Protein AF-A0A964PYE3-F1 (afdb_monomer)

pLDDT: mean 82.15, std 23.63, range [21.81, 98.88]

Radius of gyration: 37.96 Å; Cα contacts (8 Å, |Δi|>4): 2274; chains: 1; bounding box: 85×138×117 Å

Nearest PDB structures (foldseek):
  3sql-assembly1_A  TM=8.528E-01  e=5.549E-39  Picosynechococcus sp. PCC 7002
  5vqd-assembly1_A  TM=8.821E-01  e=1.963E-38  unidentified
  3sqm-assembly2_C  TM=8.562E-01  e=1.774E-38  Picosynechococcus sp. PCC 7002
  4yyf-assembly2_B  TM=8.681E-01  e=5.487E-19  Mycolicibacterium smegmatis MC2 155
  4yyf-assembly3_C  TM=8.618E-01  e=8.406E-18  Mycolicibacterium smegmatis MC2 155

Mean predicted aligned error: 18.9 Å

Structure (mmCIF, N/CA/C/O backbone):
data_AF-A0A964PYE3-F1
#
_entry.id   AF-A0A964PYE3-F1
#
loop_
_atom_site.group_PDB
_atom_site.id
_atom_site.type_symbol
_atom_site.label_atom_id
_atom_site.label_alt_id
_atom_site.label_comp_id
_atom_site.label_asym_id
_atom_site.label_entity_id
_atom_site.label_seq_id
_atom_site.pdbx_PDB_ins_code
_atom_site.Cartn_x
_atom_site.Cartn_y
_atom_site.Cartn_z
_atom_site.occupancy
_atom_site.B_iso_or_equiv
_atom_site.auth_seq_id
_atom_site.auth_comp_id
_atom_site.auth_asym_id
_atom_site.auth_atom_id
_atom_site.pdbx_PDB_model_num
ATOM 1 N N . MET A 1 1 ? 10.368 47.036 -32.072 1.00 36.12 1 MET A N 1
ATOM 2 C CA . MET A 1 1 ? 11.686 46.718 -31.478 1.00 36.12 1 MET A CA 1
ATOM 3 C C . MET A 1 1 ? 11.761 45.202 -31.427 1.00 36.12 1 MET A C 1
ATOM 5 O O . MET A 1 1 ? 10.790 44.612 -30.982 1.00 36.12 1 MET A O 1
ATOM 9 N N . THR A 1 2 ? 12.794 44.573 -31.986 1.00 45.94 2 THR A N 1
ATOM 10 C CA . THR A 1 2 ? 12.839 43.108 -32.170 1.00 45.94 2 THR A CA 1
ATOM 11 C C . THR A 1 2 ? 13.424 42.411 -30.942 1.00 45.94 2 THR A C 1
ATOM 13 O O . THR A 1 2 ? 14.501 42.808 -30.484 1.00 45.94 2 THR A O 1
ATOM 16 N N . SER A 1 3 ? 12.761 41.369 -30.437 1.00 56.06 3 SER A N 1
ATOM 17 C CA . SER A 1 3 ? 13.208 40.615 -29.255 1.00 56.06 3 SER A CA 1
ATOM 18 C C . SER A 1 3 ? 14.572 39.923 -29.481 1.00 56.06 3 SER A C 1
ATOM 20 O O . SER A 1 3 ? 15.000 39.729 -30.628 1.00 56.06 3 SER A O 1
ATOM 22 N N . PRO A 1 4 ? 15.323 39.571 -28.417 1.00 52.59 4 PRO A N 1
ATOM 23 C CA . PRO A 1 4 ? 16.485 38.671 -28.500 1.00 52.59 4 PRO A CA 1
ATOM 24 C C . PRO A 1 4 ? 16.175 37.389 -29.289 1.00 52.59 4 PRO A C 1
ATOM 26 O O . PRO A 1 4 ? 16.937 36.999 -30.170 1.00 52.59 4 PRO A O 1
ATOM 29 N N . PHE A 1 5 ? 14.989 36.828 -29.070 1.00 48.09 5 PHE A N 1
ATOM 30 C CA . PHE A 1 5 ? 14.426 35.673 -29.764 1.00 48.09 5 PHE A CA 1
ATOM 31 C C . PHE A 1 5 ? 14.356 35.841 -31.297 1.00 48.09 5 PHE A C 1
ATOM 33 O O . PHE A 1 5 ? 14.872 35.016 -32.055 1.00 48.09 5 PHE A O 1
ATOM 40 N N . GLN A 1 6 ? 13.823 36.968 -31.786 1.00 56.62 6 GLN A N 1
ATOM 41 C CA . GLN A 1 6 ? 13.831 37.284 -33.223 1.00 56.62 6 GLN A CA 1
ATOM 42 C C . GLN A 1 6 ? 15.257 37.450 -33.781 1.00 56.62 6 GLN A C 1
ATOM 44 O O . GLN A 1 6 ? 15.502 37.161 -34.953 1.00 56.62 6 GLN A O 1
ATOM 49 N N . ARG A 1 7 ? 16.222 37.867 -32.949 1.00 61.88 7 ARG A N 1
ATOM 50 C CA . ARG A 1 7 ? 17.643 37.957 -33.326 1.00 61.88 7 ARG A CA 1
ATOM 51 C C . ARG A 1 7 ? 18.330 36.583 -33.365 1.00 61.88 7 ARG A C 1
ATOM 53 O O . ARG A 1 7 ? 19.184 36.386 -34.228 1.00 61.88 7 ARG A O 1
ATOM 60 N N . PHE A 1 8 ? 17.933 35.626 -32.523 1.00 58.91 8 PHE A N 1
ATOM 61 C CA . PHE A 1 8 ? 18.363 34.222 -32.611 1.00 58.91 8 PHE A CA 1
ATOM 62 C C . PHE A 1 8 ? 17.881 33.574 -33.922 1.00 58.91 8 PHE A C 1
ATOM 64 O O . PHE A 1 8 ? 18.693 33.051 -34.691 1.00 58.91 8 PHE A O 1
ATOM 71 N N . LEU A 1 9 ? 16.591 33.715 -34.252 1.00 56.16 9 LEU A N 1
ATOM 72 C CA . LEU A 1 9 ? 16.029 33.228 -35.521 1.00 56.16 9 LEU A CA 1
ATOM 73 C C . LEU A 1 9 ? 16.716 33.868 -36.743 1.00 56.16 9 LEU A C 1
ATOM 75 O O . LEU A 1 9 ? 17.104 33.163 -37.678 1.00 56.16 9 LEU A O 1
ATOM 79 N N . ALA A 1 10 ? 16.958 35.184 -36.714 1.00 55.75 10 ALA A N 1
ATOM 80 C CA . ALA A 1 10 ? 17.679 35.885 -37.779 1.00 55.75 10 ALA A CA 1
ATOM 81 C C . ALA A 1 10 ? 19.134 35.397 -37.952 1.00 55.75 10 ALA A C 1
ATOM 83 O O . ALA A 1 10 ? 19.621 35.311 -39.080 1.00 55.75 10 ALA A O 1
ATOM 84 N N . ARG A 1 11 ? 19.827 35.028 -36.861 1.00 58.19 11 ARG A N 1
ATOM 85 C CA . ARG A 1 11 ? 21.181 34.447 -36.922 1.00 58.19 11 ARG A CA 1
ATOM 86 C C . ARG A 1 11 ? 21.199 33.074 -37.603 1.00 58.19 11 ARG A C 1
ATOM 88 O O . ARG A 1 11 ? 22.107 32.830 -38.394 1.00 58.19 11 ARG A O 1
ATOM 95 N N . ARG A 1 12 ? 20.206 32.199 -37.374 1.00 54.00 12 ARG A N 1
ATOM 96 C CA . ARG A 1 12 ? 20.122 30.905 -38.090 1.00 54.00 12 ARG A CA 1
ATOM 97 C C . ARG A 1 12 ? 19.728 31.052 -39.563 1.00 54.00 12 ARG A C 1
ATOM 99 O O . ARG A 1 12 ? 20.294 30.343 -40.392 1.00 54.00 12 ARG A O 1
ATOM 106 N N . PHE A 1 13 ? 18.852 31.996 -39.916 1.00 49.22 13 PHE A N 1
ATOM 107 C CA . PHE A 1 13 ? 18.524 32.280 -41.326 1.00 49.22 13 PHE A CA 1
ATOM 108 C C . PHE A 1 13 ? 19.730 32.771 -42.149 1.00 49.22 13 PHE A C 1
ATOM 110 O O . PHE A 1 13 ? 19.768 32.562 -43.357 1.00 49.22 13 PHE A O 1
ATOM 117 N N . LEU A 1 14 ? 20.740 33.371 -41.510 1.00 43.62 14 LEU A N 1
ATOM 118 C CA . LEU A 1 14 ? 22.007 33.742 -42.153 1.00 43.62 14 LEU A CA 1
ATOM 119 C C . LEU A 1 14 ? 23.005 32.574 -42.289 1.00 43.62 14 LEU A C 1
ATOM 121 O O . LEU A 1 14 ? 23.947 32.681 -43.072 1.00 43.62 14 LEU A O 1
ATOM 125 N N . ALA A 1 15 ? 22.818 31.472 -41.554 1.00 43.03 15 ALA A N 1
ATOM 126 C CA . ALA A 1 15 ? 23.716 30.312 -41.572 1.00 43.03 15 ALA A CA 1
ATOM 127 C C . ALA A 1 15 ? 23.353 29.272 -42.652 1.00 43.03 15 ALA A C 1
ATOM 129 O O . ALA A 1 15 ? 24.236 28.588 -43.168 1.00 43.03 15 ALA A O 1
ATOM 130 N N . PHE A 1 16 ? 22.074 29.173 -43.034 1.00 39.69 16 PHE A N 1
ATOM 131 C CA . PHE A 1 16 ? 21.617 28.344 -44.155 1.00 39.69 16 PHE A CA 1
ATOM 132 C C . PHE A 1 16 ? 21.475 29.196 -45.421 1.00 39.69 16 PHE A C 1
ATOM 134 O O . PHE A 1 16 ? 20.445 29.816 -45.670 1.00 39.69 16 PHE A O 1
ATOM 141 N N . GLY A 1 17 ? 22.541 29.245 -46.221 1.00 35.41 17 GLY A N 1
ATOM 142 C CA . GLY A 1 17 ? 22.621 30.117 -47.391 1.00 35.41 17 GLY A CA 1
ATOM 143 C C . GLY A 1 17 ? 21.615 29.783 -48.499 1.00 35.41 17 GLY A C 1
ATOM 144 O O . GLY A 1 17 ? 21.832 28.850 -49.269 1.00 35.41 17 GLY A O 1
ATOM 145 N N . ALA A 1 18 ? 20.583 30.619 -48.646 1.00 30.80 18 ALA A N 1
ATOM 146 C CA . ALA A 1 18 ? 19.769 30.724 -49.856 1.00 30.80 18 ALA A CA 1
ATOM 147 C C . ALA A 1 18 ? 19.279 32.171 -50.081 1.00 30.80 18 ALA A C 1
ATOM 149 O O . ALA A 1 18 ? 18.337 32.647 -49.455 1.00 30.80 18 ALA A O 1
ATOM 150 N N . LEU A 1 19 ? 19.918 32.859 -51.026 1.00 32.12 19 LEU A N 1
ATOM 151 C CA . LEU A 1 19 ? 19.395 34.022 -51.759 1.00 32.12 19 LEU A CA 1
ATOM 152 C C . LEU A 1 19 ? 19.125 33.525 -53.201 1.00 32.12 19 LEU A C 1
ATOM 154 O O . LEU A 1 19 ? 19.847 32.624 -53.637 1.00 32.12 19 LEU A O 1
ATOM 158 N N . PRO A 1 20 ? 18.147 34.075 -53.960 1.00 46.00 20 PRO A N 1
ATOM 159 C CA . PRO A 1 20 ? 18.090 35.522 -54.168 1.00 46.00 20 PRO A CA 1
ATOM 160 C C . PRO A 1 20 ? 16.705 36.201 -54.282 1.00 46.00 20 PRO A C 1
ATOM 162 O O . PRO A 1 20 ? 15.703 35.608 -54.660 1.00 46.00 20 PRO A O 1
ATOM 165 N N . ALA A 1 21 ? 16.760 37.524 -54.093 1.00 27.83 21 ALA A N 1
ATOM 166 C CA . ALA A 1 21 ? 16.007 38.567 -54.801 1.00 27.83 21 ALA A CA 1
ATOM 167 C C . ALA A 1 21 ? 14.463 38.584 -54.775 1.00 27.83 21 ALA A C 1
ATOM 169 O O . ALA A 1 21 ? 13.799 37.921 -55.565 1.00 27.83 21 ALA A O 1
ATOM 170 N N . LEU A 1 22 ? 13.927 39.607 -54.097 1.00 25.75 22 LEU A N 1
ATOM 171 C CA . LEU A 1 22 ? 13.077 40.594 -54.776 1.00 25.75 22 LEU A CA 1
ATOM 172 C C . LEU A 1 22 ? 13.144 41.959 -54.072 1.00 25.75 22 LEU A C 1
ATOM 174 O O . LEU A 1 22 ? 12.585 42.172 -53.002 1.00 25.75 22 LEU A O 1
ATOM 178 N N . LEU A 1 23 ? 13.863 42.886 -54.702 1.00 30.55 23 LEU A N 1
ATOM 179 C CA . LEU A 1 23 ? 13.879 44.313 -54.391 1.00 30.55 23 LEU A CA 1
ATOM 180 C C . LEU A 1 23 ? 13.175 45.008 -55.557 1.00 30.55 23 LEU A C 1
ATOM 182 O O . LEU A 1 23 ? 13.657 44.859 -56.679 1.00 30.55 23 LEU A O 1
ATOM 186 N N . LEU A 1 24 ? 12.079 45.739 -55.308 1.00 26.50 24 LEU A N 1
ATOM 187 C CA . LEU A 1 24 ? 11.712 47.014 -55.957 1.00 26.50 24 LEU A CA 1
ATOM 188 C C . LEU A 1 24 ? 10.296 47.480 -55.563 1.00 26.50 24 LEU A C 1
ATOM 190 O O . LEU A 1 24 ? 9.453 46.676 -55.185 1.00 26.50 24 LEU A O 1
ATOM 194 N N . VAL A 1 25 ? 10.062 48.787 -55.755 1.00 27.88 25 VAL A N 1
ATOM 195 C CA . VAL A 1 25 ? 8.842 49.570 -55.448 1.00 27.88 25 VAL A CA 1
ATOM 196 C C . VAL A 1 25 ? 8.613 49.813 -53.939 1.00 27.88 25 VAL A C 1
ATOM 198 O O . VAL A 1 25 ? 8.390 48.882 -53.184 1.00 27.88 25 VAL A O 1
ATOM 201 N N . GLY A 1 26 ? 8.626 51.050 -53.429 1.00 24.77 26 GLY A N 1
ATOM 202 C CA . GLY A 1 26 ? 8.959 52.332 -54.062 1.00 24.77 26 GLY A CA 1
ATOM 203 C C . GLY A 1 26 ? 8.672 53.532 -53.140 1.00 24.77 26 GLY A C 1
ATOM 204 O O . GLY A 1 26 ? 7.828 53.436 -52.261 1.00 24.77 26 GLY A O 1
ATOM 205 N N . CYS A 1 27 ? 9.355 54.656 -53.391 1.00 24.52 27 CYS A N 1
ATOM 206 C CA . CYS A 1 27 ? 9.033 56.022 -52.934 1.00 24.52 27 CYS A CA 1
ATOM 207 C C . CYS A 1 27 ? 8.840 56.302 -51.422 1.00 24.52 27 CYS A C 1
ATOM 209 O O . CYS A 1 27 ? 7.758 56.140 -50.870 1.00 24.52 27 CYS A O 1
ATOM 211 N N . ALA A 1 28 ? 9.830 56.979 -50.826 1.00 33.16 28 ALA A N 1
ATOM 212 C CA . ALA A 1 28 ? 9.525 58.185 -50.043 1.00 33.16 28 ALA A CA 1
ATOM 213 C C . ALA A 1 28 ? 9.189 59.332 -51.032 1.00 33.16 28 ALA A C 1
ATOM 215 O O . ALA A 1 28 ? 9.674 59.288 -52.170 1.00 33.16 28 ALA A O 1
ATOM 216 N N . PRO A 1 29 ? 8.362 60.326 -50.652 1.00 36.94 29 PRO A N 1
ATOM 217 C CA . PRO A 1 29 ? 8.919 61.463 -49.909 1.00 36.94 29 PRO A CA 1
ATOM 218 C C . PRO A 1 29 ? 8.016 62.048 -48.798 1.00 36.94 29 PRO A C 1
ATOM 220 O O . PRO A 1 29 ? 6.817 61.809 -48.757 1.00 36.94 29 PRO A O 1
ATOM 223 N N . GLU A 1 30 ? 8.666 62.825 -47.925 1.00 29.80 30 GLU A N 1
ATOM 224 C CA . GLU A 1 30 ? 8.212 64.039 -47.210 1.00 29.80 30 GLU A CA 1
ATOM 225 C C . GLU A 1 30 ? 6.719 64.244 -46.857 1.00 29.80 30 GLU A C 1
ATOM 227 O O . GLU A 1 30 ? 5.858 64.302 -47.728 1.00 29.80 30 GLU A O 1
ATOM 232 N N . LEU A 1 31 ? 6.447 64.586 -45.585 1.00 25.97 31 LEU A N 1
ATOM 233 C CA . LEU A 1 31 ? 6.100 65.966 -45.170 1.00 25.97 31 LEU A CA 1
ATOM 234 C C . LEU A 1 31 ? 5.768 66.045 -43.660 1.00 25.97 31 LEU A C 1
ATOM 236 O O . LEU A 1 31 ? 4.740 65.553 -43.204 1.00 25.97 31 LEU A O 1
ATOM 240 N N . PHE A 1 32 ? 6.601 66.756 -42.893 1.00 36.84 32 PHE A N 1
ATOM 241 C CA . PHE A 1 32 ? 6.140 67.512 -41.712 1.00 36.84 32 PHE A CA 1
ATOM 242 C C . PHE A 1 32 ? 5.314 68.710 -42.216 1.00 36.84 32 PHE A C 1
ATOM 244 O O . PHE A 1 32 ? 5.660 69.225 -43.285 1.00 36.84 32 PHE A O 1
ATOM 251 N N . PRO A 1 33 ? 4.280 69.210 -41.495 1.00 41.56 33 PRO A N 1
ATOM 252 C CA . PRO A 1 33 ? 4.554 70.266 -40.497 1.00 41.56 33 PRO A CA 1
ATOM 253 C C . PRO A 1 33 ? 3.554 70.409 -39.304 1.00 41.56 33 PRO A C 1
ATOM 255 O O . PRO A 1 33 ? 2.525 69.749 -39.252 1.00 41.56 33 PRO A O 1
ATOM 258 N N . TRP A 1 34 ? 3.856 71.379 -38.417 1.00 26.42 34 TRP A N 1
ATOM 259 C CA . TRP A 1 34 ? 3.033 72.008 -37.346 1.00 26.42 34 TRP A CA 1
ATOM 260 C C . TRP A 1 34 ? 2.898 71.338 -35.955 1.00 26.42 34 TRP A C 1
ATOM 262 O O . TRP A 1 34 ? 2.287 70.290 -35.786 1.00 26.42 34 TRP A O 1
ATOM 272 N N . GLY A 1 35 ? 3.380 72.060 -34.926 1.00 26.09 35 GLY A N 1
ATOM 273 C CA . GLY A 1 35 ? 2.753 72.144 -33.587 1.00 26.09 35 GLY A CA 1
ATOM 274 C C . GLY A 1 35 ? 1.819 73.378 -33.525 1.00 26.09 35 GLY A C 1
ATOM 275 O O . GLY A 1 35 ? 1.293 73.731 -34.582 1.00 26.09 35 GLY A O 1
ATOM 276 N N . PRO A 1 36 ? 1.677 74.134 -32.404 1.00 43.69 36 PRO A N 1
ATOM 277 C CA . PRO A 1 36 ? 2.280 73.969 -31.065 1.00 43.69 36 PRO A CA 1
ATOM 278 C C . PRO A 1 36 ? 1.318 74.242 -29.857 1.00 43.69 36 PRO A C 1
ATOM 280 O O . PRO A 1 36 ? 0.184 74.664 -30.053 1.00 43.69 36 PRO A O 1
ATOM 283 N N . SER A 1 37 ? 1.848 74.166 -28.617 1.00 29.55 37 SER A N 1
ATOM 284 C CA . SER A 1 37 ? 1.387 74.907 -27.402 1.00 29.55 37 SER A CA 1
ATOM 285 C C . SER A 1 37 ? 0.046 74.518 -26.718 1.00 29.55 37 SER A C 1
ATOM 287 O O . SER A 1 37 ? -0.832 73.966 -27.371 1.00 29.55 37 SER A O 1
ATOM 289 N N . PRO A 1 38 ? -0.215 74.937 -25.450 1.00 44.50 38 PRO A N 1
ATOM 290 C CA . PRO A 1 38 ? 0.681 75.068 -24.284 1.00 44.50 38 PRO A CA 1
ATOM 291 C C . PRO A 1 38 ? 0.086 74.480 -22.962 1.00 44.50 38 PRO A C 1
ATOM 293 O O . PRO A 1 38 ? -0.935 73.800 -22.960 1.00 44.50 38 PRO A O 1
ATOM 296 N N . ARG A 1 39 ? 0.762 74.754 -21.830 1.00 31.58 39 ARG A N 1
ATOM 297 C CA . ARG A 1 39 ? 0.445 74.358 -2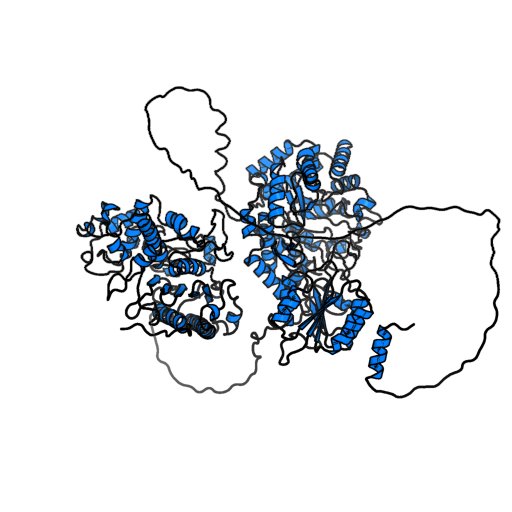0.435 1.00 31.58 39 ARG A CA 1
ATOM 298 C C . ARG A 1 39 ? -0.812 75.046 -19.845 1.00 31.58 39 ARG A C 1
ATOM 300 O O . ARG A 1 39 ? -1.439 75.870 -20.511 1.00 31.58 39 ARG A O 1
ATOM 307 N N . PRO A 1 40 ? -1.087 74.833 -18.543 1.00 39.03 40 PRO A N 1
ATOM 308 C CA . PRO A 1 40 ? -0.847 75.954 -17.618 1.00 39.03 40 PRO A CA 1
ATOM 309 C C . PRO A 1 40 ? 0.215 75.671 -16.540 1.00 39.03 40 PRO A C 1
ATOM 311 O O . PRO A 1 40 ? 0.390 74.541 -16.091 1.00 39.03 40 PRO A O 1
ATOM 314 N N . ASP A 1 41 ? 0.921 76.734 -16.149 1.00 29.45 41 ASP A N 1
ATOM 315 C CA . ASP A 1 41 ? 1.909 76.770 -15.064 1.00 29.45 41 ASP A CA 1
ATOM 316 C C . ASP A 1 41 ? 1.282 77.163 -13.708 1.00 29.45 41 ASP A C 1
ATOM 318 O O . ASP A 1 41 ? 0.101 77.497 -13.609 1.00 29.45 41 ASP A O 1
ATOM 322 N N . ALA A 1 42 ? 2.111 77.112 -12.664 1.00 35.75 42 ALA A N 1
ATOM 323 C CA . ALA A 1 42 ? 1.792 77.389 -11.264 1.00 35.75 42 ALA A CA 1
ATOM 324 C C . ALA A 1 42 ? 1.684 78.887 -10.882 1.00 35.75 42 ALA A C 1
ATOM 326 O O . ALA A 1 42 ? 2.033 79.785 -11.646 1.00 35.75 42 ALA A O 1
ATOM 327 N N . ALA A 1 43 ? 1.320 79.119 -9.615 1.00 27.45 43 ALA A N 1
ATOM 328 C CA . ALA A 1 43 ? 1.783 80.222 -8.760 1.00 27.45 43 ALA A CA 1
ATOM 329 C C . ALA A 1 43 ? 2.193 79.573 -7.410 1.00 27.45 43 ALA A C 1
ATOM 331 O O . ALA A 1 43 ? 1.481 78.681 -6.953 1.00 27.45 43 ALA A O 1
ATOM 332 N N . ALA A 1 44 ? 3.411 79.743 -6.874 1.00 31.39 44 ALA A N 1
ATOM 333 C CA . ALA A 1 44 ? 4.001 80.940 -6.238 1.00 31.39 44 ALA A CA 1
ATOM 334 C C . ALA A 1 44 ? 3.349 81.253 -4.858 1.00 31.39 44 ALA A C 1
ATOM 336 O O . ALA A 1 44 ? 2.132 81.165 -4.741 1.00 31.39 44 ALA A O 1
ATOM 337 N N . ASP A 1 45 ? 4.071 81.600 -3.779 1.00 31.55 45 ASP A N 1
ATOM 338 C CA . ASP A 1 45 ? 5.437 82.160 -3.701 1.00 31.55 45 ASP A CA 1
ATOM 339 C C . ASP A 1 45 ? 6.094 82.011 -2.290 1.00 31.55 45 ASP A C 1
ATOM 341 O O . ASP A 1 45 ? 5.357 81.943 -1.313 1.00 31.55 45 ASP A O 1
ATOM 345 N N . VAL A 1 46 ? 7.449 82.003 -2.216 1.00 31.19 46 VAL A N 1
ATOM 346 C CA . VAL A 1 46 ? 8.368 82.686 -1.229 1.00 31.19 46 VAL A CA 1
ATOM 347 C C . VAL A 1 46 ? 8.082 82.582 0.307 1.00 31.19 46 VAL A C 1
ATOM 349 O O . VAL A 1 46 ? 6.967 82.804 0.750 1.00 31.19 46 VAL A O 1
ATOM 352 N N . SER A 1 47 ? 9.013 82.353 1.262 1.00 29.03 47 SER A N 1
ATOM 353 C CA . SER A 1 47 ? 10.502 82.320 1.355 1.00 29.03 47 SER A CA 1
ATOM 354 C C . SER A 1 47 ? 10.979 81.780 2.729 1.00 29.03 47 SER A C 1
ATOM 356 O O . SER A 1 47 ? 10.242 81.958 3.697 1.00 29.03 47 SER A O 1
ATOM 358 N N . GLY A 1 48 ? 12.244 81.333 2.879 1.00 24.80 48 GLY A N 1
ATOM 359 C CA . GLY A 1 48 ? 12.954 81.402 4.182 1.00 24.80 48 GLY A CA 1
ATOM 360 C C . GLY A 1 48 ? 14.007 80.319 4.499 1.00 24.80 48 GLY A C 1
ATOM 361 O O . GLY A 1 48 ? 13.654 79.241 4.957 1.00 24.80 48 GLY A O 1
ATOM 362 N N . ASP A 1 49 ? 15.288 80.657 4.332 1.00 33.09 49 ASP A N 1
ATOM 363 C CA . ASP A 1 49 ? 16.511 79.942 4.789 1.00 33.09 49 ASP A CA 1
ATOM 364 C C . ASP A 1 49 ? 16.973 80.483 6.185 1.00 33.09 49 ASP A C 1
ATOM 366 O O . ASP A 1 49 ? 16.408 81.504 6.600 1.00 33.09 49 ASP A O 1
ATOM 370 N N . PRO A 1 50 ? 18.066 80.024 6.867 1.00 59.34 50 PRO A N 1
ATOM 371 C CA . PRO A 1 50 ? 18.809 78.733 6.849 1.00 59.34 50 PRO A CA 1
ATOM 372 C C . PRO A 1 50 ? 19.383 78.252 8.246 1.00 59.34 50 PRO A C 1
ATOM 374 O O . PRO A 1 50 ? 19.208 78.925 9.260 1.00 59.34 50 PRO A O 1
ATOM 377 N N . MET A 1 51 ? 20.218 77.181 8.254 1.00 27.16 51 MET A N 1
ATOM 378 C CA . MET A 1 51 ? 21.200 76.728 9.306 1.00 27.16 51 MET A CA 1
ATOM 379 C C . MET A 1 51 ? 20.615 76.092 10.614 1.00 27.16 51 MET A C 1
ATOM 381 O O . MET A 1 51 ? 19.476 76.380 10.950 1.00 27.16 51 MET A O 1
ATOM 385 N N . VAL A 1 52 ? 21.253 75.209 11.424 1.00 29.27 52 VAL A N 1
ATOM 386 C CA . VAL A 1 52 ? 22.669 74.859 11.768 1.00 29.27 52 VAL A CA 1
ATOM 387 C C . VAL A 1 52 ? 22.794 73.363 12.240 1.00 29.27 52 VAL A C 1
ATOM 389 O O . VAL A 1 52 ? 21.890 72.892 12.914 1.00 29.27 52 VAL A O 1
ATOM 392 N N . GLU A 1 53 ? 23.917 72.681 11.917 1.00 28.19 53 GLU A N 1
ATOM 393 C CA . GLU A 1 53 ? 24.654 71.518 12.541 1.00 28.19 53 GLU A CA 1
ATOM 394 C C . GLU A 1 53 ? 23.991 70.247 13.183 1.00 28.19 53 GLU A C 1
ATOM 396 O O . GLU A 1 53 ? 22.954 70.286 13.835 1.00 28.19 53 GLU A O 1
ATOM 401 N N . GLY A 1 54 ? 24.699 69.099 13.058 1.00 26.11 54 GLY A N 1
ATOM 402 C CA . GLY A 1 54 ? 24.660 67.908 13.958 1.00 26.11 54 GLY A CA 1
ATOM 403 C C . GLY A 1 54 ? 25.902 67.889 14.889 1.00 26.11 54 GLY A C 1
ATOM 404 O O . GLY A 1 54 ? 26.360 68.987 15.199 1.00 26.11 54 GLY A O 1
ATOM 405 N N . PRO A 1 55 ? 26.546 66.753 15.277 1.00 60.75 55 PRO A N 1
ATOM 406 C CA . PRO A 1 55 ? 26.262 65.306 15.131 1.00 60.75 55 PRO A CA 1
ATOM 407 C C . PRO A 1 55 ? 26.166 64.582 16.518 1.00 60.75 55 PRO A C 1
ATOM 409 O O . PRO A 1 55 ? 26.012 65.252 17.533 1.00 60.75 55 PRO A O 1
ATOM 412 N N . ASP A 1 56 ? 26.013 63.250 16.645 1.00 29.19 56 ASP A N 1
ATOM 413 C CA . ASP A 1 56 ? 27.061 62.207 16.880 1.00 29.19 56 ASP A CA 1
ATOM 414 C C . ASP A 1 56 ? 26.346 60.913 17.404 1.00 29.19 56 ASP A C 1
ATOM 416 O O . ASP A 1 56 ? 25.264 61.042 17.970 1.00 29.19 56 ASP A O 1
ATOM 420 N N . ALA A 1 57 ? 26.823 59.649 17.366 1.00 28.09 57 ALA A N 1
ATOM 421 C CA . ALA A 1 57 ? 27.874 58.956 16.602 1.00 28.09 57 ALA A CA 1
ATOM 422 C C . ALA A 1 57 ? 27.821 57.394 16.824 1.00 28.09 57 ALA A C 1
ATOM 424 O O . ALA A 1 57 ? 27.746 56.969 17.970 1.00 28.09 57 ALA A O 1
ATOM 425 N N . VAL A 1 58 ? 27.965 56.577 15.747 1.00 29.77 58 VAL A N 1
ATOM 426 C CA . VAL A 1 58 ? 29.029 55.518 15.549 1.00 29.77 58 VAL A CA 1
ATOM 427 C C . VAL A 1 58 ? 28.886 54.145 16.341 1.00 29.77 58 VAL A C 1
ATOM 429 O O . VAL A 1 58 ? 28.111 54.103 17.287 1.00 29.77 58 VAL A O 1
ATOM 432 N N . PRO A 1 59 ? 29.432 52.951 15.922 1.00 40.38 59 PRO A N 1
ATOM 433 C CA . PRO A 1 59 ? 28.803 52.035 14.944 1.00 40.38 59 PRO A CA 1
ATOM 434 C C . PRO A 1 59 ? 28.949 50.484 15.232 1.00 40.38 59 PRO A C 1
ATOM 436 O O . PRO A 1 59 ? 29.186 50.028 16.343 1.00 40.38 59 PRO A O 1
ATOM 439 N N . THR A 1 60 ? 28.834 49.701 14.150 1.00 29.41 60 THR A N 1
ATOM 440 C CA . THR A 1 60 ? 29.065 48.266 13.819 1.00 29.41 60 THR A CA 1
ATOM 441 C C . THR A 1 60 ? 30.167 47.385 14.477 1.00 29.41 60 THR A C 1
ATOM 443 O O . THR A 1 60 ? 31.311 47.805 14.595 1.00 29.41 60 THR A O 1
ATOM 446 N N . VAL A 1 61 ? 29.818 46.094 14.677 1.00 28.55 61 VAL A N 1
ATOM 447 C CA . VAL A 1 61 ? 30.457 44.808 14.220 1.00 28.55 61 VAL A CA 1
ATOM 448 C C . VAL A 1 61 ? 32.002 44.647 14.166 1.00 28.55 61 VAL A C 1
ATOM 450 O O . VAL A 1 61 ? 32.633 45.347 13.381 1.00 28.55 61 VAL A O 1
ATOM 453 N N . ALA A 1 62 ? 32.565 43.609 14.837 1.00 27.31 62 ALA A N 1
ATOM 454 C CA . ALA A 1 62 ? 33.350 42.486 14.233 1.00 27.31 62 ALA A CA 1
ATOM 455 C C . ALA A 1 62 ? 34.149 41.580 15.230 1.00 27.31 62 ALA A C 1
ATOM 457 O O . ALA A 1 62 ? 34.838 42.075 16.114 1.00 27.31 62 ALA A O 1
ATOM 458 N N . ASP A 1 63 ? 34.071 40.261 14.992 1.00 26.36 63 ASP A N 1
ATOM 459 C CA . ASP A 1 63 ? 35.078 39.168 15.061 1.00 26.36 63 ASP A CA 1
ATOM 460 C C . ASP A 1 63 ? 35.989 38.809 16.275 1.00 26.36 63 ASP A C 1
ATOM 462 O O . ASP A 1 63 ? 36.873 39.547 16.691 1.00 26.36 63 ASP A O 1
ATOM 466 N N . ALA A 1 64 ? 35.853 37.520 16.653 1.00 27.84 64 ALA A N 1
ATOM 467 C CA . ALA A 1 64 ? 36.873 36.468 16.883 1.00 27.84 64 ALA A CA 1
ATOM 468 C C . ALA A 1 64 ? 38.008 36.595 17.937 1.00 27.84 64 ALA A C 1
ATOM 470 O O . ALA A 1 64 ? 38.782 37.541 17.939 1.00 27.84 64 ALA A O 1
ATOM 471 N N . MET A 1 65 ? 38.220 35.511 18.716 1.00 24.89 65 MET A N 1
ATOM 472 C CA . MET A 1 65 ? 39.444 34.661 18.708 1.00 24.89 65 MET A CA 1
ATOM 473 C C . MET A 1 65 ? 39.443 33.569 19.814 1.00 24.89 65 MET A C 1
ATOM 475 O O . MET A 1 65 ? 39.106 33.826 20.965 1.00 24.89 65 MET A O 1
ATOM 479 N N . ALA A 1 66 ? 39.905 32.364 19.457 1.00 29.39 66 ALA A N 1
ATOM 480 C CA . ALA A 1 66 ? 40.520 31.341 20.332 1.00 29.39 66 ALA A CA 1
ATOM 481 C C . ALA A 1 66 ? 42.050 31.312 20.012 1.00 29.39 66 ALA A C 1
ATOM 483 O O . ALA A 1 66 ? 42.397 31.944 19.004 1.00 29.39 66 ALA A O 1
ATOM 484 N N . PRO A 1 67 ? 42.990 30.652 20.749 1.00 47.06 67 PRO A N 1
ATOM 485 C CA . PRO A 1 67 ? 42.899 29.440 21.600 1.00 47.06 67 PRO A CA 1
ATOM 486 C C . PRO A 1 67 ? 43.475 29.649 23.044 1.00 47.06 67 PRO A C 1
ATOM 488 O O . PRO A 1 67 ? 43.579 30.795 23.464 1.00 47.06 67 PRO A O 1
ATOM 491 N N . ASP A 1 68 ? 43.735 28.656 23.923 1.00 25.69 68 ASP A N 1
ATOM 492 C CA . ASP A 1 68 ? 44.901 27.725 23.923 1.00 25.69 68 ASP A CA 1
ATOM 493 C C . ASP A 1 68 ? 44.859 26.630 25.052 1.00 25.69 68 ASP A C 1
ATOM 495 O O . ASP A 1 68 ? 43.881 26.516 25.790 1.00 25.69 68 ASP A O 1
ATOM 499 N N . GLN A 1 69 ? 45.924 25.815 25.159 1.00 27.67 69 GLN A N 1
ATOM 500 C CA . GLN A 1 69 ? 46.139 24.557 25.922 1.00 27.67 69 GLN A CA 1
ATOM 501 C C . GLN A 1 69 ? 46.959 24.719 27.241 1.00 27.67 69 GLN A C 1
ATOM 503 O O . GLN A 1 69 ? 47.569 25.763 27.440 1.00 27.67 69 GLN A O 1
ATOM 508 N N . ALA A 1 70 ? 47.166 23.732 28.144 1.00 26.48 70 ALA A N 1
ATOM 509 C CA . ALA A 1 70 ? 46.425 22.535 28.621 1.00 26.48 70 ALA A CA 1
ATOM 510 C C . ALA A 1 70 ? 47.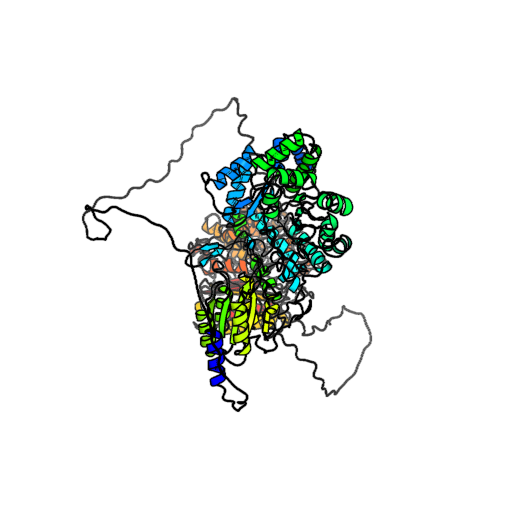188 21.865 29.818 1.00 26.48 70 ALA A C 1
ATOM 512 O O . ALA A 1 70 ? 48.345 22.206 30.058 1.00 26.48 70 ALA A O 1
ATOM 513 N N . ALA A 1 71 ? 46.582 20.856 30.484 1.00 28.45 71 ALA A N 1
ATOM 514 C CA . ALA A 1 71 ? 47.146 19.984 31.556 1.00 28.45 71 ALA A CA 1
ATOM 515 C C . ALA A 1 71 ? 47.460 20.678 32.923 1.00 28.45 71 ALA A C 1
ATOM 517 O O . ALA A 1 71 ? 47.584 21.895 32.979 1.00 28.45 71 ALA A O 1
ATOM 518 N N . ASP A 1 72 ? 47.543 20.011 34.091 1.00 27.86 72 ASP A N 1
ATOM 519 C CA . ASP A 1 72 ? 47.745 18.581 34.417 1.00 27.86 72 ASP A CA 1
ATOM 520 C C . ASP A 1 72 ? 47.217 18.195 35.848 1.00 27.86 72 ASP A C 1
ATOM 522 O O . ASP A 1 72 ? 46.971 19.066 36.679 1.00 27.86 72 ASP A O 1
ATOM 526 N N . GLN A 1 73 ? 47.158 16.881 36.139 1.00 27.61 73 GLN A N 1
ATOM 527 C CA . GLN A 1 73 ? 47.192 16.171 37.453 1.00 27.61 73 GLN A CA 1
ATOM 528 C C . GLN A 1 73 ? 45.914 15.750 38.232 1.00 27.61 73 GLN A C 1
ATOM 530 O O . GLN A 1 73 ? 45.464 16.390 39.176 1.00 27.61 73 GLN A O 1
ATOM 535 N N . THR A 1 74 ? 45.500 14.506 37.929 1.00 28.55 74 THR A N 1
ATOM 536 C CA . THR A 1 74 ? 45.241 13.351 38.839 1.00 28.55 74 THR A CA 1
ATOM 537 C C . THR A 1 74 ? 44.231 13.417 40.004 1.00 28.55 74 THR A C 1
ATOM 539 O O . THR A 1 74 ? 44.451 14.111 40.992 1.00 28.55 74 THR A O 1
ATOM 542 N N . GLY A 1 75 ? 43.265 12.476 40.012 1.00 26.42 75 GLY A N 1
ATOM 543 C CA . GLY A 1 75 ? 42.566 12.059 41.241 1.00 26.42 75 GLY A CA 1
ATOM 544 C C . GLY A 1 75 ? 41.379 11.081 41.100 1.00 26.42 75 GLY A C 1
ATOM 545 O O . GLY A 1 75 ? 40.258 11.520 40.903 1.00 26.42 75 GLY A O 1
ATOM 546 N N . GLY A 1 76 ? 41.606 9.780 41.347 1.00 24.72 76 GLY A N 1
ATOM 547 C CA . GLY A 1 76 ? 40.708 8.974 42.206 1.00 24.72 76 GLY A CA 1
ATOM 548 C C . GLY A 1 76 ? 39.467 8.240 41.647 1.00 24.72 76 GLY A C 1
ATOM 549 O O . GLY A 1 76 ? 38.359 8.730 41.781 1.00 24.72 76 GLY A O 1
ATOM 550 N N . LEU A 1 77 ? 39.679 6.974 41.258 1.00 26.66 77 LEU A N 1
ATOM 551 C CA . LEU A 1 77 ? 38.971 5.752 41.719 1.00 26.66 77 LEU A CA 1
ATOM 552 C C . LEU A 1 77 ? 37.449 5.499 41.527 1.00 26.66 77 LEU A C 1
ATOM 554 O O . LEU A 1 77 ? 36.572 6.288 41.846 1.00 26.66 77 LEU A O 1
ATOM 558 N N . ALA A 1 78 ? 37.214 4.245 41.121 1.00 25.05 78 ALA A N 1
ATOM 559 C CA . ALA A 1 78 ? 35.975 3.480 40.974 1.00 25.05 78 ALA A CA 1
ATOM 560 C C . ALA A 1 78 ? 35.143 3.213 42.255 1.00 25.05 78 ALA A C 1
ATOM 562 O O . ALA A 1 78 ? 35.626 3.367 43.375 1.00 25.05 78 ALA A O 1
ATOM 563 N N . GLY A 1 79 ? 33.929 2.682 42.043 1.00 25.69 79 GLY A N 1
ATOM 564 C CA . GLY A 1 79 ? 33.044 2.049 43.037 1.00 25.69 79 GLY A CA 1
ATOM 565 C C . GLY A 1 79 ? 31.576 2.175 42.600 1.00 25.69 79 GLY A C 1
ATOM 566 O O . GLY A 1 79 ? 31.021 3.265 42.656 1.00 25.69 79 GLY A O 1
ATOM 567 N N . ASP A 1 80 ? 31.001 1.189 41.908 1.00 27.02 80 ASP A N 1
ATOM 568 C CA . ASP A 1 80 ? 30.306 0.009 42.468 1.00 27.02 80 ASP A CA 1
ATOM 569 C C . ASP A 1 80 ? 29.082 0.326 43.341 1.00 27.02 80 ASP A C 1
ATOM 571 O O . ASP A 1 80 ? 29.198 1.012 44.353 1.00 27.02 80 ASP A O 1
ATOM 575 N N . LEU A 1 81 ? 27.946 -0.306 43.012 1.00 27.58 81 LEU A N 1
ATOM 576 C CA . LEU A 1 81 ? 27.204 -1.151 43.960 1.00 27.58 81 LEU A CA 1
ATOM 577 C C . LEU A 1 81 ? 26.127 -2.001 43.255 1.00 27.58 81 LEU A C 1
ATOM 579 O O . LEU A 1 81 ? 25.055 -1.525 42.883 1.00 27.58 81 LEU A O 1
ATOM 583 N N . ALA A 1 82 ? 26.405 -3.304 43.157 1.00 25.70 82 ALA A N 1
ATOM 584 C CA . ALA A 1 82 ? 25.383 -4.353 43.184 1.00 25.70 82 ALA A CA 1
ATOM 585 C C . ALA A 1 82 ? 24.551 -4.222 44.491 1.00 25.70 82 ALA A C 1
ATOM 587 O O . ALA A 1 82 ? 25.002 -3.627 45.463 1.00 25.70 82 ALA A O 1
ATOM 588 N N . GLY A 1 83 ? 23.319 -4.708 44.623 1.00 23.03 83 GLY A N 1
ATOM 589 C CA . GLY A 1 83 ? 22.773 -5.947 44.083 1.00 23.03 83 GLY A CA 1
ATOM 590 C C . GLY A 1 83 ? 22.797 -7.028 45.173 1.00 23.03 83 GLY A C 1
ATOM 591 O O . GLY A 1 83 ? 23.861 -7.449 45.615 1.00 23.03 83 GLY A O 1
ATOM 592 N N . GLY A 1 84 ? 21.608 -7.484 45.577 1.00 22.95 84 GLY A N 1
ATOM 593 C CA . GLY A 1 84 ? 21.415 -8.653 46.440 1.00 22.95 84 GLY A CA 1
ATOM 594 C C . GLY A 1 84 ? 21.118 -8.365 47.916 1.00 22.95 84 GLY A C 1
ATOM 595 O O . GLY A 1 84 ? 21.938 -7.815 48.642 1.00 22.95 84 GLY A O 1
ATOM 596 N N . LEU A 1 85 ? 19.973 -8.868 48.383 1.00 25.02 85 LEU A N 1
ATOM 597 C CA . LEU A 1 85 ? 19.830 -9.453 49.719 1.00 25.02 85 LEU A CA 1
ATOM 598 C C . LEU A 1 85 ? 18.629 -10.406 49.717 1.00 25.02 85 LEU A C 1
ATOM 600 O O . LEU A 1 85 ? 17.497 -10.000 49.467 1.00 25.02 85 LEU A O 1
ATOM 604 N N . ALA A 1 86 ? 18.892 -11.686 49.971 1.00 26.27 86 ALA A N 1
ATOM 605 C CA . ALA A 1 86 ? 17.879 -12.730 50.020 1.00 26.27 86 ALA A CA 1
ATOM 606 C C . ALA A 1 86 ? 17.578 -13.153 51.466 1.00 26.27 86 ALA A C 1
ATOM 608 O O . ALA A 1 86 ? 18.467 -13.177 52.312 1.00 26.27 86 ALA A O 1
ATOM 609 N N . ALA A 1 87 ? 16.333 -13.589 51.671 1.00 27.83 87 ALA A N 1
ATOM 610 C CA . ALA A 1 87 ? 15.872 -14.516 52.705 1.00 27.83 87 ALA A CA 1
ATOM 611 C C . ALA A 1 87 ? 16.097 -14.175 54.198 1.00 27.83 87 ALA A C 1
ATOM 613 O O . ALA A 1 87 ? 17.188 -14.314 54.748 1.00 27.83 87 ALA A O 1
ATOM 614 N N . ARG A 1 88 ? 14.973 -14.018 54.911 1.00 27.91 88 ARG A N 1
ATOM 615 C CA . ARG A 1 88 ? 14.563 -14.945 55.990 1.00 27.91 88 ARG A CA 1
ATOM 616 C C . ARG A 1 88 ? 13.074 -14.766 56.295 1.00 27.91 88 ARG A C 1
ATOM 618 O O . ARG A 1 88 ? 12.622 -13.645 56.484 1.00 27.91 88 ARG A O 1
ATOM 625 N N . GLY A 1 89 ? 12.323 -15.866 56.306 1.00 24.73 89 GLY A N 1
ATOM 626 C CA . GLY A 1 89 ? 10.887 -15.858 56.596 1.00 24.73 89 GLY A CA 1
ATOM 627 C C . GLY A 1 89 ? 10.567 -16.057 58.079 1.00 24.73 89 GLY A C 1
ATOM 628 O O . GLY A 1 89 ? 11.412 -16.520 58.847 1.00 24.73 89 GLY A O 1
ATOM 629 N N . ALA A 1 90 ? 9.323 -15.755 58.446 1.00 26.84 90 ALA A N 1
ATOM 630 C CA . ALA A 1 90 ? 8.665 -16.242 59.654 1.00 26.84 90 ALA A CA 1
ATOM 631 C C . ALA A 1 90 ? 7.153 -16.378 59.395 1.00 26.84 90 ALA A C 1
ATOM 633 O O . ALA A 1 90 ? 6.550 -15.563 58.703 1.00 26.84 90 ALA A O 1
ATOM 634 N N . GLU A 1 91 ? 6.593 -17.459 59.921 1.00 26.67 91 GLU A N 1
ATOM 635 C CA . GLU A 1 91 ? 5.253 -18.003 59.697 1.00 26.67 91 GLU A CA 1
ATOM 636 C C . GLU A 1 91 ? 4.076 -17.252 60.369 1.00 26.67 91 GLU A C 1
ATOM 638 O O . GLU A 1 91 ? 4.256 -16.566 61.372 1.00 26.67 91 GLU A O 1
ATOM 643 N N . LEU A 1 92 ? 2.863 -17.574 59.877 1.00 27.11 92 LEU A N 1
ATOM 644 C CA . LEU A 1 92 ? 1.536 -17.565 60.541 1.00 27.11 92 LEU A CA 1
ATOM 645 C C . LEU A 1 92 ? 0.812 -16.227 60.820 1.00 27.11 92 LEU A C 1
ATOM 647 O O . LEU A 1 92 ? 1.226 -15.434 61.660 1.00 27.11 92 LEU A O 1
ATOM 651 N N . GLY A 1 93 ? -0.398 -16.084 60.247 1.00 24.64 93 GLY A N 1
ATOM 652 C CA . GLY A 1 93 ? -1.423 -15.156 60.754 1.00 24.64 93 GLY A CA 1
ATOM 653 C C . GLY A 1 93 ? -2.509 -14.698 59.764 1.00 24.64 93 GLY A C 1
ATOM 654 O O . GLY A 1 93 ? -2.457 -13.571 59.292 1.00 24.64 93 GLY A O 1
ATOM 655 N N . GLU A 1 94 ? -3.541 -15.515 59.541 1.00 23.98 94 GLU A N 1
ATOM 656 C CA . GLU A 1 94 ? -4.895 -15.058 59.150 1.00 23.98 94 GLU A CA 1
ATOM 657 C C . GLU A 1 94 ? -5.883 -15.420 60.286 1.00 23.98 94 GLU A C 1
ATOM 659 O O . GLU A 1 94 ? -5.531 -16.305 61.078 1.00 23.98 94 GLU A O 1
ATOM 664 N N . PRO A 1 95 ? -7.100 -14.826 60.402 1.00 39.03 95 PRO A N 1
ATOM 665 C CA . PRO A 1 95 ? -7.789 -13.919 59.460 1.00 39.03 95 PRO A CA 1
ATOM 666 C C . PRO A 1 95 ? -8.390 -12.627 60.090 1.00 39.03 95 PRO A C 1
ATOM 668 O O . PRO A 1 95 ? -8.458 -12.491 61.306 1.00 39.03 95 PRO A O 1
ATOM 671 N N . GLU A 1 96 ? -8.888 -11.698 59.253 1.00 24.70 96 GLU A N 1
ATOM 672 C CA . GLU A 1 96 ? -10.299 -11.212 59.224 1.00 24.70 96 GLU A CA 1
ATOM 673 C C . GLU A 1 96 ? -10.491 -9.832 58.534 1.00 24.70 96 GLU A C 1
ATOM 675 O O . GLU A 1 96 ? -10.122 -8.782 59.046 1.00 24.70 96 GLU A O 1
ATOM 680 N N . ARG A 1 97 ? -11.168 -9.876 57.375 1.00 30.39 97 ARG A N 1
ATOM 681 C CA . ARG A 1 97 ? -12.150 -8.922 56.800 1.00 30.39 97 ARG A CA 1
ATOM 682 C C . ARG A 1 97 ? -12.028 -7.409 57.090 1.00 30.39 97 ARG A C 1
ATOM 684 O O . ARG A 1 97 ? -12.460 -6.927 58.133 1.00 30.39 97 ARG A O 1
ATOM 691 N N . GLY A 1 98 ? -11.737 -6.634 56.037 1.00 24.19 98 GLY A N 1
ATOM 692 C CA . GLY A 1 98 ? -12.025 -5.193 56.010 1.00 24.19 98 GLY A CA 1
ATOM 693 C C . GLY A 1 98 ? -11.793 -4.489 54.665 1.00 24.19 98 GLY A C 1
ATOM 694 O O . GLY A 1 98 ? -10.757 -3.870 54.497 1.00 24.19 98 GLY A O 1
ATOM 695 N N . GLY A 1 99 ? -12.781 -4.537 53.758 1.00 29.19 99 GLY A N 1
ATOM 696 C CA . GLY A 1 99 ? -13.013 -3.551 52.681 1.00 29.19 99 GLY A CA 1
ATOM 697 C C . GLY A 1 99 ? -11.945 -3.356 51.588 1.00 29.19 99 GLY A C 1
ATOM 698 O O . GLY A 1 99 ? -10.946 -2.681 51.802 1.00 29.19 99 GLY A O 1
ATOM 699 N N . ALA A 1 100 ? -12.238 -3.809 50.363 1.00 26.67 100 ALA A N 1
ATOM 700 C CA . ALA A 1 100 ? -11.537 -3.374 49.150 1.00 26.67 100 ALA A CA 1
ATOM 701 C C . ALA A 1 100 ? -12.471 -3.428 47.925 1.00 26.67 100 ALA A C 1
ATOM 703 O O . ALA A 1 100 ? -12.446 -4.384 47.154 1.00 26.67 100 ALA A O 1
ATOM 704 N N . ASP A 1 101 ? -13.293 -2.391 47.757 1.00 34.44 101 ASP A N 1
ATOM 705 C CA . ASP A 1 101 ? -14.064 -2.139 46.536 1.00 34.44 101 ASP A CA 1
ATOM 706 C C . ASP A 1 101 ? -13.455 -0.908 45.843 1.00 34.44 101 ASP A C 1
ATOM 708 O O . ASP A 1 101 ? -13.696 0.224 46.255 1.00 34.44 101 ASP A O 1
ATOM 712 N N . ALA A 1 102 ? -12.523 -1.163 44.914 1.00 29.48 102 ALA A N 1
ATOM 713 C CA . ALA A 1 102 ? -11.766 -0.166 44.130 1.00 29.48 102 ALA A CA 1
ATOM 714 C C . ALA A 1 102 ? -10.818 -0.806 43.088 1.00 29.48 102 ALA A C 1
ATOM 716 O O . ALA A 1 102 ? -10.408 -0.148 42.138 1.00 29.48 102 ALA A O 1
ATOM 717 N N . GLY A 1 103 ? -10.425 -2.077 43.268 1.00 27.05 103 GLY A N 1
ATOM 718 C CA . GLY A 1 103 ? -9.387 -2.730 42.449 1.00 27.05 103 GLY A CA 1
ATOM 719 C C . GLY A 1 103 ? -9.880 -3.554 41.251 1.00 27.05 103 GLY A C 1
ATOM 720 O O . GLY A 1 103 ? -9.067 -3.975 40.435 1.00 27.05 103 GLY A O 1
ATOM 721 N N . ALA A 1 104 ? -11.186 -3.819 41.138 1.00 25.72 104 ALA A N 1
ATOM 722 C CA . ALA A 1 104 ? -11.719 -4.794 40.177 1.00 25.72 104 ALA A CA 1
ATOM 723 C C . ALA A 1 104 ? -12.079 -4.211 38.794 1.00 25.72 104 ALA A C 1
ATOM 725 O O . ALA A 1 104 ? -12.147 -4.960 37.823 1.00 25.72 104 ALA A O 1
ATOM 726 N N . ALA A 1 105 ? -12.274 -2.892 38.678 1.00 26.61 105 ALA A N 1
ATOM 727 C CA . ALA A 1 105 ? -12.722 -2.251 37.434 1.00 26.61 105 ALA A CA 1
ATOM 728 C C . ALA A 1 105 ? -11.616 -2.072 36.371 1.00 26.61 105 ALA A C 1
ATOM 730 O O . ALA A 1 105 ? -11.920 -1.877 35.200 1.00 26.61 105 ALA A O 1
ATOM 731 N N . ALA A 1 106 ? -10.336 -2.161 36.753 1.00 26.78 106 ALA A N 1
ATOM 732 C CA . ALA A 1 106 ? -9.200 -1.962 35.843 1.00 26.78 106 ALA A CA 1
ATOM 733 C C . ALA A 1 106 ? -8.635 -3.267 35.239 1.00 26.78 106 ALA A C 1
ATOM 735 O O . ALA A 1 106 ? -7.732 -3.218 34.408 1.00 26.78 106 ALA A O 1
ATOM 736 N N . ALA A 1 107 ? -9.137 -4.438 35.656 1.00 26.00 107 ALA A N 1
ATOM 737 C CA . ALA A 1 107 ? -8.563 -5.743 35.304 1.00 26.00 107 ALA A CA 1
ATOM 738 C C . ALA A 1 107 ? -9.447 -6.612 34.383 1.00 26.00 107 ALA A C 1
ATOM 740 O O . ALA A 1 107 ? -9.012 -7.685 33.965 1.00 26.00 107 ALA A O 1
ATOM 741 N N . SER A 1 108 ? -10.668 -6.177 34.044 1.00 25.66 108 SER A N 1
ATOM 742 C CA . SER A 1 108 ? -11.588 -6.920 33.162 1.00 25.66 108 SER A CA 1
ATOM 743 C C . SER A 1 108 ? -11.577 -6.475 31.693 1.00 25.66 108 SER A C 1
ATOM 745 O O . SER A 1 108 ? -12.200 -7.138 30.870 1.00 25.66 108 SER A O 1
ATOM 747 N N . VAL A 1 109 ? -10.854 -5.405 31.338 1.00 27.77 109 VAL A N 1
ATOM 748 C CA . VAL A 1 109 ? -10.836 -4.843 29.967 1.00 27.77 109 VAL A CA 1
ATOM 749 C C . VAL A 1 109 ? -9.842 -5.566 29.035 1.00 27.77 109 VAL A C 1
ATOM 751 O O . VAL A 1 109 ? -9.985 -5.529 27.819 1.00 27.77 109 VAL A O 1
ATOM 754 N N . LEU A 1 110 ? -8.875 -6.324 29.569 1.00 25.58 110 LEU A N 1
ATOM 755 C CA . LEU A 1 110 ? -7.856 -7.042 28.777 1.00 25.58 110 LEU A CA 1
ATOM 756 C C . LEU A 1 110 ? -8.282 -8.461 28.337 1.00 25.58 110 LEU A C 1
ATOM 758 O O . LEU A 1 110 ? -7.487 -9.402 28.364 1.00 25.58 110 LEU A O 1
ATOM 762 N N . ARG A 1 111 ? -9.544 -8.633 27.922 1.00 27.78 111 ARG A N 1
ATOM 763 C CA . ARG A 1 111 ? -10.042 -9.868 27.285 1.00 27.78 111 ARG A CA 1
ATOM 764 C C . ARG A 1 111 ? -11.060 -9.586 26.174 1.00 27.78 111 ARG A C 1
ATOM 766 O O . ARG A 1 111 ? -12.242 -9.821 26.385 1.00 27.78 111 ARG A O 1
ATOM 773 N N . SER A 1 112 ? -10.598 -9.156 24.994 1.00 28.53 112 SER A N 1
ATOM 774 C CA . SER A 1 112 ? -11.229 -9.455 23.687 1.00 28.53 112 SER A CA 1
ATOM 775 C C . SER A 1 112 ? -10.536 -8.717 22.529 1.00 28.53 112 SER A C 1
ATOM 777 O O . SER A 1 112 ? -10.912 -7.591 22.223 1.00 28.53 112 SER A O 1
ATOM 779 N N . SER A 1 113 ? -9.592 -9.367 21.835 1.00 27.56 113 SER A N 1
ATOM 780 C CA . SER A 1 113 ? -9.226 -9.014 20.442 1.00 27.56 113 SER A CA 1
ATOM 781 C C . SER A 1 113 ? -8.345 -10.070 19.749 1.00 27.56 113 SER A C 1
ATOM 783 O O . SER A 1 113 ? -7.434 -9.750 18.993 1.00 27.56 113 SER A O 1
ATOM 785 N N . THR A 1 114 ? -8.641 -11.365 19.921 1.00 28.72 114 THR A N 1
ATOM 786 C CA . THR A 1 114 ? -8.149 -12.409 18.993 1.00 28.72 114 THR A CA 1
ATOM 787 C C . THR A 1 114 ? -8.989 -12.402 17.710 1.00 28.72 114 THR A C 1
ATOM 789 O O . THR A 1 114 ? -9.649 -13.385 17.378 1.00 28.72 114 THR A O 1
ATOM 792 N N . GLY A 1 115 ? -9.041 -11.251 17.041 1.00 25.39 115 GLY A N 1
ATOM 793 C CA . GLY A 1 115 ? -9.825 -11.018 15.836 1.00 25.39 115 GLY A CA 1
ATOM 794 C C . GLY A 1 115 ? -8.943 -10.467 14.725 1.00 25.39 115 GLY A C 1
ATOM 795 O O . GLY A 1 115 ? -8.188 -9.536 14.965 1.00 25.39 115 GLY A O 1
ATOM 796 N N . SER A 1 116 ? -9.054 -11.080 13.543 1.00 28.45 116 SER A N 1
ATOM 797 C CA . SER A 1 116 ? -8.774 -10.530 12.207 1.00 28.45 116 SER A CA 1
ATOM 798 C C . SER A 1 116 ? -7.929 -9.244 12.127 1.00 28.45 116 SER A C 1
ATOM 800 O O . SER A 1 116 ? -8.401 -8.171 12.485 1.00 28.45 116 SER A O 1
ATOM 802 N N . LEU A 1 117 ? -6.772 -9.317 11.454 1.00 37.53 117 LEU A N 1
ATOM 803 C CA . LEU A 1 117 ? -5.982 -8.146 11.020 1.00 37.53 117 LEU A CA 1
ATOM 804 C C . LEU A 1 117 ? -6.709 -7.218 10.017 1.00 37.53 117 LEU A C 1
ATOM 806 O O . LEU A 1 117 ? -6.152 -6.202 9.612 1.00 37.53 117 LEU A O 1
ATOM 810 N N . ARG A 1 118 ? -7.939 -7.538 9.591 1.00 42.06 118 ARG A N 1
ATOM 811 C CA . ARG A 1 118 ? -8.799 -6.577 8.883 1.00 42.06 118 ARG A CA 1
ATOM 812 C C . ARG A 1 118 ? -9.427 -5.606 9.891 1.00 42.06 118 ARG A C 1
ATOM 814 O O . ARG A 1 118 ? -10.081 -6.092 10.818 1.00 42.06 118 ARG A O 1
ATOM 821 N N . PRO A 1 119 ? -9.319 -4.279 9.685 1.00 55.59 119 PRO A N 1
ATOM 822 C CA . PRO A 1 119 ? -10.040 -3.287 10.476 1.00 55.59 119 PRO A CA 1
ATOM 823 C C . PRO A 1 119 ? -11.535 -3.608 10.544 1.00 55.59 119 PRO A C 1
ATOM 825 O O . PRO A 1 119 ? -12.130 -4.015 9.544 1.00 55.59 119 PRO A O 1
ATOM 828 N N . TYR A 1 120 ? -12.154 -3.416 11.712 1.00 60.41 120 TYR A N 1
ATOM 829 C CA . TYR A 1 120 ? -13.588 -3.651 11.865 1.00 60.41 120 TYR A CA 1
ATOM 830 C C . TYR A 1 120 ? -14.378 -2.727 10.926 1.00 60.41 120 TYR A C 1
ATOM 832 O O . TYR A 1 120 ? -14.332 -1.501 11.054 1.00 60.41 120 TYR A O 1
ATOM 840 N N . TYR A 1 121 ? -15.110 -3.340 9.998 1.00 76.56 121 TYR A N 1
ATOM 841 C CA . TYR A 1 121 ? -16.041 -2.679 9.096 1.00 76.56 121 TYR A CA 1
ATOM 842 C C . TYR A 1 121 ? -17.284 -3.547 8.941 1.00 76.56 121 TYR A C 1
ATOM 844 O O . TYR A 1 121 ? -17.177 -4.737 8.637 1.00 76.56 121 TYR A O 1
ATOM 852 N N . THR A 1 122 ? -18.463 -2.953 9.105 1.00 75.38 122 THR A N 1
ATOM 853 C CA . THR A 1 122 ? -19.731 -3.624 8.808 1.00 75.38 122 THR A CA 1
ATOM 854 C C . THR A 1 122 ? -20.662 -2.760 7.957 1.00 75.38 122 THR A C 1
ATOM 856 O O . THR A 1 122 ? -20.660 -1.527 8.020 1.00 75.38 122 THR A O 1
ATOM 859 N N . VAL A 1 123 ? -21.472 -3.428 7.136 1.00 76.50 123 VAL A N 1
ATOM 860 C CA . VAL A 1 123 ? -22.572 -2.811 6.383 1.00 76.50 123 VAL A CA 1
ATOM 861 C C . VAL A 1 123 ? -23.815 -2.695 7.270 1.00 76.50 123 VAL A C 1
ATOM 863 O O . VAL A 1 123 ? -24.446 -1.644 7.291 1.00 76.50 123 VAL A O 1
ATOM 866 N N . GLU A 1 124 ? -24.120 -3.734 8.053 1.00 85.25 124 GLU A N 1
ATOM 867 C CA . GLU A 1 124 ? -25.234 -3.752 9.005 1.00 85.25 124 GLU A CA 1
ATOM 868 C C . GLU A 1 124 ? -24.717 -3.673 10.444 1.00 85.25 124 GLU A C 1
ATOM 870 O O . GLU A 1 124 ? -23.783 -4.379 10.826 1.00 85.25 124 GLU A O 1
ATOM 875 N N . LEU A 1 125 ? -25.323 -2.812 11.261 1.00 90.12 125 LEU A N 1
ATOM 876 C CA . LEU A 1 125 ? -24.961 -2.695 12.670 1.00 90.12 125 LEU A CA 1
ATOM 877 C C . LEU A 1 125 ? -25.512 -3.881 13.476 1.00 90.12 125 LEU A C 1
ATOM 879 O O . LEU A 1 125 ? -26.699 -4.218 13.387 1.00 90.12 125 LEU A O 1
ATOM 883 N N . ASP A 1 126 ? -24.657 -4.480 14.300 1.00 91.12 126 ASP A N 1
ATOM 884 C CA . ASP A 1 126 ? -25.065 -5.439 15.329 1.00 91.12 126 ASP A CA 1
ATOM 885 C C . ASP A 1 126 ? -25.852 -4.748 16.469 1.00 91.12 126 ASP A C 1
ATOM 887 O O . ASP A 1 126 ? -26.086 -3.536 16.440 1.00 91.12 126 ASP A O 1
ATOM 891 N N . ASP A 1 127 ? -26.348 -5.528 17.435 1.00 93.62 127 ASP A N 1
ATOM 892 C CA . ASP A 1 127 ? -27.229 -5.006 18.490 1.00 93.62 127 ASP A CA 1
ATOM 893 C C . ASP A 1 127 ? -26.511 -4.005 19.416 1.00 93.62 127 ASP A C 1
ATOM 895 O O . ASP A 1 127 ? -27.070 -2.949 19.689 1.00 93.62 127 ASP A O 1
ATOM 899 N N . ASP A 1 128 ? -25.262 -4.285 19.809 1.00 93.38 128 ASP A N 1
ATOM 900 C CA . ASP A 1 128 ? -24.405 -3.414 20.640 1.00 93.38 128 ASP A CA 1
ATOM 901 C C . ASP A 1 128 ? -24.112 -2.076 19.943 1.00 93.38 128 ASP A C 1
ATOM 903 O O . ASP A 1 128 ? -24.263 -1.002 20.522 1.00 93.38 128 ASP A O 1
ATOM 907 N N . ALA A 1 129 ? -23.779 -2.126 18.652 1.00 94.12 129 ALA A N 1
ATOM 908 C CA . ALA A 1 129 ? -23.575 -0.932 17.846 1.00 94.12 129 ALA A CA 1
ATOM 909 C C . ALA A 1 129 ? -24.861 -0.100 17.685 1.00 94.12 129 ALA A C 1
ATOM 911 O O . ALA A 1 129 ? -24.794 1.129 17.683 1.00 94.12 129 ALA A O 1
ATOM 912 N N . ARG A 1 130 ? -26.033 -0.742 17.559 1.00 97.06 130 ARG A N 1
ATOM 913 C CA . ARG A 1 130 ? -27.330 -0.042 17.500 1.00 97.06 130 ARG A CA 1
ATOM 914 C C . ARG A 1 130 ? -27.715 0.573 18.842 1.00 97.06 130 ARG A C 1
ATOM 916 O O . ARG A 1 130 ? -28.131 1.726 18.859 1.00 97.06 130 ARG A O 1
ATOM 923 N N . GLU A 1 131 ? -27.547 -0.156 19.941 1.00 97.50 131 GLU A N 1
ATOM 924 C CA . GLU A 1 131 ? -27.797 0.337 21.299 1.00 97.50 131 GLU A CA 1
ATOM 925 C C . GLU A 1 131 ? -26.926 1.566 21.595 1.00 97.50 131 GLU A C 1
ATOM 927 O O . GLU A 1 131 ? -27.461 2.622 21.931 1.00 97.50 131 GLU A O 1
ATOM 932 N N . TRP A 1 132 ? -25.621 1.496 21.304 1.00 98.06 132 TRP A N 1
ATOM 933 C CA . TRP A 1 132 ? -24.709 2.634 21.449 1.00 98.06 132 TRP A CA 1
ATOM 934 C C . TRP A 1 132 ? -25.138 3.872 20.639 1.00 98.06 132 TRP A C 1
ATOM 936 O O . TRP A 1 132 ? -25.059 4.992 21.151 1.00 98.06 132 TRP A O 1
ATOM 946 N N . VAL A 1 133 ? -25.615 3.703 19.397 1.00 98.44 133 VAL A N 1
ATOM 947 C CA . VAL A 1 133 ? -26.133 4.816 18.575 1.00 98.44 133 VAL A CA 1
ATOM 948 C C . VAL A 1 133 ? -27.371 5.451 19.216 1.00 98.44 133 VAL A C 1
ATOM 950 O O . VAL A 1 133 ? -27.440 6.679 19.298 1.00 98.44 133 VAL A O 1
ATOM 953 N N . GLU A 1 134 ? -28.340 4.650 19.670 1.00 98.19 134 GLU A N 1
ATOM 954 C CA . GLU A 1 134 ? -29.573 5.155 20.293 1.00 98.19 134 GLU A CA 1
ATOM 955 C C . GLU A 1 134 ? -29.297 5.865 21.625 1.00 98.19 134 GLU A C 1
ATOM 957 O O . GLU A 1 134 ? -29.768 6.984 21.834 1.00 98.19 134 GLU A O 1
ATOM 962 N N . GLU A 1 135 ? -28.510 5.249 22.512 1.00 98.06 135 GLU A N 1
ATOM 963 C CA . GLU A 1 135 ? -28.169 5.815 23.822 1.00 98.06 135 GLU A CA 1
ATOM 964 C C . GLU A 1 135 ? -27.340 7.096 23.693 1.00 98.06 135 GLU A C 1
ATOM 966 O O . GLU A 1 135 ? -27.623 8.094 24.365 1.00 98.06 135 GLU A O 1
ATOM 971 N N . THR A 1 136 ? -26.356 7.107 22.785 1.00 98.38 136 THR A N 1
ATOM 972 C CA . THR A 1 136 ? -25.559 8.308 22.506 1.00 98.38 136 THR A CA 1
ATOM 973 C C . THR A 1 136 ? -26.446 9.412 21.940 1.00 98.38 136 THR A C 1
ATOM 975 O O . THR A 1 136 ? -26.404 10.530 22.438 1.00 98.38 136 THR A O 1
ATOM 978 N N . LEU A 1 137 ? -27.310 9.129 20.958 1.00 98.38 137 LEU A N 1
ATOM 979 C CA . LEU A 1 137 ? -28.200 10.149 20.395 1.00 98.38 137 LEU A CA 1
ATOM 980 C C . LEU A 1 137 ? -29.177 10.715 21.442 1.00 98.38 137 LEU A C 1
ATOM 982 O O . LEU A 1 137 ? -29.426 11.922 21.464 1.00 98.38 137 LEU A O 1
ATOM 986 N N . ALA A 1 138 ? -29.717 9.858 22.313 1.00 97.75 138 ALA A N 1
ATOM 987 C CA . ALA A 1 138 ? -30.676 10.241 23.345 1.00 97.75 138 ALA A CA 1
ATOM 988 C C . ALA A 1 138 ? -30.063 11.079 24.483 1.00 97.75 138 ALA A C 1
ATOM 990 O O . ALA A 1 138 ? -30.785 11.858 25.110 1.00 97.75 138 ALA A O 1
ATOM 991 N N . SER A 1 139 ? -28.759 10.949 24.752 1.00 97.38 139 SER A N 1
ATOM 992 C CA . SER A 1 139 ? -28.070 11.720 25.799 1.00 97.38 139 SER A CA 1
ATOM 993 C C . SER A 1 139 ? -27.668 13.139 25.362 1.00 97.38 139 SER A C 1
ATOM 995 O O . SER A 1 139 ? -27.444 14.006 26.210 1.00 97.38 139 SER A O 1
ATOM 997 N N . LEU A 1 140 ? -27.628 13.417 24.052 1.00 97.75 140 LEU A N 1
ATOM 998 C CA . LEU A 1 140 ? -27.114 14.676 23.508 1.00 97.75 140 LEU A CA 1
ATOM 999 C C . LEU A 1 140 ? -28.005 15.897 23.789 1.00 97.75 140 LEU A C 1
ATOM 1001 O O . LEU A 1 140 ? -29.128 16.048 23.277 1.00 97.75 140 LEU A O 1
ATOM 1005 N N . SER A 1 141 ? -27.408 16.871 24.483 1.00 97.38 141 SER A N 1
ATOM 1006 C CA . SER A 1 141 ? -27.878 18.259 24.486 1.00 97.38 141 SER A CA 1
ATOM 1007 C C . SER A 1 141 ? -27.967 18.801 23.051 1.00 97.38 141 SER A C 1
ATOM 1009 O O . SER A 1 141 ? -27.324 18.292 22.134 1.00 97.38 141 SER A O 1
ATOM 1011 N N . LEU A 1 142 ? -28.769 19.849 22.822 1.00 97.44 142 LEU A N 1
ATOM 1012 C CA . LEU A 1 142 ? -28.854 20.457 21.485 1.00 97.44 142 LEU A CA 1
ATOM 1013 C C . LEU A 1 142 ? -2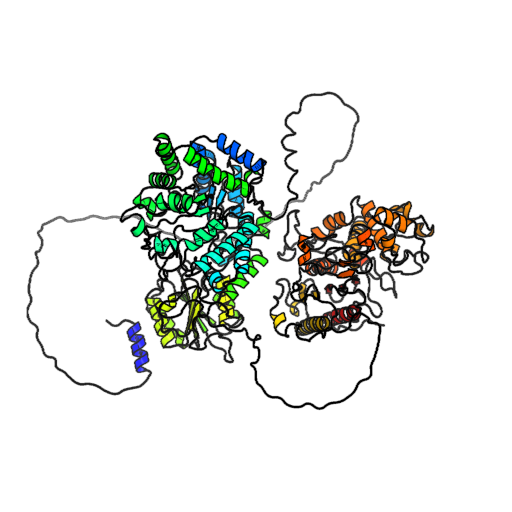7.491 21.000 21.012 1.00 97.44 142 LEU A C 1
ATOM 1015 O O . LEU A 1 142 ? -27.195 20.936 19.827 1.00 97.44 142 LEU A O 1
ATOM 1019 N N . GLU A 1 143 ? -26.671 21.508 21.930 1.00 97.56 143 GLU A N 1
ATOM 1020 C CA . GLU A 1 143 ? -25.332 22.030 21.642 1.00 97.56 143 GLU A CA 1
ATOM 1021 C C . GLU A 1 143 ? -24.373 20.920 21.215 1.00 97.56 143 GLU A C 1
ATOM 1023 O O . GLU A 1 143 ? -23.809 21.003 20.128 1.00 97.56 143 GLU A O 1
ATOM 1028 N N . ALA A 1 144 ? -24.306 19.824 21.974 1.00 97.56 144 ALA A N 1
ATOM 1029 C CA . ALA A 1 144 ? -23.501 18.662 21.608 1.00 97.56 144 ALA A CA 1
ATOM 1030 C C . ALA A 1 144 ? -23.991 18.011 20.297 1.00 97.56 144 ALA A C 1
ATOM 1032 O O . ALA A 1 144 ? -23.186 17.629 19.453 1.00 97.56 144 ALA A O 1
ATOM 1033 N N . ALA A 1 145 ? -25.310 17.951 20.067 1.00 98.50 145 ALA A N 1
ATOM 1034 C CA . ALA A 1 145 ? -25.881 17.455 18.813 1.00 98.50 145 ALA A CA 1
ATOM 1035 C C . ALA A 1 145 ? -25.506 18.324 17.595 1.00 98.50 145 ALA A C 1
ATOM 1037 O O . ALA A 1 145 ? -25.286 17.789 16.513 1.00 98.50 145 ALA A O 1
ATOM 1038 N N . VAL A 1 146 ? -25.408 19.650 17.751 1.00 98.69 146 VAL A N 1
ATOM 1039 C CA . VAL A 1 146 ? -24.922 20.544 16.684 1.00 98.69 146 VAL A CA 1
ATOM 1040 C C . VAL A 1 146 ? -23.404 20.425 16.510 1.00 98.69 146 VAL A C 1
ATOM 1042 O O . VAL A 1 146 ? -22.940 20.375 15.373 1.00 98.69 146 VAL A O 1
ATOM 1045 N N . GLY A 1 147 ? -22.638 20.299 17.599 1.00 98.50 147 GLY A N 1
ATOM 1046 C CA . GLY A 1 147 ? -21.194 20.036 17.561 1.00 98.50 147 GLY A CA 1
ATOM 1047 C C . GLY A 1 147 ? -20.848 18.787 16.748 1.00 98.50 147 GLY A C 1
ATOM 1048 O O . GLY A 1 147 ? -19.981 18.833 15.874 1.00 98.50 147 GLY A O 1
ATOM 1049 N N . GLN A 1 148 ? -21.622 17.708 16.913 1.00 98.81 148 GLN A N 1
ATOM 1050 C CA . GLN A 1 148 ? -21.470 16.478 16.129 1.00 98.81 148 GLN A CA 1
ATOM 1051 C C . GLN A 1 148 ? -21.608 16.663 14.602 1.00 98.81 148 GLN A C 1
ATOM 1053 O O . GLN A 1 148 ? -21.212 15.765 13.864 1.00 98.81 148 GLN A O 1
ATOM 1058 N N . LEU A 1 149 ? -22.118 17.800 14.108 1.00 98.75 149 LEU A N 1
ATOM 1059 C CA . LEU A 1 149 ? -22.219 18.096 12.673 1.00 98.75 149 LEU A CA 1
ATOM 1060 C C . LEU A 1 149 ? -20.985 18.809 12.097 1.00 98.75 149 LEU A C 1
ATOM 1062 O O . LEU A 1 149 ? -20.928 19.017 10.888 1.00 98.75 149 LEU A O 1
ATOM 1066 N N . VAL A 1 150 ? -20.020 19.224 12.922 1.00 98.75 150 VAL A N 1
ATOM 1067 C CA . VAL A 1 150 ? -18.901 20.082 12.500 1.00 98.75 150 VAL A CA 1
ATOM 1068 C C . VAL A 1 150 ? -17.592 19.299 12.449 1.00 98.75 150 VAL A C 1
ATOM 1070 O O . VAL A 1 150 ? -17.231 18.616 13.408 1.00 98.75 150 VAL A O 1
ATOM 1073 N N . PHE A 1 151 ? -16.899 19.385 11.309 1.00 98.62 151 PHE A N 1
ATOM 1074 C CA . PHE A 1 151 ? -15.643 18.681 11.029 1.00 98.62 151 PHE A CA 1
ATOM 1075 C C . PHE A 1 151 ? -14.573 19.701 10.587 1.00 98.62 151 PHE A C 1
ATOM 1077 O O . PHE A 1 151 ? -14.447 19.969 9.388 1.00 98.62 151 PHE A O 1
ATOM 1084 N N . PRO A 1 152 ? -13.831 20.330 11.519 1.00 98.12 152 PRO A N 1
ATOM 1085 C CA . PRO A 1 152 ? -12.786 21.292 11.181 1.00 98.12 152 PRO A CA 1
ATOM 1086 C C . PRO A 1 152 ? -11.531 20.625 10.605 1.00 98.12 152 PRO A C 1
ATOM 1088 O O . PRO A 1 152 ? -11.353 19.407 10.691 1.00 98.12 152 PRO A O 1
ATOM 1091 N N . TRP A 1 153 ? -10.660 21.442 10.009 1.00 96.94 153 TRP A N 1
ATOM 1092 C CA . TRP A 1 153 ? -9.388 20.998 9.443 1.00 96.94 153 TRP A CA 1
ATOM 1093 C C . TRP A 1 153 ? -8.242 21.121 10.446 1.00 96.94 153 TRP A C 1
ATOM 1095 O O . TRP A 1 153 ? -8.146 22.135 11.132 1.00 96.94 153 TRP A O 1
ATOM 1105 N N . ILE A 1 154 ? -7.342 20.135 10.475 1.00 95.88 154 ILE A N 1
ATOM 1106 C CA . ILE A 1 154 ? -6.074 20.206 11.214 1.00 95.88 154 ILE A CA 1
ATOM 1107 C C . ILE A 1 154 ? -4.901 19.644 10.399 1.00 95.88 154 ILE A C 1
ATOM 1109 O O . ILE A 1 154 ? -5.066 18.784 9.526 1.00 95.88 154 ILE A O 1
ATOM 1113 N N . THR A 1 155 ? -3.685 20.074 10.746 1.00 94.31 155 THR A N 1
ATOM 1114 C CA . THR A 1 155 ? -2.454 19.457 10.235 1.00 94.31 155 THR A CA 1
ATOM 1115 C C . THR A 1 155 ? -2.246 18.064 10.833 1.00 94.31 155 THR A C 1
ATOM 1117 O O . THR A 1 155 ? -2.464 17.845 12.029 1.00 94.31 155 THR A O 1
ATOM 1120 N N . GLY A 1 156 ? -1.752 17.126 10.026 1.00 91.56 156 GLY A N 1
ATOM 1121 C CA . GLY A 1 156 ? -1.303 15.811 10.489 1.00 91.56 156 GLY A CA 1
ATOM 1122 C C . GLY A 1 156 ? 0.082 15.821 11.149 1.00 91.56 156 GLY A C 1
ATOM 1123 O O . GLY A 1 156 ? 0.436 14.847 11.796 1.00 91.56 156 GLY A O 1
ATOM 1124 N N . ALA A 1 157 ? 0.869 16.891 10.987 1.00 89.00 157 ALA A N 1
ATOM 1125 C CA . ALA A 1 157 ? 2.234 17.031 11.512 1.00 89.00 157 ALA A CA 1
ATOM 1126 C C . ALA A 1 157 ? 2.308 17.177 13.048 1.00 89.00 157 ALA A C 1
ATOM 1128 O O . ALA A 1 157 ? 1.318 17.529 13.691 1.00 89.00 157 ALA A O 1
ATOM 1129 N N . TYR A 1 158 ? 3.487 16.947 13.641 1.00 88.25 158 TYR A N 1
ATOM 1130 C CA . TYR A 1 158 ? 3.724 17.090 15.086 1.00 88.25 158 TYR A CA 1
ATOM 1131 C C . TYR A 1 158 ? 3.258 18.450 15.642 1.00 88.25 158 TYR A C 1
ATOM 1133 O O . TYR A 1 158 ? 3.501 19.490 15.035 1.00 88.25 158 TYR A O 1
ATOM 1141 N N . ALA A 1 159 ? 2.647 18.435 16.832 1.00 90.38 159 ALA A N 1
ATOM 1142 C CA . ALA A 1 159 ? 2.352 19.625 17.633 1.00 90.38 159 ALA A CA 1
ATOM 1143 C C . ALA A 1 159 ? 2.465 19.299 19.135 1.00 90.38 159 ALA A C 1
ATOM 1145 O O . ALA A 1 159 ? 2.026 18.227 19.577 1.00 90.38 159 ALA A O 1
ATOM 1146 N N . ALA A 1 160 ? 3.050 20.215 19.910 1.00 90.75 160 ALA A N 1
ATOM 1147 C CA . ALA A 1 160 ? 3.194 20.093 21.364 1.00 90.75 160 ALA A CA 1
ATOM 1148 C C . ALA A 1 160 ? 1.846 20.270 22.099 1.00 90.75 160 ALA A C 1
ATOM 1150 O O . ALA A 1 160 ? 0.841 20.627 21.491 1.00 90.75 160 ALA A O 1
ATOM 1151 N N . ASP A 1 161 ? 1.789 19.989 23.405 1.00 87.50 161 ASP A N 1
ATOM 1152 C CA . ASP A 1 161 ? 0.579 20.220 24.221 1.00 87.50 161 ASP A CA 1
ATOM 1153 C C . ASP A 1 161 ? 0.268 21.714 24.436 1.00 87.50 161 ASP A C 1
ATOM 1155 O O . ASP A 1 161 ? -0.883 22.055 24.694 1.00 87.50 161 ASP A O 1
ATOM 1159 N N . ASP A 1 162 ? 1.269 22.591 24.320 1.00 90.62 162 ASP A N 1
ATOM 1160 C CA . ASP A 1 162 ? 1.165 24.051 24.442 1.00 90.62 162 ASP A CA 1
ATOM 1161 C C . ASP A 1 162 ? 1.183 24.795 23.090 1.00 90.62 162 ASP A C 1
ATOM 1163 O O . ASP A 1 162 ? 1.217 26.026 23.053 1.00 90.62 162 ASP A O 1
ATOM 1167 N N . ASP A 1 163 ? 1.133 24.056 21.980 1.00 94.75 163 ASP A N 1
ATOM 1168 C CA . ASP A 1 163 ? 1.029 24.618 20.635 1.00 94.75 163 ASP A CA 1
ATOM 1169 C C . ASP A 1 163 ? -0.374 25.228 20.399 1.00 94.75 163 ASP A C 1
ATOM 1171 O O . ASP A 1 163 ? -1.370 24.554 20.686 1.00 94.75 163 ASP A O 1
ATOM 1175 N N . PRO A 1 164 ? -0.497 26.470 19.884 1.00 95.50 164 PRO A N 1
ATOM 1176 C CA . PRO A 1 164 ? -1.792 27.128 19.702 1.00 95.50 164 PRO A CA 1
ATOM 1177 C C . PRO A 1 164 ? -2.791 26.341 18.846 1.00 95.50 164 PRO A C 1
ATOM 1179 O O . PRO A 1 164 ? -3.962 26.268 19.221 1.00 95.50 164 PRO A O 1
ATOM 1182 N N . ASP A 1 165 ? -2.339 25.709 17.759 1.00 92.25 165 ASP A N 1
ATOM 1183 C CA . ASP A 1 165 ? -3.208 24.961 16.844 1.00 92.25 165 ASP A CA 1
ATOM 1184 C C . ASP A 1 165 ? -3.705 23.667 17.516 1.00 92.25 165 ASP A C 1
ATOM 1186 O O . ASP A 1 165 ? -4.832 23.217 17.294 1.00 92.25 165 ASP A O 1
ATOM 1190 N N . PHE A 1 166 ? -2.879 23.060 18.380 1.00 95.81 166 PHE A N 1
ATOM 1191 C CA . PHE A 1 166 ? -3.290 21.897 19.170 1.00 95.81 166 PHE A CA 1
ATOM 1192 C C . PHE A 1 166 ? -4.234 22.275 20.320 1.00 95.81 166 PHE A C 1
ATOM 1194 O O . PHE A 1 166 ? -5.203 21.556 20.561 1.00 95.81 166 PHE A O 1
ATOM 1201 N N . ILE A 1 167 ? -3.999 23.402 21.001 1.00 97.06 167 ILE A N 1
ATOM 1202 C CA . ILE A 1 167 ? -4.912 23.936 22.025 1.00 97.06 167 ILE A CA 1
ATOM 1203 C C . ILE A 1 167 ? -6.287 24.231 21.411 1.00 97.06 167 ILE A C 1
ATOM 1205 O O . ILE A 1 167 ? -7.305 23.873 22.003 1.00 97.06 167 ILE A O 1
ATOM 1209 N N . GLU A 1 168 ? -6.332 24.841 20.225 1.00 96.69 168 GLU A N 1
ATOM 1210 C CA . GLU A 1 168 ? -7.589 25.126 19.530 1.00 96.69 168 GLU A CA 1
ATOM 1211 C C . GLU A 1 168 ? -8.322 23.833 19.128 1.00 96.69 168 GLU A C 1
ATOM 1213 O O . GLU A 1 168 ? -9.513 23.687 19.414 1.00 96.69 168 GLU A O 1
ATOM 1218 N N . ALA A 1 169 ? -7.607 22.846 18.576 1.00 97.25 169 ALA A N 1
ATOM 1219 C CA . ALA A 1 169 ? -8.178 21.530 18.289 1.00 97.25 169 ALA A CA 1
ATOM 1220 C C . ALA A 1 169 ? -8.735 20.837 19.550 1.00 97.25 169 ALA A C 1
ATOM 1222 O O . ALA A 1 169 ? -9.755 20.151 19.473 1.00 97.25 169 ALA A O 1
ATOM 1223 N N . VAL A 1 170 ? -8.107 21.031 20.715 1.00 97.81 170 VAL A N 1
ATOM 1224 C CA . VAL A 1 170 ? -8.608 20.529 22.003 1.00 97.81 170 VAL A CA 1
ATOM 1225 C C . VAL A 1 170 ? -9.858 21.286 22.477 1.00 97.81 170 VAL A C 1
ATOM 1227 O O . VAL A 1 170 ? -10.791 20.621 22.916 1.00 97.81 170 VAL A O 1
ATOM 1230 N N . ASP A 1 171 ? -9.957 22.617 22.334 1.00 97.62 171 ASP A N 1
ATOM 1231 C CA . ASP A 1 171 ? -11.202 23.361 22.647 1.00 97.62 171 ASP A CA 1
ATOM 1232 C C . ASP A 1 171 ? -12.364 22.876 21.764 1.00 97.62 171 ASP A C 1
ATOM 1234 O O . ASP A 1 171 ? -13.458 22.609 22.263 1.00 97.62 171 ASP A O 1
ATOM 1238 N N . TRP A 1 172 ? -12.135 22.654 20.465 1.00 98.31 172 TRP A N 1
ATOM 1239 C CA . TRP A 1 172 ? -13.163 22.085 19.586 1.00 98.31 172 TRP A CA 1
ATOM 1240 C C . TRP A 1 172 ? -13.631 20.692 20.046 1.00 98.31 172 TRP A C 1
ATOM 1242 O O . TRP A 1 172 ? -14.829 20.403 20.021 1.00 98.31 172 TRP A O 1
ATOM 1252 N N . VAL A 1 173 ? -12.712 19.833 20.497 1.00 98.25 173 VAL A N 1
ATOM 1253 C CA . VAL A 1 173 ? -13.026 18.474 20.970 1.00 98.25 173 VAL A CA 1
ATOM 1254 C C . VAL A 1 173 ? -13.725 18.475 22.332 1.00 98.25 173 VAL A C 1
ATOM 1256 O O . VAL A 1 173 ? -14.789 17.872 22.460 1.00 98.25 173 VAL A O 1
ATOM 1259 N N . GLU A 1 174 ? -13.157 19.138 23.341 1.00 97.38 174 GLU A N 1
ATOM 1260 C CA . GLU A 1 174 ? -13.615 19.053 24.736 1.00 97.38 174 GLU A CA 1
ATOM 1261 C C . GLU A 1 174 ? -14.793 19.988 25.043 1.00 97.38 174 GLU A C 1
ATOM 1263 O O . GLU A 1 174 ? -15.688 19.621 25.804 1.00 97.38 174 GLU A O 1
ATOM 1268 N N . ARG A 1 175 ? -14.817 21.197 24.467 1.00 95.94 175 ARG A N 1
ATOM 1269 C CA . ARG A 1 175 ? -15.852 22.203 24.755 1.00 95.94 175 ARG A CA 1
ATOM 1270 C C . ARG A 1 175 ? -16.992 22.172 23.748 1.00 95.94 175 ARG A C 1
ATOM 1272 O O . ARG A 1 175 ? -18.151 22.252 24.147 1.00 95.94 175 ARG A O 1
ATOM 1279 N N . TRP A 1 176 ? -16.674 22.096 22.457 1.00 96.81 176 TRP A N 1
ATOM 1280 C CA . TRP A 1 176 ? -17.682 22.144 21.391 1.00 96.81 176 TRP A CA 1
ATOM 1281 C C . TRP A 1 176 ? -18.197 20.764 20.972 1.00 96.81 176 TRP A C 1
ATOM 1283 O O . TRP A 1 176 ? -19.203 20.688 20.268 1.00 96.81 176 TRP A O 1
ATOM 1293 N N . GLY A 1 177 ? -17.548 19.680 21.414 1.00 97.44 177 GLY A N 1
ATOM 1294 C CA . GLY A 1 177 ? -17.999 18.311 21.167 1.00 97.44 177 GLY A CA 1
ATOM 1295 C C . GLY A 1 177 ? -18.105 17.980 19.678 1.00 97.44 177 GLY A C 1
ATOM 1296 O O . GLY A 1 177 ? -19.125 17.431 19.250 1.00 97.44 177 GLY A O 1
ATOM 1297 N N . ILE A 1 178 ? -17.095 18.360 18.881 1.00 98.62 178 ILE A N 1
ATOM 1298 C CA . ILE A 1 178 ? -17.112 18.176 17.420 1.00 98.62 178 ILE A CA 1
ATOM 1299 C C . ILE A 1 178 ? -17.328 16.716 16.987 1.00 98.62 178 ILE A C 1
ATOM 1301 O O . ILE A 1 178 ? -16.951 15.758 17.667 1.00 98.62 178 ILE A O 1
ATOM 1305 N N . GLY A 1 179 ? -17.941 16.536 15.816 1.00 98.44 179 GLY A N 1
ATOM 1306 C CA . GLY A 1 179 ? -18.255 15.213 15.269 1.00 98.44 179 GLY A CA 1
ATOM 1307 C C . GLY A 1 179 ? -17.041 14.442 14.771 1.00 98.44 179 GLY A C 1
ATOM 1308 O O . GLY A 1 179 ? -17.010 13.209 14.837 1.00 98.44 179 GLY A O 1
ATOM 1309 N N . GLY A 1 180 ? -16.036 15.155 14.284 1.00 98.50 180 GLY A N 1
ATOM 1310 C CA . GLY A 1 180 ? -14.908 14.561 13.595 1.00 98.50 180 GLY A CA 1
ATOM 1311 C C . GLY A 1 180 ? -13.921 15.603 13.102 1.00 98.50 180 GLY A C 1
ATOM 1312 O O . GLY A 1 180 ? -14.024 16.773 13.452 1.00 98.50 180 GLY A O 1
ATOM 1313 N N . LEU A 1 181 ? -12.948 15.172 12.306 1.00 98.50 181 LEU A N 1
ATOM 1314 C CA . LEU A 1 181 ? -11.835 16.002 11.844 1.00 98.50 181 LEU A CA 1
ATOM 1315 C C . LEU A 1 181 ? -11.520 15.716 10.378 1.00 98.50 181 LEU A C 1
ATOM 1317 O O . LEU A 1 181 ? -11.555 14.562 9.953 1.00 98.50 181 LEU A O 1
ATOM 1321 N N . ALA A 1 182 ? -11.142 16.751 9.633 1.00 97.94 182 ALA A N 1
ATOM 1322 C CA . ALA A 1 182 ? -10.457 16.624 8.354 1.00 97.94 182 ALA A CA 1
ATOM 1323 C C . ALA A 1 182 ? -8.949 16.817 8.582 1.00 97.94 182 ALA A C 1
ATOM 1325 O O . ALA A 1 182 ? -8.522 17.878 9.028 1.00 97.94 182 ALA A O 1
ATOM 1326 N N . VAL A 1 183 ? -8.130 15.805 8.299 1.00 96.19 183 VAL A N 1
ATOM 1327 C CA . VAL A 1 183 ? -6.682 15.846 8.581 1.00 96.19 183 VAL A CA 1
ATOM 1328 C C . VAL A 1 183 ? -5.892 15.857 7.282 1.00 96.19 183 VAL A C 1
ATOM 1330 O O . VAL A 1 183 ? -6.221 15.126 6.347 1.00 96.19 183 VAL A O 1
ATOM 1333 N N . SER A 1 184 ? -4.842 16.676 7.208 1.00 89.81 184 SER A N 1
ATOM 1334 C CA . SER A 1 184 ? -3.988 16.759 6.021 1.00 89.81 184 SER A CA 1
ATOM 1335 C C . SER A 1 184 ? -2.545 17.140 6.361 1.00 89.81 184 SER A C 1
ATOM 1337 O O . SER A 1 184 ? -2.313 17.912 7.285 1.00 89.81 184 SER A O 1
ATOM 1339 N N . ILE A 1 185 ? -1.592 16.633 5.571 1.00 88.94 185 ILE A N 1
ATOM 1340 C CA . ILE A 1 185 ? -0.137 16.886 5.611 1.00 88.94 185 ILE A CA 1
ATOM 1341 C C . ILE A 1 185 ? 0.528 16.584 6.971 1.00 88.94 185 ILE A C 1
ATOM 1343 O O . ILE A 1 185 ? 0.342 17.282 7.967 1.00 88.94 185 ILE A O 1
ATOM 1347 N N . GLY A 1 186 ? 1.374 15.555 6.989 1.00 89.62 186 GLY A N 1
ATOM 1348 C CA . GLY A 1 186 ? 2.120 15.098 8.162 1.00 89.62 186 GLY A CA 1
ATOM 1349 C C . GLY A 1 186 ? 2.747 13.723 7.939 1.00 89.62 186 GLY A C 1
ATOM 1350 O O . GLY A 1 186 ? 2.399 13.025 6.986 1.00 89.62 186 GLY A O 1
ATOM 1351 N N . THR A 1 187 ? 3.655 13.317 8.829 1.00 91.00 187 THR A N 1
ATOM 1352 C CA . THR A 1 187 ? 4.280 11.986 8.756 1.00 91.00 187 THR A CA 1
ATOM 1353 C C . THR A 1 187 ? 3.342 10.896 9.304 1.00 91.00 187 THR A C 1
ATOM 1355 O O . THR A 1 187 ? 2.447 11.209 10.095 1.00 91.00 187 THR A O 1
ATOM 1358 N N . PRO A 1 188 ? 3.541 9.605 8.957 1.00 92.62 188 PRO A N 1
ATOM 1359 C CA . PRO A 1 188 ? 2.690 8.511 9.442 1.00 92.62 188 PRO A CA 1
ATOM 1360 C C . PRO A 1 188 ? 2.536 8.464 10.971 1.00 92.62 188 PRO A C 1
ATOM 1362 O O . PRO A 1 188 ? 1.454 8.191 11.490 1.00 92.62 188 PRO A O 1
ATOM 1365 N N . PHE A 1 189 ? 3.620 8.748 11.699 1.00 92.25 189 PHE A N 1
ATOM 1366 C CA . PHE A 1 189 ? 3.618 8.755 13.159 1.00 92.25 189 PHE A CA 1
ATOM 1367 C C . PHE A 1 189 ? 2.935 9.987 13.747 1.00 92.25 189 PHE A C 1
ATOM 1369 O O . PHE A 1 189 ? 2.251 9.859 14.760 1.00 92.25 189 PHE A O 1
ATOM 1376 N N . ASP A 1 190 ? 3.099 11.159 13.131 1.00 92.06 190 ASP A N 1
ATOM 1377 C CA . ASP A 1 190 ? 2.492 12.391 13.635 1.00 92.06 190 ASP A CA 1
ATOM 1378 C C . ASP A 1 190 ? 0.961 12.325 13.566 1.00 92.06 190 ASP A C 1
ATOM 1380 O O . ASP A 1 190 ? 0.298 12.676 14.545 1.00 92.06 190 ASP A O 1
ATOM 1384 N N . TYR A 1 191 ? 0.413 11.777 12.468 1.00 93.12 191 TYR A N 1
ATOM 1385 C CA . TYR A 1 191 ? -1.021 11.493 12.330 1.00 93.12 191 TYR A CA 1
ATOM 1386 C C . TYR A 1 191 ? -1.509 10.634 13.499 1.00 93.12 191 TYR A C 1
ATOM 1388 O O . TYR A 1 191 ? -2.363 11.064 14.275 1.00 93.12 191 TYR A O 1
ATOM 1396 N N . ALA A 1 192 ? -0.932 9.438 13.654 1.00 95.31 192 ALA A N 1
ATOM 1397 C CA . ALA A 1 192 ? -1.359 8.476 14.663 1.00 95.31 192 ALA A CA 1
ATOM 1398 C C . ALA A 1 192 ? -1.214 9.035 16.090 1.00 95.31 192 ALA A C 1
ATOM 1400 O O . ALA A 1 192 ? -2.129 8.910 16.903 1.00 95.31 192 ALA A O 1
ATOM 1401 N N . ALA A 1 193 ? -0.102 9.713 16.395 1.00 94.81 193 ALA A N 1
ATOM 1402 C CA . ALA A 1 193 ? 0.150 10.293 17.711 1.00 94.81 193 ALA A CA 1
ATOM 1403 C C . ALA A 1 193 ? -0.794 11.462 18.036 1.00 94.81 193 ALA A C 1
ATOM 1405 O O . ALA A 1 193 ? -1.339 11.513 19.144 1.00 94.81 193 ALA A O 1
ATOM 1406 N N . LYS A 1 194 ? -1.016 12.394 17.095 1.00 96.12 194 LYS A N 1
ATOM 1407 C CA . LYS A 1 194 ? -1.931 13.529 17.296 1.00 96.12 194 LYS A CA 1
ATOM 1408 C C . LYS A 1 194 ? -3.376 13.045 17.414 1.00 96.12 194 LYS A C 1
ATOM 1410 O O . LYS A 1 194 ? -4.070 13.452 18.343 1.00 96.12 194 LYS A O 1
ATOM 1415 N N . LEU A 1 195 ? -3.815 12.141 16.536 1.00 97.44 195 LEU A N 1
ATOM 1416 C CA . LEU A 1 195 ? -5.190 11.640 16.543 1.00 97.44 195 LEU A CA 1
ATOM 1417 C C . LEU A 1 195 ? -5.495 10.818 17.793 1.00 97.44 195 LEU A C 1
ATOM 1419 O O . LEU A 1 195 ? -6.521 11.059 18.420 1.00 97.44 195 LEU A O 1
ATOM 1423 N N . ASN A 1 196 ? -4.573 9.964 18.244 1.00 97.31 196 ASN A N 1
ATOM 1424 C CA . ASN A 1 196 ? -4.687 9.290 19.540 1.00 97.31 196 ASN A CA 1
ATOM 1425 C C . ASN A 1 196 ? -4.846 10.297 20.701 1.00 97.31 196 ASN A C 1
ATOM 1427 O O . ASN A 1 196 ? -5.717 10.132 21.555 1.00 97.31 196 ASN A O 1
ATOM 1431 N N . ARG A 1 197 ? -4.054 11.381 20.730 1.00 96.25 197 ARG A N 1
ATOM 1432 C CA . ARG A 1 197 ? -4.144 12.425 21.775 1.00 96.25 197 ARG A CA 1
ATOM 1433 C C . ARG A 1 197 ? -5.469 13.201 21.763 1.00 96.25 197 ARG A C 1
ATOM 1435 O O . ARG A 1 197 ? -5.855 13.700 22.821 1.00 96.25 197 ARG A O 1
ATOM 1442 N N . LEU A 1 198 ? -6.149 13.296 20.619 1.00 97.50 198 LEU A N 1
ATOM 1443 C CA . LEU A 1 198 ? -7.476 13.913 20.487 1.00 97.50 198 LEU A CA 1
ATOM 1444 C C . LEU A 1 198 ? -8.608 12.914 20.802 1.00 97.50 198 LEU A C 1
ATOM 1446 O O . LEU A 1 198 ? -9.528 13.256 21.538 1.00 97.50 198 LEU A O 1
ATOM 1450 N N . GLN A 1 199 ? -8.508 11.656 20.356 1.00 98.06 199 GLN A N 1
ATOM 1451 C CA . GLN A 1 199 ? -9.475 10.587 20.670 1.00 98.06 199 GLN A CA 1
ATOM 1452 C C . GLN A 1 199 ? -9.574 10.278 22.175 1.00 98.06 199 GLN A C 1
ATOM 1454 O O . GLN A 1 199 ? -10.650 9.914 22.650 1.00 98.06 199 GLN A O 1
ATOM 1459 N N . LEU A 1 200 ? -8.476 10.452 22.927 1.00 96.75 200 LEU A N 1
ATOM 1460 C CA . LEU A 1 200 ? -8.446 10.346 24.396 1.00 96.75 200 LEU A CA 1
ATOM 1461 C C . LEU A 1 200 ? -9.204 11.469 25.120 1.00 96.75 200 LEU A C 1
ATOM 1463 O O . LEU A 1 200 ? -9.590 11.287 26.271 1.00 96.75 200 LEU A O 1
ATOM 1467 N N . ARG A 1 201 ? -9.365 12.629 24.474 1.00 96.44 201 ARG A N 1
ATOM 1468 C CA . ARG A 1 201 ? -10.046 13.813 25.024 1.00 96.44 201 ARG A CA 1
ATOM 1469 C C . ARG A 1 201 ? -11.507 13.900 24.590 1.00 96.44 201 ARG A C 1
ATOM 1471 O O . ARG A 1 201 ? -12.325 14.482 25.292 1.00 96.44 201 ARG A O 1
ATOM 1478 N N . ALA A 1 202 ? -11.841 13.305 23.449 1.00 97.50 202 ALA A N 1
ATOM 1479 C CA . ALA A 1 202 ? -13.198 13.277 22.935 1.00 97.50 202 ALA A CA 1
ATOM 1480 C C . ALA A 1 202 ? -14.088 12.356 23.784 1.00 97.50 202 ALA A C 1
ATOM 1482 O O . ALA A 1 202 ? -13.812 11.165 23.915 1.00 97.50 202 ALA A O 1
ATOM 1483 N N . GLU A 1 203 ? -15.189 12.876 24.326 1.00 95.69 203 GLU A N 1
ATOM 1484 C CA . GLU A 1 203 ? -16.194 12.060 25.025 1.00 95.69 203 GLU A CA 1
ATOM 1485 C C . GLU A 1 203 ? -16.783 11.013 24.056 1.00 95.69 203 GLU A C 1
ATOM 1487 O O . GLU A 1 203 ? -16.664 9.795 24.249 1.00 95.69 203 GLU A O 1
ATOM 1492 N N . ILE A 1 204 ? -17.292 11.502 22.924 1.00 97.69 204 ILE A N 1
ATOM 1493 C CA . ILE A 1 204 ? -17.768 10.707 21.789 1.00 97.69 204 ILE A CA 1
ATOM 1494 C C . ILE A 1 204 ? -16.603 10.540 20.799 1.00 97.69 204 ILE A C 1
ATOM 1496 O O . ILE A 1 204 ? -15.979 11.545 20.460 1.00 97.69 204 ILE A O 1
ATOM 1500 N N . PRO A 1 205 ? -16.311 9.327 20.284 1.00 98.38 205 PRO A N 1
ATOM 1501 C CA . PRO A 1 205 ? -15.214 9.112 19.339 1.00 98.38 205 PRO A CA 1
ATOM 1502 C C . PRO A 1 205 ? -15.288 10.055 18.134 1.00 98.38 205 PRO A C 1
ATOM 1504 O O . PRO A 1 205 ? -16.366 10.252 17.571 1.00 98.38 205 PRO A O 1
ATOM 1507 N N . LEU A 1 206 ? -14.155 10.595 17.694 1.00 98.69 206 LEU A N 1
ATOM 1508 C CA . LEU A 1 206 ? -14.067 11.451 16.508 1.00 98.69 206 LEU A CA 1
ATOM 1509 C C . LEU A 1 206 ? -14.073 10.594 15.239 1.00 98.69 206 LEU A C 1
ATOM 1511 O O . LEU A 1 206 ? -13.343 9.607 15.166 1.00 98.69 206 LEU A O 1
ATOM 1515 N N . LEU A 1 207 ? -14.853 10.984 14.226 1.00 98.69 207 LEU A N 1
ATOM 1516 C CA . LEU A 1 207 ? -14.744 10.402 12.885 1.00 98.69 207 LEU A CA 1
ATOM 1517 C C . LEU A 1 207 ? -13.703 11.186 12.076 1.00 98.69 207 LEU A C 1
ATOM 1519 O O . LEU A 1 207 ? -13.885 12.373 11.822 1.00 98.69 207 LEU A O 1
ATOM 1523 N N . VAL A 1 208 ? -12.613 10.545 11.669 1.00 98.69 208 VAL A N 1
ATOM 1524 C CA . VAL A 1 208 ? -11.497 11.220 10.996 1.00 98.69 208 VAL A CA 1
ATOM 1525 C C . VAL A 1 208 ? -11.536 10.949 9.492 1.00 98.69 208 VAL A C 1
ATOM 1527 O O . VAL A 1 208 ? -11.525 9.793 9.061 1.00 98.69 208 VAL A O 1
ATOM 1530 N N . GLY A 1 209 ? -11.559 12.025 8.703 1.00 98.12 209 GLY A N 1
ATOM 1531 C CA . GLY A 1 209 ? -11.497 12.020 7.243 1.00 98.12 209 GLY A CA 1
ATOM 1532 C C . GLY A 1 209 ? -10.187 12.598 6.696 1.00 98.12 209 GLY A C 1
ATOM 1533 O O . GLY A 1 209 ? -9.582 13.478 7.310 1.00 98.12 209 GLY A O 1
ATOM 1534 N N . SER A 1 210 ? -9.753 12.136 5.522 1.00 97.31 210 SER A N 1
ATOM 1535 C CA . SER A 1 210 ? -8.656 12.754 4.759 1.00 97.31 210 SER A CA 1
ATOM 1536 C C . SER A 1 210 ? -8.852 12.601 3.246 1.00 97.31 210 SER A C 1
ATOM 1538 O O . SER A 1 210 ? -9.543 11.694 2.783 1.00 97.31 210 SER A O 1
ATOM 1540 N N . ASP A 1 211 ? -8.238 13.479 2.456 1.00 94.12 211 ASP A N 1
ATOM 1541 C CA . ASP A 1 211 ? -8.211 13.376 0.992 1.00 94.12 211 ASP A CA 1
ATOM 1542 C C . ASP A 1 211 ? -7.149 12.361 0.540 1.00 94.12 211 ASP A C 1
ATOM 1544 O O . ASP A 1 211 ? -6.039 12.744 0.172 1.00 94.12 211 ASP A O 1
ATOM 1548 N N . PHE A 1 212 ? -7.481 11.071 0.517 1.00 94.56 212 PHE A N 1
ATOM 1549 C CA . PHE A 1 212 ? -6.639 10.044 -0.111 1.00 94.56 212 PHE A CA 1
ATOM 1550 C C . PHE A 1 212 ? -7.150 9.700 -1.516 1.00 94.56 212 PHE A C 1
ATOM 1552 O O . PHE A 1 212 ? -7.427 8.547 -1.847 1.00 94.56 212 PHE A O 1
ATOM 1559 N N . GLU A 1 213 ? -7.326 10.741 -2.332 1.00 86.62 213 GLU A N 1
ATOM 1560 C CA . GLU A 1 213 ? -7.791 10.647 -3.719 1.00 86.62 213 GLU A CA 1
ATOM 1561 C C . GLU A 1 213 ? -6.629 10.468 -4.707 1.00 86.62 213 GLU A C 1
ATOM 1563 O O . GLU A 1 213 ? -6.449 9.391 -5.267 1.00 86.62 213 GLU A O 1
ATOM 1568 N N . ASN A 1 214 ? -5.818 11.503 -4.931 1.00 78.81 214 ASN A N 1
ATOM 1569 C CA . ASN A 1 214 ? -4.848 11.536 -6.019 1.00 78.81 214 ASN A CA 1
ATOM 1570 C C . ASN A 1 214 ? -3.439 11.264 -5.515 1.00 78.81 214 ASN A C 1
ATOM 1572 O O . ASN A 1 214 ? -2.799 12.116 -4.907 1.00 78.81 214 ASN A O 1
ATOM 1576 N N . GLY A 1 215 ? -2.975 10.045 -5.777 1.00 80.25 215 GLY A N 1
ATOM 1577 C CA . GLY A 1 215 ? -1.761 9.502 -5.183 1.00 80.25 215 GLY A CA 1
ATOM 1578 C C . GLY A 1 215 ? -1.979 8.771 -3.858 1.00 80.25 215 GLY A C 1
ATOM 1579 O O . GLY A 1 215 ? -0.999 8.372 -3.239 1.00 80.25 215 GLY A O 1
ATOM 1580 N N . GLY A 1 216 ? -3.232 8.541 -3.445 1.00 90.31 216 GLY A N 1
ATOM 1581 C CA . GLY A 1 216 ? -3.555 7.715 -2.278 1.00 90.31 216 GLY A CA 1
ATOM 1582 C C . GLY A 1 216 ? -3.056 8.298 -0.951 1.00 90.31 216 GLY A C 1
ATOM 1583 O O . GLY A 1 216 ? -3.046 9.521 -0.787 1.00 90.31 216 GLY A O 1
ATOM 1584 N N . PRO A 1 217 ? -2.628 7.449 0.002 1.00 93.00 217 PRO A N 1
ATOM 1585 C CA . PRO A 1 217 ? -2.100 7.880 1.295 1.00 93.00 217 PRO A CA 1
ATOM 1586 C C . PRO A 1 217 ? -0.949 8.885 1.173 1.00 93.00 217 PRO A C 1
ATOM 1588 O O . PRO A 1 217 ? -0.956 9.905 1.866 1.00 93.00 217 PRO A O 1
ATOM 1591 N N . GLY A 1 218 ? -0.014 8.665 0.238 1.00 90.44 218 GLY A N 1
ATOM 1592 C CA . GLY A 1 218 ? 1.150 9.532 0.007 1.00 90.44 218 GLY A CA 1
ATOM 1593 C C . GLY A 1 218 ? 0.814 10.974 -0.394 1.00 90.44 218 GLY A C 1
ATOM 1594 O O . GLY A 1 218 ? 1.661 11.863 -0.283 1.00 90.44 218 GLY A O 1
ATOM 1595 N N . MET A 1 219 ? -0.437 11.248 -0.791 1.00 89.56 219 MET A N 1
ATOM 1596 C CA . MET A 1 219 ? -0.930 12.603 -1.052 1.00 89.56 219 MET A CA 1
ATOM 1597 C C . MET A 1 219 ? -0.890 13.490 0.204 1.00 89.56 219 MET A C 1
ATOM 1599 O O . MET A 1 219 ? -0.543 14.670 0.106 1.00 89.56 219 MET A O 1
ATOM 1603 N N . ARG A 1 220 ? -1.260 12.946 1.377 1.00 91.81 220 ARG A N 1
ATOM 1604 C CA . ARG A 1 220 ? -1.396 13.710 2.639 1.00 91.81 220 ARG A CA 1
ATOM 1605 C C . ARG A 1 220 ? -0.613 13.124 3.813 1.00 91.81 220 ARG A C 1
ATOM 1607 O O . ARG A 1 220 ? -0.271 13.884 4.718 1.00 91.81 220 ARG A O 1
ATOM 1614 N N . ILE A 1 221 ? -0.304 11.830 3.806 1.00 89.38 221 ILE A N 1
ATOM 1615 C CA . ILE A 1 221 ? 0.727 11.219 4.654 1.00 89.38 221 ILE A CA 1
ATOM 1616 C C . ILE A 1 221 ? 2.038 11.336 3.873 1.00 89.38 221 ILE A C 1
ATOM 1618 O O . ILE A 1 221 ? 2.525 10.377 3.278 1.00 89.38 221 ILE A O 1
ATOM 1622 N N . ASN A 1 222 ? 2.522 12.565 3.720 1.00 70.88 222 ASN A N 1
ATOM 1623 C CA . ASN A 1 222 ? 3.473 12.887 2.668 1.00 70.88 222 ASN A CA 1
ATOM 1624 C C . ASN A 1 222 ? 4.835 12.228 2.896 1.00 70.88 222 ASN A C 1
ATOM 1626 O O . ASN A 1 222 ? 5.330 12.176 4.020 1.00 70.88 222 ASN A O 1
ATOM 1630 N N . HIS A 1 223 ? 5.484 11.828 1.798 1.00 69.19 223 HIS A N 1
ATOM 1631 C CA . HIS A 1 223 ? 6.932 11.654 1.792 1.00 69.19 223 HIS A CA 1
ATOM 1632 C C . HIS A 1 223 ? 7.582 12.995 2.148 1.00 69.19 223 HIS A C 1
ATOM 1634 O O . HIS A 1 223 ? 7.639 13.915 1.325 1.00 69.19 223 HIS A O 1
ATOM 1640 N N . THR A 1 224 ? 8.015 13.134 3.399 1.00 65.00 224 THR A N 1
ATOM 1641 C CA . THR A 1 224 ? 8.758 14.308 3.849 1.00 65.00 224 THR A CA 1
ATOM 1642 C C . THR A 1 224 ? 10.208 14.206 3.390 1.00 65.00 224 THR A C 1
ATOM 1644 O O . THR A 1 224 ? 10.743 13.123 3.146 1.00 65.00 224 THR A O 1
ATOM 1647 N N . TYR A 1 225 ? 10.844 15.365 3.233 1.00 70.50 225 TYR A N 1
ATOM 1648 C CA . TYR A 1 225 ? 12.234 15.460 2.813 1.00 70.50 225 TYR A CA 1
ATOM 1649 C C . TYR A 1 225 ? 13.007 16.348 3.784 1.00 70.50 225 TYR A C 1
ATOM 1651 O O . TYR A 1 225 ? 12.645 17.511 3.973 1.00 70.50 225 TYR A O 1
ATOM 1659 N N . ALA A 1 226 ? 14.099 15.843 4.357 1.00 65.44 226 ALA A N 1
ATOM 1660 C CA . ALA A 1 226 ? 14.985 16.667 5.167 1.00 65.44 226 ALA A CA 1
ATOM 1661 C C . ALA A 1 226 ? 15.717 17.686 4.277 1.00 65.44 226 ALA A C 1
ATOM 1663 O O . ALA A 1 226 ? 16.479 17.330 3.374 1.00 65.44 226 ALA A O 1
ATOM 1664 N N . LEU A 1 227 ? 15.480 18.978 4.515 1.00 64.88 227 LEU A N 1
ATOM 1665 C CA . LEU A 1 227 ? 16.196 20.071 3.853 1.00 64.88 227 LEU A CA 1
ATOM 1666 C C . LEU A 1 227 ? 17.543 20.343 4.554 1.00 64.88 227 LEU A C 1
ATOM 1668 O O . LEU A 1 227 ? 17.630 20.206 5.773 1.00 64.88 227 LEU A O 1
ATOM 1672 N N . PRO A 1 228 ? 18.596 20.770 3.827 1.00 67.56 228 PRO A N 1
ATOM 1673 C CA . PRO A 1 228 ? 18.637 21.070 2.392 1.00 67.56 228 PRO A CA 1
ATOM 1674 C C . PRO A 1 228 ? 19.012 19.871 1.500 1.00 67.56 228 PRO A C 1
ATOM 1676 O O . PRO A 1 228 ? 19.043 20.017 0.280 1.00 67.56 228 PRO A O 1
ATOM 1679 N N . SER A 1 229 ? 19.328 18.704 2.073 1.00 61.44 229 SER A N 1
ATOM 1680 C CA . SER A 1 229 ? 19.779 17.519 1.325 1.00 61.44 229 SER A CA 1
ATOM 1681 C C . SER A 1 229 ? 18.700 16.919 0.420 1.00 61.44 229 SER A C 1
ATOM 1683 O O . SER A 1 229 ? 19.040 16.267 -0.566 1.00 61.44 229 SER A O 1
ATOM 1685 N N . LEU A 1 230 ? 17.422 17.155 0.737 1.00 71.75 230 LEU A N 1
ATOM 1686 C CA . LEU A 1 230 ? 16.265 16.480 0.142 1.00 71.75 230 LEU A CA 1
ATOM 1687 C C . LEU A 1 230 ? 16.399 14.955 0.268 1.00 71.75 230 LEU A C 1
ATOM 1689 O O . LEU A 1 230 ? 16.152 14.205 -0.675 1.00 71.75 230 LEU A O 1
ATOM 1693 N N . LEU A 1 231 ? 16.811 14.518 1.463 1.00 68.00 231 LEU A N 1
ATOM 1694 C CA . LEU A 1 231 ? 16.811 13.117 1.876 1.00 68.00 231 LEU A CA 1
ATOM 1695 C C . LEU A 1 231 ? 15.358 12.694 2.173 1.00 68.00 231 LEU A C 1
ATOM 1697 O O . LEU A 1 231 ? 14.713 13.389 2.956 1.00 68.00 231 LEU A O 1
ATOM 1701 N N . PRO A 1 232 ? 14.821 11.627 1.556 1.00 69.88 232 PRO A N 1
ATOM 1702 C CA . PRO A 1 232 ? 13.455 11.177 1.812 1.00 69.88 232 PRO A CA 1
ATOM 1703 C C . PRO A 1 232 ? 13.342 10.482 3.177 1.00 69.88 232 PRO A C 1
ATOM 1705 O O . PRO A 1 232 ? 14.084 9.546 3.463 1.00 69.88 232 PRO A O 1
ATOM 1708 N N . GLU A 1 233 ? 12.363 10.895 3.980 1.00 66.44 233 GLU A N 1
ATOM 1709 C CA . GLU A 1 233 ? 12.120 10.405 5.351 1.00 66.44 233 GLU A CA 1
ATOM 1710 C C . GLU A 1 233 ? 10.992 9.346 5.426 1.00 66.44 233 GLU A C 1
ATOM 1712 O O . GLU A 1 233 ? 10.608 8.889 6.502 1.00 66.44 233 GLU A O 1
ATOM 1717 N N . GLY A 1 234 ? 10.465 8.920 4.271 1.00 74.44 234 GLY A N 1
ATOM 1718 C CA . GLY A 1 234 ? 9.322 8.001 4.175 1.00 74.44 234 GLY A CA 1
ATOM 1719 C C . GLY A 1 234 ? 7.962 8.703 4.288 1.00 74.44 234 GLY A C 1
ATOM 1720 O O . GLY A 1 234 ? 7.886 9.904 4.529 1.00 74.44 234 GLY A O 1
ATOM 1721 N N . GLY A 1 235 ? 6.887 7.951 4.054 1.00 88.88 235 GLY A N 1
ATOM 1722 C CA . GLY A 1 235 ? 5.514 8.452 3.961 1.00 88.88 235 GLY A CA 1
ATOM 1723 C C . GLY A 1 235 ? 4.528 7.309 3.713 1.00 88.88 235 GLY A C 1
ATOM 1724 O O . GLY A 1 235 ? 4.922 6.143 3.721 1.00 88.88 235 GLY A O 1
ATOM 1725 N N . GLY A 1 236 ? 3.256 7.644 3.502 1.00 92.06 236 GLY A N 1
ATOM 1726 C CA . GLY A 1 236 ? 2.282 6.717 2.926 1.00 92.06 236 GLY A CA 1
ATOM 1727 C C . GLY A 1 236 ? 2.537 6.498 1.437 1.00 92.06 236 GLY A C 1
ATOM 1728 O O . GLY A 1 236 ? 3.176 7.319 0.782 1.00 92.06 236 GLY A O 1
ATOM 1729 N N . THR A 1 237 ? 2.031 5.397 0.894 1.00 93.31 237 THR A N 1
ATOM 1730 C CA . THR A 1 237 ? 2.314 4.984 -0.485 1.00 93.31 237 THR A CA 1
ATOM 1731 C C . THR A 1 237 ? 1.799 6.009 -1.502 1.00 93.31 237 THR A C 1
ATOM 1733 O O . THR A 1 237 ? 0.595 6.268 -1.578 1.00 93.31 237 THR A O 1
ATOM 1736 N N . SER A 1 238 ? 2.708 6.562 -2.313 1.00 92.12 238 SER A N 1
ATOM 1737 C CA . SER A 1 238 ? 2.394 7.429 -3.457 1.00 92.12 238 SER A CA 1
ATOM 1738 C C . SER A 1 238 ? 1.948 6.623 -4.677 1.00 92.12 238 SER A C 1
ATOM 1740 O O . SER A 1 238 ? 2.761 5.967 -5.327 1.00 92.12 238 SER A O 1
ATOM 1742 N N . PHE A 1 239 ? 0.683 6.743 -5.062 1.00 95.19 239 PHE A N 1
ATOM 1743 C CA . PHE A 1 239 ? 0.175 6.259 -6.352 1.00 95.19 239 PHE A CA 1
ATOM 1744 C C . PHE A 1 239 ? 0.316 7.325 -7.464 1.00 95.19 239 PHE A C 1
ATOM 1746 O O . PHE A 1 239 ? 0.573 8.498 -7.173 1.00 95.19 239 PHE A O 1
ATOM 1753 N N . PRO A 1 240 ? 0.151 6.974 -8.753 1.00 95.75 240 PRO A N 1
ATOM 1754 C CA . PRO A 1 240 ? -0.179 7.970 -9.773 1.00 95.75 240 PRO A CA 1
ATOM 1755 C C . PRO A 1 240 ? -1.601 8.546 -9.534 1.00 95.75 240 PRO A C 1
ATOM 1757 O O . PRO A 1 240 ? -2.378 7.970 -8.767 1.00 95.75 240 PRO A O 1
ATOM 1760 N N . PRO A 1 241 ? -1.972 9.683 -10.155 1.00 95.38 241 PRO A N 1
ATOM 1761 C CA . PRO A 1 241 ? -3.307 10.267 -10.012 1.00 95.38 241 PRO A CA 1
ATOM 1762 C C . PRO A 1 241 ? -4.389 9.415 -10.690 1.00 95.38 241 PRO A C 1
ATOM 1764 O O . PRO A 1 241 ? -4.104 8.566 -11.533 1.00 95.38 241 PRO A O 1
ATOM 1767 N N . THR A 1 242 ? -5.649 9.663 -10.345 1.00 95.56 242 THR A N 1
ATOM 1768 C CA . THR A 1 242 ? -6.820 8.854 -10.712 1.00 95.56 242 THR A CA 1
ATOM 1769 C C . THR A 1 242 ? -6.955 8.613 -12.224 1.00 95.56 242 THR A C 1
ATOM 1771 O O . THR A 1 242 ? -7.273 7.498 -12.640 1.00 95.56 242 THR A O 1
ATOM 1774 N N . MET A 1 243 ? -6.617 9.591 -13.070 1.00 97.38 243 MET A N 1
ATOM 1775 C CA . MET A 1 243 ? -6.668 9.441 -14.534 1.00 97.38 243 MET A CA 1
ATOM 1776 C C . MET A 1 243 ? -5.665 8.417 -15.084 1.00 97.38 243 MET A C 1
ATOM 1778 O O . MET A 1 243 ? -5.913 7.815 -16.126 1.00 97.38 243 MET A O 1
ATOM 1782 N N . ALA A 1 244 ? -4.571 8.146 -14.366 1.00 98.12 244 ALA A N 1
ATOM 1783 C CA . ALA A 1 244 ? -3.637 7.079 -14.717 1.00 98.12 244 ALA A CA 1
ATOM 1784 C C . ALA A 1 244 ? -4.294 5.692 -14.627 1.00 98.12 244 ALA A C 1
ATOM 1786 O O . ALA A 1 244 ? -3.996 4.818 -15.434 1.00 98.12 244 ALA A O 1
ATOM 1787 N N . PHE A 1 245 ? -5.229 5.496 -13.690 1.00 97.81 245 PHE A N 1
ATOM 1788 C CA . PHE A 1 245 ? -6.017 4.265 -13.602 1.00 97.81 245 PHE A CA 1
ATOM 1789 C C . PHE A 1 245 ? -7.038 4.170 -14.736 1.00 97.81 245 PHE A C 1
ATOM 1791 O O . PHE A 1 245 ? -7.216 3.093 -15.299 1.00 97.81 245 PHE A O 1
ATOM 1798 N N . GLY A 1 246 ? -7.643 5.294 -15.136 1.00 97.44 246 GLY A N 1
ATOM 1799 C CA . GLY A 1 246 ? -8.460 5.364 -16.351 1.00 97.44 246 GLY A CA 1
ATOM 1800 C C . GLY A 1 246 ? -7.678 5.003 -17.615 1.00 97.44 246 GLY A C 1
ATOM 1801 O O . GLY A 1 246 ? -8.202 4.320 -18.489 1.00 97.44 246 GLY A O 1
ATOM 1802 N N . ALA A 1 247 ? -6.400 5.385 -17.685 1.00 98.19 247 ALA A N 1
ATOM 1803 C CA . ALA A 1 247 ? -5.518 5.042 -18.799 1.00 98.19 247 ALA A CA 1
ATOM 1804 C C . ALA A 1 247 ? -5.151 3.547 -18.884 1.00 98.19 247 ALA A C 1
ATOM 1806 O O . ALA A 1 247 ? -4.735 3.074 -19.944 1.00 98.19 247 ALA A O 1
ATOM 1807 N N . VAL A 1 248 ? -5.307 2.811 -17.776 1.00 97.69 248 VAL A N 1
ATOM 1808 C CA . VAL A 1 248 ? -5.126 1.350 -17.692 1.00 97.69 248 VAL A CA 1
ATOM 1809 C C . VAL A 1 248 ? -6.464 0.605 -17.849 1.00 97.69 248 VAL A C 1
ATOM 1811 O O . VAL A 1 248 ? -6.489 -0.483 -18.418 1.00 97.69 248 VAL A O 1
ATOM 1814 N N . GLY A 1 249 ? -7.576 1.167 -17.359 1.00 95.25 249 GLY A N 1
ATOM 1815 C CA . GLY A 1 249 ? -8.933 0.601 -17.467 1.00 95.25 249 GLY A CA 1
ATOM 1816 C C . GLY A 1 249 ? -9.192 -0.659 -16.622 1.00 95.25 249 GLY A C 1
ATOM 1817 O O . GLY A 1 249 ? -10.224 -1.318 -16.782 1.00 95.25 249 GLY A O 1
ATOM 1818 N N . ASP A 1 250 ? -8.270 -1.023 -15.730 1.00 95.12 250 ASP A N 1
ATOM 1819 C CA . ASP A 1 250 ? -8.266 -2.295 -15.001 1.00 95.12 250 ASP A CA 1
ATOM 1820 C C . ASP A 1 250 ? -8.871 -2.152 -13.592 1.00 95.12 250 ASP A C 1
ATOM 1822 O O . ASP A 1 250 ? -8.342 -1.441 -12.734 1.00 95.12 250 ASP A O 1
ATOM 1826 N N . GLU A 1 251 ? -9.983 -2.849 -13.331 1.00 95.62 251 GLU A N 1
ATOM 1827 C CA . GLU A 1 251 ? -10.661 -2.794 -12.028 1.00 95.62 251 GLU A CA 1
ATOM 1828 C C . GLU A 1 251 ? -9.841 -3.419 -10.904 1.00 95.62 251 GLU A C 1
ATOM 1830 O O . GLU A 1 251 ? -10.070 -3.079 -9.742 1.00 95.62 251 GLU A O 1
ATOM 1835 N N . PHE A 1 252 ? -8.929 -4.347 -11.211 1.00 93.94 252 PHE A N 1
ATOM 1836 C CA . PHE A 1 252 ? -8.086 -4.968 -10.196 1.00 93.94 252 PHE A CA 1
ATOM 1837 C C . PHE A 1 252 ? -7.110 -3.943 -9.615 1.00 93.94 252 PHE A C 1
ATOM 1839 O O . PHE A 1 252 ? -7.010 -3.822 -8.398 1.00 93.94 252 PHE A O 1
ATOM 1846 N N . GLU A 1 253 ? -6.465 -3.142 -10.468 1.00 93.31 253 GLU A N 1
ATOM 1847 C CA . GLU A 1 253 ? -5.527 -2.104 -10.020 1.00 93.31 253 GLU A CA 1
ATOM 1848 C C . GLU A 1 253 ? -6.228 -1.032 -9.170 1.00 93.31 253 GLU A C 1
ATOM 1850 O O . GLU A 1 253 ? -5.644 -0.531 -8.212 1.00 93.31 253 GLU A O 1
ATOM 1855 N N . ILE A 1 254 ? -7.494 -0.710 -9.467 1.00 95.75 254 ILE A N 1
ATOM 1856 C CA . ILE A 1 254 ? -8.284 0.251 -8.678 1.00 95.75 254 ILE A CA 1
ATOM 1857 C C . ILE A 1 254 ? -8.763 -0.345 -7.353 1.00 95.75 254 ILE A C 1
ATOM 1859 O O . ILE A 1 254 ? -8.706 0.338 -6.330 1.00 95.75 254 ILE A O 1
ATOM 1863 N N . GLN A 1 255 ? -9.230 -1.597 -7.351 1.00 95.62 255 GLN A N 1
ATOM 1864 C CA . GLN A 1 255 ? -9.595 -2.291 -6.112 1.00 95.62 255 GLN A CA 1
ATOM 1865 C C . GLN A 1 255 ? -8.378 -2.398 -5.190 1.00 95.62 255 GLN A C 1
ATOM 1867 O O . GLN A 1 255 ? -8.477 -2.062 -4.014 1.00 95.62 255 GLN A O 1
ATOM 1872 N N . GLU A 1 256 ? -7.215 -2.755 -5.732 1.00 94.62 256 GLU A N 1
ATOM 1873 C CA . GLU A 1 256 ? -5.970 -2.847 -4.975 1.00 94.62 256 GLU A CA 1
ATOM 1874 C C . GLU A 1 256 ? -5.507 -1.478 -4.452 1.00 94.62 256 GLU A C 1
ATOM 1876 O O . GLU A 1 256 ? -5.198 -1.340 -3.270 1.00 94.62 256 GLU A O 1
ATOM 1881 N N . PHE A 1 257 ? -5.557 -0.433 -5.283 1.00 96.50 257 PHE A N 1
ATOM 1882 C CA . PHE A 1 257 ? -5.294 0.948 -4.866 1.00 96.50 257 PHE A CA 1
ATOM 1883 C C . PHE A 1 257 ? -6.203 1.404 -3.714 1.00 96.50 257 PHE A C 1
ATOM 1885 O O . PHE A 1 257 ? -5.723 1.963 -2.722 1.00 96.50 257 PHE A O 1
ATOM 1892 N N . ALA A 1 258 ? -7.508 1.145 -3.806 1.00 97.38 258 ALA A N 1
ATOM 1893 C CA . ALA A 1 258 ? -8.469 1.517 -2.774 1.00 97.38 258 ALA A CA 1
ATOM 1894 C C . ALA A 1 258 ? -8.301 0.685 -1.487 1.00 97.38 258 ALA A C 1
ATOM 1896 O O . ALA A 1 258 ? -8.409 1.230 -0.389 1.00 97.38 258 ALA A O 1
ATOM 1897 N N . ARG A 1 259 ? -7.968 -0.608 -1.609 1.00 96.19 259 ARG A N 1
ATOM 1898 C CA . ARG A 1 259 ? -7.683 -1.523 -0.490 1.00 96.19 259 ARG A CA 1
ATOM 1899 C C . ARG A 1 259 ? -6.423 -1.116 0.274 1.00 96.19 259 ARG A C 1
ATOM 1901 O O . ARG A 1 259 ? -6.445 -1.055 1.501 1.00 96.19 259 ARG A O 1
ATOM 1908 N N . ILE A 1 260 ? -5.352 -0.774 -0.441 1.00 96.00 260 ILE A N 1
ATOM 1909 C CA . ILE A 1 260 ? -4.109 -0.236 0.132 1.00 96.00 260 ILE A CA 1
ATOM 1910 C C . ILE A 1 260 ? -4.373 1.111 0.808 1.00 96.00 260 ILE A C 1
ATOM 1912 O O . ILE A 1 260 ? -3.972 1.321 1.953 1.00 96.00 260 ILE A O 1
ATOM 1916 N N . THR A 1 261 ? -5.110 2.001 0.133 1.00 97.38 261 THR A N 1
ATOM 1917 C CA . THR A 1 261 ? -5.507 3.301 0.693 1.00 97.38 261 THR A CA 1
ATOM 1918 C C . THR A 1 261 ? -6.263 3.127 2.008 1.00 97.38 261 THR A C 1
ATOM 1920 O O . THR A 1 261 ? -5.972 3.820 2.980 1.00 97.38 261 THR A O 1
ATOM 1923 N N . ALA A 1 262 ? -7.185 2.165 2.063 1.00 96.94 262 ALA A N 1
ATOM 1924 C CA . ALA A 1 262 ? -7.911 1.801 3.269 1.00 96.94 262 ALA A CA 1
ATOM 1925 C C . ALA A 1 262 ? -6.995 1.286 4.385 1.00 96.94 262 ALA A C 1
ATOM 1927 O O . ALA A 1 262 ? -7.061 1.808 5.496 1.00 96.94 262 ALA A O 1
ATOM 1928 N N . MET A 1 263 ? -6.100 0.339 4.102 1.00 95.25 263 MET A N 1
ATOM 1929 C CA . MET A 1 263 ? -5.174 -0.194 5.106 1.00 95.25 263 MET A CA 1
ATOM 1930 C C . MET A 1 263 ? -4.281 0.891 5.725 1.00 95.25 263 MET A C 1
ATOM 1932 O O . MET A 1 263 ? -4.217 1.003 6.949 1.00 95.25 263 MET A O 1
ATOM 1936 N N . GLU A 1 264 ? -3.630 1.726 4.910 1.00 96.31 264 GLU A N 1
ATOM 1937 C CA . GLU A 1 264 ? -2.742 2.776 5.430 1.00 96.31 264 GLU A CA 1
ATOM 1938 C C . GLU A 1 264 ? -3.506 3.872 6.182 1.00 96.31 264 GLU A C 1
ATOM 1940 O O . GLU A 1 264 ? -3.069 4.297 7.253 1.00 96.31 264 GLU A O 1
ATOM 1945 N N . ALA A 1 265 ? -4.674 4.285 5.675 1.00 97.12 265 ALA A N 1
ATOM 1946 C CA . ALA A 1 265 ? -5.553 5.234 6.355 1.00 97.12 265 ALA A CA 1
ATOM 1947 C C . ALA A 1 265 ? -5.967 4.723 7.743 1.00 97.12 265 ALA A C 1
ATOM 1949 O O . ALA A 1 265 ? -5.832 5.437 8.741 1.00 97.12 265 ALA A O 1
ATOM 1950 N N . ARG A 1 266 ? -6.410 3.460 7.821 1.00 95.62 266 ARG A N 1
ATOM 1951 C CA . ARG A 1 266 ? -6.822 2.826 9.076 1.00 95.62 266 ARG A CA 1
ATOM 1952 C C . ARG A 1 266 ? -5.672 2.724 10.072 1.00 95.62 266 ARG A C 1
ATOM 1954 O O . ARG A 1 266 ? -5.898 3.034 11.240 1.00 95.62 266 ARG A O 1
ATOM 1961 N N . ALA A 1 267 ? -4.464 2.382 9.621 1.00 95.56 267 ALA A N 1
ATOM 1962 C CA . ALA A 1 267 ? -3.281 2.280 10.477 1.00 95.56 267 ALA A CA 1
ATOM 1963 C C . ALA A 1 267 ? -2.889 3.616 11.139 1.00 95.56 267 ALA A C 1
ATOM 1965 O O . ALA A 1 267 ? -2.413 3.611 12.273 1.00 95.56 267 ALA A O 1
ATOM 1966 N N . VAL A 1 268 ? -3.114 4.762 10.476 1.00 95.75 268 VAL A N 1
ATOM 1967 C CA . VAL A 1 268 ? -2.830 6.098 11.046 1.00 95.75 268 VAL A CA 1
ATOM 1968 C C . VAL A 1 268 ? -4.016 6.758 11.759 1.00 95.75 268 VAL A C 1
ATOM 1970 O O . VAL A 1 268 ? -3.890 7.884 12.236 1.00 95.75 268 VAL A O 1
ATOM 1973 N N . GLY A 1 269 ? -5.164 6.082 11.859 1.00 96.62 269 GLY A N 1
ATOM 1974 C CA . GLY A 1 269 ? -6.339 6.601 12.567 1.00 96.62 269 GLY A CA 1
ATOM 1975 C C . GLY A 1 269 ? -7.283 7.459 11.723 1.00 96.62 269 GLY A C 1
ATOM 1976 O O . GLY A 1 269 ? -8.044 8.238 12.292 1.00 96.62 269 GLY A O 1
ATOM 1977 N N . VAL A 1 270 ? -7.278 7.297 10.397 1.00 98.00 270 VAL A N 1
ATOM 1978 C CA . VAL A 1 270 ? -8.269 7.870 9.470 1.00 98.00 270 VAL A CA 1
ATOM 1979 C C . VAL A 1 270 ? -9.300 6.794 9.106 1.00 98.00 270 VAL A C 1
ATOM 1981 O O . VAL A 1 270 ? -8.934 5.721 8.634 1.00 98.00 270 VAL A O 1
ATOM 1984 N N . GLN A 1 271 ? -10.594 7.050 9.327 1.00 98.19 271 GLN A N 1
ATOM 1985 C CA . GLN A 1 271 ? -11.674 6.074 9.080 1.00 98.19 271 GLN A CA 1
ATOM 1986 C C . GLN A 1 271 ? -12.481 6.352 7.802 1.00 98.19 271 GLN A C 1
ATOM 1988 O O . GLN A 1 271 ? -13.254 5.493 7.373 1.00 98.19 271 GLN A O 1
ATOM 1993 N N . MET A 1 272 ? -12.301 7.523 7.188 1.00 97.31 272 MET A N 1
ATOM 1994 C CA . MET A 1 272 ? -12.976 7.931 5.958 1.00 97.31 272 MET A CA 1
ATOM 1995 C C . MET A 1 272 ? -11.986 8.549 4.965 1.00 97.31 272 MET A C 1
ATOM 1997 O O . MET A 1 272 ? -11.142 9.356 5.345 1.00 97.31 272 MET A O 1
ATOM 2001 N N . THR A 1 273 ? -12.121 8.222 3.680 1.00 97.75 273 THR A N 1
ATOM 2002 C CA . THR A 1 273 ? -11.492 8.999 2.602 1.00 97.75 273 THR A CA 1
ATOM 2003 C C . THR A 1 273 ? -12.515 9.894 1.920 1.00 97.75 273 THR A C 1
ATOM 2005 O O . THR A 1 273 ? -13.658 9.496 1.664 1.00 97.75 273 THR A O 1
ATOM 2008 N N . PHE A 1 274 ? -12.090 11.103 1.569 1.00 97.81 274 PHE A N 1
ATOM 2009 C CA . PHE A 1 274 ? -12.808 11.983 0.658 1.00 97.81 274 PHE A CA 1
ATOM 2010 C C . PHE A 1 274 ? -12.538 11.570 -0.800 1.00 97.81 274 PHE A C 1
ATOM 2012 O O . PHE A 1 274 ? -11.996 12.339 -1.591 1.00 97.81 274 PHE A O 1
ATOM 2019 N N . ALA A 1 275 ? -12.870 10.320 -1.127 1.00 97.19 275 ALA A N 1
ATOM 2020 C CA . ALA A 1 275 ? -12.691 9.677 -2.428 1.00 97.19 275 ALA A CA 1
ATOM 2021 C C . ALA A 1 275 ? -13.711 8.521 -2.590 1.00 97.19 275 ALA A C 1
ATOM 2023 O O . ALA A 1 275 ? -14.161 7.970 -1.576 1.00 97.19 275 ALA A O 1
ATOM 2024 N N . PRO A 1 276 ? -14.075 8.103 -3.819 1.00 97.75 276 PRO A N 1
ATOM 2025 C CA . PRO A 1 276 ? -13.493 8.489 -5.107 1.00 97.75 276 PRO A CA 1
ATOM 2026 C C . PRO A 1 276 ? -14.002 9.831 -5.659 1.00 97.75 276 PRO A C 1
ATOM 2028 O O . PRO A 1 276 ? -15.132 10.253 -5.404 1.00 97.75 276 PRO A O 1
ATOM 2031 N N . VAL A 1 277 ? -13.169 10.466 -6.487 1.00 97.69 277 VAL A N 1
ATOM 2032 C CA . VAL A 1 277 ? -13.595 11.557 -7.373 1.00 97.69 277 VAL A CA 1
ATOM 2033 C C . VAL A 1 277 ? -14.339 10.935 -8.559 1.00 97.69 277 VAL A C 1
ATOM 2035 O O . VAL A 1 277 ? -13.776 10.145 -9.314 1.00 97.69 277 VAL A O 1
ATOM 2038 N N . LEU A 1 278 ? -15.618 11.273 -8.688 1.00 97.75 278 LEU A N 1
ATOM 2039 C CA . LEU A 1 278 ? -16.556 10.762 -9.690 1.00 97.75 278 LEU A CA 1
ATOM 2040 C C . LEU A 1 278 ? -16.966 11.824 -10.720 1.00 97.75 278 LEU A C 1
ATOM 2042 O O . LEU A 1 278 ? -17.849 11.593 -11.542 1.00 97.75 278 LEU A O 1
ATOM 2046 N N . ASP A 1 279 ? -16.316 12.987 -10.692 1.00 97.38 279 ASP A N 1
ATOM 2047 C CA . ASP A 1 279 ? -16.484 14.016 -11.711 1.00 97.38 279 ASP A CA 1
ATOM 2048 C C . ASP A 1 279 ? -16.034 13.504 -13.080 1.00 97.38 279 ASP A C 1
ATOM 2050 O O . ASP A 1 279 ? -14.910 13.026 -13.231 1.00 97.38 279 ASP A O 1
ATOM 2054 N N . VAL A 1 280 ? -16.877 13.652 -14.099 1.00 97.25 280 VAL A N 1
ATOM 2055 C CA . VAL A 1 280 ? -16.529 13.311 -15.484 1.00 97.25 280 VAL A CA 1
ATOM 2056 C C . VAL A 1 280 ? -15.810 14.499 -16.122 1.00 97.25 280 VAL A C 1
ATOM 2058 O O . VAL A 1 280 ? -16.425 15.550 -16.321 1.00 97.25 280 VAL A O 1
ATOM 2061 N N . ASN A 1 281 ? -14.518 14.368 -16.443 1.00 95.56 281 ASN A N 1
ATOM 2062 C CA . ASN A 1 281 ? -13.708 15.480 -16.955 1.00 95.56 281 ASN A CA 1
ATOM 2063 C C . ASN A 1 281 ? -13.999 15.756 -18.441 1.00 95.56 281 ASN A C 1
ATOM 2065 O O . ASN A 1 281 ? -13.202 15.435 -19.322 1.00 95.56 281 ASN A O 1
ATOM 2069 N N . SER A 1 282 ? -15.147 16.370 -18.708 1.00 91.75 282 SER A N 1
ATOM 2070 C CA . SER A 1 282 ? -15.596 16.800 -20.036 1.00 91.75 282 SER A CA 1
ATOM 2071 C C . SER A 1 282 ? -14.905 18.070 -20.534 1.00 91.75 282 SER A C 1
ATOM 2073 O O . SER A 1 282 ? -14.793 18.253 -21.746 1.00 91.75 282 SER A O 1
ATOM 2075 N N . ASN A 1 283 ? -14.403 18.919 -19.630 1.00 91.25 283 ASN A N 1
ATOM 2076 C CA . ASN A 1 283 ? -13.710 20.155 -19.975 1.00 91.25 283 ASN A CA 1
ATOM 2077 C C . ASN A 1 283 ? -12.173 19.983 -19.882 1.00 91.25 283 ASN A C 1
ATOM 2079 O O . ASN A 1 283 ? -11.631 19.798 -18.788 1.00 91.25 283 ASN A O 1
ATOM 2083 N N . PRO A 1 284 ? -11.428 20.054 -21.005 1.00 89.94 284 PRO A N 1
ATOM 2084 C CA . PRO A 1 284 ? -9.965 19.944 -21.011 1.00 89.94 284 PRO A CA 1
ATOM 2085 C C . PRO A 1 284 ? -9.236 21.117 -20.347 1.00 89.94 284 PRO A C 1
ATOM 2087 O O . PRO A 1 284 ? -8.069 20.997 -19.989 1.00 89.94 284 PRO A O 1
ATOM 2090 N N . ASP A 1 285 ? -9.905 22.261 -20.214 1.00 87.69 285 ASP A N 1
ATOM 2091 C CA . ASP A 1 285 ? -9.357 23.467 -19.596 1.00 87.69 285 ASP A CA 1
ATOM 2092 C C . ASP A 1 285 ? -9.776 23.590 -18.115 1.00 87.69 285 ASP A C 1
ATOM 2094 O O . ASP A 1 285 ? -9.515 24.611 -17.480 1.00 87.69 285 ASP A O 1
ATOM 2098 N N . ASN A 1 286 ? -10.377 22.533 -17.543 1.00 87.69 286 ASN A N 1
ATOM 2099 C CA . ASN A 1 286 ? -10.699 22.448 -16.121 1.00 87.69 286 ASN A CA 1
ATOM 2100 C C . ASN A 1 286 ? -9.408 22.524 -15.273 1.00 87.69 286 ASN A C 1
ATOM 2102 O O . ASN A 1 286 ? -8.541 21.647 -15.405 1.00 87.69 286 ASN A O 1
ATOM 2106 N N . PRO A 1 287 ? -9.258 23.545 -14.405 1.00 81.81 287 PRO A N 1
ATOM 2107 C CA . PRO A 1 287 ? -8.024 23.777 -13.662 1.00 81.81 287 PRO A CA 1
ATOM 2108 C C . PRO A 1 287 ? -7.909 22.925 -12.394 1.00 81.81 287 PRO A C 1
ATOM 2110 O O . PRO A 1 287 ? -6.824 22.853 -11.819 1.00 81.81 287 PRO A O 1
ATOM 2113 N N . ILE A 1 288 ? -9.010 22.314 -11.933 1.00 84.44 288 ILE A N 1
ATOM 2114 C CA . ILE A 1 288 ? -9.101 21.740 -10.586 1.00 84.44 288 ILE A CA 1
ATOM 2115 C C . ILE A 1 288 ? -9.488 20.264 -10.548 1.00 84.44 288 ILE A C 1
ATOM 2117 O O . ILE A 1 288 ? -9.100 19.608 -9.590 1.00 84.44 288 ILE A O 1
ATOM 2121 N N . ILE A 1 289 ? -10.205 19.724 -11.541 1.00 88.56 289 ILE A N 1
ATOM 2122 C CA . ILE A 1 289 ? -10.457 18.280 -11.685 1.00 88.56 289 ILE A CA 1
ATOM 2123 C C . ILE A 1 289 ? -9.319 17.657 -12.493 1.00 88.56 289 ILE A C 1
ATOM 2125 O O . ILE A 1 289 ? -8.391 17.109 -11.901 1.00 88.56 289 ILE A O 1
ATOM 2129 N N . ASN A 1 290 ? -9.316 17.803 -13.820 1.00 92.62 290 ASN A N 1
ATOM 2130 C CA . ASN A 1 290 ? -8.223 17.354 -14.685 1.00 92.62 290 ASN A CA 1
ATOM 2131 C C . ASN A 1 290 ? -7.850 15.876 -14.387 1.00 92.62 290 ASN A C 1
ATOM 2133 O O . ASN A 1 290 ? -8.745 15.032 -14.312 1.00 92.62 290 ASN A O 1
ATOM 2137 N N . VAL A 1 291 ? -6.571 15.552 -14.146 1.00 95.00 291 VAL A N 1
ATOM 2138 C CA . VAL A 1 291 ? -6.105 14.192 -13.784 1.00 95.00 291 VAL A CA 1
ATOM 2139 C C . VAL A 1 291 ? -6.709 13.586 -12.503 1.00 95.00 291 VAL A C 1
ATOM 2141 O O . VAL A 1 291 ? -6.468 12.409 -12.233 1.00 95.00 291 VAL A O 1
ATOM 2144 N N . ARG A 1 292 ? -7.496 14.341 -11.721 1.00 95.38 292 ARG A N 1
ATOM 2145 C CA . ARG A 1 292 ? -8.227 13.821 -10.551 1.00 95.38 292 ARG A CA 1
ATOM 2146 C C . ARG A 1 292 ? -9.451 12.984 -10.913 1.00 95.38 292 ARG A C 1
ATOM 2148 O O . ARG A 1 292 ? -9.930 12.239 -10.067 1.00 95.38 292 ARG A O 1
ATOM 2155 N N . SER A 1 293 ? -9.960 13.107 -12.137 1.00 95.88 293 SER A N 1
ATOM 2156 C CA . SER A 1 293 ? -11.019 12.246 -12.674 1.00 95.88 293 SER A CA 1
ATOM 2157 C C . SER A 1 293 ? -10.440 10.951 -13.246 1.00 95.88 293 SER A C 1
ATOM 2159 O O . SER A 1 293 ? -9.298 10.933 -13.694 1.00 95.88 293 SER A O 1
ATOM 2161 N N . PHE A 1 294 ? -11.240 9.886 -13.329 1.00 97.25 294 PHE A N 1
ATOM 2162 C CA . PHE A 1 294 ? -10.879 8.709 -14.123 1.00 97.25 294 PHE A CA 1
ATOM 2163 C C . PHE A 1 294 ? -10.867 8.986 -15.642 1.00 97.25 294 PHE A C 1
ATOM 2165 O O . PHE A 1 294 ? -10.127 8.323 -16.360 1.00 97.25 294 PHE A O 1
ATOM 2172 N N . GLY A 1 295 ? -11.644 9.949 -16.158 1.00 97.06 295 GLY A N 1
ATOM 2173 C CA . GLY A 1 295 ? -11.735 10.203 -17.602 1.00 97.06 295 GLY A CA 1
ATOM 2174 C C . GLY A 1 295 ? -12.916 11.080 -18.032 1.00 97.06 295 GLY A C 1
ATOM 2175 O O . GLY A 1 295 ? -13.591 11.696 -17.210 1.00 97.06 295 GLY A O 1
ATOM 2176 N N . GLU A 1 296 ? -13.175 11.133 -19.341 1.00 97.12 296 GLU A N 1
ATOM 2177 C CA . GLU A 1 296 ? -14.283 11.922 -19.923 1.00 97.12 296 GLU A CA 1
ATOM 2178 C C . GLU A 1 296 ? -15.572 11.118 -20.181 1.00 97.12 296 GLU A C 1
ATOM 2180 O O . GLU A 1 296 ? -16.554 11.670 -20.675 1.00 97.12 296 GLU A O 1
ATOM 2185 N N . ASP A 1 297 ? -15.574 9.815 -19.891 1.00 97.88 297 ASP A N 1
ATOM 2186 C CA . ASP A 1 297 ? -16.698 8.918 -20.167 1.00 97.88 297 ASP A CA 1
ATOM 2187 C C . ASP A 1 297 ? -17.486 8.587 -18.893 1.00 97.88 297 ASP A C 1
ATOM 2189 O O . ASP A 1 297 ? -16.918 7.975 -17.987 1.00 97.88 297 ASP A O 1
ATOM 2193 N N . PRO A 1 298 ? -18.781 8.946 -18.798 1.00 98.19 298 PRO A N 1
ATOM 2194 C CA . PRO A 1 298 ? -19.549 8.730 -17.572 1.00 98.19 298 PRO A CA 1
ATOM 2195 C C . PRO A 1 298 ? -19.671 7.265 -17.140 1.00 98.19 298 PRO A C 1
ATOM 2197 O O . PRO A 1 298 ? -19.619 6.981 -15.947 1.00 98.19 298 PRO A O 1
ATOM 2200 N N . GLU A 1 299 ? -19.819 6.337 -18.088 1.00 98.25 299 GLU A N 1
ATOM 2201 C CA . GLU A 1 299 ? -19.962 4.902 -17.802 1.00 98.25 299 GLU A CA 1
ATOM 2202 C C . GLU A 1 299 ? -18.641 4.309 -17.293 1.00 98.25 299 GLU A C 1
ATOM 2204 O O . GLU A 1 299 ? -18.628 3.553 -16.322 1.00 98.25 299 GLU A O 1
ATOM 2209 N N . GLU A 1 300 ? -17.508 4.705 -17.880 1.00 97.94 300 GLU A N 1
ATOM 2210 C CA . GLU A 1 300 ? -16.191 4.281 -17.398 1.00 97.94 300 GLU A CA 1
ATOM 2211 C C . GLU A 1 300 ? -15.869 4.882 -16.019 1.00 97.94 300 GLU A C 1
ATOM 2213 O O . GLU A 1 300 ? -15.444 4.160 -15.118 1.00 97.94 300 GLU A O 1
ATOM 2218 N N . VAL A 1 301 ? -16.147 6.174 -15.800 1.00 98.44 301 VAL A N 1
ATOM 2219 C CA . VAL A 1 301 ? -15.990 6.826 -14.483 1.00 98.44 301 VAL A CA 1
ATOM 2220 C C . VAL A 1 301 ? -16.875 6.140 -13.431 1.00 98.44 301 VAL A C 1
ATOM 2222 O O . VAL A 1 301 ? -16.419 5.894 -12.314 1.00 98.44 301 VAL A O 1
ATOM 2225 N N . ALA A 1 302 ? -18.107 5.757 -13.786 1.00 98.56 302 ALA A N 1
ATOM 2226 C CA . ALA A 1 302 ? -18.996 4.979 -12.924 1.00 98.56 302 ALA A CA 1
ATOM 2227 C C . ALA A 1 302 ? -18.424 3.586 -12.605 1.00 98.56 302 ALA A C 1
ATOM 2229 O O . ALA A 1 302 ? -18.379 3.180 -11.442 1.00 98.56 302 ALA A O 1
ATOM 2230 N N . ARG A 1 303 ? -17.956 2.852 -13.621 1.00 98.50 303 ARG A N 1
ATOM 2231 C CA . ARG A 1 303 ? -17.402 1.496 -13.492 1.00 98.50 303 ARG A CA 1
ATOM 2232 C C . ARG A 1 303 ? -16.156 1.463 -12.604 1.00 98.50 303 ARG A C 1
ATOM 2234 O O . ARG A 1 303 ? -16.093 0.686 -11.649 1.00 98.50 303 ARG A O 1
ATOM 2241 N N . LEU A 1 304 ? -15.198 2.342 -12.886 1.00 98.19 304 LEU A N 1
ATOM 2242 C CA . LEU A 1 304 ? -13.954 2.483 -12.133 1.00 98.19 304 LEU A CA 1
ATOM 2243 C C . LEU A 1 304 ? -14.216 3.037 -10.718 1.00 98.19 304 LEU A C 1
ATOM 2245 O O . LEU A 1 304 ? -13.646 2.544 -9.744 1.00 98.19 304 LEU A O 1
ATOM 2249 N N . GLY A 1 305 ? -15.173 3.958 -10.568 1.00 98.06 305 GLY A N 1
ATOM 2250 C CA . GLY A 1 305 ? -15.664 4.424 -9.270 1.00 98.06 305 GLY A CA 1
ATOM 2251 C C . GLY A 1 305 ? -16.206 3.292 -8.392 1.00 98.06 305 GLY A C 1
ATOM 2252 O O . GLY A 1 305 ? -15.794 3.152 -7.241 1.00 98.06 305 GLY A O 1
ATOM 2253 N N . ARG A 1 306 ? -17.060 2.417 -8.940 1.00 98.31 306 ARG A N 1
ATOM 2254 C CA . ARG A 1 306 ? -17.570 1.222 -8.238 1.00 98.31 306 ARG A CA 1
ATOM 2255 C C . ARG A 1 306 ? -16.457 0.246 -7.845 1.00 98.31 306 ARG A C 1
ATOM 2257 O O . ARG A 1 306 ? -16.527 -0.353 -6.773 1.00 98.31 306 ARG A O 1
ATOM 2264 N N . ALA A 1 307 ? -15.418 0.097 -8.669 1.00 98.06 307 ALA A N 1
ATOM 2265 C CA . ALA A 1 307 ? -14.239 -0.696 -8.314 1.00 98.06 307 ALA A CA 1
ATOM 2266 C C . ALA A 1 307 ? -13.509 -0.113 -7.088 1.00 98.06 307 ALA A C 1
ATOM 2268 O O . ALA A 1 307 ? -13.177 -0.860 -6.167 1.00 98.06 307 ALA A O 1
ATOM 2269 N N . TYR A 1 308 ? -13.355 1.214 -7.009 1.00 98.00 308 TYR A N 1
ATOM 2270 C CA . TYR A 1 308 ? -12.787 1.876 -5.827 1.00 98.00 308 TYR A CA 1
ATOM 2271 C C . TYR A 1 308 ? -13.631 1.616 -4.568 1.00 98.00 308 TYR A C 1
ATOM 2273 O O . TYR A 1 308 ? -13.084 1.262 -3.524 1.00 98.00 308 TYR A O 1
ATOM 2281 N N . LEU A 1 309 ? -14.965 1.716 -4.665 1.00 97.31 309 LEU A N 1
ATOM 2282 C CA . LEU A 1 309 ? -15.864 1.433 -3.534 1.00 97.31 309 LEU A CA 1
ATOM 2283 C C . LEU A 1 309 ? -15.697 0.004 -2.997 1.00 97.31 309 LEU A C 1
ATOM 2285 O O . LEU A 1 309 ? -15.708 -0.194 -1.783 1.00 97.31 309 LEU A O 1
ATOM 2289 N N . ARG A 1 310 ? -15.513 -0.995 -3.873 1.00 96.00 310 ARG A N 1
ATOM 2290 C CA . ARG A 1 310 ? -15.267 -2.386 -3.452 1.00 96.00 310 ARG A CA 1
ATOM 2291 C C . ARG A 1 310 ? -13.948 -2.523 -2.689 1.00 96.00 310 ARG A C 1
ATOM 2293 O O . ARG A 1 310 ? -13.961 -3.001 -1.558 1.00 96.00 310 ARG A O 1
ATOM 2300 N N . GLY A 1 311 ? -12.840 -2.037 -3.252 1.00 94.75 311 GLY A N 1
ATOM 2301 C CA . GLY A 1 311 ? -11.524 -2.146 -2.612 1.00 94.75 311 GLY A CA 1
ATOM 2302 C C . GLY A 1 311 ? -11.431 -1.405 -1.271 1.00 94.75 311 GLY A C 1
ATOM 2303 O O . GLY A 1 311 ? -10.917 -1.948 -0.294 1.00 94.75 311 GLY A O 1
ATOM 2304 N N . ALA A 1 312 ? -12.005 -0.201 -1.177 1.00 95.88 312 ALA A N 1
ATOM 2305 C CA . ALA A 1 312 ? -12.028 0.566 0.070 1.00 95.88 312 ALA A CA 1
ATOM 2306 C C . ALA A 1 312 ? -12.805 -0.154 1.192 1.00 95.88 312 ALA A C 1
ATOM 2308 O O . ALA A 1 312 ? -12.363 -0.167 2.343 1.00 95.88 312 ALA A O 1
ATOM 2309 N N . ARG A 1 313 ? -13.922 -0.816 0.853 1.00 93.06 313 ARG A N 1
ATOM 2310 C CA . ARG A 1 313 ? -14.694 -1.649 1.792 1.00 93.06 313 ARG A CA 1
ATOM 2311 C C . ARG A 1 313 ? -13.925 -2.876 2.260 1.00 93.06 313 ARG A C 1
ATOM 2313 O O . ARG A 1 313 ? -13.989 -3.203 3.440 1.00 93.06 313 ARG A O 1
ATOM 2320 N N . GLU A 1 314 ? -13.186 -3.537 1.371 1.00 89.00 314 GLU A N 1
ATOM 2321 C CA . GLU A 1 314 ? -12.365 -4.702 1.730 1.00 89.00 314 GLU A CA 1
ATOM 2322 C C . GLU A 1 314 ? -11.270 -4.363 2.752 1.00 89.00 314 GLU A C 1
ATOM 2324 O O . GLU A 1 314 ? -10.974 -5.189 3.618 1.00 89.00 314 GLU A O 1
ATOM 2329 N N . GLY A 1 315 ? -10.709 -3.149 2.689 1.00 86.31 315 GLY A N 1
ATOM 2330 C CA . GLY A 1 315 ? -9.776 -2.619 3.691 1.00 86.31 315 GLY A CA 1
ATOM 2331 C C . GLY A 1 315 ? -10.431 -1.890 4.878 1.00 86.31 315 GLY A C 1
ATOM 2332 O O . GLY A 1 315 ? -9.721 -1.396 5.752 1.00 86.31 315 GLY A O 1
ATOM 2333 N N . GLY A 1 316 ? -11.764 -1.815 4.936 1.00 92.88 316 GLY A N 1
ATOM 2334 C CA . GLY A 1 316 ? -12.515 -1.272 6.072 1.00 92.88 316 GLY A CA 1
ATOM 2335 C C . GLY A 1 316 ? -12.551 0.258 6.200 1.00 92.88 316 GLY A C 1
ATOM 2336 O O . GLY A 1 316 ? -12.615 0.783 7.320 1.00 92.88 316 GLY A O 1
ATOM 2337 N N . LEU A 1 317 ? -12.515 0.979 5.075 1.00 96.25 317 LEU A N 1
ATOM 2338 C CA . LEU A 1 317 ? -12.570 2.444 5.016 1.00 96.25 317 LEU A CA 1
ATOM 2339 C C . LEU A 1 317 ? -13.921 2.949 4.484 1.00 96.25 317 LEU A C 1
ATOM 2341 O O . LEU A 1 317 ? -14.459 2.408 3.519 1.00 96.25 317 LEU A O 1
ATOM 2345 N N . LEU A 1 318 ? -14.451 4.018 5.087 1.00 98.31 318 LEU A N 1
ATOM 2346 C CA . LEU A 1 318 ? -15.630 4.718 4.568 1.00 98.31 318 LEU A CA 1
ATOM 2347 C C . LEU A 1 318 ? -15.262 5.585 3.358 1.00 98.31 318 LEU A C 1
ATOM 2349 O O . LEU A 1 318 ? -14.212 6.230 3.325 1.00 98.31 318 LEU A O 1
ATOM 2353 N N . THR A 1 319 ? -16.160 5.628 2.383 1.00 98.12 319 THR A N 1
ATOM 2354 C CA . THR A 1 319 ? -15.961 6.274 1.078 1.00 98.12 319 THR A CA 1
ATOM 2355 C C . THR A 1 319 ? -16.860 7.489 0.882 1.00 98.12 319 THR A C 1
ATOM 2357 O O . THR A 1 319 ? -17.996 7.513 1.353 1.00 98.12 319 THR A O 1
ATOM 2360 N N . THR A 1 320 ? -16.366 8.486 0.145 1.00 98.56 320 THR A N 1
ATOM 2361 C CA . THR A 1 320 ? -17.090 9.727 -0.156 1.00 98.56 320 THR A CA 1
ATOM 2362 C C . THR A 1 320 ? -17.046 10.020 -1.652 1.00 98.56 320 THR A C 1
ATOM 2364 O O . THR A 1 320 ? -16.023 10.464 -2.170 1.00 98.56 320 THR A O 1
ATOM 2367 N N . ALA A 1 321 ? -18.159 9.805 -2.351 1.00 98.38 321 ALA A N 1
ATOM 2368 C CA . ALA A 1 321 ? -18.282 10.181 -3.758 1.00 98.38 321 ALA A CA 1
ATOM 2369 C C . ALA A 1 321 ? -18.304 11.713 -3.906 1.00 98.38 321 ALA A C 1
ATOM 2371 O O . ALA A 1 321 ? -19.112 12.380 -3.252 1.00 98.38 321 ALA A O 1
ATOM 2372 N N . LYS A 1 322 ? -17.443 12.280 -4.762 1.00 96.56 322 LYS A N 1
ATOM 2373 C CA . LYS A 1 322 ? -17.333 13.742 -4.929 1.00 96.56 322 LYS A CA 1
ATOM 2374 C C . LYS A 1 322 ? -17.003 14.191 -6.365 1.00 96.56 322 LYS A C 1
ATOM 2376 O O . LYS A 1 322 ? -16.436 13.405 -7.113 1.00 96.56 322 LYS A O 1
ATOM 2381 N N . HIS A 1 323 ? -17.348 15.406 -6.796 1.00 96.06 323 HIS A N 1
ATOM 2382 C CA . HIS A 1 323 ? -17.997 16.484 -6.035 1.00 96.06 323 HIS A CA 1
ATOM 2383 C C . HIS A 1 323 ? -19.411 16.742 -6.601 1.00 96.06 323 HIS A C 1
ATOM 2385 O O . HIS A 1 323 ? -19.584 17.308 -7.678 1.00 96.06 323 HIS A O 1
ATOM 2391 N N . PHE A 1 324 ? -20.449 16.295 -5.890 1.00 97.88 324 PHE A N 1
ATOM 2392 C CA . PHE A 1 324 ? -21.837 16.278 -6.371 1.00 97.88 324 PHE A CA 1
ATOM 2393 C C . PHE A 1 324 ? -22.407 17.699 -6.580 1.00 97.88 324 PHE A C 1
ATOM 2395 O O . PHE A 1 324 ? -22.265 18.531 -5.681 1.00 97.88 324 PHE A O 1
ATOM 2402 N N . PRO A 1 325 ? -23.101 18.007 -7.695 1.00 95.62 325 PRO A N 1
ATOM 2403 C CA . PRO A 1 325 ? -23.622 17.093 -8.721 1.00 95.62 325 PRO A CA 1
ATOM 2404 C C . PRO A 1 325 ? -22.682 16.840 -9.917 1.00 95.62 325 PRO A C 1
ATOM 2406 O O . PRO A 1 325 ? -23.108 16.233 -10.895 1.00 95.62 325 PRO A O 1
ATOM 2409 N N . GLY A 1 326 ? -21.436 17.313 -9.859 1.00 92.56 326 GLY A N 1
ATOM 2410 C CA . GLY A 1 326 ? -20.434 17.196 -10.917 1.00 92.56 326 GLY A CA 1
ATOM 2411 C C . GLY A 1 326 ? -19.684 18.512 -11.137 1.00 92.56 326 GLY A C 1
ATOM 2412 O O . GLY A 1 326 ? -20.279 19.526 -11.494 1.00 92.56 326 GLY A O 1
ATOM 2413 N N . HIS A 1 327 ? -18.365 18.492 -10.950 1.00 89.88 327 HIS A N 1
ATOM 2414 C CA . HIS A 1 327 ? -17.448 19.639 -11.094 1.00 89.88 327 HIS A CA 1
ATOM 2415 C C . HIS A 1 327 ? -16.565 19.530 -12.362 1.00 89.88 327 HIS A C 1
ATOM 2417 O O . HIS A 1 327 ? -15.806 20.431 -12.708 1.00 89.88 327 HIS A O 1
ATOM 2423 N N . GLY A 1 328 ? -16.673 18.428 -13.112 1.00 87.56 328 GLY A N 1
ATOM 2424 C CA . GLY A 1 328 ? -15.781 18.104 -14.237 1.00 87.56 328 GLY A CA 1
ATOM 2425 C C . GLY A 1 328 ? -15.862 19.012 -15.476 1.00 87.56 328 GLY A C 1
ATOM 2426 O O . GLY A 1 328 ? -14.901 19.056 -16.246 1.00 87.56 328 GLY A O 1
ATOM 2427 N N . ASP A 1 329 ? -16.944 19.777 -15.653 1.00 88.56 329 ASP A N 1
ATOM 2428 C CA . ASP A 1 329 ? -17.142 20.683 -16.804 1.00 88.56 329 ASP A CA 1
ATOM 2429 C C . ASP A 1 329 ? -16.710 22.146 -16.528 1.00 88.56 329 ASP A C 1
ATOM 2431 O O . ASP A 1 329 ? -16.735 23.005 -17.409 1.00 88.56 329 ASP A O 1
ATOM 2435 N N . THR A 1 330 ? -16.286 22.468 -15.301 1.00 82.75 330 THR A N 1
ATOM 2436 C CA . THR A 1 330 ? -16.020 23.858 -14.894 1.00 82.75 330 THR A CA 1
ATOM 2437 C C . THR A 1 330 ? -14.739 24.440 -15.503 1.00 82.75 330 THR A C 1
ATOM 2439 O O . THR A 1 330 ? -13.696 23.795 -15.568 1.00 82.75 330 THR A O 1
ATOM 2442 N N . GLY A 1 331 ? -14.800 25.708 -15.926 1.00 72.75 331 GLY A N 1
ATOM 2443 C CA . GLY A 1 331 ? -13.650 26.470 -16.443 1.00 72.75 331 GLY A CA 1
ATOM 2444 C C . GLY A 1 331 ? -13.028 27.449 -15.436 1.00 72.75 331 GLY A C 1
ATOM 2445 O O . GLY A 1 331 ? -12.313 28.364 -15.832 1.00 72.75 331 GLY A O 1
ATOM 2446 N N . THR A 1 332 ? -13.357 27.348 -14.146 1.00 69.75 332 THR A N 1
ATOM 2447 C CA . THR A 1 332 ? -12.918 28.286 -13.096 1.00 69.75 332 THR A CA 1
ATOM 2448 C C . THR A 1 332 ? -12.580 27.520 -11.823 1.00 69.75 332 THR A C 1
ATOM 2450 O O . THR A 1 332 ? -13.302 26.602 -11.445 1.00 69.75 332 THR A O 1
ATOM 2453 N N . ASP A 1 333 ? -11.489 27.898 -11.156 1.00 61.56 333 ASP A N 1
ATOM 2454 C CA . ASP A 1 333 ? -11.085 27.306 -9.879 1.00 61.56 333 ASP A CA 1
ATOM 2455 C C . ASP A 1 333 ? -12.000 27.789 -8.737 1.00 61.56 333 ASP A C 1
ATOM 2457 O O . ASP A 1 333 ? -12.073 28.989 -8.454 1.00 61.56 333 ASP A O 1
ATOM 2461 N N . SER A 1 334 ? -12.653 26.845 -8.049 1.00 56.78 334 SER A N 1
ATOM 2462 C CA . SER A 1 334 ? -13.547 27.088 -6.906 1.00 56.78 334 SER A CA 1
ATOM 2463 C C . SER A 1 334 ? -12.874 27.777 -5.715 1.00 56.78 334 SER A C 1
ATOM 2465 O O . SER A 1 334 ? -13.557 28.362 -4.874 1.00 56.78 334 SER A O 1
ATOM 2467 N N . HIS A 1 335 ? -11.542 27.736 -5.637 1.00 61.62 335 HIS A N 1
ATOM 2468 C CA . HIS A 1 335 ? -10.773 28.441 -4.609 1.00 61.62 335 HIS A CA 1
ATOM 2469 C C . HIS A 1 335 ? -10.655 29.949 -4.888 1.00 61.62 335 HIS A C 1
ATOM 2471 O O . HIS A 1 335 ? -10.419 30.719 -3.958 1.00 61.62 335 HIS A O 1
ATOM 2477 N N . LEU A 1 336 ? -10.830 30.378 -6.145 1.00 64.25 336 LEU A N 1
ATOM 2478 C CA . LEU A 1 336 ? -10.645 31.765 -6.594 1.00 64.25 336 LEU A CA 1
ATOM 2479 C C . LEU A 1 336 ? -11.967 32.481 -6.921 1.00 64.25 336 LEU A C 1
ATOM 2481 O O . LEU A 1 336 ? -12.041 33.707 -6.842 1.00 64.25 336 LEU A O 1
ATOM 2485 N N . GLY A 1 337 ? -13.015 31.736 -7.273 1.00 69.38 337 GLY A N 1
ATOM 2486 C CA . GLY A 1 337 ? -14.353 32.259 -7.543 1.00 69.38 337 GLY A CA 1
ATOM 2487 C C . GLY A 1 337 ? -15.379 31.134 -7.642 1.00 69.38 337 GLY A C 1
ATOM 2488 O O . GLY A 1 337 ? -15.014 29.965 -7.669 1.00 69.38 337 GLY A O 1
ATOM 2489 N N . LEU A 1 338 ? -16.671 31.467 -7.686 1.00 79.94 338 LEU A N 1
ATOM 2490 C CA . LEU A 1 338 ? -17.721 30.455 -7.816 1.00 79.94 338 LEU A CA 1
ATOM 2491 C C . LEU A 1 338 ? -17.717 29.873 -9.247 1.00 79.94 338 LEU A C 1
ATOM 2493 O O . LEU A 1 338 ? -18.002 30.628 -10.179 1.00 79.94 338 LEU A O 1
ATOM 2497 N N . PRO A 1 339 ? -17.422 28.575 -9.461 1.00 82.19 339 PRO A N 1
ATOM 2498 C CA . PRO A 1 339 ? -17.467 27.980 -10.789 1.00 82.19 339 PRO A CA 1
ATOM 2499 C C . PRO A 1 339 ? -18.910 27.794 -11.245 1.00 82.19 339 PRO A C 1
ATOM 2501 O O . PRO A 1 339 ? -19.804 27.514 -10.443 1.00 82.19 339 PRO A O 1
ATOM 2504 N N . GLU A 1 340 ? -19.124 27.890 -12.551 1.00 85.81 340 GLU A N 1
ATOM 2505 C CA . GLU A 1 340 ? -20.425 27.687 -13.176 1.00 85.81 340 GLU A CA 1
ATOM 2506 C C . GLU A 1 340 ? -20.425 26.413 -14.024 1.00 85.81 340 GLU A C 1
ATOM 2508 O O . GLU A 1 340 ? -19.507 26.179 -14.811 1.00 85.81 340 GLU A O 1
ATOM 2513 N N . VAL A 1 341 ? -21.476 25.608 -13.867 1.00 86.50 341 VAL A N 1
ATOM 2514 C CA . VAL A 1 341 ? -21.818 24.491 -14.749 1.00 86.50 341 VAL A CA 1
ATOM 2515 C C . VAL A 1 341 ? -23.082 24.891 -15.503 1.00 86.50 341 VAL A C 1
ATOM 2517 O O . VAL A 1 341 ? -24.139 25.111 -14.911 1.00 86.50 341 VAL A O 1
ATOM 2520 N N . THR A 1 342 ? -22.975 25.010 -16.827 1.00 87.00 342 THR A N 1
ATOM 2521 C CA . THR A 1 342 ? -24.078 25.498 -17.682 1.00 87.00 342 THR A CA 1
ATOM 2522 C C . THR A 1 342 ? -25.050 24.397 -18.124 1.00 87.00 342 THR A C 1
ATOM 2524 O O . THR A 1 342 ? -26.027 24.685 -18.817 1.00 87.00 342 THR A O 1
ATOM 2527 N N . ALA A 1 343 ? -24.803 23.149 -17.711 1.00 87.44 343 ALA A N 1
ATOM 2528 C CA . ALA A 1 343 ? -25.641 21.993 -18.005 1.00 87.44 343 ALA A CA 1
ATOM 2529 C C . ALA A 1 343 ? -27.091 22.181 -17.529 1.00 87.44 343 ALA A C 1
ATOM 2531 O O . ALA A 1 343 ? -27.350 22.617 -16.404 1.00 87.44 343 ALA A O 1
ATOM 2532 N N . ASP A 1 344 ? -28.042 21.799 -18.383 1.00 92.50 344 ASP A N 1
ATOM 2533 C CA . ASP A 1 344 ? -29.439 21.648 -17.984 1.00 92.50 344 ASP A CA 1
ATOM 2534 C C . ASP A 1 344 ? -29.673 20.317 -17.250 1.00 92.50 344 ASP A C 1
ATOM 2536 O O . ASP A 1 344 ? -28.800 19.449 -17.170 1.00 92.50 344 ASP A O 1
ATOM 2540 N N . ARG A 1 345 ? -30.886 20.144 -16.717 1.00 93.44 345 ARG A N 1
ATOM 2541 C CA . ARG A 1 345 ? -31.271 18.944 -15.967 1.00 93.44 345 ARG A CA 1
ATOM 2542 C C . ARG A 1 345 ? -31.127 17.649 -16.784 1.00 93.44 345 ARG A C 1
ATOM 2544 O O . ARG A 1 345 ? -30.698 16.643 -16.231 1.00 93.44 345 ARG A O 1
ATOM 2551 N N . ALA A 1 346 ? -31.439 17.668 -18.083 1.00 94.50 346 ALA A N 1
ATOM 2552 C CA . ALA A 1 346 ? -31.394 16.474 -18.929 1.00 94.50 346 ALA A CA 1
ATOM 2553 C C . ALA A 1 346 ? -29.953 16.045 -19.244 1.00 94.50 346 ALA A C 1
ATOM 2555 O O . ALA A 1 346 ? -29.656 14.848 -19.280 1.00 94.50 346 ALA A O 1
ATOM 2556 N N . ARG A 1 347 ? -29.048 17.013 -19.426 1.00 94.00 347 ARG A N 1
ATOM 2557 C CA . ARG A 1 347 ? -27.605 16.766 -19.493 1.00 94.00 347 ARG A CA 1
ATOM 2558 C C . ARG A 1 347 ? -27.099 16.185 -18.172 1.00 94.00 347 ARG A C 1
ATOM 2560 O O . ARG A 1 347 ? -26.544 15.088 -18.190 1.00 94.00 347 ARG A O 1
ATOM 2567 N N . LEU A 1 348 ? -27.407 16.846 -17.055 1.00 94.44 348 LEU A N 1
ATOM 2568 C CA . LEU A 1 348 ? -27.015 16.416 -15.712 1.00 94.44 348 LEU A CA 1
ATOM 2569 C C . LEU A 1 348 ? -27.437 14.961 -15.433 1.00 94.44 348 LEU A C 1
ATOM 2571 O O . LEU A 1 348 ? -26.640 14.150 -14.968 1.00 94.44 348 LEU A O 1
ATOM 2575 N N . ASP A 1 349 ? -28.669 14.600 -15.803 1.00 94.69 349 ASP A N 1
ATOM 2576 C CA . ASP A 1 349 ? -29.213 13.249 -15.651 1.00 94.69 349 ASP A CA 1
ATOM 2577 C C . ASP A 1 349 ? -28.545 12.182 -16.533 1.00 94.69 349 ASP A C 1
ATOM 2579 O O . ASP A 1 349 ? -28.613 11.004 -16.184 1.00 94.69 349 ASP A O 1
ATOM 2583 N N . THR A 1 350 ? -27.946 12.553 -17.665 1.00 95.81 350 THR A N 1
ATOM 2584 C CA . THR A 1 350 ? -27.397 11.607 -18.659 1.00 95.81 350 THR A CA 1
ATOM 2585 C C . THR A 1 350 ? -25.873 11.605 -18.737 1.00 95.81 350 THR A C 1
ATOM 2587 O O . THR A 1 350 ? -25.308 10.820 -19.497 1.00 95.81 350 THR A O 1
ATOM 2590 N N . PHE A 1 351 ? -25.201 12.456 -17.959 1.00 95.88 351 PHE A N 1
ATOM 2591 C CA . PHE A 1 351 ? -23.750 12.576 -17.981 1.00 95.88 351 PHE A CA 1
ATOM 2592 C C . PHE A 1 351 ? -23.176 12.775 -16.576 1.00 95.88 351 PHE A C 1
ATOM 2594 O O . PHE A 1 351 ? -22.584 11.847 -16.031 1.00 95.88 351 PHE A O 1
ATOM 2601 N N . GLU A 1 352 ? -23.372 13.939 -15.954 1.00 96.25 352 GLU A N 1
ATOM 2602 C CA . GLU A 1 352 ? -22.697 14.277 -14.695 1.00 96.25 352 GLU A CA 1
ATOM 2603 C C . GLU A 1 352 ? -23.170 13.409 -13.507 1.00 96.25 352 GLU A C 1
ATOM 2605 O O . GLU A 1 352 ? -22.344 12.980 -12.705 1.00 96.25 352 GLU A O 1
ATOM 2610 N N . LEU A 1 353 ? -24.463 13.056 -13.423 1.00 97.69 353 LEU A N 1
ATOM 2611 C CA . LEU A 1 353 ? -25.012 12.213 -12.344 1.00 97.69 353 LEU A CA 1
ATOM 2612 C C . LEU A 1 353 ? -24.821 10.703 -12.542 1.00 97.69 353 LEU A C 1
ATOM 2614 O O . LEU A 1 353 ? -25.117 9.945 -11.615 1.00 97.69 353 LEU A O 1
ATOM 2618 N N . VAL A 1 354 ? -24.361 10.235 -13.708 1.00 98.56 354 VAL A N 1
ATOM 2619 C CA . VAL A 1 354 ? -24.260 8.790 -14.000 1.00 98.56 354 VAL A CA 1
ATOM 2620 C C . VAL A 1 354 ? -23.313 8.076 -13.014 1.00 98.56 354 VAL A C 1
ATOM 2622 O O . VAL A 1 354 ? -23.764 7.126 -12.365 1.00 98.56 354 VAL A O 1
ATOM 2625 N N . PRO A 1 355 ? -22.078 8.564 -12.762 1.00 98.50 355 PRO A N 1
ATOM 2626 C CA . PRO A 1 355 ? -21.215 8.013 -11.715 1.00 98.50 355 PRO A CA 1
ATOM 2627 C C . PRO A 1 355 ? -21.801 8.084 -10.302 1.00 98.50 355 PRO A C 1
ATOM 2629 O O . PRO A 1 355 ? -21.673 7.130 -9.535 1.00 98.50 355 PRO A O 1
ATOM 2632 N N . PHE A 1 356 ? -22.468 9.187 -9.942 1.00 98.62 356 PHE A N 1
ATOM 2633 C CA . PHE A 1 356 ? -23.037 9.348 -8.601 1.00 98.62 356 PHE A CA 1
ATOM 2634 C C . PHE A 1 356 ? -24.207 8.393 -8.352 1.00 98.62 356 PHE A C 1
ATOM 2636 O O . PHE A 1 356 ? -24.291 7.828 -7.265 1.00 98.62 356 PHE A O 1
ATOM 2643 N N . ARG A 1 357 ? -25.077 8.153 -9.344 1.00 98.50 357 ARG A N 1
ATOM 2644 C CA . ARG A 1 357 ? -26.136 7.132 -9.240 1.00 98.50 357 ARG A CA 1
ATOM 2645 C C . ARG A 1 357 ? -25.539 5.748 -9.050 1.00 98.50 357 ARG A C 1
ATOM 2647 O O . ARG A 1 357 ? -25.875 5.082 -8.082 1.00 98.50 357 ARG A O 1
ATOM 2654 N N . ALA A 1 358 ? -24.573 5.382 -9.888 1.00 98.38 358 ALA A N 1
ATOM 2655 C CA . ALA A 1 358 ? -23.876 4.105 -9.794 1.00 98.38 358 ALA A CA 1
ATOM 2656 C C . ALA A 1 358 ? -23.196 3.883 -8.424 1.00 98.38 358 ALA A C 1
ATOM 2658 O O . ALA A 1 358 ? -23.193 2.765 -7.912 1.00 98.38 358 ALA A O 1
ATOM 2659 N N . ALA A 1 359 ? -22.654 4.940 -7.809 1.00 98.19 359 ALA A N 1
ATOM 2660 C CA . ALA A 1 359 ? -22.078 4.891 -6.465 1.00 98.19 359 ALA A CA 1
ATOM 2661 C C . ALA A 1 359 ? -23.134 4.793 -5.348 1.00 98.19 359 ALA A C 1
ATOM 2663 O O . ALA A 1 359 ? -22.922 4.079 -4.367 1.00 98.19 359 ALA A O 1
ATOM 2664 N N . VAL A 1 360 ? -24.271 5.485 -5.483 1.00 98.31 360 VAL A N 1
ATOM 2665 C CA . VAL A 1 360 ? -25.394 5.398 -4.533 1.00 98.31 360 VAL A CA 1
ATOM 2666 C C . VAL A 1 360 ? -26.074 4.028 -4.597 1.00 98.31 360 VAL A C 1
ATOM 2668 O O . VAL A 1 360 ? -26.332 3.451 -3.542 1.00 98.31 360 VAL A O 1
ATOM 2671 N N . ASP A 1 361 ? -26.267 3.470 -5.793 1.00 96.88 361 ASP A N 1
ATOM 2672 C CA . ASP A 1 361 ? -26.814 2.124 -6.011 1.00 96.88 361 ASP A CA 1
ATOM 2673 C C . ASP A 1 361 ? -25.906 1.029 -5.419 1.00 96.88 361 ASP A C 1
ATOM 2675 O O . ASP A 1 361 ? -26.395 0.067 -4.828 1.00 96.88 361 ASP A O 1
ATOM 2679 N N . ASP A 1 362 ? -24.579 1.198 -5.504 1.00 95.38 362 ASP A N 1
ATOM 2680 C CA . ASP A 1 362 ? -23.609 0.326 -4.823 1.00 95.38 362 ASP A CA 1
ATOM 2681 C C . ASP A 1 362 ? -23.493 0.602 -3.312 1.00 95.38 362 ASP A C 1
ATOM 2683 O O . ASP A 1 362 ? -22.803 -0.146 -2.613 1.00 95.38 362 ASP A O 1
ATOM 2687 N N . GLY A 1 363 ? -24.143 1.645 -2.782 1.00 94.81 363 GLY A N 1
ATOM 2688 C CA . GLY A 1 363 ? -24.233 1.965 -1.353 1.00 94.81 363 GLY A CA 1
ATOM 2689 C C . GLY A 1 363 ? -23.073 2.785 -0.775 1.00 94.81 363 GLY A C 1
ATOM 2690 O O . GLY A 1 363 ? -22.627 2.485 0.334 1.00 94.81 363 GLY A O 1
ATOM 2691 N N . VAL A 1 364 ? -22.511 3.745 -1.522 1.00 97.88 364 VAL A N 1
ATOM 2692 C CA . VAL A 1 364 ? -21.442 4.648 -1.037 1.00 97.88 364 VAL A CA 1
ATOM 2693 C C . VAL A 1 364 ? -21.786 5.259 0.332 1.00 97.88 364 VAL A C 1
ATOM 2695 O O . VAL A 1 364 ? -22.943 5.568 0.612 1.00 97.88 364 VAL A O 1
ATOM 2698 N N . ASP A 1 365 ? -20.794 5.409 1.212 1.00 98.31 365 ASP A N 1
ATOM 2699 C CA . ASP A 1 365 ? -21.046 5.774 2.615 1.00 98.31 365 ASP A CA 1
ATOM 2700 C C . ASP A 1 365 ? -21.384 7.263 2.792 1.00 98.31 365 ASP A C 1
ATOM 2702 O O . ASP A 1 365 ? -22.199 7.640 3.643 1.00 98.31 365 ASP A O 1
ATOM 2706 N N . ALA A 1 366 ? -20.761 8.106 1.970 1.00 98.69 366 ALA A N 1
ATOM 2707 C CA . ALA A 1 366 ? -20.907 9.549 1.977 1.00 98.69 366 ALA A CA 1
ATOM 2708 C C . ALA A 1 366 ? -20.922 10.139 0.554 1.00 98.69 366 ALA A C 1
ATOM 2710 O O . ALA A 1 366 ? -20.403 9.557 -0.400 1.00 98.69 366 ALA A O 1
ATOM 2711 N N . VAL A 1 367 ? -21.489 11.336 0.421 1.00 98.81 367 VAL A N 1
ATOM 2712 C CA . VAL A 1 367 ? -21.397 12.175 -0.782 1.00 98.81 367 VAL A CA 1
ATOM 2713 C C . VAL A 1 367 ? -20.944 13.565 -0.357 1.00 98.81 367 VAL A C 1
ATOM 2715 O O . VAL A 1 367 ? -21.525 14.146 0.559 1.00 98.81 367 VAL A O 1
ATOM 2718 N N . MET A 1 368 ? -19.926 14.106 -1.023 1.00 98.69 368 MET A N 1
ATOM 2719 C CA . MET A 1 368 ? -19.471 15.482 -0.826 1.00 98.69 368 MET A CA 1
ATOM 2720 C C . MET A 1 368 ? -19.968 16.355 -1.973 1.00 98.69 368 MET A C 1
ATOM 2722 O O . MET A 1 368 ? -19.825 16.007 -3.147 1.00 98.69 368 MET A O 1
ATOM 2726 N N . THR A 1 369 ? -20.573 17.486 -1.628 1.00 97.12 369 THR A N 1
ATOM 2727 C CA . THR A 1 369 ? -21.094 18.464 -2.593 1.00 97.12 369 THR A CA 1
ATOM 2728 C C . THR A 1 369 ? -19.979 19.291 -3.225 1.00 97.12 369 THR A C 1
ATOM 2730 O O . THR A 1 369 ? -18.950 19.474 -2.593 1.00 97.12 369 THR A O 1
ATOM 2733 N N . ALA A 1 370 ? -20.229 19.895 -4.383 1.00 93.25 370 ALA A N 1
ATOM 2734 C CA . ALA A 1 370 ? -19.406 20.954 -4.955 1.00 93.25 370 ALA A CA 1
ATOM 2735 C C . ALA A 1 370 ? -20.037 22.340 -4.730 1.00 93.25 370 ALA A C 1
ATOM 2737 O O . ALA A 1 370 ? -21.243 22.534 -4.917 1.00 93.25 370 ALA A O 1
ATOM 2738 N N . HIS A 1 371 ? -19.210 23.339 -4.423 1.00 92.69 371 HIS A N 1
ATOM 2739 C CA . HIS A 1 371 ? -19.610 24.749 -4.420 1.00 92.69 371 HIS A CA 1
ATOM 2740 C C . HIS A 1 371 ? -19.721 25.294 -5.858 1.00 92.69 371 HIS A C 1
ATOM 2742 O O . HIS A 1 371 ? -18.916 26.123 -6.266 1.00 92.69 371 HIS A O 1
ATOM 2748 N N . VAL A 1 372 ? -20.693 24.815 -6.642 1.00 91.44 372 VAL A N 1
ATOM 2749 C CA . VAL A 1 372 ? -20.901 25.192 -8.057 1.00 91.44 372 VAL A CA 1
ATOM 2750 C C . VAL A 1 372 ? -22.249 25.878 -8.293 1.00 91.44 372 VAL A C 1
ATOM 2752 O O . VAL A 1 372 ? -23.254 25.541 -7.664 1.00 91.44 372 VAL A O 1
ATOM 2755 N N . SER A 1 373 ? -22.270 26.839 -9.216 1.00 91.31 373 SER A N 1
ATOM 2756 C CA . SER A 1 373 ? -23.472 27.505 -9.733 1.00 91.31 373 SER A CA 1
ATOM 2757 C C . SER A 1 373 ? -24.080 26.699 -10.886 1.00 91.31 373 SER A C 1
ATOM 2759 O O . SER A 1 373 ? -23.358 26.325 -11.808 1.00 91.31 373 SER A O 1
ATOM 2761 N N . LEU A 1 374 ? -25.399 26.465 -10.862 1.00 92.81 374 LEU A N 1
ATOM 2762 C CA . LEU A 1 374 ? -26.154 25.816 -11.949 1.00 92.81 374 LEU A CA 1
ATOM 2763 C C . LEU A 1 374 ? -27.352 26.689 -12.378 1.00 92.81 374 LEU A C 1
ATOM 2765 O O . LEU A 1 374 ? -28.504 26.379 -12.048 1.00 92.81 374 LEU A O 1
ATOM 2769 N N . PRO A 1 375 ? -27.120 27.800 -13.105 1.00 92.00 375 PRO A N 1
ATOM 2770 C CA . PRO A 1 375 ? -28.158 28.788 -13.406 1.00 92.00 375 PRO A CA 1
ATOM 2771 C C . PRO A 1 375 ? -29.249 28.263 -14.350 1.00 92.00 375 PRO A C 1
ATOM 2773 O O . PRO A 1 375 ? -30.361 28.786 -14.337 1.00 92.00 375 PRO A O 1
ATOM 2776 N N . ALA A 1 376 ? -28.967 27.216 -15.134 1.00 91.75 376 ALA A N 1
ATOM 2777 C CA . ALA A 1 376 ? -29.952 26.547 -15.987 1.00 91.75 376 ALA A CA 1
ATOM 2778 C C . ALA A 1 376 ? -31.004 25.741 -15.195 1.00 91.75 376 ALA A C 1
ATOM 2780 O O . ALA A 1 376 ? -32.072 25.449 -15.731 1.00 91.75 376 ALA A O 1
ATOM 2781 N N . ILE A 1 377 ? -30.714 25.396 -13.932 1.00 93.50 377 ILE A N 1
ATOM 2782 C CA . ILE A 1 377 ? -31.590 24.604 -13.054 1.00 93.50 377 ILE A CA 1
ATOM 2783 C C . ILE A 1 377 ? -32.183 25.488 -11.949 1.00 93.50 377 ILE A C 1
ATOM 2785 O O . ILE A 1 377 ? -33.397 25.513 -11.769 1.00 93.50 377 ILE A O 1
ATOM 2789 N N . LEU A 1 378 ? -31.347 26.256 -11.241 1.00 93.44 378 LEU A N 1
ATOM 2790 C CA . LEU A 1 378 ? -31.777 27.082 -10.102 1.00 93.44 378 LEU A CA 1
ATOM 2791 C C . LEU A 1 378 ? -32.178 28.520 -10.480 1.00 93.44 378 LEU A C 1
ATOM 2793 O O . LEU A 1 378 ? -32.773 29.229 -9.669 1.00 93.44 378 LEU A O 1
ATOM 2797 N N . GLY A 1 379 ? -31.849 28.965 -11.695 1.00 91.25 379 GLY A N 1
ATOM 2798 C CA . GLY A 1 379 ? -31.956 30.362 -12.117 1.00 91.25 379 GLY A CA 1
ATOM 2799 C C . GLY A 1 379 ? -30.692 31.184 -11.829 1.00 91.25 379 GLY A C 1
ATOM 2800 O O . GLY A 1 379 ? -29.857 30.843 -10.992 1.00 91.25 379 GLY A O 1
ATOM 2801 N N . ALA A 1 380 ? -30.534 32.296 -12.550 1.00 87.00 380 ALA A N 1
ATOM 2802 C CA . ALA A 1 380 ? -29.375 33.175 -12.409 1.00 87.00 380 ALA A CA 1
ATOM 2803 C C . ALA A 1 380 ? -29.343 33.873 -11.035 1.00 87.00 380 ALA A C 1
ATOM 2805 O O . ALA A 1 380 ? -30.340 34.454 -10.605 1.00 87.00 380 ALA A O 1
ATOM 2806 N N . GLY A 1 381 ? -28.182 33.855 -10.373 1.00 83.56 381 GLY A N 1
ATOM 2807 C CA . GLY A 1 381 ? -27.991 34.447 -9.042 1.00 83.56 381 GLY A CA 1
ATOM 2808 C C . GLY A 1 381 ? -28.525 33.604 -7.876 1.00 83.56 381 GLY A C 1
ATOM 2809 O O . GLY A 1 381 ? -28.561 34.092 -6.748 1.00 83.56 381 GLY A O 1
ATOM 2810 N N . ALA A 1 382 ? -28.941 32.362 -8.131 1.00 89.25 382 ALA A N 1
ATOM 2811 C CA . ALA A 1 382 ? -29.274 31.395 -7.092 1.00 89.25 382 ALA A CA 1
ATOM 2812 C C . ALA A 1 382 ? -28.037 30.983 -6.261 1.00 89.25 382 ALA A C 1
ATOM 2814 O O . ALA A 1 382 ? -26.905 31.102 -6.741 1.00 89.25 382 ALA A O 1
ATOM 2815 N N . PRO A 1 383 ? -28.224 30.481 -5.024 1.00 90.69 383 PRO A N 1
ATOM 2816 C CA . PRO A 1 383 ? -27.134 29.903 -4.244 1.00 90.69 383 PRO A CA 1
ATOM 2817 C C . PRO A 1 383 ? -26.527 28.660 -4.929 1.00 90.69 383 PRO A C 1
ATOM 2819 O O . PRO A 1 383 ? -27.211 2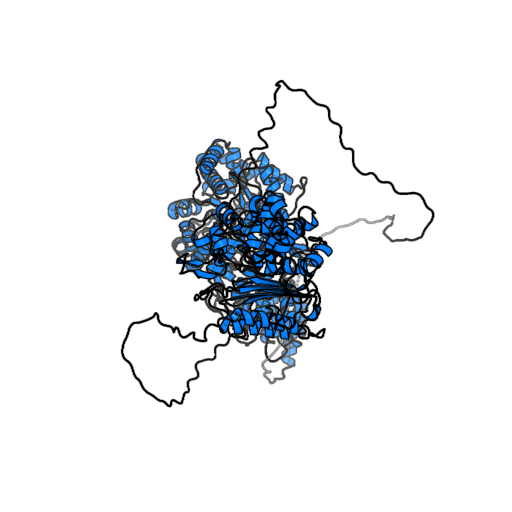7.994 -5.708 1.00 90.69 383 PRO A O 1
ATOM 2822 N N . PRO A 1 384 ? -25.256 28.322 -4.638 1.00 93.44 384 PRO A N 1
ATOM 2823 C CA . PRO A 1 384 ? -24.591 27.153 -5.213 1.00 93.44 384 PRO A CA 1
ATOM 2824 C C . PRO A 1 384 ? -25.201 25.832 -4.730 1.00 93.44 384 PRO A C 1
ATOM 2826 O O . PRO A 1 384 ? -25.892 25.799 -3.713 1.00 93.44 384 PRO A O 1
ATOM 2829 N N . ALA A 1 385 ? -24.890 24.728 -5.417 1.00 94.81 385 ALA A N 1
ATOM 2830 C CA . ALA A 1 385 ? -25.488 23.411 -5.172 1.00 94.81 385 ALA A CA 1
ATOM 2831 C C . ALA A 1 385 ? -25.427 22.946 -3.700 1.00 94.81 385 ALA A C 1
ATOM 2833 O O . ALA A 1 385 ? -26.416 22.428 -3.186 1.00 94.81 385 ALA A O 1
ATOM 2834 N N . THR A 1 386 ? -24.322 23.203 -2.987 1.00 96.00 386 THR A N 1
ATOM 2835 C CA . THR A 1 386 ? -24.180 22.929 -1.538 1.00 96.00 386 THR A CA 1
ATOM 2836 C C . THR A 1 386 ? -25.231 23.617 -0.654 1.00 96.00 386 THR A C 1
ATOM 2838 O O . THR A 1 386 ? -25.534 23.135 0.433 1.00 96.00 386 THR A O 1
ATOM 2841 N N . LEU A 1 387 ? -25.771 24.755 -1.089 1.00 96.25 387 LEU A N 1
ATOM 2842 C CA . LEU A 1 387 ? -26.716 25.586 -0.338 1.00 96.25 387 LEU A CA 1
ATOM 2843 C C . LEU A 1 387 ? -28.137 25.543 -0.941 1.00 96.25 387 LEU A C 1
ATOM 2845 O O . LEU A 1 387 ? -28.978 26.375 -0.600 1.00 96.25 387 LEU A O 1
ATOM 2849 N N . ALA A 1 388 ? -28.412 24.596 -1.846 1.00 96.25 388 ALA A N 1
ATOM 2850 C CA . ALA A 1 388 ? -29.669 24.492 -2.584 1.00 96.25 388 ALA A CA 1
ATOM 2851 C C . ALA A 1 388 ? -30.414 23.171 -2.268 1.00 96.25 388 ALA A C 1
ATOM 2853 O O . ALA A 1 388 ? -29.913 22.095 -2.612 1.00 96.25 388 ALA A O 1
ATOM 2854 N N . PRO A 1 389 ? -31.635 23.220 -1.684 1.00 96.88 389 PRO A N 1
ATOM 2855 C CA . PRO A 1 389 ? -32.426 22.021 -1.375 1.00 96.88 389 PRO A CA 1
ATOM 2856 C C . PRO A 1 389 ? -32.718 21.116 -2.577 1.00 96.88 389 PRO A C 1
ATOM 2858 O O . PRO A 1 389 ? -32.812 19.900 -2.424 1.00 96.88 389 PRO A O 1
ATOM 2861 N N . GLU A 1 390 ? -32.804 21.701 -3.774 1.00 96.94 390 GLU A N 1
ATOM 2862 C CA . GLU A 1 390 ? -32.999 20.984 -5.038 1.00 96.94 390 GLU A CA 1
ATOM 2863 C C . GLU A 1 390 ? -31.951 19.885 -5.251 1.00 96.94 390 GLU A C 1
ATOM 2865 O O . GLU A 1 390 ? -32.285 18.768 -5.632 1.00 96.94 390 GLU A O 1
ATOM 2870 N N . PHE A 1 391 ? -30.683 20.164 -4.941 1.00 97.12 391 PHE A N 1
ATOM 2871 C CA . PHE A 1 391 ? -29.610 19.196 -5.137 1.00 97.12 391 PHE A CA 1
ATOM 2872 C C . PHE A 1 391 ? -29.506 18.208 -3.977 1.00 97.12 391 PHE A C 1
ATOM 2874 O O . PHE A 1 391 ? -29.461 17.001 -4.210 1.00 97.12 391 PHE A O 1
ATOM 2881 N N . LEU A 1 392 ? -29.471 18.691 -2.731 1.00 97.94 392 LEU A N 1
ATOM 2882 C CA . LEU A 1 392 ? -29.133 17.830 -1.588 1.00 97.94 392 LEU A CA 1
ATOM 2883 C C . LEU A 1 392 ? -30.336 17.067 -1.026 1.00 97.94 392 LEU A C 1
ATOM 2885 O O . LEU A 1 392 ? -30.167 15.962 -0.511 1.00 97.94 392 LEU A O 1
ATOM 2889 N N . THR A 1 393 ? -31.538 17.634 -1.140 1.00 97.62 393 THR A N 1
ATOM 2890 C CA . THR A 1 393 ? -32.783 16.982 -0.725 1.00 97.62 393 THR A CA 1
ATOM 2891 C C . THR A 1 393 ? -33.490 16.357 -1.924 1.00 97.62 393 THR A C 1
ATOM 2893 O O . THR A 1 393 ? -33.529 15.131 -1.996 1.00 97.62 393 THR A O 1
ATOM 2896 N N . HIS A 1 394 ? -33.991 17.137 -2.889 1.00 97.62 394 HIS A N 1
ATOM 2897 C CA . HIS A 1 394 ? -34.843 16.574 -3.948 1.00 97.62 394 HIS A CA 1
ATOM 2898 C C . HIS A 1 394 ? -34.080 15.562 -4.825 1.00 97.62 394 HIS A C 1
ATOM 2900 O O . HIS A 1 394 ? -34.459 14.395 -4.887 1.00 97.62 394 HIS A O 1
ATOM 2906 N N . ILE A 1 395 ? -32.955 15.946 -5.438 1.00 97.75 395 ILE A N 1
ATOM 2907 C CA . ILE A 1 395 ? -32.199 15.031 -6.310 1.00 97.75 395 ILE A CA 1
ATOM 2908 C C . ILE A 1 395 ? -31.495 13.938 -5.490 1.00 97.75 395 ILE A C 1
ATOM 2910 O O . ILE A 1 395 ? -31.717 12.750 -5.722 1.00 97.75 395 ILE A O 1
ATOM 2914 N N . LEU A 1 396 ? -30.644 14.299 -4.526 1.00 98.12 396 LEU A N 1
ATOM 2915 C CA . LEU A 1 396 ? -29.794 13.311 -3.855 1.00 98.12 396 LEU A CA 1
ATOM 2916 C C . LEU A 1 396 ? -30.552 12.449 -2.829 1.00 98.12 396 LEU A C 1
ATOM 2918 O O . LEU A 1 396 ? -30.428 11.223 -2.836 1.00 98.12 396 LEU A O 1
ATOM 2922 N N . ARG A 1 397 ? -31.332 13.062 -1.928 1.00 97.44 397 ARG A N 1
ATOM 2923 C CA . ARG A 1 397 ? -31.989 12.342 -0.822 1.00 97.44 397 ARG A CA 1
ATOM 2924 C C . ARG A 1 397 ? -33.278 11.639 -1.248 1.00 97.44 397 ARG A C 1
ATOM 2926 O O . ARG A 1 397 ? -33.558 10.558 -0.727 1.00 97.44 397 ARG A O 1
ATOM 2933 N N . GLU A 1 398 ? -34.056 12.241 -2.145 1.00 97.94 398 GLU A N 1
ATOM 2934 C CA . GLU A 1 398 ? -35.371 11.737 -2.556 1.00 97.94 398 GLU A CA 1
ATOM 2935 C C . GLU A 1 398 ? -35.293 10.936 -3.864 1.00 97.94 398 GLU A C 1
ATOM 2937 O O . GLU A 1 398 ? -35.506 9.723 -3.826 1.00 97.94 398 GLU A O 1
ATOM 2942 N N . GLU A 1 399 ? -34.935 11.556 -4.995 1.00 97.62 399 GLU A N 1
ATOM 2943 C CA . GLU A 1 399 ? -34.896 10.876 -6.301 1.00 97.62 399 GLU A CA 1
ATOM 2944 C C . GLU A 1 399 ? -33.859 9.741 -6.343 1.00 97.62 399 GLU A C 1
ATOM 2946 O O . GLU A 1 399 ? -34.191 8.613 -6.703 1.00 97.62 399 GLU A O 1
ATOM 2951 N N . MET A 1 400 ? -32.613 10.016 -5.942 1.00 97.88 400 MET A N 1
ATOM 2952 C CA . MET A 1 400 ? -31.538 9.016 -5.861 1.00 97.88 400 MET A CA 1
ATOM 2953 C C . MET A 1 400 ? -31.614 8.163 -4.584 1.00 97.88 400 MET A C 1
ATOM 2955 O O . MET A 1 400 ? -30.832 7.232 -4.421 1.00 97.88 400 MET A O 1
ATOM 2959 N N . SER A 1 401 ? -32.545 8.455 -3.665 1.00 97.50 401 SER A N 1
ATOM 2960 C CA . SER A 1 401 ? -32.766 7.693 -2.424 1.00 97.50 401 SER A CA 1
ATOM 2961 C C . SER A 1 401 ? -31.536 7.521 -1.509 1.00 97.50 401 SER A C 1
ATOM 2963 O O . SER A 1 401 ? -31.518 6.615 -0.668 1.00 97.50 401 SER A O 1
ATOM 2965 N N . PHE A 1 402 ? -30.525 8.394 -1.610 1.00 98.38 402 PHE A N 1
ATOM 2966 C CA . PHE A 1 402 ? -29.261 8.270 -0.878 1.00 98.38 402 PHE A CA 1
ATOM 2967 C C . PHE A 1 402 ? -29.454 8.299 0.648 1.00 98.38 402 PHE A C 1
ATOM 2969 O O . PHE A 1 402 ? -30.020 9.242 1.204 1.00 98.38 402 PHE A O 1
ATOM 2976 N N . ARG A 1 403 ? -28.956 7.292 1.377 1.00 95.62 403 ARG A N 1
ATOM 2977 C CA . ARG A 1 403 ? -29.148 7.195 2.843 1.00 95.62 403 ARG A CA 1
ATOM 2978 C C . ARG A 1 403 ? -27.945 7.616 3.690 1.00 95.62 403 ARG A C 1
ATOM 2980 O O . ARG A 1 403 ? -28.160 7.965 4.850 1.00 95.62 403 ARG A O 1
ATOM 2987 N N . GLY A 1 404 ? -26.747 7.654 3.106 1.00 97.19 404 GLY A N 1
ATOM 2988 C CA . GLY A 1 404 ? -25.494 8.012 3.779 1.00 97.19 404 GLY A CA 1
ATOM 2989 C C . GLY A 1 404 ? -25.351 9.497 4.136 1.00 97.19 404 GLY A C 1
ATOM 2990 O O . GLY A 1 404 ? -26.313 10.272 4.063 1.00 97.19 404 GLY A O 1
ATOM 2991 N N . ILE A 1 405 ? -24.138 9.881 4.542 1.00 98.75 405 ILE A N 1
ATOM 2992 C CA . ILE A 1 405 ? -23.808 11.237 5.013 1.00 98.75 405 ILE A CA 1
ATOM 2993 C C . ILE A 1 405 ? -23.631 12.188 3.824 1.00 98.75 405 ILE A C 1
ATOM 2995 O O . ILE A 1 405 ? -22.882 11.889 2.896 1.00 98.75 405 ILE A O 1
ATOM 2999 N N . ILE A 1 406 ? -24.265 13.360 3.866 1.00 98.81 406 ILE A N 1
ATOM 3000 C CA . ILE A 1 406 ? -23.976 14.458 2.931 1.00 98.81 406 ILE A CA 1
ATOM 3001 C C . ILE A 1 406 ? -22.979 15.429 3.584 1.00 98.81 406 ILE A C 1
ATOM 3003 O O . ILE A 1 406 ? -23.322 16.106 4.553 1.00 98.81 406 ILE A O 1
ATOM 3007 N N . PHE A 1 407 ? -21.761 15.516 3.054 1.00 98.75 407 PHE A N 1
ATOM 3008 C CA . PHE A 1 407 ? -20.760 16.515 3.442 1.00 98.75 407 PHE A CA 1
ATOM 3009 C C . PHE A 1 407 ? -20.869 17.745 2.540 1.00 98.75 407 PHE A C 1
ATOM 3011 O O . PHE A 1 407 ? -20.989 17.615 1.319 1.00 98.75 407 PHE A O 1
ATOM 3018 N N . THR A 1 408 ? -20.753 18.944 3.108 1.00 98.25 408 THR A N 1
ATOM 3019 C CA . THR A 1 408 ? -20.379 20.116 2.304 1.00 98.25 408 THR A CA 1
ATOM 3020 C C . THR A 1 408 ? -18.969 19.933 1.728 1.00 98.25 408 THR A C 1
ATOM 3022 O O . THR A 1 408 ? -18.189 19.137 2.248 1.00 98.25 408 THR A O 1
ATOM 3025 N N . ASP A 1 409 ? -18.608 20.699 0.694 1.00 94.88 409 ASP A N 1
ATOM 3026 C CA . ASP A 1 409 ? -17.183 21.005 0.475 1.00 94.88 409 ASP A CA 1
ATOM 3027 C C . ASP A 1 409 ? -16.677 21.926 1.612 1.00 94.88 409 ASP A C 1
ATOM 3029 O O . ASP A 1 409 ? -17.450 22.296 2.507 1.00 94.88 409 ASP A O 1
ATOM 3033 N N . ALA A 1 410 ? -15.398 22.299 1.594 1.00 94.50 410 ALA A N 1
ATOM 3034 C CA . ALA A 1 410 ? -14.798 23.167 2.604 1.00 94.50 410 ALA A CA 1
ATOM 3035 C C . ALA A 1 410 ? -15.475 24.555 2.670 1.00 94.50 410 ALA A C 1
ATOM 3037 O O . ALA A 1 410 ? -15.214 25.442 1.858 1.00 94.50 410 ALA A O 1
ATOM 3038 N N . LEU A 1 411 ? -16.300 24.789 3.697 1.00 94.56 411 LEU A N 1
ATOM 3039 C CA . LEU A 1 411 ? -17.086 26.023 3.857 1.00 94.56 411 LEU A CA 1
ATOM 3040 C C . LEU A 1 411 ? -16.238 27.289 4.058 1.00 94.56 411 LEU A C 1
ATOM 3042 O O . LEU A 1 411 ? -16.758 28.397 3.930 1.00 94.56 411 LEU A O 1
ATOM 3046 N N . SER A 1 412 ? -14.946 27.140 4.350 1.00 89.50 412 SER A N 1
ATOM 3047 C CA . SER A 1 412 ? -13.948 28.212 4.371 1.00 89.50 412 SER A CA 1
ATOM 3048 C C . SER A 1 412 ? -13.601 28.775 2.982 1.00 89.50 412 SER A C 1
ATOM 3050 O O . SER A 1 412 ? -13.061 29.881 2.895 1.00 89.50 412 SER A O 1
ATOM 3052 N N . MET A 1 413 ? -13.933 28.073 1.891 1.00 82.75 413 MET A N 1
ATOM 3053 C CA . MET A 1 413 ? -13.620 28.491 0.521 1.00 82.75 413 MET A CA 1
ATOM 3054 C C . MET A 1 413 ? -14.241 29.848 0.159 1.00 82.75 413 MET A C 1
ATOM 3056 O O . MET A 1 413 ? -15.397 30.145 0.476 1.00 82.75 413 MET A O 1
ATOM 3060 N N . GLY A 1 414 ? -13.478 30.658 -0.585 1.00 71.31 414 GLY A N 1
ATOM 3061 C CA . GLY A 1 414 ? -13.842 32.033 -0.947 1.00 71.31 414 GLY A CA 1
ATOM 3062 C C . GLY A 1 414 ? -15.190 32.167 -1.665 1.00 71.31 414 GLY A C 1
ATOM 3063 O O . GLY A 1 414 ? -15.889 33.161 -1.463 1.00 71.31 414 GLY A O 1
ATOM 3064 N N . ALA A 1 415 ? -15.590 31.154 -2.442 1.00 72.69 415 ALA A N 1
ATOM 3065 C CA . ALA A 1 415 ? -16.877 31.104 -3.137 1.00 72.69 415 ALA A CA 1
ATOM 3066 C C . ALA A 1 415 ? -18.101 31.096 -2.193 1.00 72.69 415 ALA A C 1
ATOM 3068 O O . ALA A 1 415 ? -19.176 31.548 -2.587 1.00 72.69 415 ALA A O 1
ATOM 3069 N N . ILE A 1 416 ? -17.943 30.623 -0.951 1.00 85.81 416 ILE A N 1
ATOM 3070 C CA . ILE A 1 416 ? -19.000 30.589 0.071 1.00 85.81 416 ILE A CA 1
ATOM 3071 C C . ILE A 1 416 ? -18.844 31.743 1.059 1.00 85.81 416 ILE A C 1
ATOM 3073 O O . ILE A 1 416 ? -19.787 32.516 1.260 1.00 85.81 416 ILE A O 1
ATOM 3077 N N . THR A 1 417 ? -17.655 31.896 1.648 1.00 79.75 417 THR A N 1
ATOM 3078 C CA . THR A 1 417 ? -17.404 32.884 2.711 1.00 79.75 417 THR A CA 1
ATOM 3079 C C . THR A 1 417 ? -17.662 34.318 2.249 1.00 79.75 417 THR A C 1
ATOM 3081 O O . THR A 1 417 ? -18.291 35.080 2.981 1.00 79.75 417 THR A O 1
ATOM 3084 N N . THR A 1 418 ? -17.278 34.664 1.014 1.00 78.88 418 THR A N 1
ATOM 3085 C CA . THR A 1 418 ? -17.499 36.002 0.428 1.00 78.88 418 THR A CA 1
ATOM 3086 C C . THR A 1 418 ? -18.973 36.289 0.130 1.00 78.88 418 THR A C 1
ATOM 3088 O O . THR A 1 418 ? -19.407 37.434 0.227 1.00 78.88 418 THR A O 1
ATOM 3091 N N . GLY A 1 419 ? -19.742 35.268 -0.269 1.00 82.25 419 GLY A N 1
ATOM 3092 C CA . GLY A 1 419 ? -21.124 35.433 -0.732 1.00 82.25 419 GLY A CA 1
ATOM 3093 C C . GLY A 1 419 ? -22.167 35.412 0.386 1.00 82.25 419 GLY A C 1
ATOM 3094 O O . GLY A 1 419 ? -23.143 36.156 0.325 1.00 82.25 419 GLY A O 1
ATOM 3095 N N . PHE A 1 420 ? -21.961 34.569 1.402 1.00 86.88 420 PHE A N 1
ATOM 3096 C CA . PHE A 1 420 ? -22.970 34.280 2.430 1.00 86.88 420 PHE A CA 1
ATOM 3097 C C . PHE A 1 420 ? -22.480 34.519 3.864 1.00 86.88 420 PHE A C 1
ATOM 3099 O O . PHE A 1 420 ? -23.302 34.736 4.752 1.00 86.88 420 PHE A O 1
ATOM 3106 N N . GLY A 1 421 ? -21.165 34.513 4.105 1.00 87.06 421 GLY A N 1
ATOM 3107 C CA . GLY A 1 421 ? -20.589 34.536 5.452 1.00 87.06 421 GLY A CA 1
ATOM 3108 C C . GLY A 1 421 ? -20.710 33.191 6.185 1.00 87.06 421 GLY A C 1
ATOM 3109 O O . GLY A 1 421 ? -21.596 32.382 5.911 1.00 87.06 421 GLY A O 1
ATOM 3110 N N . ASN A 1 422 ? -19.803 32.955 7.135 1.00 85.31 422 ASN A N 1
ATOM 3111 C CA . ASN A 1 422 ? -19.578 31.653 7.776 1.00 85.31 422 ASN A CA 1
ATOM 3112 C C . ASN A 1 422 ? -20.848 31.049 8.423 1.00 85.31 422 ASN A C 1
ATOM 3114 O O . ASN A 1 422 ? -21.321 29.992 8.003 1.00 85.31 422 ASN A O 1
ATOM 3118 N N . GLY A 1 423 ? -21.461 31.749 9.385 1.00 91.75 423 GLY A N 1
ATOM 3119 C CA . GLY A 1 423 ? -22.643 31.241 10.098 1.00 91.75 423 GLY A CA 1
ATOM 3120 C C . GLY A 1 423 ? -23.888 31.046 9.216 1.00 91.75 423 GLY A C 1
ATOM 3121 O O . GLY A 1 423 ? -24.607 30.058 9.363 1.00 91.75 423 GLY A O 1
ATOM 3122 N N . GLN A 1 424 ? -24.148 31.946 8.260 1.00 93.44 424 GLN A N 1
ATOM 3123 C CA . GLN A 1 424 ? -25.327 31.829 7.390 1.00 93.44 424 GLN A CA 1
ATOM 3124 C C . GLN A 1 424 ? -25.146 30.749 6.312 1.00 93.44 424 GLN A C 1
ATOM 3126 O O . GLN A 1 424 ? -26.127 30.082 5.974 1.00 93.44 424 GLN A O 1
ATOM 3131 N N . ALA A 1 425 ? -23.923 30.522 5.819 1.00 94.44 425 ALA A N 1
ATOM 3132 C CA . ALA A 1 425 ? -23.615 29.389 4.949 1.00 94.44 425 ALA A CA 1
ATOM 3133 C C . ALA A 1 425 ? -23.836 28.044 5.662 1.00 94.44 425 ALA A C 1
ATOM 3135 O O . ALA A 1 425 ? -24.473 27.157 5.097 1.00 94.44 425 ALA A O 1
ATOM 3136 N N . ALA A 1 426 ? -23.393 27.919 6.919 1.00 96.44 426 ALA A N 1
ATOM 3137 C CA . ALA A 1 426 ? -23.622 26.726 7.735 1.00 96.44 426 ALA A CA 1
ATOM 3138 C C . ALA A 1 426 ? -25.121 26.405 7.903 1.00 96.44 426 ALA A C 1
ATOM 3140 O O . ALA A 1 426 ? -25.548 25.271 7.685 1.00 96.44 426 ALA A O 1
ATOM 3141 N N . VAL A 1 427 ? -25.939 27.416 8.217 1.00 97.81 427 VAL A N 1
ATOM 3142 C CA . VAL A 1 427 ? -27.402 27.267 8.317 1.00 97.81 427 VAL A CA 1
ATOM 3143 C C . VAL A 1 427 ? -28.021 26.854 6.975 1.00 97.81 427 VAL A C 1
ATOM 3145 O O . VAL A 1 427 ? -28.792 25.898 6.941 1.00 97.81 427 VAL A O 1
ATOM 3148 N N . LEU A 1 428 ? -27.651 27.513 5.868 1.00 97.00 428 LEU A N 1
ATOM 3149 C CA . LEU A 1 428 ? -28.182 27.201 4.532 1.00 97.00 428 LEU A CA 1
ATOM 3150 C C . LEU A 1 428 ? -27.813 25.786 4.064 1.00 97.00 428 LEU A C 1
ATOM 3152 O O . LEU A 1 428 ? -28.634 25.127 3.435 1.00 97.00 428 LEU A O 1
ATOM 3156 N N . ALA A 1 429 ? -26.615 25.292 4.387 1.00 97.94 429 ALA A N 1
ATOM 3157 C CA . ALA A 1 429 ? -26.200 23.934 4.041 1.00 97.94 429 ALA A CA 1
ATOM 3158 C C . ALA A 1 429 ? -27.064 22.871 4.749 1.00 97.94 429 ALA A C 1
ATOM 3160 O O . ALA A 1 429 ? -27.524 21.916 4.116 1.00 97.94 429 ALA A O 1
ATOM 3161 N N . LEU A 1 430 ? -27.343 23.050 6.048 1.00 98.25 430 LEU A N 1
ATOM 3162 C CA . LEU A 1 430 ? -28.218 22.144 6.803 1.00 98.25 430 LEU A CA 1
ATOM 3163 C C . LEU A 1 430 ? -29.688 22.236 6.357 1.00 98.25 430 LEU A C 1
ATOM 3165 O O . LEU A 1 430 ? -30.367 21.207 6.304 1.00 98.25 430 LEU A O 1
ATOM 3169 N N . GLU A 1 431 ? -30.167 23.439 6.013 1.00 97.69 431 GLU A N 1
ATOM 3170 C CA . GLU A 1 431 ? -31.490 23.667 5.407 1.00 97.69 431 GLU A CA 1
ATOM 3171 C C . GLU A 1 431 ? -31.606 23.014 4.017 1.00 97.69 431 GLU A C 1
ATOM 3173 O O . GLU A 1 431 ? -32.656 22.464 3.689 1.00 97.69 431 GLU A O 1
ATOM 3178 N N . ALA A 1 432 ? -30.532 23.015 3.219 1.00 97.94 432 ALA A N 1
ATOM 3179 C CA . ALA A 1 432 ? -30.481 22.354 1.916 1.00 97.94 432 ALA A CA 1
ATOM 3180 C C . ALA A 1 432 ? -30.499 20.822 2.017 1.00 97.94 432 ALA A C 1
ATOM 3182 O O . ALA A 1 432 ? -31.111 20.157 1.181 1.00 97.94 432 ALA A O 1
ATOM 3183 N N . GLY A 1 433 ? -29.851 20.252 3.035 1.00 97.88 433 GLY A N 1
ATOM 3184 C CA . GLY A 1 433 ? -29.840 18.806 3.275 1.00 97.88 433 GLY A CA 1
ATOM 3185 C C . GLY A 1 433 ? -28.487 18.220 3.673 1.00 97.88 433 GLY A C 1
ATOM 3186 O O . GLY A 1 433 ? -28.425 17.015 3.920 1.00 97.88 433 GLY A O 1
ATOM 3187 N N . ALA A 1 434 ? -27.429 19.031 3.792 1.00 98.62 434 ALA A N 1
ATOM 3188 C CA . ALA A 1 434 ? -26.142 18.575 4.310 1.00 98.62 434 ALA A CA 1
ATOM 3189 C C . ALA A 1 434 ? -26.286 18.007 5.732 1.00 98.62 434 ALA A C 1
ATOM 3191 O O . ALA A 1 434 ? -27.109 18.474 6.524 1.00 98.62 434 ALA A O 1
ATOM 3192 N N . ASP A 1 435 ? -25.502 16.978 6.039 1.00 98.81 435 ASP A N 1
ATOM 3193 C CA . ASP A 1 435 ? -25.400 16.369 7.364 1.00 98.81 435 ASP A CA 1
ATOM 3194 C C . ASP A 1 435 ? -24.148 16.847 8.110 1.00 98.81 435 ASP A C 1
ATOM 3196 O O . ASP A 1 435 ? -24.220 17.035 9.321 1.00 98.81 435 ASP A O 1
ATOM 3200 N N . VAL A 1 436 ? -23.035 17.068 7.396 1.00 98.81 436 VAL A N 1
ATOM 3201 C CA . VAL A 1 436 ? -21.762 17.548 7.955 1.00 98.81 436 VAL A CA 1
ATOM 3202 C C . VAL A 1 436 ? -21.336 18.871 7.323 1.00 98.81 436 VAL A C 1
ATOM 3204 O O . VAL A 1 436 ? -21.280 19.005 6.100 1.00 98.81 436 VAL A O 1
ATOM 3207 N N . LEU A 1 437 ? -20.977 19.815 8.191 1.00 98.50 437 LEU A N 1
ATOM 3208 C CA . LEU A 1 437 ? -20.339 21.091 7.892 1.00 98.50 437 LEU A CA 1
ATOM 3209 C C . LEU A 1 437 ? -18.818 20.895 7.903 1.00 98.50 437 LEU A C 1
ATOM 3211 O O . LEU A 1 437 ? -18.179 20.869 8.961 1.00 98.50 437 LEU A O 1
ATOM 3215 N N . LEU A 1 438 ? -18.253 20.708 6.714 1.00 98.31 438 LEU A N 1
ATOM 3216 C CA . LEU A 1 438 ? -16.839 20.424 6.510 1.00 98.31 438 LEU A CA 1
ATOM 3217 C C . LEU A 1 438 ? -16.032 21.727 6.459 1.00 98.31 438 LEU A C 1
ATOM 3219 O O . LEU A 1 438 ? -16.346 22.627 5.682 1.00 98.31 438 LEU A O 1
ATOM 3223 N N . ILE A 1 439 ? -14.987 21.811 7.286 1.00 97.00 439 ILE A N 1
ATOM 3224 C CA . ILE A 1 439 ? -13.997 22.900 7.336 1.00 97.00 439 ILE A CA 1
ATOM 3225 C C . ILE A 1 439 ? -14.665 24.297 7.318 1.00 97.00 439 ILE A C 1
ATOM 3227 O O . ILE A 1 439 ? -14.499 25.058 6.359 1.00 97.00 439 ILE A O 1
ATOM 3231 N N . PRO A 1 440 ? -15.455 24.657 8.352 1.00 95.94 440 PRO A N 1
ATOM 3232 C CA . PRO A 1 440 ? -15.956 26.023 8.507 1.00 95.94 440 PRO A CA 1
ATOM 3233 C C . PRO A 1 440 ? -14.801 27.008 8.727 1.00 95.94 440 PRO A C 1
ATOM 3235 O O . PRO A 1 440 ? -13.740 26.634 9.223 1.00 95.94 440 PRO A O 1
ATOM 3238 N N . ALA A 1 441 ? -15.021 28.288 8.417 1.00 91.12 441 ALA A N 1
ATOM 3239 C CA . ALA A 1 441 ? -14.023 29.333 8.668 1.00 91.12 441 ALA A CA 1
ATOM 3240 C C . ALA A 1 441 ? -13.854 29.650 10.170 1.00 91.12 441 ALA A C 1
ATOM 3242 O O . ALA A 1 441 ? -12.814 30.148 10.585 1.00 91.12 441 ALA A O 1
ATOM 3243 N N . SER A 1 442 ? -14.881 29.367 10.977 1.00 94.69 442 SER A N 1
ATOM 3244 C CA . SER A 1 442 ? -14.852 29.432 12.442 1.00 94.69 442 SER A CA 1
ATOM 3245 C C . SER A 1 442 ? -15.858 28.425 13.004 1.00 94.69 442 SER A C 1
ATOM 3247 O O . SER A 1 442 ? -17.044 28.472 12.657 1.00 94.69 442 SER A O 1
ATOM 3249 N N . VAL A 1 443 ? -15.377 27.501 13.846 1.00 96.50 443 VAL A N 1
ATOM 3250 C CA . VAL A 1 443 ? -16.191 26.458 14.499 1.00 96.50 443 VAL A CA 1
ATOM 3251 C C . VAL A 1 443 ? -17.224 27.059 15.467 1.00 96.50 443 VAL A C 1
ATOM 3253 O O . VAL A 1 443 ? -18.403 26.731 15.304 1.00 96.50 443 VAL A O 1
ATOM 3256 N N . PRO A 1 444 ? -16.863 27.973 16.399 1.00 96.31 444 PRO A N 1
ATOM 3257 C CA . PRO A 1 444 ? -17.833 28.606 17.296 1.00 96.31 444 PRO A CA 1
ATOM 3258 C C . PRO A 1 444 ? -18.981 29.297 16.555 1.00 96.31 444 PRO A C 1
ATOM 3260 O O . PRO A 1 444 ? -20.145 29.038 16.841 1.00 96.31 444 PRO A O 1
ATOM 3263 N N . GLU A 1 445 ? -18.672 30.122 15.550 1.00 96.25 445 GLU A N 1
ATOM 3264 C CA . GLU A 1 445 ? -19.688 30.864 14.791 1.00 96.25 445 GLU A CA 1
ATOM 3265 C C . GLU A 1 445 ? -20.656 29.944 14.035 1.00 96.25 445 GLU A C 1
ATOM 3267 O O . GLU A 1 445 ? -21.851 30.233 13.963 1.00 96.25 445 GLU A O 1
ATOM 3272 N N . ALA A 1 446 ? -20.155 28.843 13.463 1.00 96.94 446 ALA A N 1
ATOM 3273 C CA . ALA A 1 446 ? -20.990 27.876 12.759 1.00 96.94 446 ALA A CA 1
ATOM 3274 C C . ALA A 1 446 ? -21.962 27.176 13.727 1.00 96.94 446 ALA A C 1
ATOM 3276 O O . ALA A 1 446 ? -23.158 27.088 13.442 1.00 96.94 446 ALA A O 1
ATOM 3277 N N . ILE A 1 447 ? -21.473 26.742 14.895 1.00 98.25 447 ILE A N 1
ATOM 3278 C CA . ILE A 1 447 ? -22.296 26.103 15.932 1.00 98.25 447 ILE A CA 1
ATOM 3279 C C . ILE A 1 447 ? -23.324 27.094 16.492 1.00 98.25 447 ILE A C 1
ATOM 3281 O O . ILE A 1 447 ? -24.515 26.782 16.546 1.00 98.25 447 ILE A O 1
ATOM 3285 N N . GLU A 1 448 ? -22.907 28.308 16.855 1.00 98.12 448 GLU A N 1
ATOM 3286 C CA . GLU A 1 448 ? -23.793 29.341 17.403 1.00 98.12 448 GLU A CA 1
ATOM 3287 C C . GLU A 1 448 ? -24.894 29.758 16.413 1.00 98.12 448 GLU A C 1
ATOM 3289 O O . GLU A 1 448 ? -26.056 29.892 16.814 1.00 98.12 448 GLU A O 1
ATOM 3294 N N . ALA A 1 449 ? -24.574 29.891 15.120 1.00 98.12 449 ALA A N 1
ATOM 3295 C CA . ALA A 1 449 ? -25.550 30.213 14.080 1.00 98.12 449 ALA A CA 1
ATOM 3296 C C . ALA A 1 449 ? -26.587 29.095 13.878 1.00 98.12 449 ALA A C 1
ATOM 3298 O O . ALA A 1 449 ? -27.786 29.372 13.785 1.00 98.12 449 ALA A O 1
ATOM 3299 N N . VAL A 1 450 ? -26.162 27.826 13.872 1.00 98.50 450 VAL A N 1
ATOM 3300 C CA . VAL A 1 450 ? -27.086 26.683 13.788 1.00 98.50 450 VAL A CA 1
ATOM 3301 C C . VAL A 1 450 ? -27.950 26.586 15.049 1.00 98.50 450 VAL A C 1
ATOM 3303 O O . VAL A 1 450 ? -29.159 26.369 14.950 1.00 98.50 450 VAL A O 1
ATOM 3306 N N . LEU A 1 451 ? -27.388 26.833 16.236 1.00 98.44 451 LEU A N 1
ATOM 3307 C CA . LEU A 1 451 ? -28.155 26.892 17.483 1.00 98.44 451 LEU A CA 1
ATOM 3308 C C . LEU A 1 451 ? -29.201 28.011 17.478 1.00 98.44 451 LEU A C 1
ATOM 3310 O O . LEU A 1 451 ? -30.317 27.794 17.956 1.00 98.44 451 LEU A O 1
ATOM 3314 N N . ALA A 1 452 ? -28.878 29.186 16.934 1.00 98.19 452 ALA A N 1
ATOM 3315 C CA . ALA A 1 452 ? -29.847 30.259 16.727 1.00 98.19 452 ALA A CA 1
ATOM 3316 C C . ALA A 1 452 ? -30.964 29.817 15.766 1.00 98.19 452 ALA A C 1
ATOM 3318 O O . ALA A 1 452 ? -32.134 29.870 16.140 1.00 98.19 452 ALA A O 1
ATOM 3319 N N . ALA A 1 453 ? -30.620 29.264 14.598 1.00 98.31 453 ALA A N 1
ATOM 3320 C CA . ALA A 1 453 ? -31.590 28.788 13.609 1.00 98.31 453 ALA A CA 1
ATOM 3321 C C . ALA A 1 453 ? -32.536 27.695 14.153 1.00 98.31 453 ALA A C 1
ATOM 3323 O O . ALA A 1 453 ? -33.725 27.686 13.823 1.00 98.31 453 ALA A O 1
ATOM 3324 N N . VAL A 1 454 ? -32.055 26.798 15.024 1.00 98.12 454 VAL A N 1
ATOM 3325 C CA . VAL A 1 454 ? -32.913 25.804 15.697 1.00 98.12 454 VAL A CA 1
ATOM 3326 C C . VAL A 1 454 ? -33.834 26.460 16.734 1.00 98.12 454 VAL A C 1
ATOM 3328 O O . VAL A 1 454 ? -35.021 26.137 16.790 1.00 98.12 454 VAL A O 1
ATOM 3331 N N . ARG A 1 455 ? -33.331 27.413 17.534 1.00 96.88 455 ARG A N 1
ATOM 3332 C CA . ARG A 1 455 ? -34.134 28.162 18.526 1.00 96.88 455 ARG A CA 1
ATOM 3333 C C . ARG A 1 455 ? -35.207 29.042 17.871 1.00 96.88 455 ARG A C 1
ATOM 3335 O O . ARG A 1 455 ? -36.285 29.200 18.434 1.00 96.88 455 ARG A O 1
ATOM 3342 N N . GLU A 1 456 ? -34.924 29.576 16.686 1.00 97.19 456 GLU A N 1
ATOM 3343 C CA . GLU A 1 456 ? -35.855 30.342 15.845 1.00 97.19 456 GLU A CA 1
ATOM 3344 C C . GLU A 1 456 ? -36.876 29.458 15.106 1.00 97.19 456 GLU A C 1
ATOM 3346 O O . GLU A 1 456 ? -37.837 29.970 14.534 1.00 97.19 456 GLU A O 1
ATOM 3351 N N . GLY A 1 457 ? -36.693 28.133 15.115 1.00 96.19 457 GLY A N 1
ATOM 3352 C CA . GLY A 1 457 ? -37.569 27.181 14.432 1.00 96.19 457 GLY A CA 1
ATOM 3353 C C . GLY A 1 457 ? -37.340 27.064 12.922 1.00 96.19 457 GLY A C 1
ATOM 3354 O O . GLY A 1 457 ? -38.145 26.417 12.254 1.00 96.19 457 GLY A O 1
ATOM 3355 N N . ARG A 1 458 ? -36.254 27.640 12.382 1.00 97.06 458 ARG A N 1
ATOM 3356 C CA . ARG A 1 458 ? -35.840 27.452 10.978 1.00 97.06 458 ARG A CA 1
ATOM 3357 C C . ARG A 1 458 ? -35.420 26.007 10.710 1.00 97.06 458 ARG A C 1
ATOM 3359 O O . ARG A 1 458 ? -35.854 25.410 9.731 1.00 97.06 458 ARG A O 1
ATOM 3366 N N . ILE A 1 459 ? -34.621 25.434 11.614 1.00 97.88 459 ILE A N 1
ATOM 3367 C CA . ILE A 1 459 ? -34.170 24.039 11.546 1.00 97.88 459 ILE A CA 1
ATOM 3368 C C . ILE A 1 459 ? -34.828 23.245 12.689 1.00 97.88 459 ILE A C 1
ATOM 3370 O O . ILE A 1 459 ? -34.538 23.501 13.857 1.00 97.88 459 ILE A O 1
ATOM 3374 N N . PRO A 1 460 ? -35.698 22.257 12.412 1.00 97.56 460 PRO A N 1
ATOM 3375 C CA . PRO A 1 460 ? -36.257 21.402 13.458 1.00 97.56 460 PRO A CA 1
ATOM 3376 C C . PRO A 1 460 ? -35.172 20.556 14.144 1.00 97.56 460 PRO A C 1
ATOM 3378 O O . PRO A 1 460 ? -34.323 19.984 13.463 1.00 97.56 460 PRO A O 1
ATOM 3381 N N . ARG A 1 461 ? -35.248 20.359 15.471 1.00 96.12 461 ARG A N 1
ATOM 3382 C CA . ARG A 1 461 ? -34.336 19.457 16.223 1.00 96.12 461 ARG A CA 1
ATOM 3383 C C . ARG A 1 461 ? -34.228 18.063 15.578 1.00 96.12 461 ARG A C 1
ATOM 3385 O O . ARG A 1 461 ? -33.124 17.562 15.416 1.00 96.12 461 ARG A O 1
ATOM 3392 N N . ALA A 1 462 ? -35.339 17.509 15.086 1.00 97.56 462 ALA A N 1
ATOM 3393 C CA . ALA A 1 462 ? -35.356 16.221 14.387 1.00 97.56 462 ALA A CA 1
ATOM 3394 C C . ALA A 1 462 ? -34.501 16.182 13.097 1.00 97.56 462 ALA A C 1
ATOM 3396 O O . ALA A 1 462 ? -34.024 15.114 12.720 1.00 97.56 462 ALA A O 1
ATOM 3397 N N . ARG A 1 463 ? -34.268 17.324 12.422 1.00 97.62 463 ARG A N 1
ATOM 3398 C CA . ARG A 1 463 ? -33.335 17.404 11.282 1.00 97.62 463 ARG A CA 1
ATOM 3399 C C . ARG A 1 463 ? -31.889 17.241 11.750 1.00 97.62 463 ARG A C 1
ATOM 3401 O O . ARG A 1 463 ? -31.143 16.539 11.072 1.00 97.62 463 ARG A O 1
ATOM 3408 N N . ILE A 1 464 ? -31.529 17.843 12.889 1.00 98.56 464 ILE A N 1
ATOM 3409 C CA . ILE A 1 464 ? -30.217 17.681 13.536 1.00 98.56 464 ILE A CA 1
ATOM 3410 C C . ILE A 1 464 ? -30.031 16.220 13.957 1.00 98.56 464 ILE A C 1
ATOM 3412 O O . ILE A 1 464 ? -29.067 15.593 13.532 1.00 98.56 464 ILE A O 1
ATOM 3416 N N . ASP A 1 465 ? -30.990 15.642 14.689 1.00 98.56 465 ASP A N 1
ATOM 3417 C CA . ASP A 1 465 ? -30.904 14.251 15.166 1.00 98.56 465 ASP A CA 1
ATOM 3418 C C . ASP A 1 465 ? -30.741 13.244 14.018 1.00 98.56 465 ASP A C 1
ATOM 3420 O O . ASP A 1 465 ? -29.983 12.284 14.137 1.00 98.56 465 ASP A O 1
ATOM 3424 N N . ALA A 1 466 ? -31.396 13.482 12.876 1.00 98.38 466 ALA A N 1
ATOM 3425 C CA . ALA A 1 466 ? -31.233 12.658 11.681 1.00 98.38 466 ALA A CA 1
ATOM 3426 C C . ALA A 1 466 ? -29.828 12.755 11.050 1.00 98.38 466 ALA A C 1
ATOM 3428 O O . ALA A 1 466 ? -29.365 11.767 10.485 1.00 98.38 466 ALA A O 1
ATOM 3429 N N . SER A 1 467 ? -29.144 13.903 11.139 1.00 98.75 467 SER A N 1
ATOM 3430 C CA . SER A 1 467 ? -27.734 14.023 10.730 1.00 98.75 467 SER A CA 1
ATOM 3431 C C . SER A 1 467 ? -26.811 13.319 11.723 1.00 98.75 467 SER A C 1
ATOM 3433 O O . SER A 1 467 ? -26.007 12.479 11.323 1.00 98.75 467 SER A O 1
ATOM 3435 N N . VAL A 1 468 ? -26.965 13.615 13.021 1.00 98.88 468 VAL A N 1
ATOM 3436 C CA . VAL A 1 468 ? -26.145 13.036 14.098 1.00 98.88 468 VAL A CA 1
ATOM 3437 C C . VAL A 1 468 ? -26.222 11.515 14.076 1.00 98.88 468 VAL A C 1
ATOM 3439 O O . VAL A 1 468 ? -25.190 10.854 14.137 1.00 98.88 468 VAL A O 1
ATOM 3442 N N . ARG A 1 469 ? -27.422 10.952 13.899 1.00 98.69 469 ARG A N 1
ATOM 3443 C CA . ARG A 1 469 ? -27.631 9.511 13.739 1.00 98.69 469 ARG A CA 1
ATOM 3444 C C . ARG A 1 469 ? -26.738 8.904 12.660 1.00 98.69 469 ARG A C 1
ATOM 3446 O O . ARG A 1 4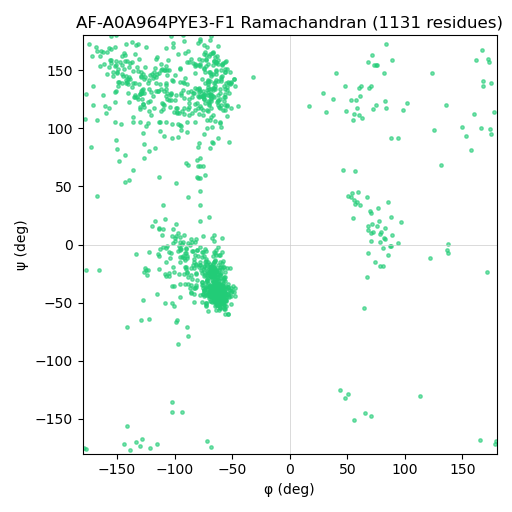69 ? -26.030 7.955 12.961 1.00 98.69 469 ARG A O 1
ATOM 3453 N N . ARG A 1 470 ? -26.705 9.464 11.443 1.00 98.56 470 ARG A N 1
ATOM 3454 C CA . ARG A 1 470 ? -25.856 8.943 10.349 1.00 98.56 470 ARG A CA 1
ATOM 3455 C C . ARG A 1 470 ? -24.369 8.992 10.697 1.00 98.56 470 ARG A C 1
ATOM 3457 O O . ARG A 1 470 ? -23.616 8.106 10.308 1.00 98.56 470 ARG A O 1
ATOM 3464 N N . ILE A 1 471 ? -23.947 10.025 11.425 1.00 98.81 471 ILE A N 1
ATOM 3465 C CA . ILE A 1 471 ? -22.558 10.213 11.863 1.00 98.81 471 ILE A CA 1
ATOM 3466 C C . ILE A 1 471 ? -22.195 9.189 12.950 1.00 98.81 471 ILE A C 1
ATOM 3468 O O . ILE A 1 471 ? -21.128 8.581 12.879 1.00 98.81 471 ILE A O 1
ATOM 3472 N N . LEU A 1 472 ? -23.087 8.938 13.914 1.00 98.75 472 LEU A N 1
ATOM 3473 C CA . LEU A 1 472 ? -22.930 7.880 14.916 1.00 98.75 472 LEU A CA 1
ATOM 3474 C C . LEU A 1 472 ? -22.950 6.488 14.264 1.00 98.75 472 LEU A C 1
ATOM 3476 O O . LEU A 1 472 ? -22.063 5.684 14.525 1.00 98.75 472 LEU A O 1
ATOM 3480 N N . GLU A 1 473 ? -23.882 6.216 13.351 1.00 98.31 473 GLU A N 1
ATOM 3481 C CA . GLU A 1 473 ? -23.934 4.964 12.585 1.00 98.31 473 GLU A CA 1
ATOM 3482 C C . GLU A 1 473 ? -22.641 4.750 11.786 1.00 98.31 473 GLU A C 1
ATOM 3484 O O . GLU A 1 473 ? -22.079 3.658 11.821 1.00 98.31 473 GLU A O 1
ATOM 3489 N N . ALA A 1 474 ? -22.102 5.787 11.136 1.00 98.19 474 ALA A N 1
ATOM 3490 C CA . ALA A 1 474 ? -20.810 5.710 10.461 1.00 98.19 474 ALA A CA 1
ATOM 3491 C C . ALA A 1 474 ? -19.668 5.380 11.433 1.00 98.19 474 ALA A C 1
ATOM 3493 O O . ALA A 1 474 ? -18.914 4.452 11.150 1.00 98.19 474 ALA A O 1
ATOM 3494 N N . LYS A 1 475 ? -19.577 6.055 12.593 1.00 98.44 475 LYS A N 1
ATOM 3495 C CA . LYS A 1 475 ? -18.602 5.749 13.665 1.00 98.44 475 LYS A CA 1
ATOM 3496 C C . LYS A 1 475 ? -18.714 4.299 14.151 1.00 98.44 475 LYS A C 1
ATOM 3498 O O . LYS A 1 475 ? -17.696 3.630 14.327 1.00 98.44 475 LYS A O 1
ATOM 3503 N N . ALA A 1 476 ? -19.938 3.804 14.316 1.00 97.50 476 ALA A N 1
ATOM 3504 C CA . ALA A 1 476 ? -20.211 2.445 14.763 1.00 97.50 476 ALA A CA 1
ATOM 3505 C C . ALA A 1 476 ? -19.828 1.395 13.704 1.00 97.50 476 ALA A C 1
ATOM 3507 O O . ALA A 1 476 ? -19.203 0.383 14.026 1.00 97.50 476 ALA A O 1
ATOM 3508 N N . ARG A 1 477 ? -20.114 1.663 12.419 1.00 96.19 477 ARG A N 1
ATOM 3509 C CA . ARG A 1 477 ? -19.732 0.796 11.288 1.00 96.19 477 ARG A CA 1
ATOM 3510 C C . ARG A 1 477 ? -18.225 0.568 11.201 1.00 96.19 477 ARG A C 1
ATOM 3512 O O . ARG A 1 477 ? -17.827 -0.508 10.773 1.00 96.19 477 ARG A O 1
ATOM 3519 N N . VAL A 1 478 ? -17.412 1.540 11.628 1.00 95.81 478 VAL A N 1
ATOM 3520 C CA . VAL A 1 478 ? -15.935 1.486 11.626 1.00 95.81 478 VAL A CA 1
ATOM 3521 C C . VAL A 1 478 ? -15.297 1.125 12.975 1.00 95.81 478 VAL A C 1
ATOM 3523 O O . VAL A 1 478 ? -14.068 1.191 13.105 1.00 95.81 478 VAL A O 1
ATOM 3526 N N . GLY A 1 479 ? -16.117 0.755 13.966 1.00 95.19 479 GLY A N 1
ATOM 3527 C CA . GLY A 1 479 ? -15.687 0.219 15.259 1.00 95.19 479 GLY A CA 1
ATOM 3528 C C . GLY A 1 479 ? -15.254 1.248 16.305 1.00 95.19 479 GLY A C 1
ATOM 3529 O O . GLY A 1 479 ? -14.811 0.840 17.375 1.00 95.19 479 GLY A O 1
ATOM 3530 N N . LEU A 1 480 ? -15.400 2.554 16.046 1.00 96.69 480 LEU A N 1
ATOM 3531 C CA . LEU A 1 480 ? -14.906 3.623 16.932 1.00 96.69 480 LEU A CA 1
ATOM 3532 C C . LEU A 1 480 ? -15.555 3.631 18.328 1.00 96.69 480 LEU A C 1
ATOM 3534 O O . LEU A 1 480 ? -14.981 4.171 19.273 1.00 96.69 480 LEU A O 1
ATOM 3538 N N . HIS A 1 481 ? -16.743 3.041 18.477 1.00 94.88 481 HIS A N 1
ATOM 3539 C CA . HIS A 1 481 ? -17.401 2.852 19.774 1.00 94.88 481 HIS A CA 1
ATOM 3540 C C . HIS A 1 481 ? -16.744 1.764 20.636 1.00 94.88 481 HIS A C 1
ATOM 3542 O O . HIS A 1 481 ? -16.907 1.782 21.853 1.00 94.88 481 HIS A O 1
ATOM 3548 N N . ARG A 1 482 ? -15.978 0.853 20.019 1.00 93.19 482 ARG A N 1
ATOM 3549 C CA . ARG A 1 482 ? -15.264 -0.259 20.671 1.00 93.19 482 ARG A CA 1
ATOM 3550 C C . ARG A 1 482 ? -13.780 0.039 20.836 1.00 93.19 482 ARG A C 1
ATOM 3552 O O . ARG A 1 482 ? -13.250 -0.103 21.930 1.00 93.19 482 ARG A O 1
ATOM 3559 N N . GLU A 1 483 ? -13.131 0.463 19.755 1.00 92.19 483 GLU A N 1
ATOM 3560 C CA . GLU A 1 483 ? -11.728 0.867 19.745 1.00 92.19 483 GLU A CA 1
ATOM 3561 C C . GLU A 1 483 ? -11.552 2.103 18.856 1.00 92.19 483 GLU A C 1
ATOM 3563 O O . GLU A 1 483 ? -11.906 2.102 17.675 1.00 92.19 483 GLU A O 1
ATOM 3568 N N . ARG A 1 484 ? -11.015 3.173 19.447 1.00 93.19 484 ARG A N 1
ATOM 3569 C CA . ARG A 1 484 ? -10.817 4.487 18.811 1.00 93.19 484 ARG A CA 1
ATOM 3570 C C . ARG A 1 484 ? -9.347 4.873 18.656 1.00 93.19 484 ARG A C 1
ATOM 3572 O O . ARG A 1 484 ? -9.048 5.878 18.014 1.00 93.19 484 ARG A O 1
ATOM 3579 N N . MET A 1 485 ? -8.451 4.093 19.251 1.00 94.50 485 MET A N 1
ATOM 3580 C CA . MET A 1 485 ? -7.014 4.315 19.282 1.00 94.50 485 MET A CA 1
ATOM 3581 C C . MET A 1 485 ? -6.324 3.441 18.236 1.00 94.50 485 MET A C 1
ATOM 3583 O O . MET A 1 485 ? -6.734 2.309 17.988 1.00 94.50 485 MET A O 1
ATOM 3587 N N . VAL A 1 486 ? -5.242 3.945 17.642 1.00 92.88 486 VAL A N 1
ATOM 3588 C CA . VAL A 1 486 ? -4.424 3.184 16.688 1.00 92.88 486 VAL A CA 1
ATOM 3589 C C . VAL A 1 486 ? -3.041 2.867 17.226 1.00 92.88 486 VAL A C 1
ATOM 3591 O O . VAL A 1 486 ? -2.453 3.612 18.017 1.00 92.88 486 VAL A O 1
ATOM 3594 N N . SER A 1 487 ? -2.498 1.744 16.770 1.00 89.31 487 SER A N 1
ATOM 3595 C CA . SER A 1 487 ? -1.182 1.281 17.174 1.00 89.31 487 SER A CA 1
ATOM 3596 C C . SER A 1 487 ? -0.082 1.977 16.370 1.00 89.31 487 SER A C 1
ATOM 3598 O O . SER A 1 487 ? 0.092 1.720 15.180 1.00 89.31 487 SER A O 1
ATOM 3600 N N . MET A 1 488 ? 0.760 2.768 17.046 1.00 87.19 488 MET A N 1
ATOM 3601 C CA . MET A 1 488 ? 2.019 3.322 16.494 1.00 87.19 488 MET A CA 1
ATOM 3602 C C . MET A 1 488 ? 2.928 2.244 15.871 1.00 87.19 488 MET A C 1
ATOM 3604 O O . MET A 1 488 ? 3.837 2.521 15.096 1.00 87.19 488 MET A O 1
ATOM 3608 N N . GLU A 1 489 ? 2.694 0.999 16.261 1.00 80.50 489 GLU A N 1
ATOM 3609 C CA . GLU A 1 489 ? 3.416 -0.205 15.895 1.00 80.50 489 GLU A CA 1
ATOM 3610 C C . GLU A 1 489 ? 2.854 -0.889 14.637 1.00 80.50 489 GLU A C 1
ATOM 3612 O O . GLU A 1 489 ? 3.545 -1.653 13.961 1.00 80.50 489 GLU A O 1
ATOM 3617 N N . GLU A 1 490 ? 1.604 -0.605 14.296 1.00 79.94 490 GLU A N 1
ATOM 3618 C CA . GLU A 1 490 ? 0.957 -0.981 13.038 1.00 79.94 490 GLU A CA 1
ATOM 3619 C C . GLU A 1 490 ? 1.313 0.004 11.921 1.00 79.94 490 GLU A C 1
ATOM 3621 O O . GLU A 1 490 ? 1.659 -0.423 10.818 1.00 79.94 490 GLU A O 1
ATOM 3626 N N . VAL A 1 491 ? 1.408 1.300 12.253 1.00 86.62 491 VAL A N 1
ATOM 3627 C CA . VAL A 1 491 ? 1.939 2.351 11.366 1.00 86.62 491 VAL A CA 1
ATOM 3628 C C . VAL A 1 491 ? 3.269 1.933 10.723 1.00 86.62 491 VAL A C 1
ATOM 3630 O O . VAL A 1 491 ? 3.427 2.075 9.516 1.00 86.62 491 VAL A O 1
ATOM 3633 N N . THR A 1 492 ? 4.202 1.341 11.486 1.00 79.50 492 THR A N 1
ATOM 3634 C CA . THR A 1 492 ? 5.528 0.930 10.967 1.00 79.50 492 THR A CA 1
ATOM 3635 C C . THR A 1 492 ? 5.525 -0.203 9.944 1.00 79.50 492 THR A C 1
ATOM 3637 O O . THR A 1 492 ? 6.582 -0.509 9.394 1.00 79.50 492 THR A O 1
ATOM 3640 N N . ARG A 1 493 ? 4.388 -0.870 9.750 1.00 79.31 493 ARG A N 1
ATOM 3641 C CA . ARG A 1 493 ? 4.262 -2.069 8.911 1.00 79.31 493 ARG A CA 1
ATOM 3642 C C . ARG A 1 493 ? 3.386 -1.853 7.704 1.00 79.31 493 ARG A C 1
ATOM 3644 O O . ARG A 1 493 ? 3.713 -2.331 6.628 1.00 79.31 493 ARG A O 1
ATOM 3651 N N . VAL A 1 494 ? 2.271 -1.167 7.925 1.00 86.06 494 VAL A N 1
ATOM 3652 C CA . VAL A 1 494 ? 1.238 -0.978 6.915 1.00 86.06 494 VAL A CA 1
ATOM 3653 C C . VAL A 1 494 ? 1.559 0.234 6.044 1.00 86.06 494 VAL A C 1
ATOM 3655 O O . VAL A 1 494 ? 1.401 0.171 4.832 1.00 86.06 494 VAL A O 1
ATOM 3658 N N . VAL A 1 495 ? 2.031 1.336 6.634 1.00 91.19 495 VAL A N 1
ATOM 3659 C CA . VAL A 1 495 ? 2.191 2.607 5.915 1.00 91.19 495 VAL A CA 1
ATOM 3660 C C . VAL A 1 495 ? 3.503 2.628 5.132 1.00 91.19 495 VAL A C 1
ATOM 3662 O O . VAL A 1 495 ? 4.578 2.497 5.719 1.00 91.19 495 VAL A O 1
ATOM 3665 N N . GLY A 1 496 ? 3.416 2.796 3.809 1.00 87.06 496 GLY A N 1
ATOM 3666 C CA . GLY A 1 496 ? 4.580 2.785 2.920 1.00 87.06 496 GLY A CA 1
ATOM 3667 C C . GLY A 1 496 ? 5.207 1.396 2.757 1.00 87.06 496 GLY A C 1
ATOM 3668 O O . GLY A 1 496 ? 6.416 1.288 2.539 1.00 87.06 496 GLY A O 1
ATOM 3669 N N . ALA A 1 497 ? 4.419 0.324 2.907 1.00 85.62 497 ALA A N 1
ATOM 3670 C CA . ALA A 1 497 ? 4.906 -1.045 2.762 1.00 85.62 497 ALA A CA 1
ATOM 3671 C C . ALA A 1 497 ? 5.484 -1.303 1.355 1.00 85.62 497 ALA A C 1
ATOM 3673 O O . ALA A 1 497 ? 5.045 -0.726 0.354 1.00 85.62 497 ALA A O 1
ATOM 3674 N N . ALA A 1 498 ? 6.459 -2.213 1.257 1.00 80.12 498 ALA A N 1
ATOM 3675 C CA . ALA A 1 498 ? 7.094 -2.542 -0.022 1.00 80.12 498 ALA A CA 1
ATOM 3676 C C . ALA A 1 498 ? 6.081 -3.096 -1.041 1.00 80.12 498 ALA A C 1
ATOM 3678 O O . ALA A 1 498 ? 6.067 -2.658 -2.185 1.00 80.12 498 ALA A O 1
ATOM 3679 N N . GLU A 1 499 ? 5.169 -3.971 -0.606 1.00 80.69 499 GLU A N 1
ATOM 3680 C CA . GLU A 1 499 ? 4.093 -4.517 -1.446 1.00 80.69 499 GLU A CA 1
ATOM 3681 C C . GLU A 1 499 ? 3.119 -3.443 -1.960 1.00 80.69 499 GLU A C 1
ATOM 3683 O O . GLU A 1 499 ? 2.700 -3.483 -3.119 1.00 80.69 499 GLU A O 1
ATOM 3688 N N . HIS A 1 500 ? 2.819 -2.430 -1.141 1.00 90.56 500 HIS A N 1
ATOM 3689 C CA . HIS A 1 500 ? 1.999 -1.291 -1.549 1.00 90.56 500 HIS A CA 1
ATOM 3690 C C . HIS A 1 500 ? 2.727 -0.442 -2.601 1.00 90.56 500 HIS A C 1
ATOM 3692 O O . HIS A 1 500 ? 2.158 -0.066 -3.628 1.00 90.56 500 HIS A O 1
ATOM 3698 N N . THR A 1 501 ? 4.019 -0.200 -2.373 1.00 86.44 501 THR A N 1
ATOM 3699 C CA . THR A 1 501 ? 4.900 0.532 -3.291 1.00 86.44 501 THR A CA 1
ATOM 3700 C C . THR A 1 501 ? 5.069 -0.211 -4.623 1.00 86.44 501 THR A C 1
ATOM 3702 O O . THR A 1 501 ? 5.083 0.416 -5.682 1.00 86.44 501 THR A O 1
ATOM 3705 N N . ASP A 1 502 ? 5.128 -1.544 -4.611 1.00 83.88 502 ASP A N 1
ATOM 3706 C CA . ASP A 1 502 ? 5.164 -2.377 -5.817 1.00 83.88 502 ASP A CA 1
ATOM 3707 C C . ASP A 1 502 ? 3.848 -2.310 -6.606 1.00 83.88 502 ASP A C 1
ATOM 3709 O O . ASP A 1 502 ? 3.877 -2.224 -7.837 1.00 83.88 502 ASP A O 1
ATOM 3713 N N . ALA A 1 503 ? 2.693 -2.268 -5.930 1.00 88.44 503 ALA A N 1
ATOM 3714 C CA . ALA A 1 503 ? 1.407 -2.021 -6.584 1.00 88.44 503 ALA A CA 1
ATOM 3715 C C . ALA A 1 503 ? 1.356 -0.632 -7.246 1.00 88.44 503 ALA A C 1
ATOM 3717 O O . ALA A 1 503 ? 0.975 -0.523 -8.415 1.00 88.44 503 ALA A O 1
ATOM 3718 N N . ALA A 1 504 ? 1.822 0.411 -6.554 1.00 94.38 504 ALA A N 1
ATOM 3719 C CA . ALA A 1 504 ? 1.912 1.764 -7.100 1.00 94.38 504 ALA A CA 1
ATOM 3720 C C . ALA A 1 504 ? 2.869 1.862 -8.306 1.00 94.38 504 ALA A C 1
ATOM 3722 O O . ALA A 1 504 ? 2.513 2.444 -9.334 1.00 94.38 504 ALA A O 1
ATOM 3723 N N . ASN A 1 505 ? 4.054 1.244 -8.229 1.00 92.06 505 ASN A N 1
ATOM 3724 C CA . ASN A 1 505 ? 5.012 1.174 -9.339 1.00 92.06 505 ASN A CA 1
ATOM 3725 C C . ASN A 1 505 ? 4.446 0.409 -10.548 1.00 92.06 505 ASN A C 1
ATOM 3727 O O . ASN A 1 505 ? 4.672 0.819 -11.692 1.00 92.06 505 ASN A O 1
ATOM 3731 N N . ARG A 1 506 ? 3.706 -0.686 -10.314 1.00 94.19 506 ARG A N 1
ATOM 3732 C CA . ARG A 1 506 ? 3.060 -1.485 -11.367 1.00 94.19 506 ARG A CA 1
ATOM 3733 C C . ARG A 1 506 ? 2.044 -0.647 -12.136 1.00 94.19 506 ARG A C 1
ATOM 3735 O O . ARG A 1 506 ? 2.192 -0.505 -13.349 1.00 94.19 506 ARG A O 1
ATOM 3742 N N . VAL A 1 507 ? 1.066 -0.047 -11.453 1.00 95.88 507 VAL A N 1
ATOM 3743 C CA . VAL A 1 507 ? 0.037 0.753 -12.136 1.00 95.88 507 VAL A CA 1
ATOM 3744 C C . VAL A 1 507 ? 0.621 2.015 -12.779 1.00 95.88 507 VAL A C 1
ATOM 3746 O O . VAL A 1 507 ? 0.266 2.321 -13.915 1.00 95.88 507 VAL A O 1
ATOM 3749 N N . ALA A 1 508 ? 1.598 2.683 -12.150 1.00 97.44 508 ALA A N 1
ATOM 3750 C CA . ALA A 1 508 ? 2.303 3.808 -12.770 1.00 97.44 508 ALA A CA 1
ATOM 3751 C C . ALA A 1 508 ? 2.982 3.398 -14.089 1.00 97.44 508 ALA A C 1
ATOM 3753 O O . ALA A 1 508 ? 2.820 4.083 -15.098 1.00 97.44 508 ALA A O 1
ATOM 3754 N N . SER A 1 509 ? 3.668 2.250 -14.113 1.00 97.06 509 SER A N 1
ATOM 3755 C CA . SER A 1 509 ? 4.328 1.717 -15.315 1.00 97.06 509 SER A CA 1
ATOM 3756 C C . SER A 1 509 ? 3.336 1.370 -16.427 1.00 97.06 509 SER A C 1
ATOM 3758 O O . SER A 1 509 ? 3.552 1.758 -17.574 1.00 97.06 509 SER A O 1
ATOM 3760 N N . ARG A 1 510 ? 2.226 0.698 -16.089 1.00 96.94 510 ARG A N 1
ATOM 3761 C CA . ARG A 1 510 ? 1.153 0.357 -17.042 1.00 96.94 510 ARG A CA 1
ATOM 3762 C C . ARG A 1 510 ? 0.453 1.601 -17.596 1.00 96.94 510 ARG A C 1
ATOM 3764 O O . ARG A 1 510 ? 0.104 1.640 -18.770 1.00 96.94 510 ARG A O 1
ATOM 3771 N N . SER A 1 511 ? 0.297 2.641 -16.775 1.00 98.12 511 SER A N 1
ATOM 3772 C CA . SER A 1 511 ? -0.415 3.867 -17.152 1.00 98.12 511 SER A CA 1
ATOM 3773 C C . SER A 1 511 ? 0.300 4.726 -18.195 1.00 98.12 511 SER A C 1
ATOM 3775 O O . SER A 1 511 ? -0.353 5.545 -18.849 1.00 98.12 511 SER A O 1
ATOM 3777 N N . ILE A 1 512 ? 1.622 4.573 -18.369 1.00 98.69 512 ILE A N 1
ATOM 3778 C CA . ILE A 1 512 ? 2.396 5.417 -19.287 1.00 98.69 512 ILE A CA 1
ATOM 3779 C C . ILE A 1 512 ? 1.791 5.333 -20.687 1.00 98.69 512 ILE A C 1
ATOM 3781 O O . ILE A 1 512 ? 1.712 4.266 -21.294 1.00 98.69 512 ILE A O 1
ATOM 3785 N N . THR A 1 513 ? 1.362 6.491 -21.185 1.00 98.75 513 THR A N 1
ATOM 3786 C CA . THR A 1 513 ? 0.597 6.620 -22.423 1.00 98.75 513 THR A CA 1
ATOM 3787 C C . THR A 1 513 ? 1.412 7.420 -23.428 1.00 98.75 513 THR A C 1
ATOM 3789 O O . THR A 1 513 ? 1.945 8.485 -23.114 1.00 98.75 513 THR A O 1
ATOM 3792 N N . LEU A 1 514 ? 1.510 6.926 -24.661 1.00 98.38 514 LEU A N 1
ATOM 3793 C CA . LEU A 1 514 ? 2.247 7.571 -25.751 1.00 98.38 514 LEU A CA 1
ATOM 3794 C C . LEU A 1 514 ? 1.270 7.940 -26.878 1.00 98.38 514 LEU A C 1
ATOM 3796 O O . LEU A 1 514 ? 1.155 7.179 -27.837 1.00 98.38 514 LEU A O 1
ATOM 3800 N N . PRO A 1 515 ? 0.546 9.076 -26.813 1.00 97.62 515 PRO A N 1
ATOM 3801 C CA . PRO A 1 515 ? -0.388 9.452 -27.878 1.00 97.62 515 PRO A CA 1
ATOM 3802 C C . PRO A 1 515 ? 0.304 9.639 -29.233 1.00 97.62 515 PRO A C 1
ATOM 3804 O O . PRO A 1 515 ? -0.307 9.451 -30.285 1.00 97.62 515 PRO A O 1
ATOM 3807 N N . ARG A 1 516 ? 1.588 10.031 -29.229 1.00 96.00 516 ARG A N 1
ATOM 3808 C CA . ARG A 1 516 ? 2.295 10.424 -30.448 1.00 96.00 516 ARG A CA 1
ATOM 3809 C C . ARG A 1 516 ? 3.797 10.163 -30.390 1.00 96.00 516 ARG A C 1
ATOM 3811 O O . ARG A 1 516 ? 4.474 10.607 -29.473 1.00 96.00 516 ARG A O 1
ATOM 3818 N N . ASP A 1 517 ? 4.318 9.555 -31.450 1.00 96.38 517 ASP A N 1
ATOM 3819 C CA . ASP A 1 517 ? 5.752 9.400 -31.722 1.00 96.38 517 ASP A CA 1
ATOM 3820 C C . ASP A 1 517 ? 5.984 9.401 -33.242 1.00 96.38 517 ASP A C 1
ATOM 3822 O O . ASP A 1 517 ? 6.197 8.362 -33.867 1.00 96.38 517 ASP A O 1
ATOM 3826 N N . ARG A 1 518 ? 5.831 10.577 -33.868 1.00 94.69 518 ARG A N 1
ATOM 3827 C CA . ARG A 1 518 ? 6.038 10.781 -35.316 1.00 94.69 518 ARG A CA 1
ATOM 3828 C C . ARG A 1 518 ? 7.518 10.762 -35.696 1.00 94.69 518 ARG A C 1
ATOM 3830 O O . ARG A 1 518 ? 7.843 10.431 -36.833 1.00 94.69 518 ARG A O 1
ATOM 3837 N N . ASP A 1 519 ? 8.386 11.113 -34.751 1.00 90.19 519 ASP A N 1
ATOM 3838 C CA . ASP A 1 519 ? 9.827 11.256 -34.966 1.00 90.19 519 ASP A CA 1
ATOM 3839 C C . ASP A 1 519 ? 10.602 9.958 -34.652 1.00 90.19 519 ASP A C 1
ATOM 3841 O O . ASP A 1 519 ? 11.792 9.859 -34.958 1.00 90.19 519 ASP A O 1
ATOM 3845 N N . GLY A 1 520 ? 9.946 8.952 -34.055 1.00 91.56 520 GLY A N 1
ATOM 3846 C CA . GLY A 1 520 ? 10.556 7.668 -33.695 1.00 91.56 520 GLY A CA 1
ATOM 3847 C C . GLY A 1 520 ? 11.610 7.809 -32.595 1.00 91.56 520 GLY A C 1
ATOM 3848 O O . GLY A 1 520 ? 12.699 7.228 -32.683 1.00 91.56 520 GLY A O 1
ATOM 3849 N N . LEU A 1 521 ? 11.334 8.645 -31.591 1.00 92.06 521 LEU A N 1
ATOM 3850 C CA . LEU A 1 521 ? 12.287 8.962 -30.528 1.00 92.06 521 LEU A CA 1
ATOM 3851 C C . LEU A 1 521 ? 12.194 8.015 -29.339 1.00 92.06 521 LEU A C 1
ATOM 3853 O O . LEU A 1 521 ? 13.207 7.876 -28.651 1.00 92.06 521 LEU A O 1
ATOM 3857 N N . ILE A 1 522 ? 11.047 7.359 -29.124 1.00 92.44 522 ILE A N 1
ATOM 3858 C CA . ILE A 1 522 ? 10.822 6.452 -27.993 1.00 92.44 522 ILE A CA 1
ATOM 3859 C C . ILE A 1 522 ? 10.764 4.986 -28.476 1.00 92.44 522 ILE A C 1
ATOM 3861 O O . ILE A 1 522 ? 9.881 4.623 -29.261 1.00 92.44 522 ILE A O 1
ATOM 3865 N N . PRO A 1 523 ? 11.662 4.108 -27.984 1.00 91.06 523 PRO A N 1
ATOM 3866 C CA . PRO A 1 523 ? 12.628 4.343 -26.906 1.00 91.06 523 PRO A CA 1
ATOM 3867 C C . PRO A 1 523 ? 13.923 5.048 -27.353 1.00 91.06 523 PRO A C 1
ATOM 3869 O O . PRO A 1 523 ? 14.372 4.926 -28.493 1.00 91.06 523 PRO A O 1
ATOM 3872 N N . LEU A 1 524 ? 14.586 5.727 -26.410 1.00 86.25 524 LEU A N 1
ATOM 3873 C CA . LEU A 1 524 ? 15.910 6.329 -26.620 1.00 86.25 524 LEU A CA 1
ATOM 3874 C C . LEU A 1 524 ? 17.026 5.284 -26.804 1.00 86.25 524 LEU A C 1
ATOM 3876 O O . LEU A 1 524 ? 18.079 5.606 -27.365 1.00 86.25 524 LEU A O 1
ATOM 3880 N N . SER A 1 525 ? 16.814 4.050 -26.336 1.00 67.56 525 SER A N 1
ATOM 3881 C CA . SER A 1 525 ? 17.744 2.928 -26.477 1.00 67.56 525 SER A CA 1
ATOM 3882 C C . SER A 1 525 ? 17.742 2.375 -27.908 1.00 67.56 525 SER A C 1
ATOM 3884 O O . SER A 1 525 ? 16.948 1.524 -28.298 1.00 67.56 525 SER A O 1
ATOM 3886 N N . GLY A 1 526 ? 18.693 2.860 -28.707 1.00 58.81 526 GLY A N 1
ATOM 3887 C CA . GLY A 1 526 ? 18.980 2.354 -30.049 1.00 58.81 526 GLY A CA 1
ATOM 3888 C C . GLY A 1 526 ? 20.468 2.074 -30.260 1.00 58.81 526 GLY A C 1
ATOM 3889 O O . GLY A 1 526 ? 21.290 2.211 -29.358 1.00 58.81 526 GLY A O 1
ATOM 3890 N N . THR A 1 527 ? 20.854 1.746 -31.494 1.00 45.62 527 THR A N 1
ATOM 3891 C CA . THR A 1 527 ? 22.243 1.403 -31.877 1.00 45.62 527 THR A CA 1
ATOM 3892 C C . THR A 1 527 ? 23.251 2.565 -31.808 1.00 45.62 527 THR A C 1
ATOM 3894 O O . THR A 1 527 ? 24.408 2.406 -32.195 1.00 45.62 527 THR A O 1
ATOM 3897 N N . ARG A 1 528 ? 22.844 3.743 -31.318 1.00 57.88 528 ARG A N 1
ATOM 3898 C CA . ARG A 1 528 ? 23.688 4.933 -31.141 1.00 57.88 528 ARG A CA 1
ATOM 3899 C C . ARG A 1 528 ? 23.571 5.445 -29.710 1.00 57.88 528 ARG A C 1
ATOM 3901 O O . ARG A 1 528 ? 22.465 5.641 -29.218 1.00 57.88 528 ARG A O 1
ATOM 3908 N N . ARG A 1 529 ? 24.711 5.757 -29.084 1.00 73.19 529 ARG A N 1
ATOM 3909 C CA . ARG A 1 529 ? 24.754 6.545 -27.843 1.00 73.19 529 ARG A CA 1
ATOM 3910 C C . ARG A 1 529 ? 24.305 7.975 -28.162 1.00 73.19 529 ARG A C 1
ATOM 3912 O O . ARG A 1 529 ? 25.090 8.731 -28.724 1.00 73.19 529 ARG A O 1
ATOM 3919 N N . ARG A 1 530 ? 23.050 8.310 -27.851 1.00 82.94 530 ARG A N 1
ATOM 3920 C CA . ARG A 1 530 ? 22.501 9.669 -27.971 1.00 82.94 530 ARG A CA 1
ATOM 3921 C C . ARG A 1 530 ? 22.915 10.502 -26.752 1.00 82.94 530 ARG A C 1
ATOM 3923 O O . ARG A 1 530 ? 22.787 10.032 -25.623 1.00 82.94 530 ARG A O 1
ATOM 3930 N N . ARG A 1 531 ? 23.375 11.731 -26.977 1.00 91.56 531 ARG A N 1
ATOM 3931 C CA . ARG A 1 531 ? 23.481 12.790 -25.964 1.00 91.56 531 ARG A CA 1
ATOM 3932 C C . ARG A 1 531 ? 22.096 13.390 -25.757 1.00 91.56 531 ARG A C 1
ATOM 3934 O O . ARG A 1 531 ? 21.465 13.805 -26.728 1.00 91.56 531 ARG A O 1
ATOM 3941 N N . VAL A 1 532 ? 21.638 13.443 -24.513 1.00 94.38 532 VAL A N 1
ATOM 3942 C CA . VAL A 1 532 ? 20.283 13.871 -24.151 1.00 94.38 532 VAL A CA 1
ATOM 3943 C C . VAL A 1 532 ? 20.341 15.104 -23.256 1.00 94.38 532 VAL A C 1
ATOM 3945 O O . VAL A 1 532 ? 21.026 15.091 -22.233 1.00 94.38 532 VAL A O 1
ATOM 3948 N N . LEU A 1 533 ? 19.609 16.154 -23.629 1.00 96.88 533 LEU A N 1
ATOM 3949 C CA . LEU A 1 533 ? 19.343 17.300 -22.760 1.00 96.88 533 LEU A CA 1
ATOM 3950 C C . LEU A 1 533 ? 17.963 17.117 -22.123 1.00 96.88 533 LEU A C 1
ATOM 3952 O O . LEU A 1 533 ? 16.966 17.137 -22.836 1.00 96.88 533 LEU A O 1
ATOM 3956 N N . SER A 1 534 ? 17.907 16.939 -20.807 1.00 97.25 534 SER A N 1
ATOM 3957 C CA . SER A 1 534 ? 16.662 16.904 -20.033 1.00 97.25 534 SER A CA 1
ATOM 3958 C C . SER A 1 534 ? 16.365 18.304 -19.494 1.00 97.25 534 SER A C 1
ATOM 3960 O O . SER A 1 534 ? 17.139 18.850 -18.709 1.00 97.25 534 SER A O 1
ATOM 3962 N N . VAL A 1 535 ? 15.277 18.920 -19.948 1.00 96.81 535 VAL A N 1
ATOM 3963 C CA . VAL A 1 535 ? 14.810 20.234 -19.494 1.00 96.81 535 VAL A CA 1
ATOM 3964 C C . VAL A 1 535 ? 13.563 20.019 -18.647 1.00 96.81 535 VAL A C 1
ATOM 3966 O O . VAL A 1 535 ? 12.489 19.736 -19.171 1.00 96.81 535 VAL A O 1
ATOM 3969 N N . THR A 1 536 ? 13.705 20.146 -17.332 1.00 96.19 536 THR A N 1
ATOM 3970 C CA . THR A 1 536 ? 12.587 20.068 -16.387 1.00 96.19 536 THR A CA 1
ATOM 3971 C C . THR A 1 536 ? 11.957 21.447 -16.220 1.00 96.19 536 THR A C 1
ATOM 3973 O O . THR A 1 536 ? 12.633 22.383 -15.798 1.00 96.19 536 THR A O 1
ATOM 3976 N N . TYR A 1 537 ? 10.664 21.567 -16.504 1.00 93.94 537 TYR A N 1
ATOM 3977 C CA . TYR A 1 537 ? 9.840 22.717 -16.135 1.00 93.94 537 TYR A CA 1
ATOM 3978 C C . TYR A 1 537 ? 8.945 22.345 -14.951 1.00 93.94 537 TYR A C 1
ATOM 3980 O O . TYR A 1 537 ? 8.243 21.341 -15.022 1.00 93.94 537 TYR A O 1
ATOM 3988 N N . GLY A 1 538 ? 8.946 23.154 -13.892 1.00 91.12 538 GLY A N 1
ATOM 3989 C CA . GLY A 1 538 ? 8.060 22.991 -12.734 1.00 91.12 538 GLY A CA 1
ATOM 3990 C C . GLY A 1 538 ? 8.071 24.228 -11.835 1.00 91.12 538 GLY A C 1
ATOM 3991 O O . GLY A 1 538 ? 8.942 25.092 -11.976 1.00 91.12 538 GLY A O 1
ATOM 3992 N N . ALA A 1 539 ? 7.116 24.319 -10.906 1.00 83.81 539 ALA A N 1
ATOM 3993 C CA . ALA A 1 539 ? 6.994 25.431 -9.955 1.00 83.81 539 ALA A CA 1
ATOM 3994 C C . ALA A 1 539 ? 8.271 25.613 -9.102 1.00 83.81 539 ALA A C 1
ATOM 3996 O O . ALA A 1 539 ? 9.057 24.679 -8.958 1.00 83.81 539 ALA A O 1
ATOM 3997 N N . ALA A 1 540 ? 8.541 26.798 -8.549 1.00 79.56 540 ALA A N 1
ATOM 3998 C CA . ALA A 1 540 ? 9.789 27.031 -7.802 1.00 79.56 540 ALA A CA 1
ATOM 3999 C C . ALA A 1 540 ? 9.862 26.188 -6.508 1.00 79.56 540 ALA A C 1
ATOM 4001 O O . ALA A 1 540 ? 10.931 25.738 -6.098 1.00 79.56 540 ALA A O 1
ATOM 4002 N N . GLU A 1 541 ? 8.695 25.953 -5.922 1.00 78.31 541 GLU A N 1
ATOM 4003 C CA . GLU A 1 541 ? 8.388 25.175 -4.728 1.00 78.31 541 GLU A CA 1
ATOM 4004 C C . GLU A 1 541 ? 8.352 23.651 -4.961 1.00 78.31 541 GLU A C 1
ATOM 4006 O O . GLU A 1 541 ? 8.530 22.884 -4.015 1.00 78.31 541 GLU A O 1
ATOM 4011 N N . ASP A 1 542 ? 8.203 23.191 -6.209 1.00 83.56 542 ASP A N 1
ATOM 4012 C CA . ASP A 1 542 ? 8.220 21.766 -6.573 1.00 83.56 542 ASP A CA 1
ATOM 4013 C C . ASP A 1 542 ? 9.665 21.241 -6.659 1.00 83.56 542 ASP A C 1
ATOM 4015 O O . ASP A 1 542 ? 10.213 20.941 -7.725 1.00 83.56 542 ASP A O 1
ATOM 4019 N N . LEU A 1 543 ? 10.324 21.177 -5.504 1.00 82.38 543 LEU A N 1
ATOM 4020 C CA . LEU A 1 543 ? 11.696 20.690 -5.379 1.00 82.38 543 LEU A CA 1
ATOM 4021 C C . LEU A 1 543 ? 11.896 19.242 -5.889 1.00 82.38 543 LEU A C 1
ATOM 4023 O O . LEU A 1 543 ? 12.991 18.986 -6.406 1.00 82.38 543 LEU A O 1
ATOM 4027 N N . PRO A 1 544 ? 10.925 18.302 -5.774 1.00 85.12 544 PRO A N 1
ATOM 4028 C CA . PRO A 1 544 ? 11.043 16.942 -6.313 1.00 85.12 544 PRO A CA 1
ATOM 4029 C C . PRO A 1 544 ? 10.974 16.814 -7.843 1.00 85.12 544 PRO A C 1
ATOM 4031 O O . PRO A 1 544 ? 11.546 15.856 -8.372 1.00 85.12 544 PRO A O 1
ATOM 4034 N N . ALA A 1 545 ? 10.317 17.728 -8.572 1.00 90.00 545 ALA A N 1
ATOM 4035 C CA . ALA A 1 545 ? 10.188 17.614 -10.029 1.00 90.00 545 ALA A CA 1
ATOM 4036 C C . ALA A 1 545 ? 11.533 17.418 -10.751 1.00 90.00 545 ALA A C 1
ATOM 4038 O O . ALA A 1 545 ? 12.511 18.142 -10.533 1.00 90.00 545 ALA A O 1
ATOM 4039 N N . GLY A 1 546 ? 11.564 16.414 -11.630 1.00 90.94 546 GLY A N 1
ATOM 4040 C CA . GLY A 1 546 ? 12.724 16.013 -12.423 1.00 90.94 546 GLY A CA 1
ATOM 4041 C C . GLY A 1 546 ? 13.733 15.129 -11.690 1.00 90.94 546 GLY A C 1
ATOM 4042 O O . GLY A 1 546 ? 14.522 14.463 -12.356 1.00 90.94 546 GLY A O 1
ATOM 4043 N N . ARG A 1 547 ? 13.734 15.070 -10.348 1.00 88.94 547 ARG A N 1
ATOM 4044 C CA . ARG A 1 547 ? 14.799 14.388 -9.588 1.00 88.94 547 ARG A CA 1
ATOM 4045 C C . ARG A 1 547 ? 14.848 12.894 -9.834 1.00 88.94 547 ARG A C 1
ATOM 4047 O O . ARG A 1 547 ? 15.919 12.374 -10.149 1.00 88.94 547 ARG A O 1
ATOM 4054 N N . GLU A 1 548 ? 13.721 12.212 -9.671 1.00 90.75 548 GLU A N 1
ATOM 4055 C CA . GLU A 1 548 ? 13.668 10.762 -9.832 1.00 90.75 548 GLU A CA 1
ATOM 4056 C C . GLU A 1 548 ? 13.790 10.406 -11.314 1.00 90.75 548 GLU A C 1
ATOM 4058 O O . GLU A 1 548 ? 14.579 9.533 -11.676 1.00 90.75 548 GLU A O 1
ATOM 4063 N N . PHE A 1 549 ? 13.119 11.173 -12.182 1.00 95.62 549 PHE A N 1
ATOM 4064 C CA . PHE A 1 549 ? 13.192 11.014 -13.632 1.00 95.62 549 PHE A CA 1
ATOM 4065 C C . PHE A 1 549 ? 14.640 11.099 -14.140 1.00 95.62 549 PHE A C 1
ATOM 4067 O O . PHE A 1 549 ? 15.136 10.153 -14.748 1.00 95.62 549 PHE A O 1
ATOM 4074 N N . ASP A 1 550 ? 15.361 12.184 -13.836 1.00 93.25 550 ASP A N 1
ATOM 4075 C CA . ASP A 1 550 ? 16.745 12.375 -14.280 1.00 93.25 550 ASP A CA 1
ATOM 4076 C C . ASP A 1 550 ? 17.720 11.401 -13.608 1.00 93.25 550 ASP A C 1
ATOM 4078 O O . ASP A 1 550 ? 18.780 11.114 -14.165 1.00 93.25 550 ASP A O 1
ATOM 4082 N N . THR A 1 551 ? 17.426 10.916 -12.398 1.00 91.06 551 THR A N 1
ATOM 4083 C CA . THR A 1 551 ? 18.268 9.934 -11.691 1.00 91.06 551 THR A CA 1
ATOM 4084 C C . THR A 1 551 ? 18.148 8.553 -12.324 1.00 91.06 551 THR A C 1
ATOM 4086 O O . THR A 1 551 ? 19.167 7.979 -12.714 1.00 91.06 551 THR A O 1
ATOM 4089 N N . VAL A 1 552 ? 16.922 8.067 -12.533 1.00 90.06 552 VAL A N 1
ATOM 4090 C CA . VAL A 1 552 ? 16.657 6.804 -13.236 1.00 90.06 552 VAL A CA 1
ATOM 4091 C C . VAL A 1 552 ? 17.154 6.883 -14.683 1.00 90.06 552 VAL A C 1
ATOM 4093 O O . VAL A 1 552 ? 17.867 5.990 -15.140 1.00 90.06 552 VAL A O 1
ATOM 4096 N N . LEU A 1 553 ? 16.879 7.983 -15.393 1.00 91.44 553 LEU A N 1
ATOM 4097 C CA . LEU A 1 553 ? 17.300 8.156 -16.784 1.00 91.44 553 LEU A CA 1
ATOM 4098 C C . LEU A 1 553 ? 18.831 8.177 -16.936 1.00 91.44 553 LEU A C 1
ATOM 4100 O O . LEU A 1 553 ? 19.343 7.560 -17.867 1.00 91.44 553 LEU A O 1
ATOM 4104 N N . ARG A 1 554 ? 19.583 8.809 -16.019 1.00 89.94 554 ARG A N 1
ATOM 4105 C CA . ARG A 1 554 ? 21.064 8.757 -16.014 1.00 89.94 554 ARG A CA 1
ATOM 4106 C C . ARG A 1 554 ? 21.620 7.352 -15.774 1.00 89.94 554 ARG A C 1
ATOM 4108 O O . ARG A 1 554 ? 22.689 7.045 -16.293 1.00 89.94 554 ARG A O 1
ATOM 4115 N N . GLY A 1 555 ? 20.912 6.505 -15.024 1.00 85.12 555 GLY A N 1
ATOM 4116 C CA . GLY A 1 555 ? 21.281 5.097 -14.843 1.00 85.12 555 GLY A CA 1
ATOM 4117 C C . GLY A 1 555 ? 21.124 4.254 -16.116 1.00 85.12 555 GLY A C 1
ATOM 4118 O O . GLY A 1 555 ? 21.841 3.273 -16.295 1.00 85.12 555 GLY A O 1
ATOM 4119 N N . LEU A 1 556 ? 20.219 4.652 -17.017 1.00 85.50 556 LEU A N 1
ATOM 4120 C CA . LEU A 1 556 ? 19.850 3.895 -18.221 1.00 85.50 556 LEU A CA 1
ATOM 4121 C C . LEU A 1 556 ? 20.440 4.478 -19.519 1.00 85.50 556 LEU A C 1
ATOM 4123 O O . LEU A 1 556 ? 20.660 3.753 -20.489 1.00 85.50 556 LEU A O 1
ATOM 4127 N N . VAL A 1 557 ? 20.708 5.787 -19.553 1.00 84.69 557 VAL A N 1
ATOM 4128 C CA . VAL A 1 557 ? 21.175 6.529 -20.731 1.00 84.69 557 VAL A CA 1
ATOM 4129 C C . VAL A 1 557 ? 22.536 7.182 -20.422 1.00 84.69 557 VAL A C 1
ATOM 4131 O O . VAL A 1 557 ? 22.592 8.139 -19.651 1.00 84.69 557 VAL A O 1
ATOM 4134 N N . PRO A 1 558 ? 23.651 6.741 -21.047 1.00 77.62 558 PRO A N 1
ATOM 4135 C CA . PRO A 1 558 ? 25.011 7.125 -20.628 1.00 77.62 558 PRO A CA 1
ATOM 4136 C C . PRO A 1 558 ? 25.418 8.604 -20.754 1.00 77.62 558 PRO A C 1
ATOM 4138 O O . PRO A 1 558 ? 26.537 8.947 -20.380 1.00 77.62 558 PRO A O 1
ATOM 4141 N N . ALA A 1 559 ? 24.596 9.460 -21.366 1.00 87.75 559 ALA A N 1
ATOM 4142 C CA . ALA A 1 559 ? 24.972 10.825 -21.743 1.00 87.75 559 ALA A CA 1
ATOM 4143 C C . ALA A 1 559 ? 23.810 11.818 -21.567 1.00 87.75 559 ALA A C 1
ATOM 4145 O O . ALA A 1 559 ? 23.445 12.530 -22.502 1.00 87.75 559 ALA A O 1
ATOM 4146 N N . VAL A 1 560 ? 23.221 11.852 -20.369 1.00 91.69 560 VAL A N 1
ATOM 4147 C CA . VAL A 1 560 ? 22.169 12.810 -19.991 1.00 91.69 560 VAL A CA 1
ATOM 4148 C C . VAL A 1 560 ? 22.784 14.017 -19.282 1.00 91.69 560 VAL A C 1
ATOM 4150 O O . VAL A 1 560 ? 23.549 13.867 -18.332 1.00 91.69 560 VAL A O 1
ATOM 4153 N N . SER A 1 561 ? 22.419 15.220 -19.715 1.00 94.69 561 SER A N 1
ATOM 4154 C CA . SER A 1 561 ? 22.591 16.462 -18.955 1.00 94.69 561 SER A CA 1
ATOM 4155 C C . SER A 1 561 ? 21.224 17.025 -18.612 1.00 94.69 561 SER A C 1
ATOM 4157 O O . SER A 1 561 ? 20.402 17.149 -19.513 1.00 94.69 561 SER A O 1
ATOM 4159 N N . SER A 1 562 ? 20.991 17.415 -17.360 1.00 94.50 562 SER A N 1
ATOM 4160 C CA . SER A 1 562 ? 19.739 18.056 -16.960 1.00 94.50 562 SER A CA 1
ATOM 4161 C C . SER A 1 562 ? 19.878 19.551 -16.668 1.00 94.50 562 SER A C 1
ATOM 4163 O O . SER A 1 562 ? 20.960 20.047 -16.335 1.00 94.50 562 SER A O 1
ATOM 4165 N N . VAL A 1 563 ? 18.769 20.273 -16.837 1.00 94.00 563 VAL A N 1
ATOM 4166 C CA . VAL A 1 563 ? 18.555 21.666 -16.423 1.00 94.00 563 VAL A CA 1
ATOM 4167 C C . VAL A 1 563 ? 17.121 21.803 -15.922 1.00 94.00 563 VAL A C 1
ATOM 4169 O O . VAL A 1 563 ? 16.216 21.178 -16.471 1.00 94.00 563 VAL A O 1
ATOM 4172 N N . ARG A 1 564 ? 16.906 22.640 -14.906 1.00 91.56 564 ARG A N 1
ATOM 4173 C CA . ARG A 1 564 ? 15.573 23.042 -14.451 1.00 91.56 564 ARG A CA 1
ATOM 4174 C C . ARG A 1 564 ? 15.301 24.490 -14.852 1.00 91.56 564 ARG A C 1
ATOM 4176 O O . ARG A 1 564 ? 16.176 25.325 -14.658 1.00 91.56 564 ARG A O 1
ATOM 4183 N N . ILE A 1 565 ? 14.091 24.766 -15.329 1.00 91.62 565 ILE A N 1
ATOM 4184 C CA . ILE A 1 565 ? 13.531 26.107 -15.530 1.00 91.62 565 ILE A CA 1
ATOM 4185 C C . ILE A 1 565 ? 12.273 26.285 -14.670 1.00 91.62 565 ILE A C 1
ATOM 4187 O O . ILE A 1 565 ? 11.508 25.339 -14.475 1.00 91.62 565 ILE A O 1
ATOM 4191 N N . GLY A 1 566 ? 12.071 27.490 -14.136 1.00 85.00 566 GLY A N 1
ATOM 4192 C CA . GLY A 1 566 ? 10.903 27.842 -13.319 1.00 85.00 566 GLY A CA 1
ATOM 4193 C C . GLY A 1 566 ? 9.850 28.667 -14.076 1.00 85.00 566 GLY A C 1
ATOM 4194 O O . GLY A 1 566 ? 10.068 29.033 -15.232 1.00 85.00 566 GLY A O 1
ATOM 4195 N N . PRO A 1 567 ? 8.727 29.038 -13.429 1.00 74.81 567 PRO A N 1
ATOM 4196 C CA . PRO A 1 567 ? 7.688 29.885 -14.031 1.00 74.81 567 PRO A CA 1
ATOM 4197 C C . PRO A 1 567 ? 8.185 31.276 -14.455 1.00 74.81 567 PRO A C 1
ATOM 4199 O O . PRO A 1 567 ? 7.623 31.882 -15.361 1.00 74.81 567 PRO A O 1
ATOM 4202 N N . THR A 1 568 ? 9.249 31.771 -13.818 1.00 72.75 568 THR A N 1
ATOM 4203 C CA . THR A 1 568 ? 9.870 33.078 -14.083 1.00 72.75 568 THR A CA 1
ATOM 4204 C C . THR A 1 568 ? 11.106 32.995 -14.985 1.00 72.75 568 THR A C 1
ATOM 4206 O O . THR A 1 568 ? 11.912 33.924 -14.972 1.00 72.75 568 THR A O 1
ATOM 4209 N N . ALA A 1 569 ? 11.303 31.893 -15.723 1.00 75.88 569 ALA A N 1
ATOM 4210 C CA . ALA A 1 569 ? 12.458 31.722 -16.607 1.00 75.88 569 ALA A CA 1
ATOM 4211 C C . ALA A 1 569 ? 12.565 32.892 -17.601 1.00 75.88 569 ALA A C 1
ATOM 4213 O O . ALA A 1 569 ? 11.638 33.169 -18.367 1.00 75.88 569 ALA A O 1
ATOM 4214 N N . HIS A 1 570 ? 13.685 33.613 -17.560 1.00 78.38 570 HIS A N 1
ATOM 4215 C CA . HIS A 1 570 ? 13.863 34.829 -18.354 1.00 78.38 570 HIS A CA 1
ATOM 4216 C C . HIS A 1 570 ? 14.191 34.502 -19.820 1.00 78.38 570 HIS A C 1
ATOM 4218 O O . HIS A 1 570 ? 14.770 33.459 -20.119 1.00 78.38 570 HIS A O 1
ATOM 4224 N N . GLU A 1 571 ? 13.885 35.422 -20.748 1.00 78.19 571 GLU A N 1
ATOM 4225 C CA . GLU A 1 571 ? 14.169 35.232 -22.184 1.00 78.19 571 GLU A CA 1
ATOM 4226 C C . GLU A 1 571 ? 15.630 34.824 -22.450 1.00 78.19 571 GLU A C 1
ATOM 4228 O O . GLU A 1 571 ? 15.881 33.933 -23.259 1.00 78.19 571 GLU A O 1
ATOM 4233 N N . ASP A 1 572 ? 16.591 35.426 -21.741 1.00 81.25 572 ASP A N 1
ATOM 4234 C CA . ASP A 1 572 ? 18.021 35.127 -21.893 1.00 81.25 572 ASP A CA 1
ATOM 4235 C C . ASP A 1 572 ? 18.391 33.696 -21.441 1.00 81.25 572 ASP A C 1
ATOM 4237 O O . ASP A 1 572 ? 19.277 33.072 -22.027 1.00 81.25 572 ASP A O 1
ATOM 4241 N N . GLU A 1 573 ? 17.691 33.141 -20.445 1.00 85.62 573 GLU A N 1
ATOM 4242 C CA . GLU A 1 573 ? 17.869 31.757 -19.978 1.00 85.62 573 GLU A CA 1
ATOM 4243 C C . GLU A 1 573 ? 17.349 30.760 -21.022 1.00 85.62 573 GLU A C 1
ATOM 4245 O O . GLU A 1 573 ? 18.047 29.813 -21.392 1.00 85.62 573 GLU A O 1
ATOM 4250 N N . LEU A 1 574 ? 16.158 31.020 -21.573 1.00 87.25 574 LEU A N 1
ATOM 4251 C CA . LEU A 1 574 ? 15.564 30.207 -22.637 1.00 87.25 574 LEU A CA 1
ATOM 4252 C C . LEU A 1 574 ? 16.392 30.277 -23.933 1.00 87.25 574 LEU A C 1
ATOM 4254 O O . LEU A 1 574 ? 16.600 29.254 -24.586 1.00 87.25 574 LEU A O 1
ATOM 4258 N N . VAL A 1 575 ? 16.939 31.447 -24.285 1.00 85.75 575 VAL A N 1
ATOM 4259 C CA . VAL A 1 575 ? 17.873 31.601 -25.417 1.00 85.75 575 VAL A CA 1
ATOM 4260 C C . VAL A 1 575 ? 19.177 30.833 -25.174 1.00 85.75 575 VAL A C 1
ATOM 4262 O O . VAL A 1 575 ? 19.637 30.127 -26.072 1.00 85.75 575 VAL A O 1
ATOM 4265 N N . SER A 1 576 ? 19.743 30.892 -23.964 1.00 88.12 576 SER A N 1
ATOM 4266 C CA . SER A 1 576 ? 20.930 30.105 -23.604 1.00 88.12 576 SER A CA 1
ATOM 4267 C C . SER A 1 576 ? 20.674 28.594 -23.698 1.00 88.12 576 SER A C 1
ATOM 4269 O O . SER A 1 576 ? 21.519 27.849 -24.199 1.00 88.12 576 SER A O 1
ATOM 4271 N N . LEU A 1 577 ? 19.483 28.133 -23.302 1.00 91.94 577 LEU A N 1
ATOM 4272 C CA . LEU A 1 577 ? 19.063 26.739 -23.456 1.00 91.94 577 LEU A CA 1
ATOM 4273 C C . LEU A 1 577 ? 18.907 26.315 -24.920 1.00 91.94 577 LEU A C 1
ATOM 4275 O O . LEU A 1 577 ? 19.293 25.197 -25.259 1.00 91.94 577 LEU A O 1
ATOM 4279 N N . LEU A 1 578 ? 18.407 27.188 -25.798 1.00 90.75 578 LEU A N 1
ATOM 4280 C CA . LEU A 1 578 ? 18.325 26.926 -27.241 1.00 90.75 578 LEU A CA 1
ATOM 4281 C C . LEU A 1 578 ? 19.709 26.834 -27.899 1.00 90.75 578 LEU A C 1
ATOM 4283 O O . LEU A 1 578 ? 19.909 26.003 -28.785 1.00 90.75 578 LEU A O 1
ATOM 4287 N N . GLU A 1 579 ? 20.672 27.652 -27.467 1.00 89.06 579 GLU A N 1
ATOM 4288 C CA . GLU A 1 579 ? 22.069 27.527 -27.900 1.00 89.06 579 GLU A CA 1
ATOM 4289 C C . GLU A 1 579 ? 22.680 26.213 -27.384 1.00 89.06 579 GLU A C 1
ATOM 4291 O O . GLU A 1 579 ? 23.223 25.435 -28.172 1.00 89.06 579 GLU A O 1
ATOM 4296 N N . ARG A 1 580 ? 22.499 25.891 -26.096 1.00 91.38 580 ARG A N 1
ATOM 4297 C CA . ARG A 1 580 ? 22.985 24.644 -25.481 1.00 91.38 580 ARG A CA 1
ATOM 4298 C C . ARG A 1 580 ? 22.357 23.385 -26.085 1.00 91.38 580 ARG A C 1
ATOM 4300 O O . ARG A 1 580 ? 23.046 22.377 -26.205 1.00 91.38 580 ARG A O 1
ATOM 4307 N N . ALA A 1 581 ? 21.092 23.421 -26.504 1.00 93.06 581 ALA A N 1
ATOM 4308 C CA . ALA A 1 581 ? 20.420 22.300 -27.168 1.00 93.06 581 ALA A CA 1
ATOM 4309 C C . ALA A 1 581 ? 21.128 21.854 -28.462 1.00 93.06 581 ALA A C 1
ATOM 4311 O O . ALA A 1 581 ? 20.981 20.705 -28.876 1.00 93.06 581 ALA A O 1
ATOM 4312 N N . THR A 1 582 ? 21.948 22.719 -29.076 1.00 91.44 582 THR A N 1
ATOM 4313 C CA . THR A 1 582 ? 22.731 22.361 -30.269 1.00 91.44 582 THR A CA 1
ATOM 4314 C C . THR A 1 582 ? 23.841 21.339 -30.013 1.00 91.44 582 THR A C 1
ATOM 4316 O O . THR A 1 582 ? 24.240 20.640 -30.945 1.00 91.44 582 THR A O 1
ATOM 4319 N N . ASP A 1 583 ? 24.263 21.171 -28.757 1.00 92.62 583 ASP A N 1
ATOM 4320 C CA . ASP A 1 583 ? 25.244 20.167 -28.335 1.00 92.62 583 ASP A CA 1
ATOM 4321 C C . ASP A 1 583 ? 24.627 18.790 -28.020 1.00 92.62 583 ASP A C 1
ATOM 4323 O O . ASP A 1 583 ? 25.341 17.884 -27.583 1.00 92.62 583 ASP A O 1
ATOM 4327 N N . PHE A 1 584 ? 23.323 18.593 -28.238 1.00 94.06 584 PHE A N 1
ATOM 4328 C CA . PHE A 1 584 ? 22.614 17.357 -27.895 1.00 94.06 584 PHE A CA 1
ATOM 4329 C C . PHE A 1 584 ? 21.872 16.763 -29.095 1.00 94.06 584 PHE A C 1
ATOM 4331 O O . PHE A 1 584 ? 21.492 17.455 -30.038 1.00 94.06 584 PHE A O 1
ATOM 4338 N N . ASP A 1 585 ? 21.693 15.442 -29.063 1.00 92.50 585 ASP A N 1
ATOM 4339 C CA . ASP A 1 585 ? 21.113 14.680 -30.171 1.00 92.50 585 ASP A CA 1
ATOM 4340 C C . ASP A 1 585 ? 19.586 14.530 -30.016 1.00 92.50 585 ASP A C 1
ATOM 4342 O O . ASP A 1 585 ? 18.883 14.347 -31.009 1.00 92.50 585 ASP A O 1
ATOM 4346 N N . VAL A 1 586 ? 19.084 14.607 -28.775 1.00 94.19 586 VAL A N 1
ATOM 4347 C CA . VAL A 1 586 ? 17.657 14.664 -28.410 1.00 94.19 586 VAL A CA 1
ATOM 4348 C C . VAL A 1 586 ? 17.470 15.618 -27.227 1.00 94.19 586 VAL A C 1
ATOM 4350 O O . VAL A 1 586 ? 18.277 15.615 -26.293 1.00 94.19 586 VAL A O 1
ATOM 4353 N N . VAL A 1 587 ? 16.384 16.390 -27.241 1.00 96.69 587 VAL A N 1
ATOM 4354 C CA . VAL A 1 587 ? 15.913 17.184 -26.099 1.00 96.69 587 VAL A CA 1
ATOM 4355 C C . VAL A 1 587 ? 14.666 16.525 -25.508 1.00 96.69 587 VAL A C 1
ATOM 4357 O O . VAL A 1 587 ? 13.731 16.185 -26.229 1.00 96.69 587 VAL A O 1
ATOM 4360 N N . LEU A 1 588 ? 14.645 16.334 -24.194 1.00 97.81 588 LEU A N 1
ATOM 4361 C CA . LEU A 1 588 ? 13.447 15.982 -23.438 1.00 97.81 588 LEU A CA 1
ATOM 4362 C C . LEU A 1 588 ? 12.974 17.246 -22.729 1.00 97.81 588 LEU A C 1
ATOM 4364 O O . LEU A 1 588 ? 13.774 17.897 -22.061 1.00 97.81 588 LEU A O 1
ATOM 4368 N N . VAL A 1 589 ? 11.698 17.591 -22.857 1.00 97.62 589 VAL A N 1
ATOM 4369 C CA . VAL A 1 589 ? 11.075 18.649 -22.061 1.00 97.62 589 VAL A CA 1
ATOM 4370 C C . VAL A 1 589 ? 10.061 17.997 -21.135 1.00 97.62 589 VAL A C 1
ATOM 4372 O O . VAL A 1 589 ? 9.004 17.558 -21.577 1.00 97.62 589 VAL A O 1
ATOM 4375 N N . SER A 1 590 ? 10.409 17.912 -19.856 1.00 97.56 590 SER A N 1
ATOM 4376 C CA . SER A 1 590 ? 9.591 17.314 -18.804 1.00 97.56 590 SER A CA 1
ATOM 4377 C C . SER A 1 590 ? 8.804 18.410 -18.097 1.00 97.56 590 SER A C 1
ATOM 4379 O O . SER A 1 590 ? 9.372 19.159 -17.304 1.00 97.56 590 SER A O 1
ATOM 4381 N N . ALA A 1 591 ? 7.516 18.532 -18.412 1.00 96.31 591 ALA A N 1
ATOM 4382 C CA . ALA A 1 591 ? 6.639 19.566 -17.877 1.00 96.31 591 ALA A CA 1
ATOM 4383 C C . ALA A 1 591 ? 5.812 19.033 -16.698 1.00 96.31 591 ALA A C 1
ATOM 4385 O O . ALA A 1 591 ? 4.945 18.179 -16.882 1.00 96.31 591 ALA A O 1
ATOM 4386 N N . TYR A 1 592 ? 6.081 19.564 -15.507 1.00 94.94 592 TYR A N 1
ATOM 4387 C CA . TYR A 1 592 ? 5.371 19.276 -14.265 1.00 94.94 592 TYR A CA 1
ATOM 4388 C C . TYR A 1 592 ? 4.286 20.336 -14.068 1.00 94.94 592 TYR A C 1
ATOM 4390 O O . TYR A 1 592 ? 4.570 21.466 -13.670 1.00 94.94 592 TYR A O 1
ATOM 4398 N N . VAL A 1 593 ? 3.052 19.985 -14.439 1.00 91.81 593 VAL A N 1
ATOM 4399 C CA . VAL A 1 593 ? 1.878 20.877 -14.417 1.00 91.81 593 VAL A CA 1
ATOM 4400 C C . VAL A 1 593 ? 0.650 20.142 -13.844 1.00 91.81 593 VAL A C 1
ATOM 4402 O O . VAL A 1 593 ? -0.316 19.883 -14.572 1.00 91.81 593 VAL A O 1
ATOM 4405 N N . PRO A 1 594 ? 0.679 19.723 -12.564 1.00 89.00 594 PRO A N 1
ATOM 4406 C CA . PRO A 1 594 ? -0.473 19.116 -11.899 1.00 89.00 594 PRO A CA 1
ATOM 4407 C C . PRO A 1 594 ? -1.549 20.164 -11.540 1.00 89.00 594 PRO A C 1
ATOM 4409 O O . PRO A 1 594 ? -1.215 21.317 -11.251 1.00 89.00 594 PRO A O 1
ATOM 4412 N N . PRO A 1 595 ? -2.843 19.787 -11.493 1.00 85.12 595 PRO A N 1
ATOM 4413 C CA . PRO A 1 595 ? -3.892 20.652 -10.957 1.00 85.12 595 PRO A CA 1
ATOM 4414 C C . PRO A 1 595 ? -3.623 20.940 -9.475 1.00 85.12 595 PRO A C 1
ATOM 4416 O O . PRO A 1 595 ? -3.496 20.021 -8.666 1.00 85.12 595 PRO A O 1
ATOM 4419 N N . THR A 1 596 ? -3.525 22.221 -9.121 1.00 79.81 596 THR A N 1
ATOM 4420 C CA . THR A 1 596 ? -3.218 22.681 -7.758 1.00 79.81 596 THR A CA 1
ATOM 4421 C C . THR A 1 596 ? -4.242 23.721 -7.320 1.00 79.81 596 THR A C 1
ATOM 4423 O O . THR A 1 596 ? -4.498 24.684 -8.042 1.00 79.81 596 THR A O 1
ATOM 4426 N N . ALA A 1 597 ? -4.820 23.541 -6.131 1.00 70.25 597 ALA A N 1
ATOM 4427 C CA . ALA A 1 597 ? -5.793 24.471 -5.563 1.00 70.25 597 ALA A CA 1
ATOM 4428 C C . ALA A 1 597 ? -5.218 25.893 -5.443 1.00 70.25 597 ALA A C 1
ATOM 4430 O O . ALA A 1 597 ? -4.147 26.085 -4.869 1.00 70.25 597 ALA A O 1
ATOM 4431 N N . GLY A 1 598 ? -5.925 26.889 -5.982 1.00 62.38 598 GLY A N 1
ATOM 4432 C CA . GLY A 1 598 ? -5.509 28.292 -5.958 1.00 62.38 598 GLY A CA 1
ATOM 4433 C C . GLY A 1 598 ? -4.484 28.683 -7.030 1.00 62.38 598 GLY A C 1
ATOM 4434 O O . GLY A 1 598 ? -4.160 29.864 -7.136 1.00 62.38 598 GLY A O 1
ATOM 4435 N N . ALA A 1 599 ? -3.997 27.746 -7.855 1.00 67.75 599 ALA A N 1
ATOM 4436 C CA . ALA A 1 599 ? -3.062 28.057 -8.943 1.00 67.75 599 ALA A CA 1
ATOM 4437 C C . ALA A 1 599 ? -3.736 28.759 -10.138 1.00 67.75 599 ALA A C 1
ATOM 4439 O O . ALA A 1 599 ? -3.069 29.445 -10.912 1.00 67.75 599 ALA A O 1
ATOM 4440 N N . GLY A 1 600 ? -5.052 28.585 -10.312 1.00 64.88 600 GLY A N 1
ATOM 4441 C CA . GLY A 1 600 ? -5.861 29.276 -11.326 1.00 64.88 600 GLY A CA 1
ATOM 4442 C C . GLY A 1 600 ? -5.597 28.910 -12.795 1.00 64.88 600 GLY A C 1
ATOM 4443 O O . GLY A 1 600 ? -6.353 29.341 -13.662 1.00 64.88 600 GLY A O 1
ATOM 4444 N N . SER A 1 601 ? -4.565 28.118 -13.102 1.00 73.94 601 SER A N 1
ATOM 4445 C CA . SER A 1 601 ? -4.263 27.623 -14.450 1.00 73.94 601 SER A CA 1
ATOM 4446 C C . SER A 1 601 ? -3.490 26.305 -14.404 1.00 73.94 601 SER A C 1
ATOM 4448 O O . SER A 1 601 ? -2.682 26.077 -13.508 1.00 73.94 601 SER A O 1
ATOM 4450 N N . VAL A 1 602 ? -3.709 25.466 -15.419 1.00 80.94 602 VAL A N 1
ATOM 4451 C CA . VAL A 1 602 ? -2.977 24.210 -15.674 1.00 80.94 602 VAL A CA 1
ATOM 4452 C C . VAL A 1 602 ? -2.257 24.225 -17.032 1.00 80.94 602 VAL A C 1
ATOM 4454 O O . VAL A 1 602 ? -1.882 23.181 -17.561 1.00 80.94 602 VAL A O 1
ATOM 4457 N N . ALA A 1 603 ? -2.088 25.399 -17.645 1.00 86.81 603 ALA A N 1
ATOM 4458 C CA . ALA A 1 603 ? -1.424 25.557 -18.940 1.00 86.81 603 ALA A CA 1
ATOM 4459 C C . ALA A 1 603 ? 0.103 25.722 -18.812 1.00 86.81 603 ALA A C 1
ATOM 4461 O O . ALA A 1 603 ? 0.611 26.191 -17.794 1.00 86.81 603 ALA A O 1
ATOM 4462 N N . LEU A 1 604 ? 0.842 25.413 -19.886 1.00 86.88 604 LEU A N 1
ATOM 4463 C CA . LEU A 1 604 ? 2.226 25.883 -20.028 1.00 86.88 604 LEU A CA 1
ATOM 4464 C C . LEU A 1 604 ? 2.237 27.421 -20.133 1.00 86.88 604 LEU A C 1
ATOM 4466 O O . LEU A 1 604 ? 1.453 27.955 -20.920 1.00 86.88 604 LEU A O 1
ATOM 4470 N N . PRO A 1 605 ? 3.142 28.137 -19.439 1.00 87.62 605 PRO A N 1
ATOM 4471 C CA . PRO A 1 605 ? 3.345 29.565 -19.669 1.00 87.62 605 PRO A CA 1
ATOM 4472 C C . PRO A 1 605 ? 3.766 29.844 -21.115 1.00 87.62 605 PRO A C 1
ATOM 4474 O O . PRO A 1 605 ? 4.560 29.086 -21.679 1.00 87.62 605 PRO A O 1
ATOM 4477 N N . ASP A 1 606 ? 3.313 30.964 -21.686 1.00 87.50 606 ASP A N 1
ATOM 4478 C CA . ASP A 1 606 ? 3.552 31.320 -23.095 1.00 87.50 606 ASP A CA 1
ATOM 4479 C C . ASP A 1 606 ? 5.032 31.237 -23.497 1.00 87.50 606 ASP A C 1
ATOM 4481 O O . ASP A 1 606 ? 5.358 30.652 -24.528 1.00 87.50 606 ASP A O 1
ATOM 4485 N N . ALA A 1 607 ? 5.941 31.743 -22.655 1.00 86.75 607 ALA A N 1
ATOM 4486 C CA . ALA A 1 607 ? 7.385 31.700 -22.900 1.00 86.75 607 ALA A CA 1
ATOM 4487 C C . ALA A 1 607 ? 7.949 30.264 -22.943 1.00 86.75 607 ALA A C 1
ATOM 4489 O O . ALA A 1 607 ? 8.839 29.965 -23.739 1.00 86.75 607 ALA A O 1
ATOM 4490 N N . VAL A 1 608 ? 7.411 29.351 -22.124 1.00 89.69 608 VAL A N 1
ATOM 4491 C CA . VAL A 1 608 ? 7.815 27.935 -22.102 1.00 89.69 608 VAL A CA 1
ATOM 4492 C C . VAL A 1 608 ? 7.232 27.201 -23.311 1.00 89.69 608 VAL A C 1
ATOM 4494 O O . VAL A 1 608 ? 7.951 26.456 -23.976 1.00 89.69 608 VAL A O 1
ATOM 4497 N N . ALA A 1 609 ? 5.966 27.452 -23.658 1.00 91.75 609 ALA A N 1
ATOM 4498 C CA . ALA A 1 609 ? 5.349 26.911 -24.870 1.00 91.75 609 ALA A CA 1
ATOM 4499 C C . ALA A 1 609 ? 6.071 27.397 -26.144 1.00 91.75 609 ALA A C 1
ATOM 4501 O O . ALA A 1 609 ? 6.316 26.620 -27.068 1.00 91.75 609 ALA A O 1
ATOM 4502 N N . GLU A 1 610 ? 6.478 28.666 -26.187 1.00 90.75 610 GLU A N 1
ATOM 4503 C CA . GLU A 1 610 ? 7.250 29.239 -27.288 1.00 90.75 610 GLU A CA 1
ATOM 4504 C C . GLU A 1 610 ? 8.689 28.678 -27.361 1.00 90.75 610 GLU A C 1
ATOM 4506 O O . GLU A 1 610 ? 9.172 28.376 -28.457 1.00 90.75 610 GLU A O 1
ATOM 4511 N N . PHE A 1 611 ? 9.352 28.436 -26.222 1.00 92.25 611 PHE A N 1
ATOM 4512 C CA . PHE A 1 611 ? 10.621 27.696 -26.173 1.00 92.25 611 PHE A CA 1
ATOM 4513 C C . PHE A 1 611 ? 10.475 26.276 -26.747 1.00 92.25 611 PHE A C 1
ATOM 4515 O O . PHE A 1 611 ? 11.239 25.903 -27.643 1.00 92.25 611 PHE A O 1
ATOM 4522 N N . VAL A 1 612 ? 9.466 25.515 -26.294 1.00 94.50 612 VAL A N 1
ATOM 4523 C CA . VAL A 1 612 ? 9.165 24.154 -26.784 1.00 94.50 612 VAL A CA 1
ATOM 4524 C C . VAL A 1 612 ? 8.942 24.151 -28.297 1.00 94.50 612 VAL A C 1
ATOM 4526 O O . VAL A 1 612 ? 9.485 23.295 -28.998 1.00 94.50 612 VAL A O 1
ATOM 4529 N N . ARG A 1 613 ? 8.223 25.152 -28.819 1.00 94.25 613 ARG A N 1
ATOM 4530 C CA . ARG A 1 613 ? 7.975 25.335 -30.254 1.00 94.25 613 ARG A CA 1
ATOM 4531 C C . ARG A 1 613 ? 9.249 25.515 -31.075 1.00 94.25 613 ARG A C 1
ATOM 4533 O O . ARG A 1 613 ? 9.382 24.854 -32.107 1.00 94.25 613 ARG A O 1
ATOM 4540 N N . ILE A 1 614 ? 10.199 26.367 -30.656 1.00 92.44 614 ILE A N 1
ATOM 4541 C CA . ILE A 1 614 ? 11.469 26.463 -31.402 1.00 92.44 614 ILE A CA 1
ATOM 4542 C C . ILE A 1 614 ? 12.243 25.158 -31.294 1.00 92.44 614 ILE A C 1
ATOM 4544 O O . ILE A 1 614 ? 12.733 24.674 -32.315 1.00 92.44 614 ILE A O 1
ATOM 4548 N N . VAL A 1 615 ? 12.414 24.618 -30.079 1.00 93.38 615 VAL A N 1
ATOM 4549 C CA . VAL A 1 615 ? 13.324 23.484 -29.902 1.00 93.38 615 VAL A CA 1
ATOM 4550 C C . VAL A 1 615 ? 12.825 22.269 -30.682 1.00 93.38 615 VAL A C 1
ATOM 4552 O O . VAL A 1 615 ? 13.620 21.681 -31.404 1.00 93.38 615 VAL A O 1
ATOM 4555 N N . ALA A 1 616 ? 11.513 22.007 -30.713 1.00 93.56 616 ALA A N 1
ATOM 4556 C CA . ALA A 1 616 ? 10.919 20.974 -31.563 1.00 93.56 616 ALA A CA 1
ATOM 4557 C C . ALA A 1 616 ? 11.067 21.258 -33.071 1.00 93.56 616 ALA A C 1
ATOM 4559 O O . ALA A 1 616 ? 11.296 20.338 -33.852 1.00 93.56 616 ALA A O 1
ATOM 4560 N N . GLY A 1 617 ? 11.002 22.525 -33.494 1.00 91.19 617 GLY A N 1
ATOM 4561 C CA . GLY A 1 617 ? 11.243 22.922 -34.886 1.00 91.19 617 GLY A CA 1
ATOM 4562 C C . GLY A 1 617 ? 12.713 22.859 -35.332 1.00 91.19 617 GLY A C 1
ATOM 4563 O O . GLY A 1 617 ? 12.992 22.959 -36.528 1.00 91.19 617 GLY A O 1
ATOM 4564 N N . ALA A 1 618 ? 13.661 22.716 -34.399 1.00 89.94 618 ALA A N 1
ATOM 4565 C CA . ALA A 1 618 ? 15.100 22.784 -34.662 1.00 89.94 618 ALA A CA 1
ATOM 4566 C C . ALA A 1 618 ? 15.893 21.531 -34.240 1.00 89.94 618 ALA A C 1
ATOM 4568 O O . ALA A 1 618 ? 16.997 21.330 -34.754 1.00 89.94 618 ALA A O 1
ATOM 4569 N N . HIS A 1 619 ? 15.360 20.724 -33.319 1.00 91.06 619 HIS A N 1
ATOM 4570 C CA . HIS A 1 619 ? 16.006 19.583 -32.668 1.00 91.06 619 HIS A CA 1
ATOM 4571 C C . HIS A 1 619 ? 14.987 18.457 -32.398 1.00 91.06 619 HIS A C 1
ATOM 4573 O O . HIS A 1 619 ? 13.840 18.746 -32.049 1.00 91.06 619 HIS A O 1
ATOM 4579 N N . PRO A 1 620 ? 15.381 17.171 -32.495 1.00 93.62 620 PRO A N 1
ATOM 4580 C CA . PRO A 1 620 ? 14.517 16.058 -32.109 1.00 93.62 620 PRO A CA 1
ATOM 4581 C C . PRO A 1 620 ? 14.088 16.199 -30.644 1.00 93.62 620 PRO A C 1
ATOM 4583 O O . PRO A 1 620 ? 14.935 16.180 -29.749 1.00 93.62 620 PRO A O 1
ATOM 4586 N N . THR A 1 621 ? 12.788 16.379 -30.411 1.00 96.19 621 THR A N 1
ATOM 4587 C CA . THR A 1 621 ? 12.253 16.785 -29.107 1.00 96.19 621 THR A CA 1
ATOM 4588 C C . THR A 1 621 ? 11.118 15.867 -28.666 1.00 96.19 621 THR A C 1
ATOM 4590 O O . THR A 1 621 ? 10.180 15.619 -29.423 1.00 96.19 621 THR A O 1
ATOM 4593 N N . VAL A 1 622 ? 11.188 15.402 -27.420 1.00 97.81 622 VAL A N 1
ATOM 4594 C CA . VAL A 1 622 ? 10.093 14.720 -26.720 1.00 97.81 622 VAL A CA 1
ATOM 4595 C C . VAL A 1 622 ? 9.522 15.682 -25.687 1.00 97.81 622 VAL A C 1
ATOM 4597 O O . VAL A 1 622 ? 10.265 16.167 -24.836 1.00 97.81 622 VAL A O 1
ATOM 4600 N N . LEU A 1 623 ? 8.215 15.930 -25.726 1.00 98.25 623 LEU A N 1
ATOM 4601 C CA . LEU A 1 623 ? 7.500 16.585 -24.630 1.00 98.25 623 LEU A CA 1
ATOM 4602 C C . LEU A 1 623 ? 6.893 15.506 -23.722 1.00 98.25 623 LEU A C 1
ATOM 4604 O O . LEU A 1 623 ? 6.205 14.606 -24.202 1.00 98.25 623 LEU A O 1
ATOM 4608 N N . LEU A 1 624 ? 7.149 15.595 -22.420 1.00 98.38 624 LEU A N 1
ATOM 4609 C CA . LEU A 1 624 ? 6.601 14.707 -21.401 1.00 98.38 624 LEU A CA 1
ATOM 4610 C C . LEU A 1 624 ? 5.688 15.522 -20.488 1.00 98.38 624 LEU A C 1
ATOM 4612 O O . LEU A 1 624 ? 6.096 16.588 -20.022 1.00 98.38 624 LEU A O 1
ATOM 4616 N N . SER A 1 625 ? 4.483 15.023 -20.215 1.00 97.88 625 SER A N 1
ATOM 4617 C CA . SER A 1 625 ? 3.592 15.624 -19.220 1.00 97.88 625 SER A CA 1
ATOM 4618 C C . SER A 1 625 ? 3.545 14.820 -17.926 1.00 97.88 625 SER A C 1
ATOM 4620 O O . SER A 1 625 ? 3.196 13.637 -17.937 1.00 97.88 625 SER A O 1
ATOM 4622 N N . PHE A 1 626 ? 3.845 15.501 -16.824 1.00 97.00 626 PHE A N 1
ATOM 4623 C CA . PHE A 1 626 ? 3.644 15.064 -15.449 1.00 97.00 626 PHE A CA 1
ATOM 4624 C C . PHE A 1 626 ? 2.555 15.978 -14.858 1.00 97.00 626 PHE A C 1
ATOM 4626 O O . PHE A 1 626 ? 2.815 17.128 -14.507 1.00 97.00 626 PHE A O 1
ATOM 4633 N N . GLY A 1 627 ? 1.305 15.514 -14.847 1.00 94.62 627 GLY A N 1
ATOM 4634 C CA . GLY A 1 627 ? 0.114 16.337 -14.624 1.00 94.62 627 GLY A CA 1
ATOM 4635 C C . GLY A 1 627 ? -0.757 16.426 -15.880 1.00 94.62 627 GLY A C 1
ATOM 4636 O O . GLY A 1 627 ? -1.085 15.408 -16.490 1.00 94.62 627 GLY A O 1
ATOM 4637 N N . ASN A 1 628 ? -1.143 17.645 -16.264 1.00 95.06 628 ASN A N 1
ATOM 4638 C CA . ASN A 1 628 ? -2.133 17.921 -17.308 1.00 95.06 628 ASN A CA 1
ATOM 4639 C C . ASN A 1 628 ? -1.866 17.179 -18.651 1.00 95.06 628 ASN A C 1
ATOM 4641 O O . ASN A 1 628 ? -0.873 17.467 -19.322 1.00 95.06 628 ASN A O 1
ATOM 4645 N N . PRO A 1 629 ? -2.749 16.285 -19.139 1.00 96.00 629 PRO A N 1
ATOM 4646 C CA . PRO A 1 629 ? -2.542 15.556 -20.398 1.00 96.00 629 PRO A CA 1
ATOM 4647 C C . PRO A 1 629 ? -2.771 16.410 -21.659 1.00 96.00 629 PRO A C 1
ATOM 4649 O O . PRO A 1 629 ? -2.525 15.954 -22.776 1.00 96.00 629 PRO A O 1
ATOM 4652 N N . TYR A 1 630 ? -3.251 17.649 -21.515 1.00 96.12 630 TYR A N 1
ATOM 4653 C CA . TYR A 1 630 ? -3.663 18.501 -22.631 1.00 96.12 630 TYR A CA 1
ATOM 4654 C C . TYR A 1 630 ? -2.576 19.474 -23.126 1.00 96.12 630 TYR A C 1
ATOM 4656 O O . TYR A 1 630 ? -2.838 20.236 -24.059 1.00 96.12 630 TYR A O 1
ATOM 4664 N N . LEU A 1 631 ? -1.353 19.458 -22.567 1.00 95.12 631 LEU A N 1
ATOM 4665 C CA . LEU A 1 631 ? -0.294 20.438 -22.898 1.00 95.12 631 LEU A CA 1
ATOM 4666 C C . LEU A 1 631 ? 0.052 20.495 -24.398 1.00 95.12 631 LEU A C 1
ATOM 4668 O O . LEU A 1 631 ? 0.427 21.550 -24.912 1.00 95.12 631 LEU A O 1
ATOM 4672 N N . LEU A 1 632 ? -0.138 19.389 -25.125 1.00 95.25 632 LEU A N 1
ATOM 4673 C CA . LEU A 1 632 ? 0.072 19.319 -26.573 1.00 95.25 632 LEU A CA 1
ATOM 4674 C C . LEU A 1 632 ? -0.834 20.282 -27.373 1.00 95.25 632 LEU A C 1
ATOM 4676 O O . LEU A 1 632 ? -0.479 20.634 -28.496 1.00 95.25 632 LEU A O 1
ATOM 4680 N N . LYS A 1 633 ? -1.953 20.770 -26.802 1.00 94.12 633 LYS A N 1
ATOM 4681 C CA . LYS A 1 633 ? -2.798 21.834 -27.394 1.00 94.12 633 LYS A CA 1
ATOM 4682 C C . LYS A 1 633 ? -2.005 23.115 -27.692 1.00 94.12 633 LYS A C 1
ATOM 4684 O O . LYS A 1 633 ? -2.294 23.778 -28.682 1.00 94.12 633 LYS A O 1
ATOM 4689 N N . ALA A 1 634 ? -1.028 23.467 -26.850 1.00 92.19 634 ALA A N 1
ATOM 4690 C CA . ALA A 1 634 ? -0.260 24.713 -26.972 1.00 92.19 634 ALA A CA 1
ATOM 4691 C C . ALA A 1 634 ? 0.905 24.618 -27.978 1.00 92.19 634 ALA A C 1
ATOM 4693 O O . ALA A 1 634 ? 1.410 25.638 -28.458 1.00 92.19 634 ALA A O 1
ATOM 4694 N N . VAL A 1 635 ? 1.336 23.391 -28.285 1.00 94.94 635 VAL A N 1
ATOM 4695 C CA . VAL A 1 635 ? 2.491 23.072 -29.139 1.00 94.94 635 VAL A CA 1
ATOM 4696 C C . VAL A 1 635 ? 2.191 21.879 -30.072 1.00 94.94 635 VAL A C 1
ATOM 4698 O O . VAL A 1 635 ? 2.900 20.868 -30.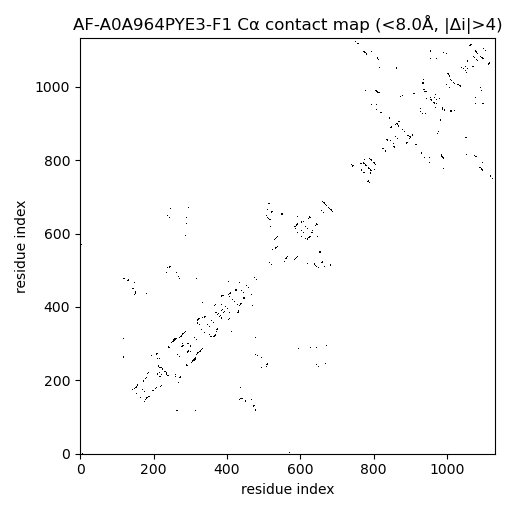055 1.00 94.94 635 VAL A O 1
ATOM 4701 N N . PRO A 1 636 ? 1.120 21.948 -30.892 1.00 93.81 636 PRO A N 1
ATOM 4702 C CA . PRO A 1 636 ? 0.646 20.828 -31.714 1.00 93.81 636 PRO A CA 1
ATOM 4703 C C . PRO A 1 636 ? 1.659 20.348 -32.767 1.00 93.81 636 PRO A C 1
ATOM 4705 O O . PRO A 1 636 ? 1.526 19.230 -33.278 1.00 93.81 636 PRO A O 1
ATOM 4708 N N . GLU A 1 637 ? 2.661 21.172 -33.080 1.00 89.06 637 GLU A N 1
ATOM 4709 C CA . GLU A 1 637 ? 3.837 20.881 -33.901 1.00 89.06 637 GLU A CA 1
ATOM 4710 C C . GLU A 1 637 ? 4.772 19.806 -33.324 1.00 89.06 637 GLU A C 1
ATOM 4712 O O . GLU A 1 637 ? 5.487 19.170 -34.099 1.00 89.06 637 GLU A O 1
ATOM 4717 N N . VAL A 1 638 ? 4.759 19.554 -32.008 1.00 94.94 638 VAL A N 1
ATOM 4718 C CA . VAL A 1 638 ? 5.638 18.554 -31.382 1.00 94.94 638 VAL A CA 1
ATOM 4719 C C . VAL A 1 638 ? 5.330 17.155 -31.931 1.00 94.94 638 VAL A C 1
ATOM 4721 O O . VAL A 1 638 ? 4.186 16.674 -31.909 1.00 94.94 638 VAL A O 1
ATOM 4724 N N . GLY A 1 639 ? 6.367 16.497 -32.455 1.00 94.12 639 GLY A N 1
ATOM 4725 C CA . GLY A 1 639 ? 6.251 15.195 -33.105 1.00 94.12 639 GLY A CA 1
ATOM 4726 C C . GLY A 1 639 ? 6.214 14.014 -32.135 1.00 94.12 639 GLY A C 1
ATOM 4727 O O . GLY A 1 639 ? 5.586 13.011 -32.470 1.00 94.12 639 GLY A O 1
ATOM 4728 N N . THR A 1 640 ? 6.768 14.140 -30.923 1.00 97.94 640 THR A N 1
ATOM 4729 C CA . THR A 1 640 ? 6.747 13.083 -29.891 1.00 97.94 640 THR A CA 1
ATOM 4730 C C . THR A 1 640 ? 6.216 13.604 -28.552 1.00 97.94 640 THR A C 1
ATOM 4732 O O . THR A 1 640 ? 6.785 14.533 -27.978 1.00 97.94 640 THR A O 1
ATOM 4735 N N . TYR A 1 641 ? 5.136 13.002 -28.045 1.00 98.44 641 TYR A N 1
ATOM 4736 C CA . TYR A 1 641 ? 4.465 13.388 -26.799 1.00 98.44 641 TYR A CA 1
ATOM 4737 C C . TYR A 1 641 ? 4.120 12.163 -25.953 1.00 98.44 641 TYR A C 1
ATOM 4739 O O . TYR A 1 641 ? 3.460 11.250 -26.450 1.00 98.44 641 TYR A O 1
ATOM 4747 N N . LEU A 1 642 ? 4.536 12.171 -24.685 1.00 98.56 642 LEU A N 1
ATOM 4748 C CA . LEU A 1 642 ? 4.280 11.120 -23.697 1.00 98.56 642 LEU A CA 1
ATOM 4749 C C . LEU A 1 642 ? 3.573 11.708 -22.470 1.00 98.56 642 LEU A C 1
ATOM 4751 O O . LEU A 1 642 ? 3.930 12.784 -21.990 1.00 98.56 642 LEU A O 1
ATOM 4755 N N . VAL A 1 643 ? 2.588 10.985 -21.944 1.00 98.62 643 VAL A N 1
ATOM 4756 C CA . VAL A 1 643 ? 1.840 11.343 -20.736 1.00 98.62 643 VAL A CA 1
ATOM 4757 C C . VAL A 1 643 ? 2.197 10.356 -19.625 1.00 98.62 643 VAL A C 1
ATOM 4759 O O . VAL A 1 643 ? 2.034 9.145 -19.779 1.00 98.62 643 VAL A O 1
ATOM 4762 N N . ALA A 1 644 ? 2.706 10.896 -18.517 1.00 97.94 644 ALA A N 1
ATOM 4763 C CA . ALA A 1 644 ? 3.068 10.172 -17.300 1.00 97.94 644 ALA A CA 1
ATOM 4764 C C . ALA A 1 644 ? 2.083 10.413 -16.137 1.00 97.94 644 ALA A C 1
ATOM 4766 O O . ALA A 1 644 ? 2.243 9.824 -15.072 1.00 97.94 644 ALA A O 1
ATOM 4767 N N . TRP A 1 645 ? 1.061 11.251 -16.356 1.00 96.19 645 TRP A N 1
ATOM 4768 C CA . TRP A 1 645 ? -0.069 11.568 -15.468 1.00 96.19 645 TRP A CA 1
ATOM 4769 C C . TRP A 1 645 ? 0.267 12.270 -14.147 1.00 96.19 645 TRP A C 1
ATOM 4771 O O . TRP A 1 645 ? -0.307 13.319 -13.880 1.00 96.19 645 TRP A O 1
ATOM 4781 N N . GLY A 1 646 ? 1.156 11.722 -13.319 1.00 92.50 646 GLY A N 1
ATOM 4782 C CA . GLY A 1 646 ? 1.504 12.252 -11.996 1.00 92.50 646 GLY A CA 1
ATOM 4783 C C . GLY A 1 646 ? 2.869 12.925 -11.938 1.00 92.50 646 GLY A C 1
ATOM 4784 O O . GLY A 1 646 ? 3.740 12.639 -12.746 1.00 92.50 646 GLY A O 1
ATOM 4785 N N . ASP A 1 647 ? 3.073 13.787 -10.946 1.00 90.31 647 ASP A N 1
ATOM 4786 C CA . ASP A 1 647 ? 4.344 14.444 -10.602 1.00 90.31 647 ASP A CA 1
ATOM 4787 C C . ASP A 1 647 ? 5.244 13.602 -9.670 1.00 90.31 647 ASP A C 1
ATOM 4789 O O . ASP A 1 647 ? 6.463 13.798 -9.616 1.00 90.31 647 ASP A O 1
ATOM 4793 N N . ARG A 1 648 ? 4.646 12.636 -8.960 1.00 89.38 648 ARG A N 1
ATOM 4794 C CA . ARG A 1 648 ? 5.286 11.779 -7.947 1.00 89.38 648 ARG A CA 1
ATOM 4795 C C . ARG A 1 648 ? 6.346 10.832 -8.496 1.00 89.38 648 ARG A C 1
ATOM 4797 O O . ARG A 1 648 ? 6.346 10.446 -9.666 1.00 89.38 648 ARG A O 1
ATOM 4804 N N . GLU A 1 649 ? 7.225 10.397 -7.600 1.00 88.75 649 GLU A N 1
ATOM 4805 C CA . GLU A 1 649 ? 8.375 9.530 -7.850 1.00 88.75 649 GLU A CA 1
ATOM 4806 C C . GLU A 1 649 ? 8.031 8.247 -8.621 1.00 88.75 649 GLU A C 1
ATOM 4808 O O . GLU A 1 649 ? 8.787 7.867 -9.514 1.00 88.75 649 GLU A O 1
ATOM 4813 N N . VAL A 1 650 ? 6.872 7.622 -8.374 1.00 93.00 650 VAL A N 1
ATOM 4814 C CA . VAL A 1 650 ? 6.420 6.439 -9.135 1.00 93.00 650 VAL A CA 1
ATOM 4815 C C . VAL A 1 650 ? 6.151 6.759 -10.611 1.00 93.00 650 VAL A C 1
ATOM 4817 O O . VAL A 1 650 ? 6.537 5.990 -11.491 1.00 93.00 650 VAL A O 1
ATOM 4820 N N . SER A 1 651 ? 5.574 7.930 -10.901 1.00 96.12 651 SER A N 1
ATOM 4821 C CA . SER A 1 651 ? 5.283 8.392 -12.268 1.00 96.12 651 SER A CA 1
ATOM 4822 C C . SER A 1 651 ? 6.564 8.837 -12.981 1.00 96.12 651 SER A C 1
ATOM 4824 O O . SER A 1 651 ? 6.794 8.488 -14.139 1.00 96.12 651 SER A O 1
ATOM 4826 N N . GLN A 1 652 ? 7.458 9.528 -12.264 1.00 96.56 652 GLN A N 1
ATOM 4827 C CA . GLN A 1 652 ? 8.795 9.886 -12.750 1.00 96.56 652 GLN A CA 1
ATOM 4828 C C . GLN A 1 652 ? 9.647 8.652 -13.095 1.00 96.56 652 GLN A C 1
ATOM 4830 O O . GLN A 1 652 ? 10.241 8.596 -14.176 1.00 96.56 652 GLN A O 1
ATOM 4835 N N . ARG A 1 653 ? 9.679 7.642 -12.212 1.00 95.88 653 ARG A N 1
ATOM 4836 C CA . ARG A 1 653 ? 10.377 6.362 -12.418 1.00 95.88 653 ARG A CA 1
ATOM 4837 C C . ARG A 1 653 ? 9.828 5.627 -13.641 1.00 95.88 653 ARG A C 1
ATOM 4839 O O . ARG A 1 653 ? 10.604 5.250 -14.520 1.00 95.88 653 ARG A O 1
ATOM 4846 N N . ALA A 1 654 ? 8.507 5.464 -13.715 1.00 97.44 654 ALA A N 1
ATOM 4847 C CA . ALA A 1 654 ? 7.821 4.808 -14.824 1.00 97.44 654 ALA A CA 1
ATOM 4848 C C . ALA A 1 654 ? 8.113 5.493 -16.172 1.00 97.44 654 ALA A C 1
ATOM 4850 O O . ALA A 1 654 ? 8.514 4.832 -17.133 1.00 97.44 654 ALA A O 1
ATOM 4851 N N . ALA A 1 655 ? 8.013 6.825 -16.231 1.00 98.25 655 ALA A N 1
ATOM 4852 C CA . ALA A 1 655 ? 8.316 7.593 -17.435 1.00 98.25 655 ALA A CA 1
ATOM 4853 C C . ALA A 1 655 ? 9.784 7.453 -17.870 1.00 98.25 655 ALA A C 1
ATOM 4855 O O . ALA A 1 655 ? 10.052 7.262 -19.055 1.00 98.25 655 ALA A O 1
ATOM 4856 N N . ALA A 1 656 ? 10.742 7.500 -16.937 1.00 96.75 656 ALA A N 1
ATOM 4857 C CA . ALA A 1 656 ? 12.161 7.325 -17.254 1.00 96.75 656 ALA A CA 1
ATOM 4858 C C . ALA A 1 656 ? 12.461 5.922 -17.813 1.00 96.75 656 ALA A C 1
ATOM 4860 O O . ALA A 1 656 ? 13.181 5.800 -18.807 1.00 96.75 656 ALA A O 1
ATOM 4861 N N . LEU A 1 657 ? 11.869 4.873 -17.227 1.00 95.19 657 LEU A N 1
ATOM 4862 C CA . LEU A 1 657 ? 11.982 3.493 -17.712 1.00 95.19 657 LEU A CA 1
ATOM 4863 C C . LEU A 1 657 ? 11.385 3.330 -19.119 1.00 95.19 657 LEU A C 1
ATOM 4865 O O . LEU A 1 657 ? 12.026 2.736 -19.987 1.00 95.19 657 LEU A O 1
ATOM 4869 N N . ALA A 1 658 ? 10.196 3.883 -19.367 1.00 95.75 658 ALA A N 1
ATOM 4870 C CA . ALA A 1 658 ? 9.519 3.836 -20.663 1.00 95.75 658 ALA A CA 1
ATOM 4871 C C . ALA A 1 658 ? 10.290 4.597 -21.759 1.00 95.75 658 ALA A C 1
ATOM 4873 O O . ALA A 1 658 ? 10.553 4.065 -22.838 1.00 95.75 658 ALA A O 1
ATOM 4874 N N . VAL A 1 659 ? 10.735 5.824 -21.468 1.00 95.31 659 VAL A N 1
ATOM 4875 C CA . VAL A 1 659 ? 11.529 6.663 -22.384 1.00 95.31 659 VAL A CA 1
ATOM 4876 C C . VAL A 1 659 ? 12.874 6.011 -22.712 1.00 95.31 659 VAL A C 1
ATOM 4878 O O . VAL A 1 659 ? 13.315 6.038 -23.864 1.00 95.31 659 VAL A O 1
ATOM 4881 N N . ALA A 1 660 ? 13.513 5.365 -21.734 1.00 91.75 660 ALA A N 1
ATOM 4882 C CA . ALA A 1 660 ? 14.727 4.583 -21.946 1.00 91.75 660 ALA A CA 1
ATOM 4883 C C . ALA A 1 660 ? 14.485 3.225 -22.637 1.00 91.75 660 ALA A C 1
ATOM 4885 O O . ALA A 1 660 ? 15.454 2.583 -23.036 1.00 91.75 660 ALA A O 1
ATOM 4886 N N . GLY A 1 661 ? 13.237 2.772 -22.798 1.00 89.69 661 GLY A N 1
ATOM 4887 C CA . GLY A 1 661 ? 12.897 1.446 -23.335 1.00 89.69 661 GLY A CA 1
ATOM 4888 C C . GLY A 1 661 ? 13.206 0.275 -22.402 1.00 89.69 661 GLY A C 1
ATOM 4889 O O . GLY A 1 661 ? 13.297 -0.858 -22.865 1.00 89.69 661 GLY A O 1
ATOM 4890 N N . ALA A 1 662 ? 13.402 0.541 -21.110 1.00 86.81 662 ALA A N 1
ATOM 4891 C CA . ALA A 1 662 ? 13.568 -0.476 -20.073 1.00 86.81 662 ALA A CA 1
ATOM 4892 C C . ALA A 1 662 ? 12.218 -1.051 -19.599 1.00 86.81 662 ALA A C 1
ATOM 4894 O O . ALA A 1 662 ? 12.168 -2.194 -19.152 1.00 86.81 662 ALA A O 1
ATOM 4895 N N . ALA A 1 663 ? 11.133 -0.285 -19.742 1.00 88.19 663 ALA A N 1
ATOM 4896 C CA . ALA A 1 663 ? 9.755 -0.739 -19.564 1.00 88.19 663 ALA A CA 1
ATOM 4897 C C . ALA A 1 663 ? 8.969 -0.637 -20.882 1.00 88.19 663 ALA A C 1
ATOM 4899 O O . ALA A 1 663 ? 9.359 0.088 -21.802 1.00 88.19 663 ALA A O 1
ATOM 4900 N N . GLY A 1 664 ? 7.865 -1.383 -20.966 1.00 90.31 664 GLY A N 1
ATOM 4901 C CA . GLY A 1 664 ? 6.890 -1.233 -22.043 1.00 90.31 664 GLY A CA 1
ATOM 4902 C C . GLY A 1 664 ? 6.036 0.028 -21.884 1.00 90.31 664 GLY A C 1
ATOM 4903 O O . GLY A 1 664 ? 6.082 0.700 -20.858 1.00 90.31 664 GLY A O 1
ATOM 4904 N N . ILE A 1 665 ? 5.251 0.329 -22.915 1.00 97.00 665 ILE A N 1
ATOM 4905 C CA . ILE A 1 665 ? 4.217 1.370 -22.916 1.00 97.00 665 ILE A CA 1
ATOM 4906 C C . ILE A 1 665 ? 2.931 0.700 -23.386 1.00 97.00 665 ILE A C 1
ATOM 4908 O O . ILE A 1 665 ? 2.911 0.155 -24.493 1.00 97.00 665 ILE A O 1
ATOM 4912 N N . GLU A 1 666 ? 1.891 0.733 -22.554 1.00 95.94 666 GLU A N 1
ATOM 4913 C CA . GLU A 1 666 ? 0.590 0.103 -22.828 1.00 95.94 666 GLU A CA 1
ATOM 4914 C C . GLU A 1 666 ? -0.624 0.995 -22.524 1.00 95.94 666 GLU A C 1
ATOM 4916 O O . GLU A 1 666 ? -1.735 0.629 -22.891 1.00 95.94 666 GLU A O 1
ATOM 4921 N N . GLY A 1 667 ? -0.430 2.165 -21.904 1.00 96.94 667 GLY A N 1
ATOM 4922 C CA . GLY A 1 667 ? -1.523 3.059 -21.535 1.00 96.94 667 GLY A CA 1
ATOM 4923 C C . GLY A 1 667 ? -2.222 3.699 -22.739 1.00 96.94 667 GLY A C 1
ATOM 4924 O O . GLY A 1 667 ? -1.598 4.025 -23.758 1.00 96.94 667 GLY A O 1
ATOM 4925 N N . HIS A 1 668 ? -3.527 3.912 -22.586 1.00 98.00 668 HIS A N 1
ATOM 4926 C CA . HIS A 1 668 ? -4.414 4.553 -23.555 1.00 98.00 668 HIS A CA 1
ATOM 4927 C C . HIS A 1 668 ? -4.995 5.846 -22.973 1.00 98.00 668 HIS A C 1
ATOM 4929 O O . HIS A 1 668 ? -5.176 5.959 -21.769 1.00 98.00 668 HIS A O 1
ATOM 4935 N N . LEU A 1 669 ? -5.339 6.835 -23.799 1.00 98.50 669 LEU A N 1
ATOM 4936 C CA . LEU A 1 669 ? -5.981 8.054 -23.297 1.00 98.50 669 LEU A CA 1
ATOM 4937 C C . LEU A 1 669 ? -7.430 7.779 -22.816 1.00 98.50 669 LEU A C 1
ATOM 4939 O O . LEU A 1 669 ? -8.269 7.431 -23.649 1.00 98.50 669 LEU A O 1
ATOM 4943 N N . PRO A 1 670 ? -7.794 8.027 -21.540 1.00 97.88 670 PRO A N 1
ATOM 4944 C CA . PRO A 1 670 ? -9.186 8.000 -21.071 1.00 97.88 670 PRO A CA 1
ATOM 4945 C C . PRO A 1 670 ? -9.939 9.311 -21.377 1.00 97.88 670 PRO A C 1
ATOM 4947 O O . PRO A 1 670 ? -11.086 9.493 -20.964 1.00 97.88 670 PRO A O 1
ATOM 4950 N N . ILE A 1 671 ? -9.284 10.227 -22.098 1.00 97.81 671 ILE A N 1
ATOM 4951 C CA . ILE A 1 671 ? -9.769 11.546 -22.508 1.00 97.81 671 ILE A CA 1
ATOM 4952 C C . ILE A 1 671 ? -9.462 11.806 -23.990 1.00 97.81 671 ILE A C 1
ATOM 4954 O O . ILE A 1 671 ? -8.620 11.143 -24.593 1.00 97.81 671 ILE A O 1
ATOM 4958 N N . THR A 1 672 ? -10.108 12.801 -24.579 1.00 97.75 672 THR A N 1
ATOM 4959 C CA . THR A 1 672 ? -9.830 13.314 -25.919 1.00 97.75 672 THR A CA 1
ATOM 4960 C C . THR A 1 672 ? -8.957 14.561 -25.802 1.00 97.75 672 THR A C 1
ATOM 4962 O O . THR A 1 672 ? -9.299 15.506 -25.097 1.00 97.75 672 THR A O 1
ATOM 4965 N N . ILE A 1 673 ? -7.836 14.615 -26.527 1.00 96.56 673 ILE A N 1
ATOM 4966 C CA . ILE A 1 673 ? -7.031 15.838 -26.674 1.00 96.56 673 ILE A CA 1
ATOM 4967 C C . ILE A 1 673 ? -7.582 16.599 -27.895 1.00 96.56 673 ILE A C 1
ATOM 4969 O O . ILE A 1 673 ? -7.341 16.169 -29.032 1.00 96.56 673 ILE A O 1
ATOM 4973 N N . PRO A 1 674 ? -8.324 17.715 -27.715 1.00 94.50 674 PRO A N 1
ATOM 4974 C CA . PRO A 1 674 ? -9.138 18.298 -28.781 1.00 94.50 674 PRO A CA 1
ATOM 4975 C C . PRO A 1 674 ? -8.342 18.642 -30.039 1.00 94.50 674 PRO A C 1
ATOM 4977 O O . PRO A 1 674 ? -7.309 19.307 -29.982 1.00 94.50 674 PRO A O 1
ATOM 4980 N N . GLY A 1 675 ? -8.839 18.185 -31.190 1.00 94.25 675 GLY A N 1
ATOM 4981 C CA . GLY A 1 675 ? -8.215 18.410 -32.497 1.00 94.25 675 GLY A CA 1
ATOM 4982 C C . GLY A 1 675 ? -6.905 17.649 -32.746 1.00 94.25 675 GLY A C 1
ATOM 4983 O O . GLY A 1 675 ? -6.309 17.843 -33.805 1.00 94.25 675 GLY A O 1
ATOM 4984 N N . LEU A 1 676 ? -6.448 16.801 -31.813 1.00 96.31 676 LEU A N 1
ATOM 4985 C CA . LEU A 1 676 ? -5.143 16.135 -31.891 1.00 96.31 676 LEU A CA 1
ATOM 4986 C C . LEU A 1 676 ? -5.207 14.611 -31.725 1.00 96.31 676 LEU A C 1
ATOM 4988 O O . LEU A 1 676 ? -4.585 13.928 -32.535 1.00 96.31 676 LEU A O 1
ATOM 4992 N N . HIS A 1 677 ? -5.916 14.102 -30.710 1.00 97.19 677 HIS A N 1
ATOM 4993 C CA . HIS A 1 677 ? -6.011 12.671 -30.375 1.00 97.19 677 HIS A CA 1
ATOM 4994 C C . HIS A 1 677 ? -7.374 12.350 -29.749 1.00 97.19 677 HIS A C 1
ATOM 4996 O O . HIS A 1 677 ? -7.848 13.112 -28.910 1.00 97.19 677 HIS A O 1
ATOM 5002 N N . GLN A 1 678 ? -8.008 11.249 -30.146 1.00 97.38 678 GLN A N 1
ATOM 5003 C CA . GLN A 1 678 ? -9.260 10.761 -29.558 1.00 97.38 678 GLN A CA 1
ATOM 5004 C C . GLN A 1 678 ? -9.018 9.891 -28.317 1.00 97.38 678 GLN A C 1
ATOM 5006 O O . GLN A 1 678 ? -7.953 9.289 -28.153 1.00 97.38 678 GLN A O 1
ATOM 5011 N N . ARG A 1 679 ? -10.052 9.761 -27.481 1.00 97.12 679 ARG A N 1
ATOM 5012 C CA . ARG A 1 679 ? -10.116 8.756 -26.415 1.00 97.12 679 ARG A CA 1
ATOM 5013 C C . ARG A 1 679 ? -9.828 7.346 -26.943 1.00 97.12 679 ARG A C 1
ATOM 5015 O O . ARG A 1 679 ? -10.309 6.955 -28.006 1.00 97.12 679 ARG A O 1
ATOM 5022 N N . GLY A 1 680 ? -9.055 6.578 -26.183 1.00 96.62 680 GLY A N 1
ATOM 5023 C CA . GLY A 1 680 ? -8.578 5.240 -26.533 1.00 96.62 680 GLY A CA 1
ATOM 5024 C C . GLY A 1 680 ? -7.295 5.218 -27.373 1.00 96.62 680 GLY A C 1
ATOM 5025 O O . GLY A 1 680 ? -6.712 4.148 -27.551 1.00 96.62 680 GLY A O 1
ATOM 5026 N N . GLU A 1 681 ? -6.804 6.357 -27.874 1.00 97.69 681 GLU A N 1
ATOM 5027 C CA . GLU A 1 681 ? -5.514 6.399 -28.572 1.00 97.69 681 GLU A CA 1
ATOM 5028 C C . GLU A 1 681 ? -4.331 6.211 -27.606 1.00 97.69 681 GLU A C 1
ATOM 5030 O O . GLU A 1 681 ? -4.285 6.786 -26.520 1.00 97.69 681 GLU A O 1
ATOM 5035 N N . GLY A 1 682 ? -3.350 5.415 -28.032 1.00 96.38 682 GLY A N 1
ATOM 5036 C CA . GLY A 1 682 ? -2.104 5.144 -27.317 1.00 96.38 682 GLY A CA 1
ATOM 5037 C C . GLY A 1 682 ? -1.200 4.247 -28.167 1.00 96.38 682 GLY A C 1
ATOM 5038 O O . GLY A 1 682 ? -1.649 3.240 -28.716 1.00 96.38 682 GLY A O 1
ATOM 5039 N N . LEU A 1 683 ? 0.065 4.630 -28.352 1.00 97.06 683 LEU A N 1
ATOM 5040 C CA . LEU A 1 683 ? 1.039 3.847 -29.112 1.00 97.06 683 LEU A CA 1
ATOM 5041 C C . LEU A 1 683 ? 1.730 2.832 -28.204 1.00 97.06 683 LEU A C 1
ATOM 5043 O O . LEU A 1 683 ? 2.573 3.189 -27.383 1.00 97.06 683 LEU A O 1
ATOM 5047 N N . ILE A 1 684 ? 1.449 1.553 -28.435 1.00 96.06 684 ILE A N 1
ATOM 5048 C CA . ILE A 1 684 ? 2.088 0.459 -27.703 1.00 96.06 684 ILE A CA 1
ATOM 5049 C C . ILE A 1 684 ? 3.596 0.404 -28.016 1.00 96.06 684 ILE A C 1
ATOM 5051 O O . ILE A 1 684 ? 4.028 0.554 -29.170 1.00 96.06 684 ILE A O 1
ATOM 5055 N N . ARG A 1 685 ? 4.416 0.161 -26.987 1.00 91.75 685 ARG A N 1
ATOM 5056 C CA . ARG A 1 685 ? 5.839 -0.193 -27.116 1.00 91.75 685 ARG A CA 1
ATOM 5057 C C . ARG A 1 685 ? 6.134 -1.435 -26.286 1.00 91.75 685 ARG A C 1
ATOM 5059 O O . ARG A 1 685 ? 6.047 -1.426 -25.066 1.00 91.75 685 ARG A O 1
ATOM 5066 N N . THR A 1 686 ? 6.535 -2.498 -26.967 1.00 81.62 686 THR A N 1
ATOM 5067 C CA . THR A 1 686 ? 7.043 -3.735 -26.368 1.00 81.62 686 THR A CA 1
ATOM 5068 C C . THR A 1 686 ? 8.470 -3.532 -25.859 1.00 81.62 686 THR A C 1
ATOM 5070 O O . THR A 1 686 ? 9.337 -3.139 -26.645 1.00 81.62 686 THR A O 1
ATOM 5073 N N . ALA A 1 687 ? 8.744 -3.846 -24.590 1.00 67.69 687 ALA A N 1
ATOM 5074 C CA . ALA A 1 687 ? 10.114 -3.860 -24.071 1.00 67.69 687 ALA A CA 1
ATOM 5075 C C . ALA A 1 687 ? 10.982 -4.873 -24.859 1.00 67.69 687 ALA A C 1
ATOM 5077 O O . ALA A 1 687 ? 10.477 -5.941 -25.243 1.00 67.69 687 ALA A O 1
ATOM 5078 N N . PRO A 1 688 ? 12.271 -4.580 -25.129 1.00 47.31 688 PRO A N 1
ATOM 5079 C CA . PRO A 1 688 ? 13.142 -5.445 -25.925 1.00 47.31 688 PRO A CA 1
ATOM 5080 C C . PRO A 1 688 ? 13.290 -6.832 -25.277 1.00 47.31 688 PRO A C 1
ATOM 5082 O O . PRO A 1 688 ? 13.978 -7.003 -24.275 1.00 47.31 688 PRO A O 1
ATOM 5085 N N . GLY A 1 689 ? 12.617 -7.824 -25.872 1.00 42.41 689 GLY A N 1
ATOM 5086 C CA . GLY A 1 689 ? 12.424 -9.168 -25.307 1.00 42.41 689 GLY A CA 1
ATOM 5087 C C . GLY A 1 689 ? 10.999 -9.733 -25.452 1.00 42.41 689 GLY A C 1
ATOM 5088 O O . GLY A 1 689 ? 10.770 -10.887 -25.116 1.00 42.41 689 GLY A O 1
ATOM 5089 N N . SER A 1 690 ? 10.039 -8.954 -25.972 1.00 32.16 690 SER A N 1
ATOM 5090 C CA . SER A 1 690 ? 8.620 -9.359 -26.094 1.00 32.16 690 SER A CA 1
ATOM 5091 C C . SER A 1 690 ? 8.080 -9.436 -27.539 1.00 32.16 690 SER A C 1
ATOM 5093 O O . SER A 1 690 ? 6.874 -9.426 -27.772 1.00 32.16 690 SER A O 1
ATOM 5095 N N . GLY A 1 691 ? 8.963 -9.543 -28.538 1.00 26.91 691 GLY A N 1
ATOM 5096 C CA . GLY A 1 691 ? 8.571 -9.639 -29.950 1.00 26.91 691 GLY A CA 1
ATOM 5097 C C . GLY A 1 691 ? 8.170 -11.053 -30.387 1.00 26.91 691 GLY A C 1
ATOM 5098 O O . GLY A 1 691 ? 9.041 -11.884 -30.637 1.00 26.91 691 GLY A O 1
ATOM 5099 N N . VAL A 1 692 ? 6.869 -11.300 -30.575 1.00 30.53 692 VAL A N 1
ATOM 5100 C CA . VAL A 1 692 ? 6.361 -12.469 -31.318 1.00 30.53 692 VAL A CA 1
ATOM 5101 C C . VAL A 1 692 ? 6.683 -12.296 -32.815 1.00 30.53 692 VAL A C 1
ATOM 5103 O O . VAL A 1 692 ? 6.251 -11.302 -33.405 1.00 30.53 692 VAL A O 1
ATOM 5106 N N . PRO A 1 693 ? 7.412 -13.220 -33.473 1.00 32.75 693 PRO A N 1
ATOM 5107 C CA . PRO A 1 693 ? 7.668 -13.124 -34.909 1.00 32.75 693 PRO A CA 1
ATOM 5108 C C . PRO A 1 693 ? 6.389 -13.359 -35.725 1.00 32.75 693 PRO A C 1
ATOM 5110 O O . PRO A 1 693 ? 5.687 -14.349 -35.529 1.00 32.75 693 PRO A O 1
ATOM 5113 N N . GLY A 1 694 ? 6.100 -12.451 -36.660 1.00 27.66 694 GLY A N 1
ATOM 5114 C CA . GLY A 1 694 ? 4.906 -12.510 -37.506 1.00 27.66 694 GLY A CA 1
ATOM 5115 C C . GLY A 1 694 ? 4.851 -13.730 -38.438 1.00 27.66 694 GLY A C 1
ATOM 5116 O O . GLY A 1 694 ? 5.870 -14.313 -38.809 1.00 27.66 694 GLY A O 1
ATOM 5117 N N . SER A 1 695 ? 3.635 -14.080 -38.860 1.00 31.98 695 SER A N 1
ATOM 5118 C CA . SER A 1 695 ? 3.310 -15.224 -39.718 1.00 31.98 695 SER A CA 1
ATOM 5119 C C . SER A 1 695 ? 3.947 -15.157 -41.119 1.00 31.98 695 SER A C 1
ATOM 5121 O O . SER A 1 695 ? 3.360 -14.665 -42.081 1.00 31.98 695 SER A O 1
ATOM 5123 N N . GLY A 1 696 ? 5.143 -15.732 -41.263 1.00 24.72 696 GLY A N 1
ATOM 5124 C CA . GLY A 1 696 ? 5.782 -15.993 -42.555 1.00 24.72 696 GLY A CA 1
ATOM 5125 C C . GLY A 1 696 ? 5.510 -17.415 -43.052 1.00 24.72 696 GLY A C 1
ATOM 5126 O O . GLY A 1 696 ? 6.140 -18.364 -42.593 1.00 24.72 696 GLY A O 1
ATOM 5127 N N . ALA A 1 697 ? 4.592 -17.585 -44.005 1.00 31.23 697 ALA A N 1
ATOM 5128 C CA . ALA A 1 697 ? 4.282 -18.899 -44.571 1.00 31.23 697 ALA A CA 1
ATOM 5129 C C . ALA A 1 697 ? 5.374 -19.410 -45.536 1.00 31.23 697 ALA A C 1
ATOM 5131 O O . ALA A 1 697 ? 5.662 -18.760 -46.544 1.00 31.23 697 ALA A O 1
ATOM 5132 N N . GLN A 1 698 ? 5.903 -20.616 -45.277 1.00 25.52 698 GLN A N 1
ATOM 5133 C CA . GLN A 1 698 ? 6.424 -21.558 -46.285 1.00 25.52 698 GLN A CA 1
ATOM 5134 C C . GLN A 1 698 ? 6.748 -22.932 -45.662 1.00 25.52 698 GLN A C 1
ATOM 5136 O O . GLN A 1 698 ? 7.594 -23.034 -44.781 1.00 25.52 698 GLN A O 1
ATOM 5141 N N . GLY A 1 699 ? 6.100 -23.999 -46.149 1.00 26.94 699 GLY A N 1
ATOM 5142 C CA . GLY A 1 699 ? 6.608 -25.378 -46.013 1.00 26.94 699 GLY A CA 1
ATOM 5143 C C . GLY A 1 699 ? 7.731 -25.649 -47.032 1.00 26.94 699 GLY A C 1
ATOM 5144 O O . GLY A 1 699 ? 7.950 -24.796 -47.897 1.00 26.94 699 GLY A O 1
ATOM 5145 N N . PRO A 1 700 ? 8.406 -26.822 -47.013 1.00 30.50 700 PRO A N 1
ATOM 5146 C CA . PRO A 1 700 ? 7.705 -28.100 -47.238 1.00 30.50 700 PRO A CA 1
ATOM 5147 C C . PRO A 1 700 ? 8.313 -29.353 -46.548 1.00 30.50 700 PRO A C 1
ATOM 5149 O O . PRO A 1 700 ? 9.393 -29.303 -45.972 1.00 30.50 700 PRO A O 1
ATOM 5152 N N . GLY A 1 701 ? 7.678 -30.521 -46.748 1.00 22.66 701 GLY A N 1
ATOM 5153 C CA . GLY A 1 701 ? 8.382 -31.819 -46.780 1.00 22.66 701 GLY A CA 1
ATOM 5154 C C . GLY A 1 701 ? 7.871 -32.902 -45.822 1.00 22.66 701 GLY A C 1
ATOM 5155 O O . GLY A 1 701 ? 8.285 -32.956 -44.672 1.00 22.66 701 GLY A O 1
ATOM 5156 N N . ALA A 1 702 ? 7.046 -33.827 -46.324 1.00 23.05 702 ALA A N 1
ATOM 5157 C CA . ALA A 1 702 ? 6.618 -35.036 -45.609 1.00 23.05 702 ALA A CA 1
ATOM 5158 C C . ALA A 1 702 ? 7.136 -36.314 -46.300 1.00 23.05 702 ALA A C 1
ATOM 5160 O O . ALA A 1 702 ? 7.189 -36.357 -47.530 1.00 23.05 702 ALA A O 1
ATOM 5161 N N . ALA A 1 703 ? 7.445 -37.367 -45.529 1.00 24.33 703 ALA A N 1
ATOM 5162 C CA . ALA A 1 703 ? 7.615 -38.747 -46.013 1.00 24.33 703 ALA A CA 1
ATOM 5163 C C . ALA A 1 703 ? 7.401 -39.789 -44.871 1.00 24.33 703 ALA A C 1
ATOM 5165 O O . ALA A 1 703 ? 7.578 -39.413 -43.712 1.00 24.33 703 ALA A O 1
ATOM 5166 N N . PRO A 1 704 ? 6.978 -41.051 -45.147 1.00 30.84 704 PRO A N 1
ATOM 5167 C CA . PRO A 1 704 ? 6.091 -41.782 -44.214 1.00 30.84 704 PRO A CA 1
ATOM 5168 C C . PRO A 1 704 ? 6.394 -43.286 -43.934 1.00 30.84 704 PRO A C 1
ATOM 5170 O O . PRO A 1 704 ? 7.173 -43.920 -44.640 1.00 30.84 704 PRO A O 1
ATOM 5173 N N . GLY A 1 705 ? 5.639 -43.886 -42.991 1.00 23.75 705 GLY A N 1
ATOM 5174 C CA . GLY A 1 705 ? 5.375 -45.345 -42.871 1.00 23.75 705 GLY A CA 1
ATOM 5175 C C . GLY A 1 705 ? 5.762 -45.996 -41.521 1.00 23.75 705 GLY A C 1
ATOM 5176 O O . GLY A 1 705 ? 6.738 -45.573 -40.919 1.00 23.75 705 GLY A O 1
ATOM 5177 N N . ALA A 1 706 ? 5.081 -47.033 -40.992 1.00 22.14 706 ALA A N 1
ATOM 5178 C CA . ALA A 1 706 ? 3.840 -47.710 -41.421 1.00 22.14 706 ALA A CA 1
ATOM 5179 C C . ALA A 1 706 ? 3.211 -48.619 -40.312 1.00 22.14 706 ALA A C 1
ATOM 5181 O O . ALA A 1 706 ? 3.941 -49.159 -39.491 1.00 22.14 706 ALA A O 1
ATOM 5182 N N . THR A 1 707 ? 1.877 -48.832 -40.380 1.00 23.52 707 THR A N 1
ATOM 5183 C CA . THR A 1 707 ? 1.054 -50.017 -39.952 1.00 23.52 707 THR A CA 1
ATOM 5184 C C . THR A 1 707 ? 1.225 -50.643 -38.546 1.00 23.52 707 THR A C 1
ATOM 5186 O O . THR A 1 707 ? 2.284 -51.166 -38.234 1.00 23.52 707 THR A O 1
ATOM 5189 N N . GLN A 1 708 ? 0.229 -50.602 -37.641 1.00 25.08 708 GLN A N 1
ATOM 5190 C CA . GLN A 1 708 ? -1.082 -51.320 -37.564 1.00 25.08 708 GLN A CA 1
ATOM 5191 C C . GLN A 1 708 ? -1.050 -52.755 -36.982 1.00 25.08 708 GLN A C 1
ATOM 5193 O O . GLN A 1 708 ? -0.437 -53.647 -37.559 1.00 25.08 708 GLN A O 1
ATOM 5198 N N . GLY A 1 709 ? -1.840 -52.982 -35.918 1.00 23.00 709 GLY A N 1
ATOM 5199 C CA . GLY A 1 709 ? -2.192 -54.305 -35.379 1.00 23.00 709 GLY A CA 1
ATOM 5200 C C . GLY A 1 709 ? -2.827 -54.244 -33.978 1.00 23.00 709 GLY A C 1
ATOM 5201 O O . GLY A 1 709 ? -2.108 -54.119 -32.998 1.00 23.00 709 GLY A O 1
ATOM 5202 N N . ASP A 1 710 ? -4.156 -54.350 -33.898 1.00 24.95 710 ASP A N 1
ATOM 5203 C CA . ASP A 1 710 ? -4.987 -54.431 -32.674 1.00 24.95 710 ASP A CA 1
ATOM 5204 C C . ASP A 1 710 ? -6.244 -55.269 -33.051 1.00 24.95 710 ASP A C 1
ATOM 5206 O O . ASP A 1 710 ? -6.606 -55.228 -34.239 1.00 24.95 710 ASP A O 1
ATOM 5210 N N . PRO A 1 711 ? -6.886 -56.079 -32.169 1.00 35.06 711 PRO A N 1
ATOM 5211 C CA . PRO A 1 711 ? -7.780 -55.499 -31.153 1.00 35.06 711 PRO A CA 1
ATOM 5212 C C . PRO A 1 711 ? -7.970 -56.264 -29.813 1.00 35.06 711 PRO A C 1
ATOM 5214 O O . PRO A 1 711 ? -8.057 -57.490 -29.775 1.00 35.06 711 PRO A O 1
ATOM 5217 N N . ALA A 1 712 ? -8.298 -55.477 -28.780 1.00 25.98 712 ALA A N 1
ATOM 5218 C CA . ALA A 1 712 ? -9.218 -55.760 -27.657 1.00 25.98 712 ALA A CA 1
ATOM 5219 C C . ALA A 1 712 ? -8.845 -56.827 -26.587 1.00 25.98 712 ALA A C 1
ATOM 5221 O O . ALA A 1 712 ? -8.513 -57.968 -26.883 1.00 25.98 712 ALA A O 1
ATOM 5222 N N . GLY A 1 713 ? -9.018 -56.557 -25.286 1.00 21.81 713 GLY A N 1
ATOM 5223 C CA . GLY A 1 713 ? -9.392 -55.288 -24.645 1.00 21.81 713 GLY A CA 1
ATOM 5224 C C . GLY A 1 713 ? -9.775 -55.448 -23.166 1.00 21.81 713 GLY A C 1
ATOM 5225 O O . GLY A 1 713 ? -10.436 -56.418 -22.814 1.00 21.81 713 GLY A O 1
ATOM 5226 N N . LEU A 1 714 ? -9.360 -54.487 -22.332 1.00 23.61 714 LEU A N 1
ATOM 5227 C CA . LEU A 1 714 ? -9.864 -54.129 -20.990 1.00 23.61 714 LEU A CA 1
ATOM 5228 C C . LEU A 1 714 ? -9.034 -52.908 -20.537 1.00 23.61 714 LEU A C 1
ATOM 5230 O O . LEU A 1 714 ? -7.834 -53.043 -20.313 1.00 23.61 714 LEU A O 1
ATOM 5234 N N . SER A 1 715 ? -9.627 -51.712 -20.502 1.00 24.69 715 SER A N 1
ATOM 5235 C CA . SER A 1 715 ? -8.868 -50.448 -20.457 1.00 24.69 715 SER A CA 1
ATOM 5236 C C . SER A 1 715 ? -8.338 -50.063 -19.066 1.00 24.69 715 SER A C 1
ATOM 5238 O O . SER A 1 715 ? -9.141 -49.900 -18.146 1.00 24.69 715 SER A O 1
ATOM 5240 N N . PRO A 1 716 ? -7.029 -49.776 -18.926 1.00 28.14 716 PRO A N 1
ATOM 5241 C CA . PRO A 1 716 ? -6.507 -48.866 -17.909 1.00 28.14 716 PRO A CA 1
ATOM 5242 C C . PRO A 1 716 ? -6.837 -47.404 -18.260 1.00 28.14 716 PRO A C 1
ATOM 5244 O O . PRO A 1 716 ? -7.132 -47.079 -19.414 1.00 28.14 716 PRO A O 1
ATOM 5247 N N . LEU A 1 717 ? -6.742 -46.510 -17.273 1.00 25.98 717 LEU A N 1
ATOM 5248 C CA . LEU A 1 717 ? -6.821 -45.058 -17.480 1.00 25.98 717 LEU A CA 1
ATOM 5249 C C . LEU A 1 717 ? -5.662 -44.580 -18.389 1.00 25.98 717 LEU A C 1
ATOM 5251 O O . LEU A 1 717 ? -4.550 -45.102 -18.270 1.00 25.98 717 LEU A O 1
ATOM 5255 N N . PRO A 1 718 ? -5.891 -43.631 -19.317 1.00 26.33 718 PRO A N 1
ATOM 5256 C CA . PRO A 1 718 ? -4.941 -43.358 -20.390 1.00 26.33 718 PRO A CA 1
ATOM 5257 C C . PRO A 1 718 ? -3.737 -42.528 -19.929 1.00 26.33 718 PRO A C 1
ATOM 5259 O O . PRO A 1 718 ? -3.864 -41.361 -19.563 1.00 26.33 718 PRO A O 1
ATOM 5262 N N . ALA A 1 719 ? -2.544 -43.104 -20.066 1.00 32.59 719 ALA A N 1
ATOM 5263 C CA . ALA A 1 719 ? -1.315 -42.328 -20.150 1.00 32.59 719 ALA A CA 1
ATOM 5264 C C . ALA A 1 719 ? -1.298 -41.555 -21.480 1.00 32.59 719 ALA A C 1
ATOM 5266 O O . ALA A 1 719 ? -1.396 -42.162 -22.547 1.00 32.59 719 ALA A O 1
ATOM 5267 N N . GLY A 1 720 ? -1.164 -40.228 -21.415 1.00 27.12 720 GLY A N 1
ATOM 5268 C CA . GLY A 1 720 ? -1.047 -39.375 -22.600 1.00 27.12 720 GLY A CA 1
ATOM 5269 C C . GLY A 1 720 ? -1.962 -38.153 -22.609 1.00 27.12 720 GLY A C 1
ATOM 5270 O O . GLY A 1 720 ? -2.808 -38.029 -23.491 1.00 27.12 720 GLY A O 1
ATOM 5271 N N . MET A 1 721 ? -1.708 -37.184 -21.725 1.00 23.47 721 MET A N 1
ATOM 5272 C CA . MET A 1 721 ? -1.685 -35.812 -22.236 1.00 23.47 721 MET A CA 1
ATOM 5273 C C . MET A 1 721 ? -0.343 -35.616 -22.951 1.00 23.47 721 MET A C 1
ATOM 5275 O O . MET A 1 721 ? 0.692 -35.958 -22.370 1.00 23.47 721 MET A O 1
ATOM 5279 N N . PRO A 1 722 ? -0.308 -35.065 -24.174 1.00 23.20 722 PRO A N 1
ATOM 5280 C CA . PRO A 1 722 ? 0.920 -34.479 -24.673 1.00 23.20 722 PRO A CA 1
ATOM 5281 C C . PRO A 1 722 ? 1.222 -33.254 -23.804 1.00 23.20 722 PRO A C 1
ATOM 5283 O O . PRO A 1 722 ? 0.504 -32.257 -23.859 1.00 23.20 722 PRO A O 1
ATOM 5286 N N . LEU A 1 723 ? 2.286 -33.326 -23.002 1.00 31.50 723 LEU A N 1
ATOM 5287 C CA . LEU A 1 723 ? 2.913 -32.130 -22.449 1.00 31.50 723 LEU A CA 1
ATOM 5288 C C . LEU A 1 723 ? 3.544 -31.370 -23.621 1.00 31.50 723 LEU A C 1
ATOM 5290 O O . LEU A 1 723 ? 4.694 -31.606 -23.991 1.00 31.50 723 LEU A O 1
ATOM 5294 N N . SER A 1 724 ? 2.755 -30.503 -24.255 1.00 24.77 724 SER A N 1
ATOM 5295 C CA . SER A 1 724 ? 3.261 -29.527 -25.215 1.00 24.77 724 SER A CA 1
ATOM 5296 C C . SER A 1 724 ? 4.362 -28.702 -24.534 1.00 24.77 724 SER A C 1
ATOM 5298 O O . SER A 1 724 ? 4.119 -28.201 -23.436 1.00 24.77 724 SER A O 1
ATOM 5300 N N . PRO A 1 725 ? 5.535 -28.474 -25.157 1.00 33.19 725 PRO A N 1
ATOM 5301 C CA . PRO A 1 725 ? 6.597 -27.632 -24.581 1.00 33.19 725 PRO A CA 1
ATOM 5302 C C . PRO A 1 725 ? 6.237 -26.136 -24.433 1.00 33.19 725 PRO A C 1
ATOM 5304 O O . PRO A 1 725 ? 7.094 -25.311 -24.121 1.00 33.19 725 PRO A O 1
ATOM 5307 N N . GLU A 1 726 ? 4.978 -25.772 -24.669 1.00 31.84 726 GLU A N 1
ATOM 5308 C CA . GLU A 1 726 ? 4.419 -24.423 -24.603 1.00 31.84 726 GLU A CA 1
ATOM 5309 C C . GLU A 1 726 ? 3.893 -24.151 -23.185 1.00 31.84 726 GLU A C 1
ATOM 5311 O O . GLU A 1 726 ? 2.692 -24.113 -22.931 1.00 31.84 726 GLU A O 1
ATOM 5316 N N . GLY A 1 727 ? 4.820 -24.011 -22.234 1.00 36.56 727 GLY A N 1
ATOM 5317 C CA . GLY A 1 727 ? 4.488 -23.806 -20.817 1.00 36.56 727 GLY A CA 1
ATOM 5318 C C . GLY A 1 727 ? 5.648 -23.336 -19.938 1.00 36.56 727 GLY A C 1
ATOM 5319 O O . GLY A 1 727 ? 5.418 -22.695 -18.913 1.00 36.56 727 GLY A O 1
ATOM 5320 N N . VAL A 1 728 ? 6.897 -23.569 -20.355 1.00 36.47 728 VAL A N 1
ATOM 5321 C CA . VAL A 1 728 ? 8.062 -22.914 -19.744 1.00 36.47 728 VAL A CA 1
ATOM 5322 C C . VAL A 1 728 ? 8.102 -21.460 -20.236 1.00 36.47 728 VAL A C 1
ATOM 5324 O O . VAL A 1 728 ? 8.073 -21.247 -21.452 1.00 36.47 728 VAL A O 1
ATOM 5327 N N . PRO A 1 729 ? 8.182 -20.447 -19.350 1.00 31.72 729 PRO A N 1
ATOM 5328 C CA . PRO A 1 729 ? 8.365 -19.064 -19.775 1.00 31.72 729 PRO A CA 1
ATOM 5329 C C . PRO A 1 729 ? 9.600 -18.946 -20.672 1.00 31.72 729 PRO A C 1
ATOM 5331 O O . PRO A 1 729 ? 10.653 -19.507 -20.357 1.00 31.72 729 PRO A O 1
ATOM 5334 N N . ALA A 1 730 ? 9.491 -18.204 -21.778 1.00 30.58 730 ALA A N 1
ATOM 5335 C CA . ALA A 1 730 ? 10.629 -17.972 -22.665 1.00 30.58 730 ALA A CA 1
ATOM 5336 C C . ALA A 1 730 ? 11.842 -17.455 -21.855 1.00 30.58 730 ALA A C 1
ATOM 5338 O O . ALA A 1 730 ? 11.626 -16.718 -20.887 1.00 30.58 730 ALA A O 1
ATOM 5339 N N . PRO A 1 731 ? 13.105 -17.753 -22.236 1.00 37.12 731 PRO A N 1
ATOM 5340 C CA . PRO A 1 731 ? 14.303 -17.440 -21.435 1.00 37.12 731 PRO A CA 1
ATOM 5341 C C . PRO A 1 731 ? 14.566 -15.959 -21.083 1.00 37.12 731 PRO A C 1
ATOM 5343 O O . PRO A 1 731 ? 15.615 -15.646 -20.528 1.00 37.12 731 PRO A O 1
ATOM 5346 N N . GLN A 1 732 ? 13.651 -15.051 -21.420 1.00 34.53 732 GLN A N 1
ATOM 5347 C CA . GLN A 1 732 ? 13.662 -13.629 -21.084 1.00 34.53 732 GLN A CA 1
ATOM 5348 C C . GLN A 1 732 ? 12.618 -13.260 -20.007 1.00 34.53 732 GLN A C 1
ATOM 5350 O O . GLN A 1 732 ? 12.870 -12.343 -19.234 1.00 34.53 732 GLN A O 1
ATOM 5355 N N . ALA A 1 733 ? 11.507 -13.996 -19.873 1.00 34.44 733 ALA A N 1
ATOM 5356 C CA . ALA A 1 733 ? 10.393 -13.651 -18.974 1.00 34.44 733 ALA A CA 1
ATOM 5357 C C . ALA A 1 733 ? 10.688 -13.845 -17.470 1.00 34.44 733 ALA A C 1
ATOM 5359 O O . ALA A 1 733 ? 9.980 -13.304 -16.624 1.00 34.44 733 ALA A O 1
ATOM 5360 N N . TRP A 1 734 ? 11.738 -14.594 -17.120 1.00 40.19 734 TRP A N 1
ATOM 5361 C CA . TRP A 1 734 ? 12.211 -14.732 -15.735 1.00 40.19 734 TRP A CA 1
ATOM 5362 C C . TRP A 1 734 ? 13.274 -13.688 -15.361 1.00 40.19 734 TRP A C 1
ATOM 5364 O O . TRP A 1 734 ? 13.455 -13.410 -14.183 1.00 40.19 734 TRP A O 1
ATOM 5374 N N . ARG A 1 735 ? 13.937 -13.054 -16.343 1.00 37.19 735 ARG A N 1
ATOM 5375 C CA . ARG A 1 735 ? 14.845 -11.914 -16.098 1.00 37.19 735 ARG A CA 1
ATOM 5376 C C . ARG A 1 735 ? 14.092 -10.640 -15.698 1.00 37.19 735 ARG A C 1
ATOM 5378 O O . ARG A 1 735 ? 14.706 -9.704 -15.204 1.00 37.19 735 ARG A O 1
ATOM 5385 N N . SER A 1 736 ? 12.777 -10.624 -15.914 1.00 34.94 736 SER A N 1
ATOM 5386 C CA . SER A 1 736 ? 11.827 -9.613 -15.443 1.00 34.94 736 SER A CA 1
ATOM 5387 C C . SER A 1 736 ? 11.150 -9.962 -14.110 1.00 34.94 736 SER A C 1
ATOM 5389 O O . SER A 1 736 ? 10.335 -9.174 -13.640 1.00 34.94 736 SER A O 1
ATOM 5391 N N . LEU A 1 737 ? 11.462 -11.105 -13.482 1.00 38.91 737 LEU A N 1
ATOM 5392 C CA . LEU A 1 737 ? 11.122 -11.298 -12.069 1.00 38.91 737 LEU A CA 1
ATOM 5393 C C . LEU A 1 737 ? 12.054 -10.403 -11.236 1.00 38.91 737 LEU A C 1
ATOM 5395 O O . LEU A 1 737 ? 13.261 -10.401 -11.500 1.00 38.91 737 LEU A O 1
ATOM 5399 N N . PRO A 1 738 ? 11.535 -9.632 -10.264 1.00 34.97 738 PRO A N 1
ATOM 5400 C CA . PRO A 1 738 ? 12.361 -8.716 -9.496 1.00 34.97 738 PRO A CA 1
ATOM 5401 C C . PRO A 1 738 ? 13.450 -9.480 -8.740 1.00 34.97 738 PRO A C 1
ATOM 5403 O O . PRO A 1 738 ? 13.183 -10.452 -8.031 1.00 34.97 738 PRO A O 1
ATOM 5406 N N . ILE A 1 739 ? 14.689 -9.006 -8.883 1.00 44.97 739 ILE A N 1
ATOM 5407 C CA . ILE A 1 739 ? 15.777 -9.336 -7.962 1.00 44.97 739 ILE A CA 1
ATOM 5408 C C . ILE A 1 739 ? 15.294 -8.917 -6.574 1.00 44.97 739 ILE A C 1
ATOM 5410 O O . ILE A 1 739 ? 14.909 -7.760 -6.396 1.00 44.97 739 ILE A O 1
ATOM 5414 N N . SER A 1 740 ? 15.275 -9.838 -5.605 1.00 49.47 740 SER A N 1
ATOM 5415 C CA . SER A 1 740 ? 14.887 -9.471 -4.242 1.00 49.47 740 SER A CA 1
ATOM 5416 C C . SER A 1 740 ? 15.801 -8.339 -3.752 1.00 49.47 740 SER A C 1
ATOM 5418 O O . SER A 1 740 ? 17.018 -8.472 -3.888 1.00 49.47 740 SER A O 1
ATOM 5420 N N . PRO A 1 741 ? 15.277 -7.261 -3.138 1.00 39.22 741 PRO A N 1
ATOM 5421 C CA . PRO A 1 741 ? 16.110 -6.186 -2.589 1.00 39.22 741 PRO A CA 1
ATOM 5422 C C . PRO A 1 741 ? 17.023 -6.654 -1.438 1.00 39.22 741 PRO A C 1
ATOM 5424 O O . PRO A 1 741 ? 17.844 -5.880 -0.954 1.00 39.22 741 PRO A O 1
ATOM 5427 N N . LEU A 1 742 ? 16.888 -7.916 -1.010 1.00 56.00 742 LEU A N 1
ATOM 5428 C CA . LEU A 1 742 ? 17.754 -8.603 -0.054 1.00 56.00 742 LEU A CA 1
ATOM 5429 C C . LEU A 1 742 ? 18.949 -9.332 -0.717 1.00 56.00 742 LEU A C 1
ATOM 5431 O O . LEU A 1 742 ? 19.827 -9.799 0.003 1.00 56.00 742 LEU A O 1
ATOM 5435 N N . GLU A 1 743 ? 19.006 -9.464 -2.053 1.00 72.56 74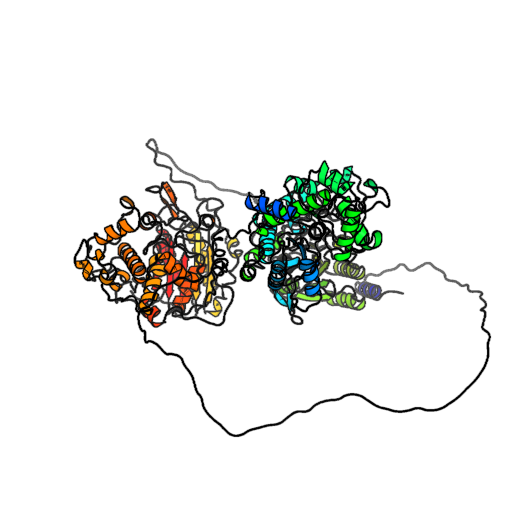3 GLU A N 1
ATOM 5436 C CA . GLU A 1 743 ? 20.170 -10.025 -2.767 1.00 72.56 743 GLU A CA 1
ATOM 5437 C C . GLU A 1 743 ? 21.321 -8.996 -2.815 1.00 72.56 743 GLU A C 1
ATOM 5439 O O . GLU A 1 743 ? 21.260 -7.989 -3.520 1.00 72.56 743 GLU A O 1
ATOM 5444 N N . ALA A 1 744 ? 22.414 -9.276 -2.104 1.00 72.75 744 ALA A N 1
ATOM 5445 C CA . ALA A 1 744 ? 23.692 -8.588 -2.256 1.00 72.75 744 ALA A CA 1
ATOM 5446 C C . ALA A 1 744 ? 24.378 -8.968 -3.584 1.00 72.75 744 ALA A C 1
ATOM 5448 O O . ALA A 1 744 ? 24.171 -10.060 -4.118 1.00 72.75 744 ALA A O 1
ATOM 5449 N N . ASN A 1 745 ? 25.256 -8.094 -4.099 1.00 77.75 745 ASN A N 1
ATOM 5450 C CA . ASN A 1 745 ? 26.059 -8.402 -5.290 1.00 77.75 745 ASN A CA 1
ATOM 5451 C C . ASN A 1 745 ? 26.938 -9.653 -5.028 1.00 77.75 745 ASN A C 1
ATOM 5453 O O . ASN A 1 745 ? 27.800 -9.588 -4.144 1.00 77.75 745 ASN A O 1
ATOM 5457 N N . PRO A 1 746 ? 26.790 -10.751 -5.804 1.00 87.12 746 PRO A N 1
ATOM 5458 C CA . PRO A 1 746 ? 27.574 -11.976 -5.631 1.00 87.12 746 PRO A CA 1
ATOM 5459 C C . PRO A 1 746 ? 29.093 -11.758 -5.631 1.00 87.12 746 PRO A C 1
ATOM 5461 O O . PRO A 1 746 ? 29.809 -12.419 -4.876 1.00 87.12 746 PRO A O 1
ATOM 5464 N N . GLU A 1 747 ? 29.588 -10.790 -6.409 1.00 86.81 747 GLU A N 1
ATOM 5465 C CA . GLU A 1 747 ? 31.020 -10.484 -6.506 1.00 86.81 747 GLU A CA 1
ATOM 5466 C C . GLU A 1 747 ? 31.608 -10.018 -5.163 1.00 86.81 747 GLU A C 1
ATOM 5468 O O . GLU A 1 747 ? 32.750 -10.350 -4.844 1.00 86.81 747 GLU A O 1
ATOM 5473 N N . LEU A 1 748 ? 30.826 -9.303 -4.338 1.00 82.69 748 LEU A N 1
ATOM 5474 C CA . LEU A 1 748 ? 31.274 -8.794 -3.032 1.00 82.69 748 LEU A CA 1
ATOM 5475 C C . LEU A 1 748 ? 31.569 -9.917 -2.033 1.00 82.69 748 LEU A C 1
ATOM 5477 O O . LEU A 1 748 ? 32.395 -9.746 -1.138 1.00 82.69 748 LEU A O 1
ATOM 5481 N N . VAL A 1 749 ? 30.935 -11.078 -2.209 1.00 86.56 749 VAL A N 1
ATOM 5482 C CA . VAL A 1 749 ? 31.211 -12.292 -1.430 1.00 86.56 749 VAL A CA 1
ATOM 5483 C C . VAL A 1 749 ? 31.938 -13.355 -2.252 1.00 86.56 749 VAL A C 1
ATOM 5485 O O . VAL A 1 749 ? 31.943 -14.529 -1.890 1.00 86.56 749 VAL A O 1
ATOM 5488 N N . GLY A 1 750 ? 32.612 -12.942 -3.330 1.00 90.81 750 GLY A N 1
ATOM 5489 C CA . GLY A 1 750 ? 33.516 -13.778 -4.116 1.00 90.81 750 GLY A CA 1
ATOM 5490 C C . GLY A 1 750 ? 32.828 -14.881 -4.919 1.00 90.81 750 GLY A C 1
ATOM 5491 O O . GLY A 1 750 ? 33.440 -15.930 -5.117 1.00 90.81 750 GLY A O 1
ATOM 5492 N N . MET A 1 751 ? 31.572 -14.677 -5.329 1.00 93.00 751 MET A N 1
ATOM 5493 C CA . MET A 1 751 ? 30.819 -15.583 -6.200 1.00 93.00 751 MET A CA 1
ATOM 5494 C C . MET A 1 751 ? 30.676 -15.017 -7.617 1.00 93.00 751 MET A C 1
ATOM 5496 O O . MET A 1 751 ? 30.547 -13.809 -7.793 1.00 93.00 751 MET A O 1
ATOM 5500 N N . ASP A 1 752 ? 30.678 -15.891 -8.625 1.00 91.56 752 ASP A N 1
ATOM 5501 C CA . ASP A 1 752 ? 30.476 -15.529 -10.031 1.00 91.56 752 ASP A CA 1
ATOM 5502 C C . ASP A 1 752 ? 28.976 -15.328 -10.344 1.00 91.56 752 ASP A C 1
ATOM 5504 O O . ASP A 1 752 ? 28.202 -16.293 -10.271 1.00 91.56 752 ASP A O 1
ATOM 5508 N N . PRO A 1 753 ? 28.539 -14.117 -10.748 1.00 87.25 753 PRO A N 1
ATOM 5509 C CA . PRO A 1 753 ? 27.165 -13.883 -11.184 1.00 87.25 753 PRO A CA 1
ATOM 5510 C C . PRO A 1 753 ? 26.753 -14.757 -12.379 1.00 87.25 753 PRO A C 1
ATOM 5512 O O . PRO A 1 753 ? 25.597 -15.179 -12.450 1.00 87.25 753 PRO A O 1
ATOM 5515 N N . GLY A 1 754 ? 27.681 -15.069 -13.293 1.00 84.25 754 GLY A N 1
ATOM 5516 C CA . GLY A 1 754 ? 27.413 -15.882 -14.483 1.00 84.25 754 GLY A CA 1
ATOM 5517 C C . GLY A 1 754 ? 27.081 -17.337 -14.146 1.00 84.25 754 GLY A C 1
ATOM 5518 O O . GLY A 1 754 ? 26.121 -17.900 -14.677 1.00 84.25 754 GLY A O 1
ATOM 5519 N N . ALA A 1 755 ? 27.818 -17.939 -13.212 1.00 89.69 755 ALA A N 1
ATOM 5520 C CA . ALA A 1 755 ? 27.517 -19.256 -12.663 1.00 89.69 755 ALA A CA 1
ATOM 5521 C C . ALA A 1 755 ? 26.162 -19.294 -11.934 1.00 89.69 755 ALA A C 1
ATOM 5523 O O . ALA A 1 755 ? 25.425 -20.272 -12.082 1.00 89.69 755 ALA A O 1
ATOM 5524 N N . LEU A 1 756 ? 25.786 -18.226 -11.217 1.00 89.75 756 LEU A N 1
ATOM 5525 C CA . LEU A 1 756 ? 24.459 -18.119 -10.600 1.00 89.75 756 LEU A CA 1
ATOM 5526 C C . LEU A 1 756 ? 23.334 -17.965 -11.644 1.00 89.75 756 LEU A C 1
ATOM 5528 O O . LEU A 1 756 ? 22.301 -18.611 -11.511 1.00 89.75 756 LEU A O 1
ATOM 5532 N N . GLU A 1 757 ? 23.524 -17.223 -12.740 1.00 86.00 757 GLU A N 1
ATOM 5533 C CA . GLU A 1 757 ? 22.572 -17.257 -13.869 1.00 86.00 757 GLU A CA 1
ATOM 5534 C C . GLU A 1 757 ? 22.466 -18.659 -14.505 1.00 86.00 757 GLU A C 1
ATOM 5536 O O . GLU A 1 757 ? 21.381 -19.103 -14.892 1.00 86.00 757 GLU A O 1
ATOM 5541 N N . ALA A 1 758 ? 23.579 -19.394 -14.596 1.00 85.12 758 ALA A N 1
ATOM 5542 C CA . ALA A 1 758 ? 23.595 -20.761 -15.118 1.00 85.12 758 ALA A CA 1
ATOM 5543 C C . ALA A 1 758 ? 22.924 -21.780 -14.171 1.00 85.12 758 ALA A C 1
ATOM 5545 O O . ALA A 1 758 ? 22.462 -22.833 -14.633 1.00 85.12 758 ALA A O 1
ATOM 5546 N N . LEU A 1 759 ? 22.865 -21.475 -12.870 1.00 94.06 759 LEU A N 1
ATOM 5547 C CA . LEU A 1 759 ? 22.085 -22.183 -11.855 1.00 94.06 759 LEU A CA 1
ATOM 5548 C C . LEU A 1 759 ? 20.586 -21.895 -12.006 1.00 94.06 759 LEU A C 1
ATOM 5550 O O . LEU A 1 759 ? 19.827 -22.851 -12.154 1.00 94.06 759 LEU A O 1
ATOM 5554 N N . ASP A 1 760 ? 20.167 -20.626 -12.066 1.00 88.56 760 ASP A N 1
ATOM 5555 C CA . ASP A 1 760 ? 18.764 -20.237 -12.299 1.00 88.56 760 ASP A CA 1
ATOM 5556 C C . ASP A 1 760 ? 18.218 -20.928 -13.572 1.00 88.56 760 ASP A C 1
ATOM 5558 O O . ASP A 1 760 ? 17.157 -21.559 -13.571 1.00 88.56 760 ASP A O 1
ATOM 5562 N N . ALA A 1 761 ? 19.006 -20.916 -14.655 1.00 85.25 761 ALA A N 1
ATOM 5563 C CA . ALA A 1 761 ? 18.670 -21.597 -15.903 1.00 85.25 761 ALA A CA 1
ATOM 5564 C C . ALA A 1 761 ? 18.645 -23.136 -15.788 1.00 85.25 761 ALA A C 1
ATOM 5566 O O . ALA A 1 761 ? 17.961 -23.791 -16.575 1.00 85.25 761 ALA A O 1
ATOM 5567 N N . TYR A 1 762 ? 19.398 -23.739 -14.861 1.00 93.62 762 TYR A N 1
ATOM 5568 C CA . TYR A 1 762 ? 19.319 -25.177 -14.577 1.00 93.62 762 TYR A CA 1
ATOM 5569 C C . TYR A 1 762 ? 18.044 -25.532 -13.806 1.00 93.62 762 TYR A C 1
ATOM 5571 O O . TYR A 1 762 ? 17.371 -26.483 -14.197 1.00 93.62 762 TYR A O 1
ATOM 5579 N N . VAL A 1 763 ? 17.674 -24.741 -12.793 1.00 94.38 763 VAL A N 1
ATOM 5580 C CA . VAL A 1 763 ? 16.424 -24.922 -12.034 1.00 94.38 763 VAL A CA 1
ATOM 5581 C C . VAL A 1 763 ? 15.214 -24.873 -12.965 1.00 94.38 763 VAL A C 1
ATOM 5583 O O . VAL A 1 763 ? 14.407 -25.799 -12.969 1.00 94.38 763 VAL A O 1
ATOM 5586 N N . LEU A 1 764 ? 15.135 -23.866 -13.839 1.00 87.00 764 LEU A N 1
ATOM 5587 C CA . LEU A 1 764 ? 14.043 -23.751 -14.811 1.00 87.00 764 LEU A CA 1
ATOM 5588 C C . LEU A 1 764 ? 13.970 -24.931 -15.795 1.00 87.00 764 LEU A C 1
ATOM 5590 O O . LEU A 1 764 ? 12.870 -25.365 -16.134 1.00 87.00 764 LEU A O 1
ATOM 5594 N N . ARG A 1 765 ? 15.113 -25.482 -16.234 1.00 88.50 765 ARG A N 1
ATOM 5595 C CA . ARG A 1 765 ? 15.120 -26.699 -17.067 1.00 88.50 765 ARG A CA 1
ATOM 5596 C C . ARG A 1 765 ? 14.611 -27.912 -16.297 1.00 88.50 765 ARG A C 1
ATOM 5598 O O . ARG A 1 765 ? 13.761 -28.613 -16.821 1.00 88.50 765 ARG A O 1
ATOM 5605 N N . ALA A 1 766 ? 15.057 -28.115 -15.058 1.00 91.88 766 ALA A N 1
ATOM 5606 C CA . ALA A 1 766 ? 14.608 -29.237 -14.235 1.00 91.88 766 ALA A CA 1
ATOM 5607 C C . ALA A 1 766 ? 13.092 -29.189 -13.952 1.00 91.88 766 ALA A C 1
ATOM 5609 O O . ALA A 1 766 ? 12.433 -30.226 -13.972 1.00 91.88 766 ALA A O 1
ATOM 5610 N N . LEU A 1 767 ? 12.518 -27.995 -13.751 1.00 92.62 767 LEU A N 1
ATOM 5611 C CA . LEU A 1 767 ? 11.063 -27.803 -13.648 1.00 92.62 767 LEU A CA 1
ATOM 5612 C C . LEU A 1 767 ? 10.346 -28.125 -14.972 1.00 92.62 767 LEU A C 1
ATOM 5614 O O . LEU A 1 767 ? 9.320 -28.802 -14.964 1.00 92.62 767 LEU A O 1
ATOM 5618 N N . GLY A 1 768 ? 10.913 -27.722 -16.116 1.00 82.19 768 GLY A N 1
ATOM 5619 C CA . GLY A 1 768 ? 10.438 -28.138 -17.445 1.00 82.19 768 GLY A CA 1
ATOM 5620 C C . GLY A 1 768 ? 10.492 -29.658 -17.656 1.00 82.19 768 GLY A C 1
ATOM 5621 O O . GLY A 1 768 ? 9.545 -30.243 -18.175 1.00 82.19 768 GLY A O 1
ATOM 5622 N N . ASP A 1 769 ? 11.538 -30.310 -17.142 1.00 86.56 769 ASP A N 1
ATOM 5623 C CA . ASP A 1 769 ? 11.704 -31.768 -17.061 1.00 86.56 769 ASP A CA 1
ATOM 5624 C C . ASP A 1 769 ? 10.891 -32.397 -15.902 1.00 86.56 769 ASP A C 1
ATOM 5626 O O . ASP A 1 769 ? 11.174 -33.507 -15.446 1.00 86.56 769 ASP A O 1
ATOM 5630 N N . SER A 1 770 ? 9.865 -31.696 -15.416 1.00 88.50 770 SER A N 1
ATOM 5631 C CA . SER A 1 770 ? 8.898 -32.126 -14.401 1.00 88.50 770 SER A CA 1
ATOM 5632 C C . SER A 1 770 ? 9.503 -32.639 -13.085 1.00 88.50 770 SER A C 1
ATOM 5634 O O . SER A 1 770 ? 9.027 -33.629 -12.532 1.00 88.50 770 SER A O 1
ATOM 5636 N N . VAL A 1 771 ? 10.561 -31.999 -12.569 1.00 93.62 771 VAL A N 1
ATOM 5637 C CA . VAL A 1 771 ? 11.098 -32.331 -11.233 1.00 93.62 771 VAL A CA 1
ATOM 5638 C C . VAL A 1 771 ? 10.123 -31.973 -10.104 1.00 93.62 771 VAL A C 1
ATOM 5640 O O . VAL A 1 771 ? 10.032 -32.699 -9.119 1.00 93.62 771 VAL A O 1
ATOM 5643 N N . ALA A 1 772 ? 9.397 -30.869 -10.272 1.00 95.94 772 ALA A N 1
ATOM 5644 C CA . ALA A 1 772 ? 8.340 -30.327 -9.420 1.00 95.94 772 ALA A CA 1
ATOM 5645 C C . ALA A 1 772 ? 7.582 -29.259 -10.247 1.00 95.94 772 ALA A C 1
ATOM 5647 O O . ALA A 1 772 ? 8.142 -28.792 -11.247 1.00 95.94 772 ALA A O 1
ATOM 5648 N N . PRO A 1 773 ? 6.360 -28.839 -9.870 1.00 94.06 773 PRO A N 1
ATOM 5649 C CA . PRO A 1 773 ? 5.683 -27.719 -10.540 1.00 94.06 773 PRO A CA 1
ATOM 5650 C C . PRO A 1 773 ? 6.380 -26.373 -10.272 1.00 94.06 773 PRO A C 1
ATOM 5652 O O . PRO A 1 773 ? 6.362 -25.469 -11.118 1.00 94.06 773 PRO A O 1
ATOM 5655 N N . GLY A 1 774 ? 7.063 -26.260 -9.129 1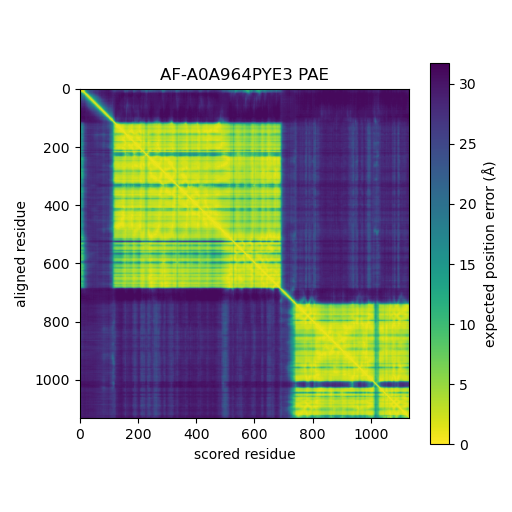.00 95.19 774 GLY A N 1
ATOM 5656 C CA . GLY A 1 774 ? 7.808 -25.072 -8.740 1.00 95.19 774 GLY A CA 1
ATOM 5657 C C . GLY A 1 774 ? 8.946 -25.342 -7.759 1.00 95.19 774 GLY A C 1
ATOM 5658 O O . GLY A 1 774 ? 9.092 -26.432 -7.202 1.00 95.19 774 GLY A O 1
ATOM 5659 N N . ALA A 1 775 ? 9.787 -24.325 -7.580 1.00 97.50 775 ALA A N 1
ATOM 5660 C CA . ALA A 1 775 ? 10.905 -24.331 -6.647 1.00 97.50 775 ALA A CA 1
ATOM 5661 C C . ALA A 1 775 ? 11.137 -22.940 -6.052 1.00 97.50 775 ALA A C 1
ATOM 5663 O O . ALA A 1 775 ? 10.989 -21.937 -6.747 1.00 97.50 775 ALA A O 1
ATOM 5664 N N . ALA A 1 776 ? 11.581 -22.868 -4.802 1.00 96.88 776 ALA A N 1
ATOM 5665 C CA . ALA A 1 776 ? 12.093 -21.655 -4.176 1.00 96.88 776 ALA A CA 1
ATOM 5666 C C . ALA A 1 776 ? 13.534 -21.896 -3.696 1.00 96.88 776 ALA A C 1
ATOM 5668 O O . ALA A 1 776 ? 13.824 -22.937 -3.110 1.00 96.88 776 ALA A O 1
ATOM 5669 N N . LEU A 1 777 ? 14.449 -20.964 -3.968 1.00 97.06 777 LEU A N 1
ATOM 5670 C CA . LEU A 1 777 ? 15.885 -21.102 -3.697 1.00 97.06 777 LEU A CA 1
ATOM 5671 C C . LEU A 1 777 ? 16.413 -19.881 -2.944 1.00 97.06 777 LEU A C 1
ATOM 5673 O O . LEU A 1 777 ? 16.259 -18.753 -3.417 1.00 97.06 777 LEU A O 1
ATOM 5677 N N . ALA A 1 778 ? 17.122 -20.128 -1.846 1.00 96.00 778 ALA A N 1
ATOM 5678 C CA . ALA A 1 778 ? 18.015 -19.172 -1.214 1.00 96.00 778 ALA A CA 1
ATOM 5679 C C . ALA A 1 778 ? 19.463 -19.671 -1.264 1.00 96.00 778 ALA A C 1
ATOM 5681 O O . ALA A 1 778 ? 19.741 -20.848 -1.032 1.00 96.00 778 ALA A O 1
ATOM 5682 N N . VAL A 1 779 ? 20.389 -18.755 -1.537 1.00 96.94 779 VAL A N 1
ATOM 5683 C CA . VAL A 1 779 ? 21.835 -18.974 -1.428 1.00 96.94 779 VAL A CA 1
ATOM 5684 C C . VAL A 1 779 ? 22.419 -17.789 -0.684 1.00 96.94 779 VAL A C 1
ATOM 5686 O O . VAL A 1 779 ? 22.208 -16.648 -1.098 1.00 96.94 779 VAL A O 1
ATOM 5689 N N . GLY A 1 780 ? 23.174 -18.046 0.379 1.00 93.25 780 GLY A N 1
ATOM 5690 C CA . GLY A 1 780 ? 23.922 -17.016 1.091 1.00 93.25 780 GLY A CA 1
ATOM 5691 C C . GLY A 1 780 ? 25.377 -17.412 1.276 1.00 93.25 780 GLY A C 1
ATOM 5692 O O . GLY A 1 780 ? 25.682 -18.586 1.464 1.00 93.25 780 GLY A O 1
ATOM 5693 N N . ARG A 1 781 ? 26.283 -16.436 1.210 1.00 93.06 781 ARG A N 1
ATOM 5694 C CA . ARG A 1 781 ? 27.716 -16.628 1.425 1.00 93.06 781 ARG A CA 1
ATOM 5695 C C . ARG A 1 781 ? 28.312 -15.457 2.208 1.00 93.06 781 ARG A C 1
ATOM 5697 O O . ARG A 1 781 ? 27.904 -14.319 1.995 1.00 93.06 781 ARG A O 1
ATOM 5704 N N . ARG A 1 782 ? 29.269 -15.714 3.110 1.00 87.69 782 ARG A N 1
ATOM 5705 C CA . ARG A 1 782 ? 29.939 -14.697 3.958 1.00 87.69 782 ARG A CA 1
ATOM 5706 C C . ARG A 1 782 ? 28.953 -13.783 4.701 1.00 87.69 782 ARG A C 1
ATOM 5708 O O . ARG A 1 782 ? 29.113 -12.565 4.744 1.00 87.69 782 ARG A O 1
ATOM 5715 N N . GLY A 1 783 ? 27.885 -14.375 5.236 1.00 78.62 783 GLY A N 1
ATOM 5716 C CA . GLY A 1 783 ? 26.830 -13.646 5.946 1.00 78.62 783 GLY A CA 1
ATOM 5717 C C . GLY A 1 783 ? 25.971 -12.718 5.073 1.00 78.62 783 GLY A C 1
ATOM 5718 O O . GLY A 1 783 ? 25.232 -11.909 5.624 1.00 78.62 783 GLY A O 1
ATOM 5719 N N . GLN A 1 784 ? 26.052 -12.804 3.739 1.00 80.94 784 GLN A N 1
ATOM 5720 C CA . GLN A 1 784 ? 25.193 -12.070 2.802 1.00 80.94 784 GLN A CA 1
ATOM 5721 C C . GLN A 1 784 ? 24.344 -13.037 1.976 1.00 80.94 784 GLN A C 1
ATOM 5723 O O . GLN A 1 784 ? 24.813 -14.100 1.576 1.00 80.94 784 GLN A O 1
ATOM 5728 N N . LEU A 1 785 ? 23.110 -12.655 1.666 1.00 84.69 785 LEU A N 1
ATOM 5729 C CA . LEU A 1 785 ? 22.238 -13.395 0.757 1.00 84.69 785 LEU A CA 1
ATOM 5730 C C . LEU A 1 785 ? 22.555 -12.987 -0.694 1.00 84.69 785 LEU A C 1
ATOM 5732 O O . LEU A 1 785 ? 22.625 -11.801 -0.981 1.00 84.69 785 LEU A O 1
ATOM 5736 N N . VAL A 1 786 ? 22.763 -13.936 -1.610 1.00 87.25 786 VAL A N 1
ATOM 5737 C CA . VAL A 1 786 ? 23.146 -13.684 -3.028 1.00 87.25 786 VAL A CA 1
ATOM 5738 C C . VAL A 1 786 ? 22.165 -14.266 -4.051 1.00 87.25 786 VAL A C 1
ATOM 5740 O O . VAL A 1 786 ? 22.294 -14.068 -5.267 1.00 87.25 786 VAL A O 1
ATOM 5743 N N . ARG A 1 787 ? 21.182 -15.026 -3.567 1.00 88.50 787 ARG A N 1
ATOM 5744 C CA . ARG A 1 787 ? 20.046 -15.527 -4.338 1.00 88.50 787 ARG A CA 1
ATOM 5745 C C . ARG A 1 787 ? 18.864 -15.706 -3.394 1.00 88.50 787 ARG A C 1
ATOM 5747 O O . ARG A 1 787 ? 19.041 -16.310 -2.341 1.00 88.50 787 ARG A O 1
ATOM 5754 N N . LEU A 1 788 ? 17.691 -15.204 -3.767 1.00 88.31 788 LEU A N 1
ATOM 5755 C CA . LEU A 1 788 ? 16.424 -15.426 -3.070 1.00 88.31 788 LEU A CA 1
ATOM 5756 C C . LEU A 1 788 ? 15.272 -15.349 -4.082 1.00 88.31 788 LEU A C 1
ATOM 5758 O O . LEU A 1 788 ? 14.749 -14.269 -4.359 1.00 88.31 788 LEU A O 1
ATOM 5762 N N . ARG A 1 789 ? 14.903 -16.488 -4.682 1.00 87.12 789 ARG A N 1
ATOM 5763 C CA . ARG A 1 789 ? 14.004 -16.531 -5.854 1.00 87.12 789 ARG A CA 1
ATOM 5764 C C . ARG A 1 789 ? 12.989 -17.661 -5.798 1.00 87.12 789 ARG A C 1
ATOM 5766 O O . ARG A 1 789 ? 13.257 -18.716 -5.230 1.00 87.12 789 ARG A O 1
ATOM 5773 N N . GLY A 1 790 ? 11.853 -17.436 -6.452 1.00 89.94 790 GLY A N 1
ATOM 5774 C CA . GLY A 1 790 ? 10.886 -18.467 -6.818 1.00 89.94 790 GLY A CA 1
ATOM 5775 C C . GLY A 1 790 ? 10.928 -18.766 -8.320 1.00 89.94 790 GLY A C 1
ATOM 5776 O O . GLY A 1 790 ? 11.254 -17.897 -9.128 1.00 89.94 790 GLY A O 1
ATOM 5777 N N . TYR A 1 791 ? 10.607 -20.003 -8.683 1.00 92.31 791 TYR A N 1
ATOM 5778 C CA . TYR A 1 791 ? 10.619 -20.538 -10.042 1.00 92.31 791 TYR A CA 1
ATOM 5779 C C . TYR A 1 791 ? 9.391 -21.425 -10.260 1.00 92.31 791 TYR A C 1
ATOM 5781 O O . TYR A 1 791 ? 9.013 -22.189 -9.374 1.00 92.31 791 TYR A O 1
ATOM 5789 N N . GLY A 1 792 ? 8.802 -21.386 -11.456 1.00 92.50 792 GLY A N 1
ATOM 5790 C CA . GLY A 1 792 ? 7.617 -22.189 -11.773 1.00 92.50 792 GLY A CA 1
ATOM 5791 C C . GLY A 1 792 ? 6.354 -21.704 -11.052 1.00 92.50 792 GLY A C 1
ATOM 5792 O O . GLY A 1 792 ? 6.167 -20.502 -10.837 1.00 92.50 792 GLY A O 1
ATOM 5793 N N . ARG A 1 793 ? 5.463 -22.639 -10.719 1.00 92.31 793 ARG A N 1
ATOM 5794 C CA . ARG A 1 793 ? 4.159 -22.382 -10.087 1.00 92.31 793 ARG A CA 1
ATOM 5795 C C . ARG A 1 793 ? 3.965 -23.294 -8.876 1.00 92.31 793 ARG A C 1
ATOM 5797 O O . ARG A 1 793 ? 4.646 -24.303 -8.762 1.00 92.31 793 ARG A O 1
ATOM 5804 N N . LEU A 1 794 ? 3.059 -22.929 -7.969 1.00 92.81 794 LEU A N 1
ATOM 5805 C CA . LEU A 1 794 ? 2.759 -23.750 -6.789 1.00 92.81 794 LEU A CA 1
ATOM 5806 C C . LEU A 1 794 ? 2.268 -25.154 -7.163 1.00 92.81 794 LEU A C 1
ATOM 5808 O O . LEU A 1 794 ? 2.650 -26.109 -6.502 1.00 92.81 794 LEU A O 1
ATOM 5812 N N . ASP A 1 795 ? 1.454 -25.283 -8.209 1.00 92.62 795 ASP A N 1
ATOM 5813 C CA . ASP A 1 795 ? 0.916 -26.560 -8.670 1.00 92.62 795 ASP A CA 1
ATOM 5814 C C . ASP A 1 795 ? 0.847 -26.646 -10.205 1.00 92.62 795 ASP A C 1
ATOM 5816 O O . ASP A 1 795 ? 1.138 -25.685 -10.928 1.00 92.62 795 ASP A O 1
ATOM 5820 N N . TRP A 1 796 ? 0.505 -27.833 -10.711 1.00 88.06 796 TRP A N 1
ATOM 5821 C CA . TRP A 1 796 ? 0.441 -28.124 -12.148 1.00 88.06 796 TRP A CA 1
ATOM 5822 C C . TRP A 1 796 ? -0.753 -27.491 -12.887 1.00 88.06 796 TRP A C 1
ATOM 5824 O O . TRP A 1 796 ? -0.843 -27.628 -14.112 1.00 88.06 796 TRP A O 1
ATOM 5834 N N . ALA A 1 797 ? -1.694 -26.831 -12.202 1.00 82.12 797 ALA A N 1
ATOM 5835 C CA . ALA A 1 797 ? -2.905 -26.331 -12.842 1.00 82.12 797 ALA A CA 1
ATOM 5836 C C . ALA A 1 797 ? -2.625 -25.131 -13.774 1.00 82.12 797 ALA A C 1
ATOM 5838 O O . ALA A 1 797 ? -1.858 -24.220 -13.429 1.00 82.12 797 ALA A O 1
ATOM 5839 N N . PRO A 1 798 ? -3.296 -25.052 -14.943 1.00 69.62 798 PRO A N 1
ATOM 5840 C CA . PRO A 1 798 ? -3.262 -23.862 -15.785 1.00 69.62 798 PRO A CA 1
ATOM 5841 C C . PRO A 1 798 ? -3.718 -22.625 -15.001 1.00 69.62 798 PRO A C 1
ATOM 5843 O O . PRO A 1 798 ? -4.867 -22.533 -14.581 1.00 69.62 798 PRO A O 1
ATOM 5846 N N . GLY A 1 799 ? -2.806 -21.669 -14.809 1.00 71.25 799 GLY A N 1
ATOM 5847 C CA . GLY A 1 799 ? -3.070 -20.445 -14.047 1.00 71.25 799 GLY A CA 1
ATOM 5848 C C . GLY A 1 799 ? -2.677 -20.480 -12.564 1.00 71.25 799 GLY A C 1
ATOM 5849 O O . GLY A 1 799 ? -2.843 -19.455 -11.912 1.00 71.25 799 GLY A O 1
ATOM 5850 N N . SER A 1 800 ? -2.103 -21.576 -12.041 1.00 78.62 800 SER A N 1
ATOM 5851 C CA . SER A 1 800 ? -1.580 -21.636 -10.662 1.00 78.62 800 SER A CA 1
ATOM 5852 C C . SER A 1 800 ? -0.688 -20.436 -10.323 1.00 78.62 800 SER A C 1
ATOM 5854 O O . SER A 1 800 ? 0.128 -20.014 -11.150 1.00 78.62 800 SER A O 1
ATOM 5856 N N . THR A 1 801 ? -0.772 -19.939 -9.085 1.00 84.88 801 THR A N 1
ATOM 5857 C CA . THR A 1 801 ? 0.096 -18.885 -8.537 1.00 84.88 801 THR A CA 1
ATOM 5858 C C . THR A 1 801 ? 1.570 -19.177 -8.839 1.00 84.88 801 THR A C 1
ATOM 5860 O O . THR A 1 801 ? 2.017 -20.322 -8.718 1.00 84.88 801 THR A O 1
ATOM 5863 N N . ALA A 1 802 ? 2.324 -18.154 -9.247 1.00 87.94 802 ALA A N 1
ATOM 5864 C CA . ALA A 1 802 ? 3.772 -18.258 -9.413 1.00 87.94 802 ALA A CA 1
ATOM 5865 C C . ALA A 1 802 ? 4.454 -18.462 -8.051 1.00 87.94 802 ALA A C 1
ATOM 5867 O O . ALA A 1 802 ? 3.999 -17.917 -7.045 1.00 87.94 802 ALA A O 1
ATOM 5868 N N . VAL A 1 803 ? 5.555 -19.217 -8.015 1.00 91.75 803 VAL A N 1
ATOM 5869 C CA . VAL A 1 803 ? 6.355 -19.321 -6.786 1.00 91.75 803 VAL A CA 1
ATOM 5870 C C . VAL A 1 803 ? 7.071 -17.997 -6.532 1.00 91.75 803 VAL A C 1
ATOM 5872 O O . VAL A 1 803 ? 7.693 -17.435 -7.433 1.00 91.75 803 VAL A O 1
ATOM 5875 N N . THR A 1 804 ? 7.044 -17.533 -5.287 1.00 87.81 804 THR A N 1
ATOM 5876 C CA . THR A 1 804 ? 7.807 -16.380 -4.796 1.00 87.81 804 THR A CA 1
ATOM 5877 C C . THR A 1 804 ? 8.654 -16.798 -3.586 1.00 87.81 804 THR A C 1
ATOM 5879 O O . THR A 1 804 ? 8.450 -17.885 -3.039 1.00 87.81 804 THR A O 1
ATOM 5882 N N . PRO A 1 805 ? 9.584 -15.956 -3.099 1.00 86.25 805 PRO A N 1
ATOM 5883 C CA . PRO A 1 805 ? 10.279 -16.215 -1.838 1.00 86.25 805 PRO A CA 1
ATOM 5884 C C . PRO A 1 805 ? 9.375 -16.358 -0.599 1.00 86.25 805 PRO A C 1
ATOM 5886 O O . PRO A 1 805 ? 9.842 -16.872 0.414 1.00 86.25 805 PRO A O 1
ATOM 5889 N N . LEU A 1 806 ? 8.111 -15.917 -0.689 1.00 88.06 806 LEU A N 1
ATOM 5890 C CA . LEU A 1 806 ? 7.076 -15.979 0.356 1.00 88.06 806 LEU A CA 1
ATOM 5891 C C . LEU A 1 806 ? 6.093 -17.152 0.163 1.00 88.06 806 LEU A C 1
ATOM 5893 O O . LEU A 1 806 ? 5.110 -17.274 0.898 1.00 88.06 806 LEU A O 1
ATOM 5897 N N . SER A 1 807 ? 6.313 -17.997 -0.849 1.00 94.44 807 SER A N 1
ATOM 5898 C CA . SER A 1 807 ? 5.565 -19.242 -1.014 1.00 94.44 807 SER A CA 1
ATOM 5899 C C . SER A 1 807 ? 5.927 -20.221 0.098 1.00 94.44 807 SER A C 1
ATOM 5901 O O . SER A 1 807 ? 7.106 -20.490 0.334 1.00 94.44 807 SER A O 1
ATOM 5903 N N . ILE A 1 808 ? 4.905 -20.765 0.753 1.00 98.25 808 ILE A N 1
ATOM 5904 C CA . ILE A 1 808 ? 5.056 -21.719 1.851 1.00 98.25 808 ILE A CA 1
ATOM 5905 C C . ILE A 1 808 ? 5.103 -23.143 1.291 1.00 98.25 808 ILE A C 1
ATOM 5907 O O . ILE A 1 808 ? 4.301 -23.509 0.430 1.00 98.25 808 ILE A O 1
ATOM 5911 N N . TYR A 1 809 ? 6.000 -23.964 1.829 1.00 98.56 809 TYR A N 1
ATOM 5912 C CA . TYR A 1 809 ? 6.097 -25.396 1.552 1.00 98.56 809 TYR A CA 1
ATOM 5913 C C . TYR A 1 809 ? 5.947 -26.198 2.848 1.00 98.56 809 TYR A C 1
ATOM 5915 O O . TYR A 1 809 ? 6.422 -25.767 3.900 1.00 98.56 809 TYR A O 1
ATOM 5923 N N . ASP A 1 810 ? 5.339 -27.384 2.761 1.00 98.44 810 ASP A N 1
ATOM 5924 C CA . ASP A 1 810 ? 5.496 -28.413 3.795 1.00 98.44 810 ASP A CA 1
ATOM 5925 C C . ASP A 1 810 ? 6.971 -28.830 3.831 1.00 98.44 810 ASP A C 1
ATOM 5927 O O . ASP A 1 810 ? 7.545 -29.241 2.814 1.00 98.44 810 ASP A O 1
ATOM 5931 N N . LEU A 1 811 ? 7.609 -28.695 4.991 1.00 98.38 811 LEU A N 1
ATOM 5932 C CA . LEU A 1 811 ? 9.028 -28.981 5.143 1.00 98.38 811 LEU A CA 1
ATOM 5933 C C . LEU A 1 811 ? 9.349 -30.463 5.373 1.00 98.38 811 LEU A C 1
ATOM 5935 O O . LEU A 1 811 ? 10.526 -30.840 5.299 1.00 98.38 811 LEU A O 1
ATOM 5939 N N . ALA A 1 812 ? 8.343 -31.291 5.663 1.00 97.56 812 ALA A N 1
ATOM 5940 C CA . ALA A 1 812 ? 8.467 -32.690 6.045 1.00 97.56 812 ALA A CA 1
ATOM 5941 C C . ALA A 1 812 ? 9.613 -32.889 7.058 1.00 97.56 812 ALA A C 1
ATOM 5943 O O . ALA A 1 812 ? 9.693 -32.206 8.076 1.00 97.56 812 ALA A O 1
ATOM 5944 N N . SER A 1 813 ? 10.563 -33.778 6.769 1.00 97.06 813 SER A N 1
ATOM 5945 C CA . SER A 1 813 ? 11.683 -34.079 7.666 1.00 97.06 813 SER A CA 1
ATOM 5946 C C . SER A 1 813 ? 12.621 -32.911 8.017 1.00 97.06 813 SER A C 1
ATOM 5948 O O . SER A 1 813 ? 13.411 -33.088 8.944 1.00 97.06 813 SER A O 1
ATOM 5950 N N . LEU A 1 814 ? 12.552 -31.719 7.395 1.00 98.44 814 LEU A N 1
ATOM 5951 C CA . LEU A 1 814 ? 13.292 -30.567 7.947 1.00 98.44 814 LEU A CA 1
ATOM 5952 C C . LEU A 1 814 ? 12.708 -30.084 9.286 1.00 98.44 814 LEU A C 1
ATOM 5954 O O . LEU A 1 814 ? 13.441 -29.462 10.051 1.00 98.44 814 LEU A O 1
ATOM 5958 N N . THR A 1 815 ? 11.458 -30.434 9.632 1.00 98.62 815 THR A N 1
ATOM 5959 C CA . THR A 1 815 ? 10.888 -30.229 10.981 1.00 98.62 815 THR A CA 1
ATOM 5960 C C . THR A 1 815 ? 11.820 -30.743 12.081 1.00 98.62 815 THR A C 1
ATOM 5962 O O . THR A 1 815 ? 11.946 -30.108 13.128 1.00 98.62 815 THR A O 1
ATOM 5965 N N . LYS A 1 816 ? 12.532 -31.850 11.823 1.00 98.62 816 LYS A N 1
ATOM 5966 C CA . LYS A 1 816 ? 13.516 -32.419 12.749 1.00 98.62 816 LYS A CA 1
ATOM 5967 C C . LYS A 1 816 ? 14.618 -31.425 13.092 1.00 98.62 816 LYS A C 1
ATOM 5969 O O . LYS A 1 816 ? 14.876 -31.210 14.268 1.00 98.62 816 LYS A O 1
ATOM 5974 N N . VAL A 1 817 ? 15.249 -30.813 12.087 1.00 98.00 817 VAL A N 1
ATOM 5975 C CA . VAL A 1 817 ? 16.426 -29.949 12.285 1.00 98.00 817 VAL A CA 1
ATOM 5976 C C . VAL A 1 817 ? 16.087 -28.487 12.565 1.00 98.00 817 VAL A C 1
ATOM 5978 O O . VAL A 1 817 ? 16.789 -27.861 13.350 1.00 98.00 817 VAL A O 1
ATOM 5981 N N . VAL A 1 818 ? 15.010 -27.963 11.970 1.00 98.38 818 VAL A N 1
ATOM 5982 C CA . VAL A 1 818 ? 14.556 -26.568 12.144 1.00 98.38 818 VAL A CA 1
ATOM 5983 C C . VAL A 1 818 ? 13.746 -26.394 13.432 1.00 98.38 818 VAL A C 1
ATOM 5985 O O . VAL A 1 818 ? 13.822 -25.358 14.084 1.00 98.38 818 VAL A O 1
ATOM 5988 N N . GLY A 1 819 ? 12.964 -27.410 13.806 1.00 98.06 819 GLY A N 1
ATOM 5989 C CA . GLY A 1 819 ? 12.183 -27.426 15.038 1.00 98.06 819 GLY A CA 1
ATOM 5990 C C . GLY A 1 819 ? 12.903 -28.183 16.149 1.00 98.06 819 GLY A C 1
ATOM 5991 O O . GLY A 1 819 ? 13.601 -27.602 16.979 1.00 98.06 819 GLY A O 1
ATOM 5992 N N . THR A 1 820 ? 12.725 -29.503 16.174 1.00 98.56 820 THR A N 1
ATOM 5993 C CA . THR A 1 820 ? 13.076 -30.360 17.319 1.00 98.56 820 THR A CA 1
ATOM 5994 C C . THR A 1 820 ? 14.537 -30.229 17.756 1.00 98.56 820 THR A C 1
ATOM 5996 O O . THR A 1 820 ? 14.803 -30.045 18.943 1.00 98.56 820 THR A O 1
ATOM 5999 N N . THR A 1 821 ? 15.493 -30.254 16.825 1.00 98.62 821 THR A N 1
ATOM 6000 C CA . THR A 1 821 ? 16.921 -30.087 17.133 1.00 98.62 821 THR A CA 1
ATOM 6001 C C . THR A 1 821 ? 17.216 -28.696 17.690 1.00 98.62 821 THR A C 1
ATOM 6003 O O . THR A 1 821 ? 17.935 -28.603 18.677 1.00 98.62 821 THR A O 1
ATOM 6006 N N . SER A 1 822 ? 16.627 -27.621 17.153 1.00 98.19 822 SER A N 1
ATOM 6007 C CA . SER A 1 822 ? 16.809 -26.263 17.690 1.00 98.19 822 SER A CA 1
ATOM 6008 C C . SER A 1 822 ? 16.252 -26.104 19.107 1.00 98.19 822 SER A C 1
ATOM 6010 O O . SER A 1 822 ? 16.894 -25.468 19.944 1.00 98.19 822 SER A O 1
ATOM 6012 N N . ALA A 1 823 ? 15.117 -26.736 19.426 1.00 98.44 823 ALA A N 1
ATOM 6013 C CA . ALA A 1 823 ? 14.626 -26.782 20.804 1.00 98.44 823 ALA A CA 1
ATOM 6014 C C . ALA A 1 823 ? 15.582 -27.546 21.734 1.00 98.44 823 ALA A C 1
ATOM 6016 O O . ALA A 1 823 ? 15.878 -27.088 22.837 1.00 98.44 823 ALA A O 1
ATOM 6017 N N . VAL A 1 824 ? 16.112 -28.682 21.277 1.00 98.75 824 VAL A N 1
ATOM 6018 C CA . VAL A 1 824 ? 17.089 -29.476 22.033 1.00 98.75 824 VAL A CA 1
ATOM 6019 C C . VAL A 1 824 ? 18.408 -28.716 22.236 1.00 98.75 824 VAL A C 1
ATOM 6021 O O . VAL A 1 824 ? 18.944 -28.758 23.340 1.00 98.75 824 VAL A O 1
ATOM 6024 N N . MET A 1 825 ? 18.897 -27.971 21.238 1.00 98.44 825 MET A N 1
ATOM 6025 C CA . MET A 1 825 ? 20.084 -27.108 21.352 1.00 98.44 825 MET A CA 1
ATOM 6026 C C . MET A 1 825 ? 19.919 -26.075 22.472 1.00 98.44 825 MET A C 1
ATOM 6028 O O . MET A 1 825 ? 20.745 -26.033 23.382 1.00 98.44 825 MET A O 1
ATOM 6032 N N . LEU A 1 826 ? 18.814 -25.318 22.461 1.00 97.75 826 LEU A N 1
ATOM 6033 C CA . LEU A 1 826 ? 18.506 -24.329 23.501 1.00 97.75 826 LEU A CA 1
ATOM 6034 C C . LEU A 1 826 ? 18.428 -24.963 24.900 1.00 97.75 826 LEU A C 1
ATOM 6036 O O . LEU A 1 826 ? 18.958 -24.412 25.859 1.00 97.75 826 LEU A O 1
ATOM 6040 N N . LEU A 1 827 ? 17.796 -26.133 25.041 1.00 98.19 827 LEU A N 1
ATOM 6041 C CA . LEU A 1 827 ? 17.647 -26.791 26.346 1.00 98.19 827 LEU A CA 1
ATOM 6042 C C . LEU A 1 827 ? 18.939 -27.442 26.863 1.00 98.19 827 LEU A C 1
ATOM 6044 O O . LEU A 1 827 ? 19.100 -27.570 28.080 1.00 98.19 827 LEU A O 1
ATOM 6048 N N . VAL A 1 828 ? 19.847 -27.848 25.972 1.00 98.19 828 VAL A N 1
ATOM 6049 C CA . VAL A 1 828 ? 21.194 -28.320 26.331 1.00 98.19 828 VAL A CA 1
ATOM 6050 C C . VAL A 1 828 ? 22.066 -27.149 26.789 1.00 98.19 828 VAL A C 1
ATOM 6052 O O . VAL A 1 828 ? 22.725 -27.261 27.820 1.00 98.19 828 VAL A O 1
ATOM 6055 N N . GLU A 1 829 ? 22.015 -26.014 26.088 1.00 96.12 829 GLU A N 1
ATOM 6056 C CA . GLU A 1 829 ? 22.713 -24.774 26.463 1.00 96.12 829 GLU A CA 1
ATOM 6057 C C . GLU A 1 829 ? 22.201 -24.204 27.799 1.00 96.12 829 GLU A C 1
ATOM 6059 O O . GLU A 1 829 ? 22.989 -23.875 28.684 1.00 96.12 829 GLU A O 1
ATOM 6064 N N . GLU A 1 830 ? 20.880 -24.213 28.020 1.00 96.50 830 GLU A N 1
ATOM 6065 C CA . GLU A 1 830 ? 20.246 -23.879 29.307 1.00 96.50 830 GLU A CA 1
ATOM 6066 C C . GLU A 1 830 ? 20.566 -24.884 30.439 1.00 96.50 830 GLU A C 1
ATOM 6068 O O . GLU A 1 830 ? 20.154 -24.676 31.583 1.00 96.50 830 GLU A O 1
ATOM 6073 N N . GLY A 1 831 ? 21.250 -26.001 30.154 1.00 96.88 831 GLY A N 1
ATOM 6074 C CA . GLY A 1 831 ? 21.569 -27.050 31.132 1.00 96.88 831 GLY A CA 1
ATOM 6075 C C . GLY A 1 831 ? 20.353 -27.832 31.649 1.00 96.88 831 GLY A C 1
ATOM 6076 O O . GLY A 1 831 ? 20.440 -28.513 32.673 1.00 96.88 831 GLY A O 1
ATOM 6077 N N . ARG A 1 832 ? 19.206 -27.736 30.965 1.00 97.38 832 ARG A N 1
ATOM 6078 C CA . ARG A 1 832 ? 17.932 -28.385 31.333 1.00 97.38 832 ARG A CA 1
ATOM 6079 C C . ARG A 1 832 ? 17.783 -29.782 30.734 1.00 97.38 832 ARG A C 1
ATOM 6081 O O . ARG A 1 832 ? 17.059 -30.613 31.283 1.00 97.38 832 ARG A O 1
ATOM 6088 N N . LEU A 1 833 ? 18.478 -30.042 29.630 1.00 97.94 833 LEU A N 1
ATOM 6089 C CA . LEU A 1 833 ? 18.476 -31.307 28.905 1.00 97.94 833 LEU A CA 1
ATOM 6090 C C . LEU A 1 833 ? 19.907 -31.854 28.799 1.00 97.94 833 LEU A C 1
ATOM 6092 O O . LEU A 1 833 ? 20.792 -31.186 28.276 1.00 97.94 833 LEU A O 1
ATOM 6096 N N . GLY A 1 834 ? 20.151 -33.067 29.297 1.00 98.06 834 GLY A N 1
ATOM 6097 C CA . GLY A 1 834 ? 21.445 -33.735 29.173 1.00 98.06 834 GLY A CA 1
ATOM 6098 C C . GLY A 1 834 ? 21.503 -34.606 27.919 1.00 98.06 834 GLY A C 1
ATOM 6099 O O . GLY A 1 834 ? 20.674 -35.494 27.749 1.00 98.06 834 GLY A O 1
ATOM 6100 N N . LEU A 1 835 ? 22.510 -34.422 27.057 1.00 98.12 835 LEU A N 1
ATOM 6101 C CA . LEU A 1 835 ? 22.688 -35.279 25.872 1.00 98.12 835 LEU A CA 1
ATOM 6102 C C . LEU A 1 835 ? 22.882 -36.760 26.244 1.00 98.12 835 LEU A C 1
ATOM 6104 O O . LEU A 1 835 ? 22.351 -37.649 25.583 1.00 98.12 835 LEU A O 1
ATOM 6108 N N . ASP A 1 836 ? 23.621 -37.033 27.315 1.00 97.81 836 ASP A N 1
ATOM 6109 C CA . ASP A 1 836 ? 23.910 -38.395 27.776 1.00 97.81 836 ASP A CA 1
ATOM 6110 C C . ASP A 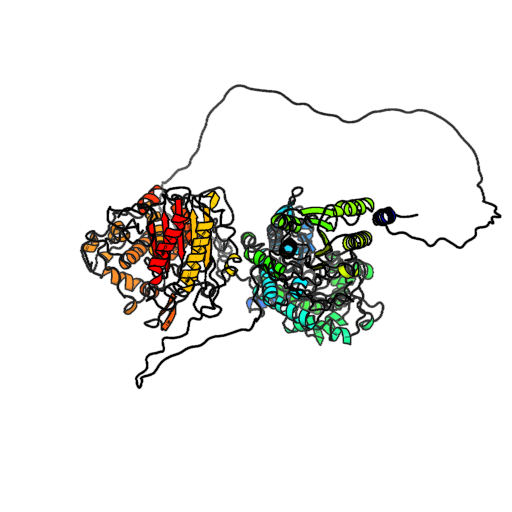1 836 ? 22.949 -38.883 28.874 1.00 97.81 836 ASP A C 1
ATOM 6112 O O . ASP A 1 836 ? 23.124 -39.982 29.402 1.00 97.81 836 ASP A O 1
ATOM 6116 N N . ASP A 1 837 ? 21.906 -38.105 29.190 1.00 98.19 837 ASP A N 1
ATOM 6117 C CA . ASP A 1 837 ? 20.829 -38.566 30.064 1.00 98.19 837 ASP A CA 1
ATOM 6118 C C . ASP A 1 837 ? 19.970 -39.629 29.355 1.00 98.19 837 ASP A C 1
ATOM 6120 O O . ASP A 1 837 ? 19.666 -39.493 28.162 1.00 98.19 837 ASP A O 1
ATOM 6124 N N . PRO A 1 838 ? 19.550 -40.695 30.063 1.00 98.25 838 PRO A N 1
ATOM 6125 C CA . PRO A 1 838 ? 18.676 -41.712 29.497 1.00 98.25 838 PRO A CA 1
ATOM 6126 C C . PRO A 1 838 ? 17.274 -41.136 29.266 1.00 98.25 838 PRO A C 1
ATOM 6128 O O . PRO A 1 838 ? 16.746 -40.422 30.115 1.00 98.25 838 PRO A O 1
ATOM 6131 N N . VAL A 1 839 ? 16.622 -41.500 28.162 1.00 98.25 839 VAL A N 1
ATOM 6132 C CA . VAL A 1 839 ? 15.280 -41.006 27.787 1.00 98.25 839 VAL A CA 1
ATOM 6133 C C . VAL A 1 839 ? 14.253 -41.234 28.899 1.00 98.25 839 VAL A C 1
ATOM 6135 O O . VAL A 1 839 ? 13.435 -40.361 29.180 1.00 98.25 839 VAL A O 1
ATOM 6138 N N . VAL A 1 840 ? 14.356 -42.365 29.605 1.00 97.81 840 VAL A N 1
ATOM 6139 C CA . VAL A 1 840 ? 13.492 -42.716 30.747 1.00 97.81 840 VAL A CA 1
ATOM 6140 C C . VAL A 1 840 ? 13.625 -41.788 31.964 1.00 97.81 840 VAL A C 1
ATOM 6142 O O . VAL A 1 840 ? 12.823 -41.885 32.887 1.00 97.81 840 VAL A O 1
ATOM 6145 N N . ARG A 1 841 ? 14.602 -40.870 31.980 1.00 97.50 841 ARG A N 1
ATOM 6146 C CA . ARG A 1 841 ? 14.678 -39.768 32.952 1.00 97.50 841 ARG A CA 1
ATOM 6147 C C . ARG A 1 841 ? 13.566 -38.737 32.738 1.00 97.50 841 ARG A C 1
ATOM 6149 O O . ARG A 1 841 ? 13.082 -38.171 33.712 1.00 97.50 841 ARG A O 1
ATOM 6156 N N . TYR A 1 842 ? 13.207 -38.492 31.479 1.00 97.69 842 TYR A N 1
ATOM 6157 C CA . TYR A 1 842 ? 12.223 -37.489 31.063 1.00 97.69 842 TYR A CA 1
ATOM 6158 C C . TYR A 1 842 ? 10.871 -38.123 30.723 1.00 97.69 842 TYR A C 1
ATOM 6160 O O . TYR A 1 842 ? 9.834 -37.556 31.036 1.00 97.69 842 TYR A O 1
ATOM 6168 N N . LEU A 1 843 ? 10.889 -39.323 30.132 1.00 97.44 843 LEU A N 1
ATOM 6169 C CA . LEU A 1 843 ? 9.710 -40.101 29.750 1.00 97.44 843 LEU A CA 1
ATOM 6170 C C . LEU A 1 843 ? 9.759 -41.482 30.437 1.00 97.44 843 LEU A C 1
ATOM 6172 O O . LEU A 1 843 ? 10.184 -42.451 29.801 1.00 97.44 843 LEU A O 1
ATOM 6176 N N . PRO A 1 844 ? 9.383 -41.618 31.725 1.00 95.38 844 PRO A N 1
ATOM 6177 C CA . PRO A 1 844 ? 9.542 -42.865 32.486 1.00 95.38 844 PRO A CA 1
ATOM 6178 C C . PRO A 1 844 ? 8.926 -44.099 31.808 1.00 95.38 844 PRO A C 1
ATOM 6180 O O . PRO A 1 844 ? 9.496 -45.192 31.831 1.00 95.38 844 PRO A O 1
ATOM 6183 N N . GLU A 1 845 ? 7.788 -43.919 31.140 1.00 95.50 845 GLU A N 1
ATOM 6184 C CA . GLU A 1 845 ? 7.056 -44.954 30.414 1.00 95.50 845 GLU A CA 1
ATOM 6185 C C . GLU A 1 845 ? 7.736 -45.396 29.106 1.00 95.50 845 GLU A C 1
ATOM 6187 O O . GLU A 1 845 ? 7.417 -46.468 28.596 1.00 95.50 845 GLU A O 1
ATOM 6192 N N . PHE A 1 846 ? 8.720 -44.654 28.582 1.00 96.12 846 PHE A N 1
ATOM 6193 C CA . PHE A 1 846 ? 9.442 -45.018 27.352 1.00 96.12 846 PHE A CA 1
ATOM 6194 C C . PHE A 1 846 ? 10.152 -46.381 27.450 1.00 96.12 846 PHE A C 1
ATOM 6196 O O . PHE A 1 846 ? 10.363 -47.046 26.436 1.00 96.12 846 PHE A O 1
ATOM 6203 N N . GLY A 1 847 ? 10.484 -46.829 28.668 1.00 92.19 847 GLY A N 1
ATOM 6204 C CA . GLY A 1 847 ? 11.068 -48.147 28.942 1.00 92.19 847 GLY A CA 1
ATOM 6205 C C . GLY A 1 847 ? 10.099 -49.335 28.818 1.00 92.19 847 GLY A C 1
ATOM 6206 O O . GLY A 1 847 ? 10.530 -50.477 28.978 1.00 92.19 847 GLY A O 1
ATOM 6207 N N . GLN A 1 848 ? 8.807 -49.100 28.557 1.00 92.12 848 GLN A N 1
ATOM 6208 C CA . GLN A 1 848 ? 7.818 -50.156 28.304 1.00 92.12 848 GLN A CA 1
ATOM 6209 C C . GLN A 1 848 ? 8.115 -50.905 26.988 1.00 92.12 848 GLN A C 1
ATOM 6211 O O . GLN A 1 848 ? 8.944 -50.480 26.186 1.00 92.12 848 GLN A O 1
ATOM 6216 N N . GLY A 1 849 ? 7.496 -52.070 26.769 1.00 86.81 849 GLY A N 1
ATOM 6217 C CA . GLY A 1 849 ? 7.640 -52.881 25.544 1.00 86.81 849 GLY A CA 1
ATOM 6218 C C . GLY A 1 849 ? 9.017 -53.526 25.279 1.00 86.81 849 GLY A C 1
ATOM 6219 O O . GLY A 1 849 ? 9.078 -54.576 24.642 1.00 86.81 849 GLY A O 1
ATOM 6220 N N . ASP A 1 850 ? 10.122 -52.947 25.763 1.00 94.62 850 ASP A N 1
ATOM 6221 C CA . ASP A 1 850 ? 11.486 -53.462 25.594 1.00 94.62 850 ASP A CA 1
ATOM 6222 C C . ASP A 1 850 ? 12.455 -52.879 26.647 1.00 94.62 850 ASP A C 1
ATOM 6224 O O . ASP A 1 850 ? 12.786 -51.690 26.578 1.00 94.62 850 ASP A O 1
ATOM 6228 N N . PRO A 1 851 ? 12.984 -53.693 27.585 1.00 91.94 851 PRO A N 1
ATOM 6229 C CA . PRO A 1 851 ? 13.905 -53.223 28.624 1.00 91.94 851 PRO A CA 1
ATOM 6230 C C . PRO A 1 851 ? 15.169 -52.522 28.104 1.00 91.94 851 PRO A C 1
ATOM 6232 O O . PRO A 1 851 ? 15.752 -51.709 28.826 1.00 91.94 851 PRO A O 1
ATOM 6235 N N . ARG A 1 852 ? 15.590 -52.788 26.855 1.00 95.44 852 ARG A N 1
ATOM 6236 C CA . ARG A 1 852 ? 16.756 -52.139 26.227 1.00 95.44 852 ARG A CA 1
ATOM 6237 C C . ARG A 1 852 ? 16.561 -50.629 26.048 1.00 95.44 852 ARG A C 1
ATOM 6239 O O . ARG A 1 852 ? 17.545 -49.897 25.977 1.00 95.44 852 ARG A O 1
ATOM 6246 N N . LYS A 1 853 ? 15.316 -50.134 26.040 1.00 95.88 853 LYS A N 1
ATOM 6247 C CA . LYS A 1 853 ? 15.024 -48.693 25.959 1.00 95.88 853 LYS A CA 1
ATOM 6248 C C . LYS A 1 853 ? 15.482 -47.896 27.179 1.00 95.88 853 LYS A C 1
ATOM 6250 O O . LYS A 1 853 ? 15.715 -46.699 27.057 1.00 95.88 853 LYS A O 1
ATOM 6255 N N . THR A 1 854 ? 15.704 -48.544 28.324 1.00 95.38 854 THR A N 1
ATOM 6256 C CA . THR A 1 854 ? 16.223 -47.870 29.530 1.00 95.38 854 THR A CA 1
ATOM 6257 C C . THR A 1 854 ? 17.659 -47.343 29.376 1.00 95.38 854 THR A C 1
ATOM 6259 O O . THR A 1 854 ? 18.049 -46.452 30.124 1.00 95.38 854 THR A O 1
ATOM 6262 N N . SER A 1 855 ? 18.432 -47.839 28.397 1.00 96.12 855 SER A N 1
ATOM 6263 C CA . SER A 1 855 ? 19.801 -47.379 28.101 1.00 96.12 855 SER A CA 1
ATOM 6264 C C . SER A 1 855 ? 19.925 -46.434 26.896 1.00 96.12 855 SER A C 1
ATOM 6266 O O . SER A 1 855 ? 21.044 -46.054 26.553 1.00 96.12 855 SER A O 1
ATOM 6268 N N . VAL A 1 856 ? 18.812 -46.078 26.243 1.00 98.12 856 VAL A N 1
ATOM 6269 C CA . VAL A 1 856 ? 18.778 -45.085 25.153 1.00 98.12 856 VAL A CA 1
ATOM 6270 C C . VAL A 1 856 ? 18.904 -43.689 25.756 1.00 98.12 856 VAL A C 1
ATOM 6272 O O . VAL A 1 856 ? 18.140 -43.354 26.660 1.00 98.12 856 VAL A O 1
ATOM 6275 N N . THR A 1 857 ? 19.828 -42.871 25.256 1.00 98.56 857 THR A N 1
ATOM 6276 C CA . THR A 1 857 ? 19.999 -41.467 25.670 1.00 98.56 857 THR A CA 1
ATOM 6277 C C . THR A 1 857 ? 19.395 -40.471 24.676 1.00 98.56 857 THR A C 1
ATOM 6279 O O . THR A 1 857 ? 19.023 -40.827 23.556 1.00 98.56 857 THR A O 1
ATOM 6282 N N . VAL A 1 858 ? 19.323 -39.195 25.065 1.00 98.56 858 VAL A N 1
ATOM 6283 C CA . VAL A 1 858 ? 18.929 -38.090 24.167 1.00 98.56 858 VAL A CA 1
ATOM 6284 C C . VAL A 1 858 ? 19.858 -38.025 22.940 1.00 98.56 858 VAL A C 1
ATOM 6286 O O . VAL A 1 858 ? 19.390 -37.892 21.809 1.00 98.56 858 VAL A O 1
ATOM 6289 N N . ARG A 1 859 ? 21.170 -38.222 23.140 1.00 98.12 859 ARG A N 1
ATOM 6290 C CA . ARG A 1 859 ? 22.187 -38.353 22.082 1.00 98.12 859 ARG A CA 1
ATOM 6291 C C . ARG A 1 859 ? 21.881 -39.515 21.139 1.00 98.12 859 ARG A C 1
ATOM 6293 O O . ARG A 1 859 ? 22.016 -39.352 19.931 1.00 98.12 859 ARG A O 1
ATOM 6300 N N . ASP A 1 860 ? 21.445 -40.660 21.660 1.00 97.75 860 ASP A N 1
ATOM 6301 C CA . ASP A 1 860 ? 21.091 -41.814 20.826 1.00 97.75 860 ASP A CA 1
ATOM 6302 C C . ASP A 1 860 ? 19.866 -41.537 19.946 1.00 97.75 860 ASP A C 1
ATOM 6304 O O . ASP A 1 860 ? 19.806 -42.031 18.822 1.00 97.75 860 ASP A O 1
ATOM 6308 N N . LEU A 1 861 ? 18.901 -40.732 20.406 1.00 98.19 861 LEU A N 1
ATOM 6309 C CA . LEU A 1 861 ? 17.787 -40.289 19.560 1.00 98.19 861 LEU A CA 1
ATOM 6310 C C . LEU A 1 861 ? 18.266 -39.318 18.465 1.00 98.19 861 LEU A C 1
ATOM 6312 O O . LEU A 1 861 ? 17.977 -39.547 17.291 1.00 98.19 861 LEU A O 1
ATOM 6316 N N . LEU A 1 862 ? 19.053 -38.295 18.827 1.00 98.12 862 LEU A N 1
ATOM 6317 C CA . LEU A 1 862 ? 19.601 -37.292 17.896 1.00 98.12 862 LEU A CA 1
ATOM 6318 C C . LEU A 1 862 ? 20.509 -37.900 16.817 1.00 98.12 862 LEU A C 1
ATOM 6320 O O . LEU A 1 862 ? 20.503 -37.447 15.677 1.00 98.12 862 LEU A O 1
ATOM 6324 N N . LEU A 1 863 ? 21.295 -38.921 17.165 1.00 96.62 863 LEU A N 1
ATOM 6325 C CA . LEU A 1 863 ? 22.160 -39.642 16.225 1.00 96.62 863 LEU A CA 1
ATOM 6326 C C . LEU A 1 863 ? 21.433 -40.759 15.467 1.00 96.62 863 LEU A C 1
ATOM 6328 O O . LEU A 1 863 ? 22.078 -41.473 14.703 1.00 96.62 863 LEU A O 1
ATOM 6332 N N . HIS A 1 864 ? 20.124 -40.945 15.677 1.00 96.19 864 HIS A N 1
ATOM 6333 C CA . HIS A 1 864 ? 19.349 -42.052 15.111 1.00 96.19 864 HIS A CA 1
ATOM 6334 C C . HIS A 1 864 ? 19.908 -43.450 15.471 1.00 96.19 864 HIS A C 1
ATOM 6336 O O . HIS A 1 864 ? 19.847 -44.391 14.687 1.00 96.19 864 HIS A O 1
ATOM 6342 N N . ARG A 1 865 ? 20.458 -43.604 16.680 1.00 95.44 865 ARG A N 1
ATOM 6343 C CA . ARG A 1 865 ? 21.091 -44.828 17.214 1.00 95.44 865 ARG A CA 1
ATOM 6344 C C . ARG A 1 865 ? 20.333 -45.461 18.385 1.00 95.44 865 ARG A C 1
ATOM 6346 O O . ARG A 1 865 ? 20.853 -46.343 19.063 1.00 95.44 865 ARG A O 1
ATOM 6353 N N . SER A 1 866 ? 19.087 -45.058 18.620 1.00 96.19 866 SER A N 1
ATOM 6354 C CA . SER A 1 866 ? 18.225 -45.615 19.674 1.00 96.19 866 SER A CA 1
ATOM 6355 C C . SER A 1 866 ? 17.817 -47.077 19.458 1.00 96.19 866 SER A C 1
ATOM 6357 O O . SER A 1 866 ? 17.351 -47.719 20.395 1.00 96.19 866 SER A O 1
ATOM 6359 N N . GLY A 1 867 ? 17.958 -47.598 18.235 1.00 95.94 867 GLY A N 1
ATOM 6360 C CA . GLY A 1 867 ? 17.462 -48.918 17.838 1.00 95.94 867 GLY A CA 1
ATOM 6361 C C . GLY A 1 867 ? 15.956 -48.960 17.545 1.00 95.94 867 GLY A C 1
ATOM 6362 O O . GLY A 1 867 ? 15.438 -50.037 17.252 1.00 95.94 867 GLY A O 1
ATOM 6363 N N . LEU A 1 868 ? 15.239 -47.829 17.624 1.00 96.94 868 LEU A N 1
ATOM 6364 C CA . LEU A 1 868 ? 13.825 -47.756 17.235 1.00 96.94 868 LEU A CA 1
ATOM 6365 C C . LEU A 1 868 ? 13.659 -48.044 15.728 1.00 96.94 868 LEU A C 1
ATOM 6367 O O . LEU A 1 868 ? 14.555 -47.719 14.945 1.00 96.94 868 LEU A O 1
ATOM 6371 N N . PRO A 1 869 ? 12.520 -48.621 15.296 1.00 96.44 869 PRO A N 1
ATOM 6372 C CA . PRO A 1 869 ? 12.186 -48.730 13.878 1.00 96.44 869 PRO A CA 1
ATOM 6373 C C . PRO A 1 869 ? 12.226 -47.374 13.163 1.00 96.44 869 PRO A C 1
ATOM 6375 O O . PRO A 1 869 ? 11.959 -46.333 13.769 1.00 96.44 869 PRO A O 1
ATOM 6378 N N . ALA A 1 870 ? 12.528 -47.394 11.863 1.00 91.12 870 ALA A N 1
ATOM 6379 C CA . ALA A 1 870 ? 12.593 -46.185 11.047 1.00 91.12 870 ALA A CA 1
ATOM 6380 C C . ALA A 1 870 ? 11.238 -45.451 11.003 1.00 91.12 870 ALA A C 1
ATOM 6382 O O . ALA A 1 870 ? 11.133 -44.283 11.368 1.00 91.12 870 ALA A O 1
ATOM 6383 N N . TYR A 1 871 ? 10.192 -46.187 10.633 1.00 95.25 871 TYR A N 1
ATOM 6384 C CA . TYR A 1 871 ? 8.821 -45.713 10.480 1.00 95.25 871 TYR A CA 1
ATOM 6385 C C . TYR A 1 871 ? 7.854 -46.862 10.796 1.00 95.25 871 TYR A C 1
ATOM 6387 O O . TYR A 1 871 ? 8.185 -48.030 10.577 1.00 95.25 871 TYR A O 1
ATOM 6395 N N . LEU A 1 872 ? 6.658 -46.530 11.284 1.00 94.94 872 LEU A N 1
ATOM 6396 C CA . LEU A 1 872 ? 5.502 -47.426 11.390 1.00 94.94 872 LEU A CA 1
ATOM 6397 C C . LEU A 1 872 ? 4.258 -46.650 10.911 1.00 94.94 872 LEU A C 1
ATOM 6399 O O . LEU A 1 872 ? 4.134 -45.482 11.281 1.00 94.94 872 LEU A O 1
ATOM 6403 N N . PRO A 1 873 ? 3.330 -47.251 10.140 1.00 93.31 873 PRO A N 1
ATOM 6404 C CA . PRO A 1 873 ? 2.128 -46.578 9.631 1.00 93.31 873 PRO A CA 1
ATOM 6405 C C . PRO A 1 873 ? 1.030 -46.491 10.709 1.00 93.31 873 PRO A C 1
ATOM 6407 O O . PRO A 1 873 ? -0.074 -47.005 10.547 1.00 93.31 873 PRO A O 1
ATOM 6410 N N . LEU A 1 874 ? 1.352 -45.881 11.851 1.00 95.56 874 LEU A N 1
ATOM 6411 C CA . LEU A 1 874 ? 0.492 -45.834 13.038 1.00 95.56 874 LEU A CA 1
ATOM 6412 C C . LEU A 1 874 ? -0.838 -45.103 12.786 1.00 95.56 874 LEU A C 1
ATOM 6414 O O . LEU A 1 874 ? -1.847 -45.471 13.383 1.00 95.56 874 LEU A O 1
ATOM 6418 N N . TYR A 1 875 ? -0.857 -44.143 11.857 1.00 94.75 875 TYR A N 1
ATOM 6419 C CA . TYR A 1 875 ? -2.060 -43.434 11.395 1.00 94.75 875 TYR A CA 1
ATOM 6420 C C . TYR A 1 875 ? -3.197 -44.342 10.891 1.00 94.75 875 TYR A C 1
ATOM 6422 O O . TYR A 1 875 ? -4.342 -43.908 10.824 1.00 94.75 875 TYR A O 1
ATOM 6430 N N . GLN A 1 876 ? -2.903 -45.596 10.523 1.00 93.56 876 GLN A N 1
ATOM 6431 C CA . GLN A 1 876 ? -3.912 -46.553 10.050 1.00 93.56 876 GLN A CA 1
ATOM 6432 C C . GLN A 1 876 ? -4.778 -47.121 11.184 1.00 93.56 876 GLN A C 1
ATOM 6434 O O . GLN A 1 876 ? -5.872 -47.622 10.927 1.00 93.56 876 GLN A O 1
ATOM 6439 N N . GLU A 1 877 ? -4.290 -47.065 12.428 1.00 93.19 877 GLU A N 1
ATOM 6440 C CA . GLU A 1 877 ? -4.945 -47.654 13.604 1.00 93.19 877 GLU A CA 1
ATOM 6441 C C . GLU A 1 877 ? -5.160 -46.650 14.749 1.00 93.19 877 GLU A C 1
ATOM 6443 O O . GLU A 1 877 ? -5.984 -46.901 15.630 1.00 93.19 877 GLU A O 1
ATOM 6448 N N . LEU A 1 878 ? -4.418 -45.535 14.766 1.00 94.62 878 LEU A N 1
ATOM 6449 C CA . LEU A 1 878 ? -4.337 -44.602 15.890 1.00 94.62 878 LEU A CA 1
ATOM 6450 C C . LEU A 1 878 ? -4.634 -43.161 15.464 1.00 94.62 878 LEU A C 1
ATOM 6452 O O . LEU A 1 878 ? -4.155 -42.690 14.436 1.00 94.62 878 LEU A O 1
ATOM 6456 N N . GLU A 1 879 ? -5.322 -42.432 16.342 1.00 92.56 879 GLU A N 1
ATOM 6457 C CA . GLU A 1 879 ? -5.542 -40.987 16.252 1.00 92.56 879 GLU A CA 1
ATOM 6458 C C . GLU A 1 879 ? -5.165 -40.316 17.583 1.00 92.56 879 GLU A C 1
ATOM 6460 O O . GLU A 1 879 ? -5.372 -40.869 18.669 1.00 92.56 879 GLU A O 1
ATOM 6465 N N . GLY A 1 880 ? -4.629 -39.099 17.504 1.00 93.19 880 GLY A N 1
ATOM 6466 C CA . GLY A 1 880 ? -4.276 -38.257 18.644 1.00 93.19 880 GLY A CA 1
ATOM 6467 C C . GLY A 1 880 ? -2.916 -38.580 19.291 1.00 93.19 880 GLY A C 1
ATOM 6468 O O . GLY A 1 880 ? -2.489 -39.737 19.366 1.00 93.19 880 GLY A O 1
ATOM 6469 N N . PRO A 1 881 ? -2.217 -37.566 19.837 1.00 93.00 881 PRO A N 1
ATOM 6470 C CA . PRO A 1 881 ? -0.818 -37.694 20.258 1.00 93.00 881 PRO A CA 1
ATOM 6471 C C . PRO A 1 881 ? -0.615 -38.680 21.419 1.00 93.00 881 PRO A C 1
ATOM 6473 O O . PRO A 1 881 ? 0.421 -39.338 21.500 1.00 93.00 881 PRO A O 1
ATOM 6476 N N . ALA A 1 882 ? -1.611 -38.850 22.296 1.00 94.81 882 ALA A N 1
ATOM 6477 C CA . ALA A 1 882 ? -1.539 -39.794 23.413 1.00 94.81 882 ALA A CA 1
ATOM 6478 C C . ALA A 1 882 ? -1.495 -41.267 22.958 1.00 94.81 882 ALA A C 1
ATOM 6480 O O . ALA A 1 882 ? -0.773 -42.071 23.553 1.00 94.81 882 ALA A O 1
ATOM 6481 N N . ALA A 1 883 ? -2.227 -41.623 21.894 1.00 96.31 883 ALA A N 1
ATOM 6482 C CA . ALA A 1 883 ? -2.233 -42.979 21.345 1.00 96.31 883 ALA A CA 1
ATOM 6483 C C . ALA A 1 883 ? -0.883 -43.312 20.691 1.00 96.31 883 ALA A C 1
ATOM 6485 O O . ALA A 1 883 ? -0.297 -44.359 20.969 1.00 96.31 883 ALA A O 1
ATOM 6486 N N . PHE A 1 884 ? -0.341 -42.373 19.910 1.00 97.25 884 PHE A N 1
ATOM 6487 C CA . PHE A 1 884 ? 0.996 -42.472 19.320 1.00 97.25 884 PHE A CA 1
ATOM 6488 C C . PHE A 1 884 ? 2.095 -42.588 20.380 1.00 97.25 884 PHE A C 1
ATOM 6490 O O . PHE A 1 884 ? 2.952 -43.469 20.281 1.00 97.25 884 PHE A O 1
ATOM 6497 N N . ARG A 1 885 ? 2.041 -41.760 21.433 1.00 96.38 885 ARG A N 1
ATOM 6498 C CA . ARG A 1 885 ? 2.979 -41.813 22.563 1.00 96.38 885 ARG A CA 1
ATOM 6499 C C . ARG A 1 885 ? 2.988 -43.204 23.208 1.00 96.38 885 ARG A C 1
ATOM 6501 O O . ARG A 1 885 ? 4.051 -43.808 23.347 1.00 96.38 885 ARG A O 1
ATOM 6508 N N . LEU A 1 886 ? 1.814 -43.777 23.489 1.00 95.94 886 LEU A N 1
ATOM 6509 C CA . LEU A 1 886 ? 1.695 -45.139 24.024 1.00 95.94 886 LEU A CA 1
ATOM 6510 C C . LEU A 1 886 ? 2.194 -46.223 23.046 1.00 95.94 886 LEU A C 1
ATOM 6512 O O . LEU A 1 886 ? 2.816 -47.196 23.479 1.00 95.94 886 LEU A O 1
ATOM 6516 N N . ALA A 1 887 ? 1.961 -46.074 21.741 1.00 96.38 887 ALA A N 1
ATOM 6517 C CA . ALA A 1 887 ? 2.421 -47.027 20.731 1.00 96.38 887 ALA A CA 1
ATOM 6518 C C . ALA A 1 887 ? 3.953 -47.038 20.593 1.00 96.38 887 ALA A C 1
ATOM 6520 O O . ALA A 1 887 ? 4.570 -48.107 20.607 1.00 96.38 887 ALA A O 1
ATOM 6521 N N . VAL A 1 888 ? 4.598 -45.868 20.562 1.00 96.00 888 VAL A N 1
ATOM 6522 C CA . VAL A 1 888 ? 6.068 -45.756 20.572 1.00 96.00 888 VAL A CA 1
ATOM 6523 C C . VAL A 1 888 ? 6.648 -46.301 21.885 1.00 96.00 888 VAL A C 1
ATOM 6525 O O . VAL A 1 888 ? 7.647 -47.026 21.874 1.00 96.00 888 VAL A O 1
ATOM 6528 N N . TYR A 1 889 ? 5.984 -46.063 23.021 1.00 95.94 889 TYR A N 1
ATOM 6529 C CA . TYR A 1 889 ? 6.385 -46.645 24.306 1.00 95.94 889 TYR A CA 1
ATOM 6530 C C . TYR A 1 889 ? 6.247 -48.170 24.351 1.00 95.94 889 TYR A C 1
ATOM 6532 O O . TYR A 1 889 ? 7.034 -48.810 25.036 1.00 95.94 889 TYR A O 1
ATOM 6540 N N . ASN A 1 890 ? 5.345 -48.786 23.585 1.00 95.44 890 ASN A N 1
ATOM 6541 C CA . ASN A 1 890 ? 5.240 -50.249 23.501 1.00 95.44 890 ASN A CA 1
ATOM 6542 C C . ASN A 1 890 ? 6.035 -50.873 22.340 1.00 95.44 890 ASN A C 1
ATOM 6544 O O . ASN A 1 890 ? 6.246 -52.083 22.327 1.00 95.44 890 ASN A O 1
ATOM 6548 N N . THR A 1 891 ? 6.543 -50.066 21.407 1.00 95.50 891 THR A N 1
ATOM 6549 C CA . THR A 1 891 ? 7.360 -50.535 20.279 1.00 95.50 891 THR A CA 1
ATOM 6550 C C . THR A 1 891 ? 8.693 -51.112 20.767 1.00 95.50 891 THR A C 1
ATOM 6552 O O . THR A 1 891 ? 9.434 -50.448 21.501 1.00 95.50 891 THR A O 1
ATOM 6555 N N . SER A 1 892 ? 9.013 -52.343 20.358 1.00 94.75 892 SER A N 1
ATOM 6556 C CA . SER A 1 892 ? 10.307 -52.982 20.634 1.00 94.75 892 SER A CA 1
ATOM 6557 C C . SER A 1 892 ? 11.410 -52.486 19.693 1.00 94.75 892 SER A C 1
ATOM 6559 O O . SER A 1 892 ? 11.138 -52.064 18.569 1.00 94.75 892 SER A O 1
ATOM 6561 N N . LEU A 1 893 ? 12.670 -52.554 20.131 1.00 95.88 893 LEU A N 1
ATOM 6562 C CA . LEU A 1 893 ? 13.800 -52.084 19.328 1.00 95.88 893 LEU A CA 1
ATOM 6563 C C . LEU A 1 893 ? 14.194 -53.098 18.241 1.00 95.88 893 LEU A C 1
ATOM 6565 O O . LEU A 1 893 ? 14.371 -54.289 18.514 1.00 95.88 893 LEU A O 1
ATOM 6569 N N . ALA A 1 894 ? 14.397 -52.610 17.018 1.00 93.12 894 ALA A N 1
ATOM 6570 C CA . ALA A 1 894 ? 14.843 -53.395 15.866 1.00 93.12 894 ALA A CA 1
ATOM 6571 C C . ALA A 1 894 ? 16.321 -53.829 15.974 1.00 93.12 894 ALA A C 1
ATOM 6573 O O . ALA A 1 894 ? 16.691 -54.894 15.484 1.00 93.12 894 ALA A O 1
ATOM 6574 N N . ALA A 1 895 ? 17.149 -53.038 16.662 1.00 93.00 895 ALA A N 1
ATOM 6575 C CA . ALA A 1 895 ? 18.543 -53.335 17.014 1.00 93.00 895 ALA A CA 1
ATOM 6576 C C . ALA A 1 895 ? 18.789 -52.993 18.497 1.00 93.00 895 ALA A C 1
ATOM 6578 O O . ALA A 1 895 ? 17.909 -52.419 19.140 1.00 93.00 895 ALA A O 1
ATOM 6579 N N . ALA A 1 896 ? 19.939 -53.340 19.088 1.00 93.31 896 ALA A N 1
ATOM 6580 C CA . ALA A 1 896 ? 20.271 -52.754 20.390 1.00 93.31 896 ALA A CA 1
ATOM 6581 C C . ALA A 1 896 ? 20.672 -51.272 20.214 1.00 93.31 896 ALA A C 1
ATOM 6583 O O . ALA A 1 896 ? 21.140 -50.888 19.136 1.00 93.31 896 ALA A O 1
ATOM 6584 N N . PRO A 1 897 ? 20.496 -50.419 21.240 1.00 94.56 897 PRO A N 1
ATOM 6585 C CA . PRO A 1 897 ? 20.971 -49.041 21.181 1.00 94.56 897 PRO A CA 1
ATOM 6586 C C . PRO A 1 897 ? 22.472 -48.994 20.872 1.00 94.56 897 PRO A C 1
ATOM 6588 O O . PRO A 1 897 ? 23.237 -49.777 21.430 1.00 94.56 897 PRO A O 1
ATOM 6591 N N . LYS A 1 898 ? 22.884 -48.051 20.021 1.00 91.50 898 LYS A N 1
ATOM 6592 C CA . LYS A 1 898 ? 24.261 -47.799 19.545 1.00 91.50 898 LYS A CA 1
ATOM 6593 C C . LYS A 1 898 ? 24.826 -48.797 18.527 1.00 91.50 898 LYS A C 1
ATOM 6595 O O . LYS A 1 898 ? 25.783 -48.412 17.852 1.00 91.50 898 LYS A O 1
ATOM 6600 N N . ASP A 1 899 ? 24.221 -49.972 18.332 1.00 90.62 899 ASP A N 1
ATOM 6601 C CA . ASP A 1 899 ? 24.686 -50.985 17.362 1.00 90.62 899 ASP A CA 1
ATOM 6602 C C . ASP A 1 899 ? 24.620 -50.508 15.900 1.00 90.62 899 ASP A C 1
ATOM 6604 O O . ASP A 1 899 ? 25.458 -50.892 15.086 1.00 90.62 899 ASP A O 1
ATOM 6608 N N . ALA A 1 900 ? 23.618 -49.694 15.550 1.00 89.12 900 ALA A N 1
ATOM 6609 C CA . ALA A 1 900 ? 23.391 -49.218 14.187 1.00 89.12 900 ALA A CA 1
ATOM 6610 C C . ALA A 1 900 ? 22.717 -47.839 14.160 1.00 89.12 900 ALA A C 1
ATOM 6612 O O . ALA A 1 900 ? 21.976 -47.480 15.077 1.00 89.12 900 ALA A O 1
ATOM 6613 N N . THR A 1 901 ? 22.937 -47.100 13.071 1.00 90.75 901 THR A N 1
ATOM 6614 C CA . THR A 1 901 ? 22.229 -45.854 12.750 1.00 90.75 901 THR A CA 1
ATOM 6615 C C . THR A 1 901 ? 21.014 -46.178 11.879 1.00 90.75 901 THR A C 1
ATOM 6617 O O . THR A 1 901 ? 21.163 -46.599 10.734 1.00 90.75 901 THR A O 1
ATOM 6620 N N . VAL A 1 902 ? 19.810 -45.985 12.415 1.00 93.12 902 VAL A N 1
ATOM 6621 C CA . VAL A 1 902 ? 18.519 -46.208 11.750 1.00 93.12 902 VAL A CA 1
ATOM 6622 C C . VAL A 1 902 ? 17.730 -44.906 11.798 1.00 93.12 902 VAL A C 1
ATOM 6624 O O . VAL A 1 902 ? 17.201 -44.540 12.846 1.00 93.12 902 VAL A O 1
ATOM 6627 N N . TYR A 1 903 ? 17.660 -44.206 10.662 1.00 92.94 903 TYR A N 1
ATOM 6628 C CA . TYR A 1 903 ? 16.903 -42.961 10.530 1.00 92.94 903 TYR A CA 1
ATOM 6629 C C . TYR A 1 903 ? 15.446 -43.184 10.960 1.00 92.94 903 TYR A C 1
ATOM 6631 O O . TYR A 1 903 ? 14.725 -43.935 10.308 1.00 92.94 903 TYR A O 1
ATOM 6639 N N . SER A 1 904 ? 15.057 -42.599 12.094 1.00 96.38 904 SER A N 1
ATOM 6640 C CA . SER A 1 904 ? 13.848 -42.967 12.839 1.00 96.38 904 SER A CA 1
ATOM 6641 C C . SER A 1 904 ? 12.994 -41.755 13.179 1.00 96.38 904 SER A C 1
ATOM 6643 O O . SER A 1 904 ? 13.412 -40.881 13.945 1.00 96.38 904 SER A O 1
ATOM 6645 N N . ASP A 1 905 ? 11.772 -41.752 12.649 1.00 97.38 905 ASP A N 1
ATOM 6646 C CA . ASP A 1 905 ? 10.737 -40.769 12.959 1.00 97.38 905 ASP A CA 1
ATOM 6647 C C . ASP A 1 905 ? 10.230 -40.937 14.391 1.00 97.38 905 ASP A C 1
ATOM 6649 O O . ASP A 1 905 ? 10.114 -39.957 15.123 1.00 97.38 905 ASP A O 1
ATOM 6653 N N . LEU A 1 906 ? 10.046 -42.185 14.839 1.00 97.69 906 LEU A N 1
ATOM 6654 C CA . LEU A 1 906 ? 9.638 -42.521 16.208 1.00 97.69 906 LEU A CA 1
ATOM 6655 C C . LEU A 1 906 ? 10.622 -41.959 17.248 1.00 97.69 906 LEU A C 1
ATOM 6657 O O . LEU A 1 906 ? 10.214 -41.527 18.326 1.00 97.69 906 LEU A O 1
ATOM 6661 N N . GLY A 1 907 ? 11.919 -41.933 16.921 1.00 97.75 907 GLY A N 1
ATOM 6662 C CA . GLY A 1 907 ? 12.935 -41.310 17.767 1.00 97.75 907 GLY A CA 1
ATOM 6663 C C . GLY A 1 907 ? 12.782 -39.789 17.883 1.00 97.75 907 GLY A C 1
ATOM 6664 O O . GLY A 1 907 ? 12.993 -39.234 18.960 1.00 97.75 907 GLY A O 1
ATOM 6665 N N . PHE A 1 908 ? 12.360 -39.118 16.810 1.00 98.31 908 PHE A N 1
ATOM 6666 C CA . PHE A 1 908 ? 12.120 -37.673 16.806 1.00 98.31 908 PHE A CA 1
ATOM 6667 C C . PHE A 1 908 ? 10.763 -37.275 17.397 1.00 98.31 908 PHE A C 1
ATOM 6669 O O . PHE A 1 908 ? 10.681 -36.240 18.054 1.00 98.31 908 PHE A O 1
ATOM 6676 N N . MET A 1 909 ? 9.733 -38.120 17.273 1.00 98.50 909 MET A N 1
ATOM 6677 C CA . MET A 1 909 ? 8.504 -38.003 18.071 1.00 98.50 909 MET A CA 1
ATOM 6678 C C . MET A 1 909 ? 8.842 -38.024 19.572 1.00 98.50 909 MET A C 1
ATOM 6680 O O . MET A 1 909 ? 8.431 -37.134 20.313 1.00 98.50 909 MET A O 1
ATOM 6684 N N . ALA A 1 910 ? 9.680 -38.977 20.007 1.00 98.31 910 ALA A N 1
ATOM 6685 C CA . ALA A 1 910 ? 10.137 -39.057 21.393 1.00 98.31 910 ALA A CA 1
ATOM 6686 C C . ALA A 1 910 ? 10.979 -37.841 21.829 1.00 98.31 910 ALA A C 1
ATOM 6688 O O . ALA A 1 910 ? 10.800 -37.370 22.949 1.00 98.31 910 ALA A O 1
ATOM 6689 N N . LEU A 1 911 ? 11.848 -37.292 20.966 1.00 98.56 911 LEU A N 1
ATOM 6690 C CA . LEU A 1 911 ? 12.570 -36.043 21.261 1.00 98.56 911 LEU A CA 1
ATOM 6691 C C . LEU A 1 911 ? 11.625 -34.859 21.487 1.00 98.56 911 LEU A C 1
ATOM 6693 O O . LEU A 1 911 ? 11.835 -34.108 22.436 1.00 98.56 911 LEU A O 1
ATOM 6697 N N . ALA A 1 912 ? 10.580 -34.705 20.670 1.00 98.38 912 ALA A N 1
ATOM 6698 C CA . ALA A 1 912 ? 9.603 -33.641 20.883 1.00 98.38 912 ALA A CA 1
ATOM 6699 C C . ALA A 1 912 ? 8.856 -33.801 22.212 1.00 98.38 912 ALA A C 1
ATOM 6701 O O . ALA A 1 912 ? 8.726 -32.831 22.950 1.00 98.38 912 ALA A O 1
ATOM 6702 N N . TRP A 1 913 ? 8.465 -35.021 22.583 1.00 98.50 913 TRP A N 1
ATOM 6703 C CA . TRP A 1 913 ? 7.861 -35.271 23.894 1.00 98.50 913 TRP A CA 1
ATOM 6704 C C . TRP A 1 913 ? 8.828 -34.994 25.056 1.00 98.50 913 TRP A C 1
ATOM 6706 O O . TRP A 1 913 ? 8.398 -34.467 26.075 1.00 98.50 913 TRP A O 1
ATOM 6716 N N . ILE A 1 914 ? 10.133 -35.274 24.916 1.00 98.69 914 ILE A N 1
ATOM 6717 C CA . ILE A 1 914 ? 11.142 -34.869 25.918 1.00 98.69 914 ILE A CA 1
ATOM 6718 C C . ILE A 1 914 ? 11.192 -33.341 26.049 1.00 98.69 914 ILE A C 1
ATOM 6720 O O . ILE A 1 914 ? 11.236 -32.837 27.169 1.00 98.69 914 ILE A O 1
ATOM 6724 N N . VAL A 1 915 ? 11.177 -32.605 24.930 1.00 98.56 915 VAL A N 1
ATOM 6725 C CA . VAL A 1 915 ? 11.112 -31.133 24.940 1.00 98.56 915 VAL A CA 1
ATOM 6726 C C . VAL A 1 915 ? 9.868 -30.677 25.706 1.00 98.56 915 VAL A C 1
ATOM 6728 O O . VAL A 1 915 ? 10.013 -29.923 26.664 1.00 98.56 915 VAL A O 1
ATOM 6731 N N . GLU A 1 916 ? 8.685 -31.190 25.357 1.00 98.25 916 GLU A N 1
ATOM 6732 C CA . GLU A 1 916 ? 7.405 -30.861 26.004 1.00 98.25 916 GLU A CA 1
ATOM 6733 C C . GLU A 1 916 ? 7.423 -31.093 27.524 1.00 98.25 916 GLU A C 1
ATOM 6735 O O . GLU A 1 916 ? 7.048 -30.192 28.274 1.00 98.25 916 GLU A O 1
ATOM 6740 N N . GLU A 1 917 ? 7.914 -32.243 28.005 1.00 98.06 917 GLU A N 1
ATOM 6741 C CA . GLU A 1 917 ? 8.030 -32.508 29.451 1.00 98.06 917 GLU A CA 1
ATOM 6742 C C . GLU A 1 917 ? 9.039 -31.573 30.143 1.00 98.06 917 GLU A C 1
ATOM 6744 O O . GLU A 1 917 ? 8.822 -31.139 31.274 1.00 98.06 917 GLU A O 1
ATOM 6749 N N . VAL A 1 918 ? 10.154 -31.236 29.481 1.00 98.12 918 VAL A N 1
ATOM 6750 C CA . VAL A 1 918 ? 11.184 -30.339 30.039 1.00 98.12 918 VAL A CA 1
ATOM 6751 C C . VAL A 1 918 ? 10.713 -28.881 30.084 1.00 98.12 918 VAL A C 1
ATOM 6753 O O . VAL A 1 918 ? 11.168 -28.121 30.950 1.00 98.12 918 VAL A O 1
ATOM 6756 N N . VAL A 1 919 ? 9.829 -28.463 29.169 1.00 96.94 919 VAL A N 1
ATOM 6757 C CA . VAL A 1 919 ? 9.350 -27.072 29.066 1.00 96.94 919 VAL A CA 1
ATOM 6758 C C . VAL A 1 919 ? 7.976 -26.822 29.682 1.00 96.94 919 VAL A C 1
ATOM 6760 O O . VAL A 1 919 ? 7.722 -25.693 30.096 1.00 96.94 919 VAL A O 1
ATOM 6763 N N . GLY A 1 920 ? 7.134 -27.849 29.811 1.00 97.12 920 GLY A N 1
ATOM 6764 C CA . GLY A 1 920 ? 5.774 -27.745 30.345 1.00 97.12 920 GLY A CA 1
ATOM 6765 C C . GLY A 1 920 ? 4.754 -27.129 29.378 1.00 97.12 920 GLY A C 1
ATOM 6766 O O . GLY A 1 920 ? 3.684 -26.711 29.815 1.00 97.12 920 GLY A O 1
ATOM 6767 N N . GLU A 1 921 ? 5.072 -27.052 28.083 1.00 96.81 921 GLU A N 1
ATOM 6768 C CA . GLU A 1 921 ? 4.198 -26.543 27.017 1.00 96.81 921 GLU A CA 1
ATOM 6769 C C . GLU A 1 921 ? 4.381 -27.361 25.718 1.00 96.81 921 GLU A C 1
ATOM 6771 O O . GLU A 1 921 ? 5.428 -27.993 25.552 1.00 96.81 921 GLU A O 1
ATOM 6776 N N . PRO A 1 922 ? 3.396 -27.367 24.796 1.00 96.75 922 PRO A N 1
ATOM 6777 C CA . PRO A 1 922 ? 3.517 -28.013 23.485 1.00 96.75 922 PRO A CA 1
ATOM 6778 C C . PRO A 1 922 ? 4.709 -27.507 22.662 1.00 96.75 922 PRO A C 1
ATOM 6780 O O . PRO A 1 922 ? 5.077 -26.330 22.737 1.00 96.75 922 PRO A O 1
ATOM 6783 N N . ILE A 1 923 ? 5.298 -28.381 21.838 1.00 97.06 923 ILE A N 1
ATOM 6784 C CA . ILE A 1 923 ? 6.513 -28.034 21.086 1.00 97.06 923 ILE A CA 1
ATOM 6785 C C . ILE A 1 923 ? 6.298 -26.916 20.051 1.00 97.06 923 ILE A C 1
ATOM 6787 O O . ILE A 1 923 ? 7.207 -26.115 19.843 1.00 97.06 923 ILE A O 1
ATOM 6791 N N . ASP A 1 924 ? 5.115 -26.805 19.440 1.00 97.44 924 ASP A N 1
ATOM 6792 C CA . ASP A 1 924 ? 4.794 -25.717 18.508 1.00 97.44 924 ASP A CA 1
ATOM 6793 C C . ASP A 1 924 ? 4.763 -24.355 19.217 1.00 97.44 924 ASP A C 1
ATOM 6795 O O . ASP A 1 924 ? 5.394 -23.407 18.750 1.00 97.44 924 ASP A O 1
ATOM 6799 N N . ALA A 1 925 ? 4.136 -24.276 20.394 1.00 96.31 925 ALA A N 1
ATOM 6800 C CA . ALA A 1 925 ? 4.137 -23.080 21.235 1.00 96.31 925 ALA A CA 1
ATOM 6801 C C . ALA A 1 925 ? 5.552 -22.691 21.709 1.00 96.31 925 ALA A C 1
ATOM 6803 O O . ALA A 1 925 ? 5.910 -21.509 21.670 1.00 96.31 925 ALA A O 1
ATOM 6804 N N . PHE A 1 926 ? 6.376 -23.669 22.108 1.00 97.56 926 PHE A N 1
ATOM 6805 C CA . PHE A 1 926 ? 7.770 -23.422 22.488 1.00 97.56 926 PHE A CA 1
ATOM 6806 C C . PHE A 1 926 ? 8.600 -22.903 21.308 1.00 97.56 926 PHE A C 1
ATOM 6808 O O . PHE A 1 926 ? 9.305 -21.903 21.450 1.00 97.56 926 PHE A O 1
ATOM 6815 N N . LEU A 1 927 ? 8.524 -23.565 20.149 1.00 97.50 927 LEU A N 1
ATOM 6816 C CA . LEU A 1 927 ? 9.305 -23.218 18.959 1.00 97.50 927 LEU A CA 1
ATOM 6817 C C . LEU A 1 927 ? 8.917 -21.862 18.389 1.00 97.50 927 LEU A C 1
ATOM 6819 O O . LEU A 1 927 ? 9.807 -21.067 18.092 1.00 97.50 927 LEU A O 1
ATOM 6823 N N . GLU A 1 928 ? 7.620 -21.564 18.329 1.00 93.88 928 GLU A N 1
ATOM 6824 C CA . GLU A 1 928 ? 7.133 -20.227 18.016 1.00 93.88 928 GLU A CA 1
ATOM 6825 C C . GLU A 1 928 ? 7.775 -19.220 18.975 1.00 93.88 928 GLU A C 1
ATOM 6827 O O . GLU A 1 928 ? 8.553 -18.369 18.562 1.00 93.88 928 GLU A O 1
ATOM 6832 N N . ARG A 1 929 ? 7.565 -19.376 20.286 1.00 92.94 929 ARG A N 1
ATOM 6833 C CA . ARG A 1 929 ? 8.015 -18.426 21.316 1.00 92.94 929 ARG A CA 1
ATOM 6834 C C . ARG A 1 929 ? 9.537 -18.250 21.414 1.00 92.94 929 ARG A C 1
ATOM 6836 O O . ARG A 1 929 ? 9.981 -17.176 21.824 1.00 92.94 929 ARG A O 1
ATOM 6843 N N . ARG A 1 930 ? 10.332 -19.287 21.126 1.00 91.44 930 ARG A N 1
ATOM 6844 C CA . ARG A 1 930 ? 11.785 -19.331 21.391 1.00 91.44 930 ARG A CA 1
ATOM 6845 C C . ARG A 1 930 ? 12.674 -19.375 20.157 1.00 91.44 930 ARG A C 1
ATOM 6847 O O . ARG A 1 930 ? 13.837 -19.018 20.302 1.00 91.44 930 ARG A O 1
ATOM 6854 N N . VAL A 1 931 ? 12.170 -19.794 18.996 1.00 91.81 931 VAL A N 1
ATOM 6855 C CA . VAL A 1 931 ? 12.971 -19.985 17.775 1.00 91.81 931 VAL A CA 1
ATOM 6856 C C . VAL A 1 931 ? 12.442 -19.139 16.627 1.00 91.81 931 VAL A C 1
ATOM 6858 O O . VAL A 1 931 ? 13.136 -18.224 16.194 1.00 91.81 931 VAL A O 1
ATOM 6861 N N . PHE A 1 932 ? 11.220 -19.389 16.159 1.00 92.62 932 PHE A N 1
ATOM 6862 C CA . PHE A 1 932 ? 10.716 -18.747 14.943 1.00 92.62 932 PHE A CA 1
ATOM 6863 C C . PHE A 1 932 ? 10.494 -17.254 15.172 1.00 92.62 932 PHE A C 1
ATOM 6865 O O . PHE A 1 932 ? 11.033 -16.419 14.451 1.00 92.62 932 PHE A O 1
ATOM 6872 N N . ARG A 1 933 ? 9.815 -16.908 16.267 1.00 85.12 933 ARG A N 1
ATOM 6873 C CA . ARG A 1 933 ? 9.499 -15.531 16.646 1.00 85.12 933 ARG A CA 1
ATOM 6874 C C . ARG A 1 933 ? 10.736 -14.651 16.897 1.00 85.12 933 ARG A C 1
ATOM 6876 O O . ARG A 1 933 ? 10.786 -13.568 16.317 1.00 85.12 933 ARG A O 1
ATOM 6883 N N . PRO A 1 934 ? 11.762 -15.057 17.682 1.00 81.38 934 PRO A N 1
ATOM 6884 C CA . PRO A 1 934 ? 12.939 -14.208 17.915 1.00 81.38 934 PRO A CA 1
ATOM 6885 C C . PRO A 1 934 ? 13.897 -14.123 16.716 1.00 81.38 934 PRO A C 1
ATOM 6887 O O . PRO A 1 934 ? 14.684 -13.179 16.642 1.00 81.38 934 PRO A O 1
ATOM 6890 N N . LEU A 1 935 ? 13.819 -15.079 15.780 1.00 78.88 935 LEU A N 1
ATOM 6891 C CA . LEU A 1 935 ? 14.491 -15.030 14.475 1.00 78.88 935 LEU A CA 1
ATOM 6892 C C . LEU A 1 935 ? 13.626 -14.365 13.384 1.00 78.88 935 LEU A C 1
ATOM 6894 O O . LEU A 1 935 ? 14.098 -14.190 12.265 1.00 78.88 935 LEU A O 1
ATOM 6898 N N . GLY A 1 936 ? 12.376 -13.991 13.690 1.00 77.56 936 GLY A N 1
ATOM 6899 C CA . GLY A 1 936 ? 11.425 -13.366 12.760 1.00 77.56 936 GLY A CA 1
ATOM 6900 C C . GLY A 1 936 ? 11.076 -14.222 11.545 1.00 77.56 936 GLY A C 1
ATOM 6901 O O . GLY A 1 936 ? 10.858 -13.703 10.451 1.00 77.56 936 GLY A O 1
ATOM 6902 N N . MET A 1 937 ? 11.030 -15.532 11.752 1.00 87.56 937 MET A N 1
ATOM 6903 C CA . MET A 1 937 ? 10.576 -16.521 10.789 1.00 87.56 937 MET A CA 1
ATOM 6904 C C . MET A 1 937 ? 9.035 -16.570 10.790 1.00 87.56 937 MET A C 1
ATOM 6906 O O . MET A 1 937 ? 8.434 -17.485 11.345 1.00 87.56 937 MET A O 1
ATOM 6910 N N . GLU A 1 938 ? 8.394 -15.542 10.227 1.00 84.44 938 GLU A N 1
ATOM 6911 C CA . GLU A 1 938 ? 6.933 -15.342 10.291 1.00 84.44 938 GLU A CA 1
ATOM 6912 C C . GLU A 1 938 ? 6.087 -16.358 9.510 1.00 84.44 938 GLU A C 1
ATOM 6914 O O . GLU A 1 938 ? 4.930 -16.579 9.849 1.00 84.44 938 GLU A O 1
ATOM 6919 N N . ASP A 1 939 ? 6.634 -16.941 8.444 1.00 91.00 939 ASP A N 1
ATOM 6920 C CA . ASP A 1 939 ? 5.973 -17.965 7.631 1.00 91.00 939 ASP A CA 1
ATOM 6921 C C . ASP A 1 939 ? 6.139 -19.368 8.244 1.00 91.00 939 ASP A C 1
ATOM 6923 O O . ASP A 1 939 ? 5.599 -20.345 7.716 1.00 91.00 939 ASP A O 1
ATOM 6927 N N . THR A 1 940 ? 6.931 -19.488 9.316 1.00 96.69 940 THR A N 1
ATOM 6928 C CA . THR A 1 940 ? 7.382 -20.765 9.872 1.00 96.69 940 THR A CA 1
ATOM 6929 C C . THR A 1 940 ? 6.518 -21.214 11.037 1.00 96.69 940 THR A C 1
ATOM 6931 O O . THR A 1 940 ? 6.640 -20.718 12.151 1.00 96.69 940 THR A O 1
ATOM 6934 N N . GLN A 1 941 ? 5.652 -22.191 10.784 1.00 96.44 941 GLN A N 1
ATOM 6935 C CA . GLN A 1 941 ? 4.601 -22.588 11.720 1.00 96.44 941 GLN A CA 1
ATOM 6936 C C . GLN A 1 941 ? 4.136 -24.028 11.489 1.00 96.44 941 GLN A C 1
ATOM 6938 O O . GLN A 1 941 ? 4.301 -24.597 10.409 1.00 96.44 941 GLN A O 1
ATOM 6943 N N . PHE A 1 942 ? 3.527 -24.625 12.511 1.00 97.56 942 PHE A N 1
ATOM 6944 C CA . PHE A 1 942 ? 2.722 -25.837 12.355 1.00 97.56 942 PHE A CA 1
ATOM 6945 C C . PHE A 1 942 ? 1.272 -25.432 12.092 1.00 97.56 942 PHE A C 1
ATOM 6947 O O . PHE A 1 942 ? 0.792 -24.500 12.731 1.00 97.56 942 PHE A O 1
ATOM 6954 N N . ARG A 1 943 ? 0.554 -26.179 11.242 1.00 96.19 943 ARG A N 1
ATOM 6955 C CA . ARG A 1 943 ? -0.882 -25.958 10.950 1.00 96.19 943 ARG A CA 1
ATOM 6956 C C . ARG A 1 943 ? -1.184 -24.526 10.441 1.00 96.19 943 ARG A C 1
ATOM 6958 O O . ARG A 1 943 ? -1.894 -23.791 11.127 1.00 96.19 943 ARG A O 1
ATOM 6965 N N . PRO A 1 944 ? -0.646 -24.127 9.271 1.00 94.50 944 PRO A N 1
ATOM 6966 C CA . PRO A 1 944 ? -0.839 -22.782 8.722 1.00 94.50 944 PRO A CA 1
ATOM 6967 C C . PRO A 1 944 ? -2.318 -22.443 8.485 1.00 94.50 944 PRO A C 1
ATOM 6969 O O . PRO A 1 944 ? -3.149 -23.336 8.291 1.00 94.50 944 PRO A O 1
ATOM 6972 N N . ASP A 1 945 ? -2.653 -21.152 8.481 1.00 88.75 945 ASP A N 1
ATOM 6973 C CA . ASP A 1 945 ? -4.043 -20.698 8.404 1.00 88.75 945 ASP A CA 1
ATOM 6974 C C . ASP A 1 945 ? -4.659 -20.977 7.017 1.00 88.75 945 ASP A C 1
ATOM 6976 O O . ASP A 1 945 ? -3.998 -20.935 5.973 1.00 88.75 945 ASP A O 1
ATOM 6980 N N . ALA A 1 946 ? -5.969 -21.232 6.978 1.00 84.81 946 ALA A N 1
ATOM 6981 C CA . ALA A 1 946 ? -6.701 -21.457 5.734 1.00 84.81 946 ALA A CA 1
ATOM 6982 C C . ALA A 1 946 ? -6.604 -20.270 4.751 1.00 84.81 946 ALA A C 1
ATOM 6984 O O . ALA A 1 946 ? -6.627 -20.482 3.535 1.00 84.81 946 ALA A O 1
ATOM 6985 N N . ALA A 1 947 ? -6.443 -19.040 5.251 1.00 87.06 947 ALA A N 1
ATOM 6986 C CA . ALA A 1 947 ? -6.195 -17.839 4.456 1.00 87.06 947 ALA A CA 1
ATOM 6987 C C . ALA A 1 947 ? -4.854 -17.878 3.696 1.00 87.06 947 ALA A C 1
ATOM 6989 O O . ALA A 1 947 ? -4.707 -17.212 2.672 1.00 87.06 947 ALA A O 1
ATOM 6990 N N . GLU A 1 948 ? -3.890 -18.684 4.147 1.00 90.00 948 GLU A N 1
ATOM 6991 C CA . GLU A 1 948 ? -2.567 -18.830 3.530 1.00 90.00 948 GLU A CA 1
ATOM 6992 C C . GLU A 1 948 ? -2.536 -19.919 2.447 1.00 90.00 948 GLU A C 1
ATOM 6994 O O . GLU A 1 948 ? -1.611 -19.974 1.633 1.00 90.00 948 GLU A O 1
ATOM 6999 N N . ARG A 1 949 ? -3.582 -20.751 2.349 1.00 92.25 949 ARG A N 1
ATOM 7000 C CA . ARG A 1 949 ? -3.715 -21.810 1.331 1.00 92.25 949 ARG A CA 1
ATOM 7001 C C . ARG A 1 949 ? -3.401 -21.359 -0.115 1.00 92.25 949 ARG A C 1
ATOM 7003 O O . ARG A 1 949 ? -2.761 -22.146 -0.819 1.00 92.25 949 ARG A O 1
ATOM 7010 N N . PRO A 1 950 ? -3.745 -20.134 -0.580 1.00 92.00 950 PRO A N 1
ATOM 7011 C CA . PRO A 1 950 ? -3.382 -19.652 -1.920 1.00 92.00 950 PRO A CA 1
ATOM 7012 C C . PRO A 1 950 ? -1.872 -19.493 -2.171 1.00 92.00 950 PRO A C 1
ATOM 7014 O O . PRO A 1 950 ? -1.453 -19.551 -3.329 1.00 92.00 950 PRO A O 1
ATOM 7017 N N . ARG A 1 951 ? -1.061 -19.314 -1.114 1.00 93.38 951 ARG A N 1
ATOM 7018 C CA . ARG A 1 951 ? 0.410 -19.188 -1.173 1.00 93.38 951 ARG A CA 1
ATOM 7019 C C . ARG A 1 951 ? 1.173 -20.437 -0.710 1.00 93.38 951 ARG A C 1
ATOM 7021 O O . ARG A 1 951 ? 2.392 -20.484 -0.861 1.00 93.38 951 ARG A O 1
ATOM 7028 N N . ILE A 1 952 ? 0.470 -21.441 -0.181 1.00 97.56 952 ILE A N 1
ATOM 7029 C CA . ILE A 1 952 ? 1.023 -22.760 0.158 1.00 97.56 952 ILE A CA 1
ATOM 7030 C C . ILE A 1 952 ? 1.058 -23.640 -1.096 1.00 97.56 952 ILE A C 1
ATOM 7032 O O . ILE A 1 952 ? 0.045 -23.763 -1.792 1.00 97.56 952 ILE A O 1
ATOM 7036 N N . ALA A 1 953 ? 2.200 -24.269 -1.371 1.00 97.56 953 ALA A N 1
ATOM 7037 C CA . ALA A 1 953 ? 2.328 -25.307 -2.389 1.00 97.56 953 ALA A CA 1
ATOM 7038 C C . ALA A 1 953 ? 1.607 -26.594 -1.928 1.00 97.56 953 ALA A C 1
ATOM 7040 O O . ALA A 1 953 ? 1.852 -27.037 -0.802 1.00 97.56 953 ALA A O 1
ATOM 7041 N N . PRO A 1 954 ? 0.714 -27.201 -2.736 1.00 97.06 954 PRO A N 1
ATOM 7042 C CA . PRO A 1 954 ? 0.174 -28.519 -2.421 1.00 97.06 954 PRO A CA 1
ATOM 7043 C C . PRO A 1 954 ? 1.273 -29.577 -2.441 1.00 97.06 954 PRO A C 1
ATOM 7045 O O . PRO A 1 954 ? 2.290 -29.423 -3.120 1.00 97.06 954 PRO A O 1
ATOM 7048 N N . THR A 1 955 ? 1.036 -30.661 -1.718 1.00 95.94 955 THR A N 1
ATOM 7049 C CA . THR A 1 955 ? 1.826 -31.881 -1.798 1.00 95.94 955 THR A CA 1
ATOM 7050 C C . THR A 1 955 ? 1.064 -32.914 -2.634 1.00 95.94 955 THR A C 1
ATOM 7052 O O . THR A 1 955 ? 0.578 -32.582 -3.715 1.00 95.94 955 THR A O 1
ATOM 7055 N N . GLU A 1 956 ? 0.985 -34.170 -2.210 1.00 93.00 956 GLU A N 1
ATOM 7056 C CA . GLU A 1 956 ? 0.420 -35.239 -3.030 1.00 93.00 956 GLU A CA 1
ATOM 7057 C C . GLU A 1 956 ? -1.111 -35.202 -3.192 1.00 93.00 956 GLU A C 1
ATOM 7059 O O . GLU A 1 956 ? -1.863 -34.676 -2.367 1.00 93.00 956 GLU A O 1
ATOM 7064 N N . MET A 1 957 ? -1.588 -35.869 -4.245 1.00 91.44 957 MET A N 1
ATOM 7065 C CA . MET A 1 957 ? -2.952 -36.382 -4.317 1.00 91.44 957 MET A CA 1
ATOM 7066 C C . MET A 1 957 ? -3.032 -37.682 -3.507 1.00 91.44 957 MET A C 1
ATOM 7068 O O . MET A 1 957 ? -2.872 -38.778 -4.056 1.00 91.44 957 MET A O 1
ATOM 7072 N N . ASP A 1 958 ? -3.296 -37.562 -2.205 1.00 88.31 958 ASP A N 1
ATOM 7073 C CA . ASP A 1 958 ? -3.512 -38.704 -1.314 1.00 88.31 958 ASP A CA 1
ATOM 7074 C C . ASP A 1 958 ? -4.843 -39.385 -1.662 1.00 88.31 958 ASP A C 1
ATOM 7076 O O . ASP A 1 958 ? -5.894 -39.140 -1.076 1.00 88.31 958 ASP A O 1
ATOM 7080 N N . SER A 1 959 ? -4.797 -40.245 -2.674 1.00 79.94 959 SER A N 1
ATOM 7081 C CA . SER A 1 959 ? -5.920 -41.069 -3.124 1.00 79.94 959 SER A CA 1
ATOM 7082 C C . SER A 1 959 ? -6.063 -42.379 -2.340 1.00 79.94 959 SER A C 1
ATOM 7084 O O . SER A 1 959 ? -7.028 -43.113 -2.560 1.00 79.94 959 SER A O 1
ATOM 7086 N N . ALA A 1 960 ? -5.117 -42.683 -1.445 1.00 76.50 960 ALA A N 1
ATOM 7087 C CA . ALA A 1 960 ? -5.076 -43.928 -0.686 1.00 76.50 960 ALA A CA 1
ATOM 7088 C C . ALA A 1 960 ? -5.809 -43.820 0.658 1.00 76.50 960 ALA A C 1
ATOM 7090 O O . ALA A 1 960 ? -6.410 -44.803 1.095 1.00 76.50 960 ALA A O 1
ATOM 7091 N N . TRP A 1 961 ? -5.772 -42.644 1.295 1.00 83.94 961 TRP A N 1
ATOM 7092 C CA . TRP A 1 961 ? -6.352 -42.414 2.615 1.00 83.94 961 TRP A CA 1
ATOM 7093 C C . TRP A 1 961 ? -7.273 -41.188 2.665 1.00 83.94 961 TRP A C 1
ATOM 7095 O O . TRP A 1 961 ? -8.478 -41.360 2.859 1.00 83.94 961 TRP A O 1
ATOM 7105 N N . ARG A 1 962 ? -6.756 -39.968 2.459 1.00 88.75 962 ARG A N 1
ATOM 7106 C CA . ARG A 1 962 ? -7.546 -38.723 2.602 1.00 88.75 962 ARG A CA 1
ATOM 7107 C C . ARG A 1 962 ? -8.560 -38.493 1.469 1.00 88.75 962 ARG A C 1
ATOM 7109 O O . ARG A 1 962 ? -9.629 -37.931 1.695 1.00 88.75 962 ARG A O 1
ATOM 7116 N N . GLY A 1 963 ? -8.253 -38.940 0.252 1.00 87.38 963 GLY A N 1
ATOM 7117 C CA . GLY A 1 963 ? -9.095 -38.815 -0.943 1.00 87.38 963 GLY A CA 1
ATOM 7118 C C . GLY A 1 963 ? -9.015 -37.469 -1.680 1.00 87.38 963 GLY A C 1
ATOM 7119 O O . GLY A 1 963 ? -9.886 -37.191 -2.507 1.00 87.38 963 GLY A O 1
ATOM 7120 N N . TYR A 1 964 ? -8.018 -36.623 -1.395 1.00 91.75 964 TYR A N 1
ATOM 7121 C CA . TYR A 1 964 ? -7.880 -35.280 -1.976 1.00 91.75 964 TYR A CA 1
ATOM 7122 C C . TYR A 1 964 ? -6.414 -34.807 -2.062 1.00 91.75 964 TYR A C 1
ATOM 7124 O O . TYR A 1 964 ? -5.515 -35.428 -1.501 1.00 91.75 964 TYR A O 1
ATOM 7132 N N . GLN A 1 965 ? -6.169 -33.693 -2.769 1.00 93.31 965 GLN A N 1
ATOM 7133 C CA . GLN A 1 965 ? -4.840 -33.072 -2.858 1.00 93.31 965 GLN A CA 1
ATOM 7134 C C . GLN A 1 965 ? -4.502 -32.327 -1.563 1.00 93.31 965 GLN A C 1
ATOM 7136 O O . GLN A 1 965 ? -5.166 -31.345 -1.206 1.00 93.31 965 GLN A O 1
ATOM 7141 N N . VAL A 1 966 ? -3.468 -32.792 -0.871 1.00 95.81 966 VAL A N 1
ATOM 7142 C CA . VAL A 1 966 ? -3.012 -32.243 0.406 1.00 95.81 966 VAL A CA 1
ATOM 7143 C C . VAL A 1 966 ? -2.421 -30.846 0.173 1.00 95.81 966 VAL A C 1
ATOM 7145 O O . VAL A 1 966 ? -1.609 -30.639 -0.726 1.00 95.81 966 VAL A O 1
ATOM 7148 N N . ARG A 1 967 ? -2.877 -29.840 0.933 1.00 96.44 967 ARG A N 1
ATOM 7149 C CA . ARG A 1 967 ? -2.424 -28.437 0.813 1.00 96.44 967 ARG A CA 1
ATOM 7150 C C . ARG A 1 967 ? -2.752 -27.664 2.086 1.00 96.44 967 ARG A C 1
ATOM 7152 O O . ARG A 1 967 ? -3.926 -27.521 2.416 1.00 96.44 967 ARG A O 1
ATOM 7159 N N . GLY A 1 968 ? -1.737 -27.144 2.774 1.00 94.75 968 GLY A N 1
ATOM 7160 C CA . GLY A 1 968 ? -1.901 -26.500 4.090 1.00 94.75 968 GLY A CA 1
ATOM 7161 C C . GLY A 1 968 ? -2.199 -27.474 5.236 1.00 94.75 968 GLY A C 1
ATOM 7162 O O . GLY A 1 968 ? -2.531 -27.054 6.337 1.00 94.75 968 GLY A O 1
ATOM 7163 N N . GLU A 1 969 ? -2.059 -28.771 4.981 1.00 95.44 969 GLU A N 1
ATOM 7164 C CA . GLU A 1 969 ? -2.110 -29.853 5.959 1.00 95.44 969 GLU A CA 1
ATOM 7165 C C . GLU A 1 969 ? -0.841 -30.681 5.774 1.00 95.44 969 GLU A C 1
ATOM 7167 O O . GLU A 1 969 ? -0.354 -30.774 4.647 1.00 95.44 969 GLU A O 1
ATOM 7172 N N . VAL A 1 970 ? -0.293 -31.253 6.850 1.00 96.88 970 VAL A N 1
ATOM 7173 C CA . VAL A 1 970 ? 0.964 -32.010 6.763 1.00 96.88 970 VAL A CA 1
ATOM 7174 C C . VAL A 1 970 ? 0.810 -33.268 5.903 1.00 96.88 970 VAL A C 1
ATOM 7176 O O . VAL A 1 970 ? -0.140 -34.032 6.083 1.00 96.88 970 VAL A O 1
ATOM 7179 N N . ASP A 1 971 ? 1.774 -33.470 5.005 1.00 96.50 971 ASP A N 1
ATOM 7180 C CA . ASP A 1 971 ? 1.927 -34.609 4.094 1.00 96.50 971 ASP A CA 1
ATOM 7181 C C . ASP A 1 971 ? 1.994 -35.935 4.874 1.00 96.50 971 ASP A C 1
ATOM 7183 O O . ASP A 1 971 ? 1.139 -36.811 4.707 1.00 96.50 971 ASP A O 1
ATOM 7187 N N . ASP A 1 972 ? 2.946 -36.017 5.814 1.00 96.81 972 ASP A N 1
ATOM 7188 C CA . ASP A 1 972 ? 3.195 -37.161 6.699 1.00 96.81 972 ASP A CA 1
ATOM 7189 C C . ASP A 1 972 ? 1.936 -37.573 7.477 1.00 96.81 972 ASP A C 1
ATOM 7191 O O . ASP A 1 972 ? 1.367 -36.812 8.270 1.00 96.81 972 ASP A O 1
ATOM 7195 N N . GLU A 1 973 ? 1.502 -38.811 7.253 1.00 95.38 973 GLU A N 1
ATOM 7196 C CA . GLU A 1 973 ? 0.201 -39.293 7.711 1.00 95.38 973 GLU A CA 1
ATOM 7197 C C . GLU A 1 973 ? 0.177 -39.488 9.238 1.00 95.38 973 GLU A C 1
ATOM 7199 O O . GLU A 1 973 ? -0.846 -39.267 9.888 1.00 95.38 973 GLU A O 1
ATOM 7204 N N . ASN A 1 974 ? 1.324 -39.831 9.838 1.00 96.69 974 ASN A N 1
ATOM 7205 C CA . ASN A 1 974 ? 1.482 -39.957 11.288 1.00 96.69 974 ASN A CA 1
ATOM 7206 C C . ASN A 1 974 ? 1.403 -38.591 11.987 1.00 96.69 974 ASN A C 1
ATOM 7208 O O . ASN A 1 974 ? 0.731 -38.459 13.008 1.00 96.69 974 ASN A O 1
ATOM 7212 N N . ALA A 1 975 ? 2.070 -37.566 11.450 1.00 97.50 975 ALA A N 1
ATOM 7213 C CA . ALA A 1 975 ? 1.987 -36.197 11.948 1.00 97.50 975 ALA A CA 1
ATOM 7214 C C . ALA A 1 975 ? 0.557 -35.656 11.827 1.00 97.50 975 ALA A C 1
ATOM 7216 O O . ALA A 1 975 ? 0.053 -35.058 12.778 1.00 97.50 975 ALA A O 1
ATOM 7217 N N . TYR A 1 976 ? -0.124 -35.930 10.710 1.00 96.62 976 TYR A N 1
ATOM 7218 C CA . TYR A 1 976 ? -1.529 -35.572 10.512 1.00 96.62 976 TYR A CA 1
ATOM 7219 C C . TYR A 1 976 ? -2.434 -36.234 11.561 1.00 96.62 976 TYR A C 1
ATOM 7221 O O . TYR A 1 976 ? -3.166 -35.539 12.263 1.00 96.62 976 TYR A O 1
ATOM 7229 N N . ALA A 1 977 ? -2.329 -37.554 11.746 1.00 96.50 977 ALA A N 1
ATOM 7230 C CA . ALA A 1 977 ? -3.124 -38.303 12.723 1.00 96.50 977 ALA A CA 1
ATOM 7231 C C . ALA A 1 977 ? -2.820 -37.929 14.190 1.00 96.50 977 ALA A C 1
ATOM 7233 O O . ALA A 1 977 ? -3.684 -38.074 15.055 1.00 96.50 977 ALA A O 1
ATOM 7234 N N . MET A 1 978 ? -1.634 -37.384 14.488 1.00 96.25 978 MET A N 1
ATOM 7235 C CA . MET A 1 978 ? -1.317 -36.761 15.784 1.00 96.25 978 MET A CA 1
ATOM 7236 C C . MET A 1 978 ? -1.891 -35.341 15.958 1.00 96.25 978 MET A C 1
ATOM 7238 O O . MET A 1 978 ? -1.750 -34.761 17.033 1.00 96.25 978 MET A O 1
ATOM 7242 N N . GLY A 1 979 ? -2.563 -34.783 14.947 1.00 95.31 979 GLY A N 1
ATOM 7243 C CA . GLY A 1 979 ? -3.156 -33.443 14.977 1.00 95.31 979 GLY A CA 1
ATOM 7244 C C . GLY A 1 979 ? -2.292 -32.346 14.345 1.00 95.31 979 GLY A C 1
ATOM 7245 O O . GLY A 1 979 ? -2.502 -31.174 14.643 1.00 95.31 979 GLY A O 1
ATOM 7246 N N . GLY A 1 980 ? -1.323 -32.701 13.496 1.00 96.19 980 GLY A N 1
ATOM 7247 C CA . GLY A 1 980 ? -0.516 -31.775 12.690 1.00 96.19 980 GLY A CA 1
ATOM 7248 C C . GLY A 1 980 ? 0.750 -31.224 13.357 1.00 96.19 980 GLY A C 1
ATOM 7249 O O . GLY A 1 980 ? 1.481 -30.473 12.718 1.00 96.19 980 GLY A O 1
ATOM 7250 N N . VAL A 1 981 ? 1.030 -31.591 14.612 1.00 97.69 981 VAL A N 1
ATOM 7251 C CA . VAL A 1 981 ? 2.227 -31.168 15.362 1.00 97.69 981 VAL A CA 1
ATOM 7252 C C . VAL A 1 981 ? 3.004 -32.407 15.796 1.00 97.69 981 VAL A C 1
ATOM 7254 O O . VAL A 1 981 ? 2.509 -33.200 16.597 1.00 97.69 981 VAL A O 1
ATOM 7257 N N . ALA A 1 982 ? 4.218 -32.590 15.275 1.00 97.50 982 ALA A N 1
ATOM 7258 C CA . ALA A 1 982 ? 5.083 -33.700 15.656 1.00 97.50 982 ALA A CA 1
ATOM 7259 C C . ALA A 1 982 ? 6.572 -33.345 15.530 1.00 97.50 982 ALA A C 1
ATOM 7261 O O . ALA A 1 982 ? 6.969 -32.452 14.786 1.00 97.50 982 ALA A O 1
ATOM 7262 N N . GLY A 1 983 ? 7.423 -34.078 16.252 1.00 96.75 983 GLY A N 1
ATOM 7263 C CA . GLY A 1 983 ? 8.867 -33.832 16.247 1.00 96.75 983 GLY A CA 1
ATOM 7264 C C . GLY A 1 983 ? 9.589 -34.226 14.958 1.00 96.75 983 GLY A C 1
ATOM 7265 O O . GLY A 1 983 ? 10.734 -33.818 14.748 1.00 96.75 983 GLY A O 1
ATOM 7266 N N . HIS A 1 984 ? 8.954 -35.039 14.108 1.00 98.00 984 HIS A N 1
ATOM 7267 C CA . HIS A 1 984 ? 9.552 -35.600 12.896 1.00 98.00 984 HIS A CA 1
ATOM 7268 C C . HIS A 1 984 ? 9.069 -34.940 11.594 1.00 98.00 984 HIS A C 1
ATOM 7270 O O . HIS A 1 984 ? 9.822 -34.983 10.619 1.00 98.00 984 HIS A O 1
ATOM 7276 N N . ALA A 1 985 ? 7.872 -34.340 11.593 1.00 98.00 985 ALA A N 1
ATOM 7277 C CA . ALA A 1 985 ? 7.207 -33.664 10.472 1.00 98.00 985 ALA A CA 1
ATOM 7278 C C . ALA A 1 985 ? 6.076 -32.737 10.987 1.00 98.00 985 ALA A C 1
ATOM 7280 O O . ALA A 1 985 ? 5.655 -32.860 12.137 1.00 98.00 985 ALA A O 1
ATOM 7281 N N . GLY A 1 986 ? 5.563 -31.833 10.143 1.00 97.00 986 GLY A N 1
ATOM 7282 C CA . GLY A 1 986 ? 4.430 -30.939 10.463 1.00 97.00 986 GLY A CA 1
ATOM 7283 C C . GLY A 1 986 ? 4.719 -29.443 10.346 1.00 97.00 986 GLY A C 1
ATOM 7284 O O . GLY A 1 986 ? 3.787 -28.640 10.367 1.00 97.00 986 GLY A O 1
ATOM 7285 N N . LEU A 1 987 ? 5.991 -29.064 10.209 1.00 98.31 987 LEU A N 1
ATOM 7286 C CA . LEU A 1 987 ? 6.398 -27.669 10.051 1.00 98.31 987 LEU A CA 1
ATOM 7287 C C . LEU A 1 987 ? 6.261 -27.218 8.591 1.00 98.31 987 LEU A C 1
ATOM 7289 O O . LEU A 1 987 ? 6.729 -27.893 7.677 1.00 98.31 987 LEU A O 1
ATOM 7293 N N . PHE A 1 988 ? 5.689 -26.037 8.399 1.00 98.69 988 PHE A N 1
ATOM 7294 C CA . PHE A 1 988 ? 5.618 -25.304 7.139 1.00 98.69 988 PHE A CA 1
ATOM 7295 C C . PHE A 1 988 ? 6.550 -24.093 7.214 1.00 98.69 988 PHE A C 1
ATOM 7297 O O . PHE A 1 988 ? 6.788 -23.586 8.308 1.00 98.69 988 PHE A O 1
ATOM 7304 N N . SER A 1 989 ? 7.108 -23.642 6.086 1.00 98.38 989 SER A N 1
ATOM 7305 C CA . SER A 1 989 ? 7.917 -22.410 6.026 1.00 98.38 989 SER A CA 1
ATOM 7306 C C . SER A 1 989 ? 8.108 -21.906 4.592 1.00 98.38 989 SER A C 1
ATOM 7308 O O . SER A 1 989 ? 7.875 -22.639 3.625 1.00 98.38 989 SER A O 1
ATOM 7310 N N . SER A 1 990 ? 8.572 -20.664 4.455 1.00 96.69 990 SER A N 1
ATOM 7311 C CA . SER A 1 990 ? 9.045 -20.075 3.202 1.00 96.69 990 SER A CA 1
ATOM 7312 C C . SER A 1 990 ? 10.572 -20.156 3.070 1.00 96.69 990 SER A C 1
ATOM 7314 O O . SER A 1 990 ? 11.310 -20.384 4.032 1.00 96.69 990 SER A O 1
ATOM 7316 N N . VAL A 1 991 ? 11.091 -19.953 1.854 1.00 95.69 991 VAL A N 1
ATOM 7317 C CA . VAL A 1 991 ? 12.551 -19.976 1.639 1.00 95.69 991 VAL A CA 1
ATOM 7318 C C . VAL A 1 991 ? 13.241 -18.743 2.240 1.00 95.69 991 VAL A C 1
ATOM 7320 O O . VAL A 1 991 ? 14.425 -18.806 2.565 1.00 95.69 991 VAL A O 1
ATOM 7323 N N . ARG A 1 992 ? 12.499 -17.638 2.427 1.00 91.00 992 ARG A N 1
ATOM 7324 C CA . ARG A 1 992 ? 12.952 -16.428 3.130 1.00 91.00 992 ARG A CA 1
ATOM 7325 C C . ARG A 1 992 ? 13.321 -16.751 4.576 1.00 91.00 992 ARG A C 1
ATOM 7327 O O . ARG A 1 992 ? 14.443 -16.489 4.997 1.00 91.00 992 ARG A O 1
ATOM 7334 N N . ASP A 1 993 ? 12.397 -17.351 5.313 1.00 92.56 993 ASP A N 1
ATOM 7335 C CA . ASP A 1 993 ? 12.573 -17.659 6.731 1.00 92.56 993 ASP A CA 1
ATOM 7336 C C . ASP A 1 993 ? 13.693 -18.672 6.973 1.00 92.56 993 ASP A C 1
ATOM 7338 O O . ASP A 1 993 ? 14.557 -18.480 7.833 1.00 92.56 993 ASP A O 1
ATOM 7342 N N . LEU A 1 994 ? 13.733 -19.737 6.169 1.00 96.75 994 LEU A N 1
ATOM 7343 C CA . LEU A 1 994 ? 14.801 -20.729 6.262 1.00 96.75 994 LEU A CA 1
ATOM 7344 C C . LEU A 1 994 ? 16.173 -20.162 5.876 1.00 96.75 994 LEU A C 1
ATOM 7346 O O . LEU A 1 994 ? 17.180 -20.668 6.368 1.00 96.75 994 LEU A O 1
ATOM 7350 N N . ALA A 1 995 ? 16.243 -19.098 5.068 1.00 93.44 995 ALA A N 1
ATOM 7351 C CA . ALA A 1 995 ? 17.491 -18.374 4.837 1.00 93.44 995 ALA A CA 1
ATOM 7352 C C . ALA A 1 995 ? 17.953 -17.597 6.083 1.00 93.44 995 ALA A C 1
ATOM 7354 O O . ALA A 1 995 ? 19.153 -17.556 6.345 1.00 93.44 995 ALA A O 1
ATOM 7355 N N . VAL A 1 996 ? 17.036 -17.038 6.886 1.00 89.06 996 VAL A N 1
ATOM 7356 C CA . VAL A 1 996 ? 17.375 -16.396 8.174 1.00 89.06 996 VAL A CA 1
ATOM 7357 C C . VAL A 1 996 ? 17.903 -17.432 9.171 1.00 89.06 996 VAL A C 1
ATOM 7359 O O . VAL A 1 996 ? 18.953 -17.230 9.785 1.00 89.06 996 VAL A O 1
ATOM 7362 N N . PHE A 1 997 ? 17.236 -18.583 9.272 1.00 94.38 997 PHE A N 1
ATOM 7363 C CA . PHE A 1 997 ? 17.684 -19.708 10.096 1.00 94.38 997 PHE A CA 1
ATOM 7364 C C . PHE A 1 997 ? 19.059 -20.246 9.664 1.00 94.38 997 PHE A C 1
ATOM 7366 O O . PHE A 1 997 ? 19.953 -20.428 10.494 1.00 94.38 997 PHE A O 1
ATOM 7373 N N . ALA A 1 998 ? 19.259 -20.442 8.356 1.00 95.62 998 ALA A N 1
ATOM 7374 C CA . ALA A 1 998 ? 20.535 -20.879 7.798 1.00 95.62 998 ALA A CA 1
ATOM 7375 C C . ALA A 1 998 ? 21.656 -19.856 8.041 1.00 95.62 998 ALA A C 1
ATOM 7377 O O . ALA A 1 998 ? 22.774 -20.243 8.380 1.00 95.62 998 ALA A O 1
ATOM 7378 N N . ALA A 1 999 ? 21.358 -18.558 7.926 1.00 90.88 999 ALA A N 1
ATOM 7379 C CA . ALA A 1 999 ? 22.305 -17.487 8.209 1.00 90.88 999 ALA A CA 1
ATOM 7380 C C . ALA A 1 999 ? 22.726 -17.459 9.688 1.00 90.88 999 ALA A C 1
ATOM 7382 O O . ALA A 1 999 ? 23.915 -17.322 9.958 1.00 90.88 999 ALA A O 1
ATOM 7383 N N . MET A 1 1000 ? 21.800 -17.651 10.636 1.00 91.50 1000 MET A N 1
ATOM 7384 C CA . MET A 1 1000 ? 22.110 -17.721 12.075 1.00 91.50 1000 MET A CA 1
ATOM 7385 C C . MET A 1 1000 ? 23.095 -18.857 12.396 1.00 91.50 1000 MET A C 1
ATOM 7387 O O . MET A 1 1000 ? 24.099 -18.639 13.079 1.00 91.50 1000 MET A O 1
ATOM 7391 N N . LEU A 1 1001 ? 22.858 -20.055 11.851 1.00 94.00 1001 LEU A N 1
ATOM 7392 C CA . LEU A 1 1001 ? 23.747 -21.207 12.040 1.00 94.00 1001 LEU A CA 1
ATOM 7393 C C . LEU A 1 1001 ? 25.088 -21.029 11.311 1.00 94.00 1001 LEU A C 1
ATOM 7395 O O . LEU A 1 1001 ? 26.139 -21.305 11.884 1.00 94.00 1001 LEU A O 1
ATOM 7399 N N . SER A 1 1002 ? 25.072 -20.503 10.080 1.00 91.81 1002 SER A N 1
ATOM 7400 C CA . SER A 1 1002 ? 26.284 -20.170 9.314 1.00 91.81 1002 SER A CA 1
ATOM 7401 C C . SER A 1 1002 ? 27.113 -19.040 9.941 1.00 91.81 1002 SER A C 1
ATOM 7403 O O . SER A 1 1002 ? 28.261 -18.849 9.546 1.00 91.81 1002 SER A O 1
ATOM 7405 N N . ASN A 1 1003 ? 26.542 -18.285 10.881 1.00 88.31 1003 ASN A N 1
ATOM 7406 C CA . ASN A 1 1003 ? 27.170 -17.182 11.604 1.00 88.31 1003 ASN A CA 1
ATOM 7407 C C . ASN A 1 1003 ? 27.403 -17.549 13.086 1.00 88.31 1003 ASN A C 1
ATOM 7409 O O . ASN A 1 1003 ? 27.289 -16.704 13.970 1.00 88.31 1003 ASN A O 1
ATOM 7413 N N . HIS A 1 1004 ? 27.701 -18.823 13.374 1.00 90.69 1004 HIS A N 1
ATOM 7414 C CA . HIS A 1 1004 ? 28.122 -19.301 14.702 1.00 90.69 1004 HIS A CA 1
ATOM 7415 C C . HIS A 1 1004 ? 27.133 -18.970 15.842 1.00 90.69 1004 HIS A C 1
ATOM 7417 O O . HIS A 1 1004 ? 27.529 -18.618 16.959 1.00 90.69 1004 HIS A O 1
ATOM 7423 N N . GLY A 1 1005 ? 25.831 -19.051 15.543 1.00 87.94 1005 GLY A N 1
ATOM 7424 C CA . GLY A 1 1005 ? 24.747 -18.785 16.493 1.00 87.94 1005 GLY A CA 1
ATOM 7425 C C . GLY A 1 1005 ? 24.402 -17.302 16.660 1.00 87.94 1005 GLY A C 1
ATOM 7426 O O . GLY A 1 1005 ? 23.566 -16.960 17.495 1.00 87.94 1005 GLY A O 1
ATOM 7427 N N . MET A 1 1006 ? 25.021 -16.409 15.883 1.00 83.81 1006 MET A N 1
ATOM 7428 C CA . MET A 1 1006 ? 24.751 -14.970 15.906 1.00 83.81 1006 MET A CA 1
ATOM 7429 C C . MET A 1 1006 ? 23.666 -14.611 14.883 1.00 83.81 1006 MET A C 1
ATOM 7431 O O . MET A 1 1006 ? 23.862 -14.748 13.673 1.00 83.81 1006 MET A O 1
ATOM 7435 N N . ALA A 1 1007 ? 22.540 -14.090 15.363 1.00 74.94 1007 ALA A N 1
ATOM 7436 C CA . ALA A 1 1007 ? 21.448 -13.577 14.542 1.00 74.94 1007 ALA A CA 1
ATOM 7437 C C . ALA A 1 1007 ? 21.335 -12.053 14.676 1.00 74.94 1007 ALA A C 1
ATOM 7439 O O . ALA A 1 1007 ? 21.686 -11.472 15.705 1.00 74.94 1007 ALA A O 1
ATOM 7440 N N . ASN A 1 1008 ? 20.777 -11.393 13.662 1.00 62.28 1008 ASN A N 1
ATOM 7441 C CA . ASN A 1 1008 ? 20.213 -10.064 13.882 1.00 62.28 1008 ASN A CA 1
ATOM 7442 C C . ASN A 1 1008 ? 18.898 -10.254 14.663 1.00 62.28 1008 ASN A C 1
ATOM 7444 O O . ASN A 1 1008 ? 18.082 -11.076 14.247 1.00 62.28 1008 ASN A O 1
ATOM 7448 N N . PRO A 1 1009 ? 18.683 -9.553 15.788 1.00 51.38 1009 PRO A N 1
ATOM 7449 C CA . PRO A 1 1009 ? 17.483 -9.705 16.588 1.00 51.38 1009 PRO A CA 1
ATOM 7450 C C . PRO A 1 1009 ? 16.262 -9.206 15.832 1.00 51.38 1009 PRO A C 1
ATOM 7452 O O . PRO A 1 1009 ? 16.246 -8.088 15.314 1.00 51.38 1009 PRO A O 1
ATOM 7455 N N . CYS A 1 1010 ? 15.203 -9.999 15.876 1.00 52.59 1010 CYS A N 1
ATOM 7456 C CA . CYS A 1 1010 ? 13.879 -9.527 15.534 1.00 52.59 1010 CYS A CA 1
ATOM 7457 C C . CYS A 1 1010 ? 13.224 -8.935 16.780 1.00 52.59 1010 CYS A C 1
ATOM 7459 O O . CYS A 1 1010 ? 12.976 -9.648 17.752 1.00 52.59 1010 CYS A O 1
ATOM 7461 N N . ASP A 1 1011 ? 12.902 -7.636 16.745 1.00 42.94 1011 ASP A N 1
ATOM 7462 C CA . ASP A 1 1011 ? 11.962 -7.015 17.694 1.00 42.94 1011 ASP A CA 1
ATOM 7463 C C . ASP A 1 1011 ? 10.533 -7.454 17.338 1.00 42.94 1011 ASP A C 1
ATOM 7465 O O . ASP A 1 1011 ? 9.669 -6.656 16.965 1.00 42.94 1011 ASP A O 1
ATOM 7469 N N . TYR A 1 1012 ? 10.308 -8.769 17.383 1.00 39.16 1012 TYR A N 1
ATOM 7470 C CA . TYR A 1 1012 ? 8.984 -9.328 17.234 1.00 39.16 1012 TYR A CA 1
ATOM 7471 C C . TYR A 1 1012 ? 8.170 -8.950 18.460 1.00 39.16 1012 TYR A C 1
ATOM 7473 O O . TYR A 1 1012 ? 8.510 -9.289 19.599 1.00 39.16 1012 TYR A O 1
ATOM 7481 N N . ARG A 1 1013 ? 7.012 -8.349 18.209 1.00 38.03 1013 ARG A N 1
ATOM 7482 C CA . ARG A 1 1013 ? 5.973 -8.144 19.214 1.00 38.03 1013 ARG A CA 1
ATOM 7483 C C . ARG A 1 1013 ? 4.684 -8.810 18.722 1.00 38.03 1013 ARG A C 1
ATOM 7485 O O . ARG A 1 1013 ? 4.439 -8.819 17.520 1.00 38.03 1013 ARG A O 1
ATOM 7492 N N . PRO A 1 1014 ? 3.871 -9.449 19.577 1.00 31.88 1014 PRO A N 1
ATOM 7493 C CA . PRO A 1 1014 ? 2.619 -10.059 19.127 1.00 31.88 1014 PRO A CA 1
ATOM 7494 C C . PRO A 1 1014 ? 1.678 -9.004 18.528 1.00 31.88 1014 PRO A C 1
ATOM 7496 O O . PRO A 1 1014 ? 1.521 -7.933 19.101 1.00 31.88 1014 PRO A O 1
ATOM 7499 N N . GLY A 1 1015 ? 1.080 -9.297 17.370 1.00 37.16 1015 GLY A N 1
ATOM 7500 C CA . GLY A 1 1015 ? 0.379 -8.294 16.550 1.00 37.16 1015 GLY A CA 1
ATOM 7501 C C . GLY A 1 1015 ? 1.287 -7.536 15.564 1.00 37.16 1015 GLY A C 1
ATOM 7502 O O . GLY A 1 1015 ? 0.759 -6.742 14.799 1.00 37.16 1015 GLY A O 1
ATOM 7503 N N . ARG A 1 1016 ? 2.597 -7.851 15.587 1.00 33.75 1016 ARG A N 1
ATOM 7504 C CA . ARG A 1 1016 ? 3.862 -7.444 14.913 1.00 33.75 1016 ARG A CA 1
ATOM 7505 C C . ARG A 1 1016 ? 4.204 -7.634 13.431 1.00 33.75 1016 ARG A C 1
ATOM 7507 O O . ARG A 1 1016 ? 5.361 -7.389 13.131 1.00 33.75 1016 ARG A O 1
ATOM 7514 N N . GLY A 1 1017 ? 3.335 -8.153 12.554 1.00 34.59 1017 GLY A N 1
ATOM 7515 C CA . GLY A 1 1017 ? 3.730 -8.722 11.236 1.00 34.59 1017 GLY A CA 1
ATOM 7516 C C . GLY A 1 1017 ? 4.597 -7.824 10.330 1.00 34.59 1017 GLY A C 1
ATOM 7517 O O . GLY A 1 1017 ? 4.070 -7.058 9.527 1.00 34.59 1017 GLY A O 1
ATOM 7518 N N . ALA A 1 1018 ? 5.914 -7.901 10.499 1.00 34.72 1018 ALA A N 1
ATOM 7519 C CA . ALA A 1 1018 ? 6.960 -7.158 9.818 1.00 34.72 1018 ALA A CA 1
ATOM 7520 C C . ALA A 1 1018 ? 8.061 -8.170 9.461 1.00 34.72 1018 ALA A C 1
ATOM 7522 O O . ALA A 1 1018 ? 8.836 -8.548 10.348 1.00 34.72 1018 ALA A O 1
ATOM 7523 N N . PRO A 1 1019 ? 8.180 -8.569 8.184 1.00 36.59 1019 PRO A N 1
ATOM 7524 C CA . PRO A 1 1019 ? 9.229 -9.460 7.713 1.00 36.59 1019 PRO A CA 1
ATOM 7525 C C . PRO A 1 1019 ? 10.615 -9.102 8.237 1.00 36.59 1019 PRO A C 1
ATOM 7527 O O . PRO A 1 1019 ? 11.160 -8.032 7.936 1.00 36.59 1019 PRO A O 1
ATOM 7530 N N . CYS A 1 1020 ? 11.227 -10.027 8.977 1.00 48.56 1020 CYS A N 1
ATOM 7531 C CA . CYS A 1 1020 ? 12.615 -9.860 9.368 1.00 48.56 1020 CYS A CA 1
ATOM 7532 C C . CYS A 1 1020 ? 13.533 -9.974 8.151 1.00 48.56 1020 CYS A C 1
ATOM 7534 O O . CYS A 1 1020 ? 13.724 -11.037 7.566 1.00 48.56 1020 CYS A O 1
ATOM 7536 N N . GLY A 1 1021 ? 14.105 -8.830 7.780 1.00 43.34 1021 GLY A N 1
ATOM 7537 C CA . GLY A 1 1021 ? 15.051 -8.707 6.675 1.00 43.34 1021 GLY A CA 1
ATOM 7538 C C . GLY A 1 1021 ? 15.419 -7.267 6.305 1.00 43.34 1021 GLY A C 1
ATOM 7539 O O . GLY A 1 1021 ? 16.490 -7.053 5.752 1.00 43.34 1021 GLY A O 1
ATOM 7540 N N . ALA A 1 1022 ? 14.578 -6.271 6.619 1.00 37.44 1022 ALA A N 1
ATOM 7541 C CA . ALA A 1 1022 ? 14.671 -4.949 5.980 1.00 37.44 1022 ALA A CA 1
ATOM 7542 C C . ALA A 1 1022 ? 15.308 -3.798 6.793 1.00 37.44 1022 ALA A C 1
ATOM 7544 O O . ALA A 1 1022 ? 15.497 -2.717 6.233 1.00 37.44 1022 ALA A O 1
ATOM 7545 N N . ARG A 1 1023 ? 15.638 -3.955 8.088 1.00 38.00 1023 ARG A N 1
ATOM 7546 C CA . ARG A 1 1023 ? 16.288 -2.880 8.876 1.00 38.00 1023 ARG A CA 1
ATOM 7547 C C . ARG A 1 1023 ? 17.438 -3.384 9.745 1.00 38.00 1023 ARG A C 1
ATOM 7549 O O . ARG A 1 1023 ? 17.236 -4.036 10.764 1.00 38.00 1023 ARG A O 1
ATOM 7556 N N . SER A 1 1024 ? 18.648 -3.008 9.341 1.00 37.72 1024 SER A N 1
ATOM 7557 C CA . SER A 1 1024 ? 19.911 -3.288 10.022 1.00 37.72 1024 SER A CA 1
ATOM 7558 C C . SER A 1 1024 ? 20.011 -2.561 11.367 1.00 37.72 1024 SER A C 1
ATOM 7560 O O . SER A 1 1024 ? 20.571 -1.468 11.456 1.00 37.72 1024 SER A O 1
ATOM 7562 N N . VAL A 1 1025 ? 19.512 -3.179 12.437 1.00 37.03 1025 VAL A N 1
ATOM 7563 C CA . VAL A 1 1025 ? 19.947 -2.830 13.795 1.00 37.03 1025 VAL A CA 1
ATOM 7564 C C . VAL A 1 1025 ? 21.407 -3.293 13.930 1.00 37.03 1025 VAL A C 1
ATOM 7566 O O . VAL A 1 1025 ? 21.674 -4.470 13.695 1.00 37.03 1025 VAL A O 1
ATOM 7569 N N . PRO A 1 1026 ? 22.377 -2.432 14.299 1.00 40.44 1026 PRO A N 1
ATOM 7570 C CA . PRO A 1 1026 ? 23.803 -2.785 14.346 1.00 40.44 1026 PRO A CA 1
ATOM 7571 C C . PRO A 1 1026 ? 24.179 -3.600 15.601 1.00 40.44 1026 PRO A C 1
ATOM 7573 O O . PRO A 1 1026 ? 25.264 -3.449 16.156 1.00 40.44 1026 PRO A O 1
ATOM 7576 N N . ILE A 1 1027 ? 23.262 -4.442 16.076 1.00 45.12 1027 ILE A N 1
ATOM 7577 C CA . ILE A 1 1027 ? 23.406 -5.289 17.256 1.00 45.12 1027 ILE A CA 1
ATOM 7578 C C . ILE A 1 1027 ? 23.133 -6.713 16.787 1.00 45.12 1027 ILE A C 1
ATOM 7580 O O . ILE A 1 1027 ? 21.979 -7.078 16.613 1.00 45.12 1027 ILE A O 1
ATOM 7584 N N . GLN A 1 1028 ? 24.171 -7.520 16.585 1.00 58.75 1028 GLN A N 1
ATOM 7585 C CA . GLN A 1 1028 ? 23.986 -8.967 16.480 1.00 58.75 1028 GLN A CA 1
ATOM 7586 C C . GLN A 1 1028 ? 23.750 -9.516 17.890 1.00 58.75 1028 GLN A C 1
ATOM 7588 O O . GLN A 1 1028 ? 24.543 -9.243 18.794 1.00 58.75 1028 GLN A O 1
ATOM 7593 N N . LEU A 1 1029 ? 22.678 -10.284 18.087 1.00 64.56 1029 LEU A N 1
ATOM 7594 C CA . LEU A 1 1029 ? 22.481 -11.049 19.313 1.00 64.56 1029 LEU A CA 1
ATOM 7595 C C . LEU A 1 1029 ? 22.987 -12.473 19.124 1.00 64.56 1029 LEU A C 1
ATOM 7597 O O . LEU A 1 1029 ? 22.758 -13.119 18.100 1.00 64.56 1029 LEU A O 1
ATOM 7601 N N . ARG A 1 1030 ? 23.630 -12.978 20.172 1.00 82.69 1030 ARG A N 1
ATOM 7602 C CA . ARG A 1 1030 ? 23.919 -14.397 20.306 1.00 82.69 1030 ARG A CA 1
ATOM 7603 C C . ARG A 1 1030 ? 22.610 -15.123 20.613 1.00 82.69 1030 ARG A C 1
ATOM 7605 O O . ARG A 1 1030 ? 22.054 -14.952 21.693 1.00 82.69 1030 ARG A O 1
ATOM 7612 N N . PHE A 1 1031 ? 22.100 -15.858 19.630 1.00 86.44 1031 PHE A N 1
ATOM 7613 C CA . PHE A 1 1031 ? 20.904 -16.691 19.750 1.00 86.44 1031 PHE A CA 1
ATOM 7614 C C . PHE A 1 1031 ? 21.250 -18.087 20.293 1.00 86.44 1031 PHE A C 1
ATOM 7616 O O . PHE A 1 1031 ? 20.477 -18.653 21.059 1.00 86.44 1031 PHE A O 1
ATOM 7623 N N . LEU A 1 1032 ? 22.425 -18.600 19.913 1.00 91.44 1032 LEU A N 1
ATOM 7624 C CA . LEU A 1 1032 ? 23.049 -19.821 20.428 1.00 91.44 1032 LEU A CA 1
ATOM 7625 C C . LEU A 1 1032 ? 24.543 -19.565 20.670 1.00 91.44 1032 LEU A C 1
ATOM 7627 O O . LEU A 1 1032 ? 25.183 -18.791 19.944 1.00 91.44 1032 LEU A O 1
ATOM 7631 N N . ASP A 1 1033 ? 25.128 -20.236 21.656 1.00 94.38 1033 ASP A N 1
ATOM 7632 C CA . ASP A 1 1033 ? 26.576 -20.259 21.828 1.00 94.38 1033 ASP A CA 1
ATOM 7633 C C . ASP A 1 1033 ? 27.252 -20.972 20.650 1.00 94.38 1033 ASP A C 1
ATOM 7635 O O . ASP A 1 1033 ? 26.804 -22.011 20.162 1.00 94.38 1033 ASP A O 1
ATOM 7639 N N . GLU A 1 1034 ? 28.388 -20.429 20.207 1.00 94.25 1034 GLU A N 1
ATOM 7640 C CA . GLU A 1 1034 ? 29.205 -21.007 19.132 1.00 94.25 1034 GLU A CA 1
ATOM 7641 C C . GLU A 1 1034 ? 29.606 -22.453 19.459 1.00 94.25 1034 GLU A C 1
ATOM 7643 O O . GLU A 1 1034 ? 29.510 -23.328 18.606 1.00 94.25 1034 GLU A O 1
ATOM 7648 N N . GLY A 1 1035 ? 29.920 -22.737 20.729 1.00 96.25 1035 GLY A N 1
ATOM 7649 C CA . GLY A 1 1035 ? 30.183 -24.095 21.209 1.00 96.25 1035 GLY A CA 1
ATOM 7650 C C . GLY A 1 1035 ? 28.975 -25.038 21.127 1.00 96.25 1035 GLY A C 1
ATOM 7651 O O . GLY A 1 1035 ? 29.167 -26.237 20.932 1.00 96.25 1035 GLY A O 1
ATOM 7652 N N . THR A 1 1036 ? 27.741 -24.529 21.226 1.00 97.06 1036 THR A N 1
ATOM 7653 C CA . THR A 1 1036 ? 26.513 -25.316 21.019 1.00 97.06 1036 THR A CA 1
ATOM 7654 C C . THR A 1 1036 ? 26.304 -25.605 19.536 1.00 97.06 1036 THR A C 1
ATOM 7656 O O . THR A 1 1036 ? 26.009 -26.743 19.169 1.00 97.06 1036 THR A O 1
ATOM 7659 N N . VAL A 1 1037 ? 26.501 -24.606 18.669 1.00 96.69 1037 VAL A N 1
ATOM 7660 C CA . VAL A 1 1037 ? 26.427 -24.787 17.209 1.00 96.69 1037 VAL A CA 1
ATOM 7661 C C . VAL A 1 1037 ? 27.478 -25.795 16.744 1.00 96.69 1037 VAL A C 1
ATOM 7663 O O . VAL A 1 1037 ? 27.125 -26.770 16.081 1.00 96.69 1037 VAL A O 1
ATOM 7666 N N . ASP A 1 1038 ? 28.734 -25.643 17.163 1.00 95.62 1038 ASP A N 1
ATOM 7667 C CA . ASP A 1 1038 ? 29.813 -26.589 16.868 1.00 95.62 1038 ASP A CA 1
ATOM 7668 C C . ASP A 1 1038 ? 29.481 -27.999 17.380 1.00 95.62 1038 ASP A C 1
ATOM 7670 O O . ASP A 1 1038 ? 29.555 -28.961 16.619 1.00 95.62 1038 ASP A O 1
ATOM 7674 N N . LEU A 1 1039 ? 29.049 -28.146 18.640 1.00 96.62 1039 LEU A N 1
ATOM 7675 C CA . LEU A 1 1039 ? 28.707 -29.447 19.231 1.00 96.62 1039 LEU A CA 1
ATOM 7676 C C . LEU A 1 1039 ? 27.622 -30.195 18.444 1.00 96.62 1039 LEU A C 1
ATOM 7678 O O . LEU A 1 1039 ? 27.692 -31.420 18.321 1.00 96.62 1039 LEU A O 1
ATOM 7682 N N . PHE A 1 1040 ? 26.615 -29.484 17.934 1.00 97.56 1040 PHE A N 1
ATOM 7683 C CA . PHE A 1 1040 ? 25.499 -30.106 17.222 1.00 97.56 1040 PHE A CA 1
ATOM 7684 C C . PHE A 1 1040 ? 25.756 -30.342 15.736 1.00 97.56 1040 PHE A C 1
ATOM 7686 O O . PHE A 1 1040 ? 25.175 -31.266 15.165 1.00 97.56 1040 PHE A O 1
ATOM 7693 N N . THR A 1 1041 ? 26.627 -29.546 15.119 1.00 96.06 1041 THR A N 1
ATOM 7694 C CA . THR A 1 1041 ? 26.949 -29.629 13.686 1.00 96.06 1041 THR A CA 1
ATOM 7695 C C . THR A 1 1041 ? 28.197 -30.470 13.401 1.00 96.06 1041 THR A C 1
ATOM 7697 O O . THR A 1 1041 ? 28.389 -30.931 12.275 1.00 96.06 1041 THR A O 1
ATOM 7700 N N . HIS A 1 1042 ? 29.019 -30.761 14.416 1.00 93.38 1042 HIS A N 1
ATOM 7701 C CA . HIS A 1 1042 ? 30.164 -31.656 14.286 1.00 93.38 1042 HIS A CA 1
ATOM 7702 C C . HIS A 1 1042 ? 29.734 -33.105 14.015 1.00 93.38 1042 HIS A C 1
ATOM 7704 O O . HIS A 1 1042 ? 28.958 -33.700 14.768 1.00 93.38 1042 HIS A O 1
ATOM 7710 N N . ARG A 1 1043 ? 30.297 -33.708 12.960 1.00 91.69 1043 ARG A N 1
ATOM 7711 C CA . ARG A 1 1043 ? 30.094 -35.127 12.634 1.00 91.69 1043 ARG A CA 1
ATOM 7712 C C . ARG A 1 1043 ? 30.494 -36.008 13.818 1.00 91.69 1043 ARG A C 1
ATOM 7714 O O . ARG A 1 1043 ? 31.621 -35.927 14.297 1.00 91.69 1043 ARG A O 1
ATOM 7721 N N . ALA A 1 1044 ? 29.592 -36.883 14.248 1.00 87.25 1044 ALA A N 1
ATOM 7722 C CA . ALA A 1 1044 ? 29.774 -37.677 15.458 1.00 87.25 1044 ALA A CA 1
ATOM 7723 C C . ALA A 1 1044 ? 30.906 -38.712 15.340 1.00 87.25 1044 ALA A C 1
ATOM 7725 O O . ALA A 1 1044 ? 31.693 -38.868 16.271 1.00 87.25 1044 ALA A O 1
ATOM 7726 N N . GLU A 1 1045 ? 30.989 -39.422 14.209 1.00 81.56 1045 GLU A N 1
ATOM 7727 C CA . GLU A 1 1045 ? 31.963 -40.496 13.974 1.00 81.56 1045 GLU A CA 1
ATOM 7728 C C . GLU A 1 1045 ? 32.447 -40.499 12.509 1.00 81.56 1045 GLU A C 1
ATOM 7730 O O . GLU A 1 1045 ? 31.738 -40.085 11.591 1.00 81.56 1045 GLU A O 1
ATOM 7735 N N . GLN A 1 1046 ? 33.680 -40.962 12.277 1.00 72.25 1046 GLN A N 1
ATOM 7736 C CA . GLN A 1 1046 ? 34.223 -41.195 10.930 1.00 72.25 1046 GLN A CA 1
ATOM 7737 C C . GLN A 1 1046 ? 33.490 -42.375 10.272 1.00 72.25 1046 GLN A C 1
ATOM 7739 O O . GLN A 1 1046 ? 33.336 -43.416 10.905 1.00 72.25 1046 GLN A O 1
ATOM 7744 N N . GLY A 1 1047 ? 33.078 -42.235 9.008 1.00 70.50 1047 GLY A N 1
ATOM 7745 C CA . GLY A 1 1047 ? 32.299 -43.269 8.309 1.00 70.50 1047 GLY A CA 1
ATOM 7746 C C . GLY A 1 1047 ? 30.812 -43.316 8.698 1.00 70.50 1047 GLY A C 1
ATOM 7747 O O . GLY A 1 1047 ? 30.180 -44.365 8.568 1.00 70.50 1047 GLY A O 1
ATOM 7748 N N . VAL A 1 1048 ? 30.281 -42.221 9.262 1.00 78.69 1048 VAL A N 1
ATOM 7749 C CA . VAL A 1 1048 ? 28.852 -42.050 9.555 1.00 78.69 1048 VAL A CA 1
ATOM 7750 C C . VAL A 1 1048 ? 28.389 -40.663 9.102 1.00 78.69 1048 VAL A C 1
ATOM 7752 O O . VAL A 1 1048 ? 28.949 -39.633 9.492 1.00 78.69 1048 VAL A O 1
ATOM 7755 N N . SER A 1 1049 ? 27.313 -40.619 8.321 1.00 85.88 1049 SER A N 1
ATOM 7756 C CA . SER A 1 1049 ? 26.658 -39.408 7.814 1.00 85.88 1049 SER A CA 1
ATOM 7757 C C . SER A 1 1049 ? 25.762 -38.696 8.849 1.00 85.88 1049 SER A C 1
ATOM 7759 O O . SER A 1 1049 ? 24.618 -38.346 8.559 1.00 85.88 1049 SER A O 1
ATOM 7761 N N . ARG A 1 1050 ? 26.226 -38.503 10.095 1.00 92.56 1050 ARG A N 1
ATOM 7762 C CA . ARG A 1 1050 ? 25.429 -37.861 11.165 1.00 92.56 1050 ARG A CA 1
ATOM 7763 C C . ARG A 1 1050 ? 26.230 -36.924 12.069 1.00 92.56 1050 ARG A C 1
ATOM 7765 O O . ARG A 1 1050 ? 27.328 -37.256 12.516 1.00 92.56 1050 ARG A O 1
ATOM 7772 N N . ALA A 1 1051 ? 25.602 -35.804 12.404 1.00 95.69 1051 ALA A N 1
ATOM 7773 C CA . ALA A 1 1051 ? 25.867 -34.983 13.584 1.00 95.69 1051 ALA A CA 1
ATOM 7774 C C . ALA A 1 1051 ? 24.610 -35.010 14.491 1.00 95.69 1051 ALA A C 1
ATOM 7776 O O . ALA A 1 1051 ? 23.712 -35.822 14.254 1.00 95.69 1051 ALA A O 1
ATOM 7777 N N . LEU A 1 1052 ? 24.519 -34.201 15.554 1.00 97.44 1052 LEU A N 1
ATOM 7778 C CA . LEU A 1 1052 ? 23.382 -34.279 16.489 1.00 97.44 1052 LEU A CA 1
ATOM 7779 C C . LEU A 1 1052 ? 22.103 -33.724 15.843 1.00 97.44 1052 LEU A C 1
ATOM 7781 O O . LEU A 1 1052 ? 21.903 -32.518 15.755 1.00 97.44 1052 LEU A O 1
ATOM 7785 N N . GLY A 1 1053 ? 21.242 -34.625 15.372 1.00 95.88 1053 GLY A N 1
ATOM 7786 C CA . GLY A 1 1053 ? 20.021 -34.324 14.626 1.00 95.88 1053 GLY A CA 1
ATOM 7787 C C . GLY A 1 1053 ? 20.243 -33.970 13.151 1.00 95.88 1053 GLY A C 1
ATOM 7788 O O . GLY A 1 1053 ? 19.312 -34.085 12.358 1.00 95.88 1053 GLY A O 1
ATOM 7789 N N . TRP A 1 1054 ? 21.463 -33.598 12.762 1.00 97.44 1054 TRP A N 1
ATOM 7790 C CA . TRP A 1 1054 ? 21.824 -33.201 11.400 1.00 97.44 1054 TRP A CA 1
ATOM 7791 C C . TRP A 1 1054 ? 22.408 -34.352 10.566 1.00 97.44 1054 TRP A C 1
ATOM 7793 O O . TRP A 1 1054 ? 23.049 -35.275 11.078 1.00 97.44 1054 TRP A O 1
ATOM 7803 N N . ASP A 1 1055 ? 22.216 -34.280 9.251 1.00 95.38 1055 ASP A N 1
ATOM 7804 C CA . ASP A 1 1055 ? 22.946 -35.075 8.260 1.00 95.38 1055 ASP A CA 1
ATOM 7805 C C . ASP A 1 1055 ? 24.304 -34.414 7.951 1.00 95.38 1055 ASP A C 1
ATOM 7807 O O . ASP A 1 1055 ? 24.462 -33.200 8.088 1.00 95.38 1055 ASP A O 1
ATOM 7811 N N . THR A 1 1056 ? 25.292 -35.203 7.529 1.00 94.62 1056 THR A N 1
ATOM 7812 C CA . THR A 1 1056 ? 26.629 -34.726 7.116 1.00 94.62 1056 THR A CA 1
ATOM 7813 C C . THR A 1 1056 ? 27.096 -35.555 5.920 1.00 94.62 1056 THR A C 1
ATOM 7815 O O . THR A 1 1056 ? 26.889 -36.768 5.905 1.00 94.62 1056 THR A O 1
ATOM 7818 N N . PRO A 1 1057 ? 27.717 -34.965 4.886 1.00 90.69 1057 PRO A N 1
ATOM 7819 C CA . PRO A 1 1057 ? 27.774 -35.602 3.581 1.00 90.69 1057 PRO A CA 1
ATOM 7820 C C . PRO A 1 1057 ? 28.690 -36.825 3.568 1.00 90.69 1057 PRO A C 1
ATOM 7822 O O . PRO A 1 1057 ? 29.821 -36.780 4.051 1.00 90.69 1057 PRO A O 1
ATOM 7825 N N . GLU A 1 1058 ? 28.215 -37.911 2.974 1.00 84.31 1058 GLU A N 1
ATOM 7826 C CA . GLU A 1 1058 ? 28.942 -39.164 2.789 1.00 84.31 1058 GLU A CA 1
ATOM 7827 C C . GLU A 1 1058 ? 28.445 -39.822 1.498 1.00 84.31 1058 GLU A C 1
ATOM 7829 O O . GLU A 1 1058 ? 27.251 -39.751 1.199 1.00 84.31 1058 GLU A O 1
ATOM 7834 N N . GLY A 1 1059 ? 29.350 -40.410 0.708 1.00 83.00 1059 GLY A N 1
ATOM 7835 C CA . GLY A 1 1059 ? 29.016 -40.985 -0.599 1.00 83.00 1059 GLY A CA 1
ATOM 7836 C C . GLY A 1 1059 ? 28.184 -40.034 -1.475 1.00 83.00 1059 GLY A C 1
ATOM 7837 O O . GLY A 1 1059 ? 28.485 -38.842 -1.582 1.00 83.00 1059 GLY A O 1
ATOM 7838 N N . GLN A 1 1060 ? 27.102 -40.556 -2.064 1.00 82.56 1060 GLN A N 1
ATOM 7839 C CA . GLN A 1 1060 ? 26.115 -39.770 -2.817 1.00 82.56 1060 GLN A CA 1
ATOM 7840 C C . GLN A 1 1060 ? 25.155 -39.008 -1.885 1.00 82.56 1060 GLN A C 1
ATOM 7842 O O . GLN A 1 1060 ? 23.960 -39.288 -1.815 1.00 82.56 1060 GLN A O 1
ATOM 7847 N N . SER A 1 1061 ? 25.686 -38.021 -1.163 1.00 89.88 1061 SER A N 1
ATOM 7848 C CA . SER A 1 1061 ? 24.891 -37.101 -0.342 1.00 89.88 1061 SER A CA 1
ATOM 7849 C C . SER A 1 1061 ? 23.999 -36.199 -1.203 1.00 89.88 1061 SER A C 1
ATOM 7851 O O . SER A 1 1061 ? 24.357 -35.871 -2.332 1.00 89.88 1061 SER A O 1
ATOM 7853 N N . SER A 1 1062 ? 22.880 -35.706 -0.658 1.00 91.69 1062 SER A N 1
ATOM 7854 C CA . SER A 1 1062 ? 22.091 -34.634 -1.291 1.00 91.69 1062 SER A CA 1
ATOM 7855 C C . SER A 1 1062 ? 22.830 -33.289 -1.371 1.00 91.69 1062 SER A C 1
ATOM 7857 O O . SER A 1 1062 ? 22.421 -32.426 -2.142 1.00 91.69 1062 SER A O 1
ATOM 7859 N N . ALA A 1 1063 ? 23.925 -33.129 -0.618 1.00 93.19 1063 ALA A N 1
ATOM 7860 C CA . ALA A 1 1063 ? 24.831 -31.975 -0.599 1.00 93.19 1063 ALA A CA 1
ATOM 7861 C C . ALA A 1 1063 ? 25.701 -31.826 -1.874 1.00 93.19 1063 ALA A C 1
ATOM 7863 O O . ALA A 1 1063 ? 26.817 -31.300 -1.808 1.00 93.19 1063 ALA A O 1
ATOM 7864 N N . GLY A 1 1064 ? 25.260 -32.386 -3.006 1.00 93.06 1064 GLY A N 1
ATOM 7865 C CA . GLY A 1 1064 ? 26.114 -32.606 -4.176 1.00 93.06 1064 GLY A CA 1
ATOM 7866 C C . GLY A 1 1064 ? 27.349 -33.442 -3.824 1.00 93.06 1064 GLY A C 1
ATOM 7867 O O . GLY A 1 1064 ? 27.315 -34.221 -2.869 1.00 93.06 1064 GLY A O 1
ATOM 7868 N N . ASP A 1 1065 ? 28.452 -33.237 -4.536 1.00 93.00 1065 ASP A N 1
ATOM 7869 C CA . ASP A 1 1065 ? 29.784 -33.798 -4.271 1.00 93.00 1065 ASP A CA 1
ATOM 7870 C C . ASP A 1 1065 ? 30.832 -32.728 -3.878 1.00 93.00 1065 ASP A C 1
ATOM 7872 O O . ASP A 1 1065 ? 31.928 -33.078 -3.430 1.00 93.00 1065 ASP A O 1
ATOM 7876 N N . LEU A 1 1066 ? 30.498 -31.435 -4.014 1.00 94.00 1066 LEU A N 1
ATOM 7877 C CA . LEU A 1 1066 ? 31.425 -30.295 -3.920 1.00 94.00 1066 LEU A CA 1
ATOM 7878 C C . LEU A 1 1066 ? 31.309 -29.431 -2.650 1.00 94.00 1066 LEU A C 1
ATOM 7880 O O . LEU A 1 1066 ? 32.234 -28.670 -2.364 1.00 94.00 1066 LEU A O 1
ATOM 7884 N N . LEU A 1 1067 ? 30.225 -29.539 -1.871 1.00 94.12 1067 LEU A N 1
ATOM 7885 C CA . LEU A 1 1067 ? 30.204 -28.999 -0.501 1.00 94.12 1067 LEU A CA 1
ATOM 7886 C C . LEU A 1 1067 ? 31.242 -29.740 0.362 1.00 94.12 1067 LEU A C 1
ATOM 7888 O O . LEU A 1 1067 ? 31.483 -30.931 0.155 1.00 94.12 1067 LEU A O 1
ATOM 7892 N N . SER A 1 1068 ? 31.863 -29.068 1.330 1.00 92.44 1068 SER A N 1
ATOM 7893 C CA . SER A 1 1068 ? 32.960 -29.611 2.137 1.00 92.44 1068 SER A CA 1
ATOM 7894 C C . SER A 1 1068 ? 32.528 -30.789 3.019 1.00 92.44 1068 SER A C 1
ATOM 7896 O O . SER A 1 1068 ? 31.352 -30.970 3.342 1.00 92.44 1068 SER A O 1
ATOM 7898 N N . ALA A 1 1069 ? 33.495 -31.581 3.492 1.00 89.44 1069 ALA A N 1
ATOM 7899 C CA . ALA A 1 1069 ? 33.243 -32.662 4.452 1.00 89.44 1069 ALA A CA 1
ATOM 7900 C C . ALA A 1 1069 ? 32.752 -32.175 5.837 1.00 89.44 1069 ALA A C 1
ATOM 7902 O O . ALA A 1 1069 ? 32.273 -32.999 6.624 1.00 89.44 1069 ALA A O 1
ATOM 7903 N N . LYS A 1 1070 ? 32.870 -30.865 6.116 1.00 91.25 1070 LYS A N 1
ATOM 7904 C CA . LYS A 1 1070 ? 32.350 -30.181 7.312 1.00 91.25 1070 LYS A CA 1
ATOM 7905 C C . LYS A 1 1070 ? 30.940 -29.620 7.131 1.00 91.25 1070 LYS A C 1
ATOM 7907 O O . LYS A 1 1070 ? 30.377 -29.121 8.100 1.00 91.25 1070 LYS A O 1
ATOM 7912 N N . SER A 1 1071 ? 30.390 -29.655 5.918 1.00 95.19 1071 SER A N 1
ATOM 7913 C CA . SER A 1 1071 ? 29.009 -29.232 5.711 1.00 95.19 1071 SER A CA 1
ATOM 7914 C C . SER A 1 1071 ? 28.033 -30.147 6.454 1.00 95.19 1071 SER A C 1
ATOM 7916 O O . SER A 1 1071 ? 28.293 -31.332 6.677 1.00 95.19 1071 SER A O 1
ATOM 7918 N N . PHE A 1 1072 ? 26.906 -29.576 6.852 1.00 97.50 1072 PHE A N 1
ATOM 7919 C CA . PHE A 1 1072 ? 25.825 -30.256 7.548 1.00 97.50 1072 PHE A CA 1
ATOM 7920 C C . PHE A 1 1072 ? 24.488 -29.774 6.986 1.00 97.50 1072 PHE A C 1
ATOM 7922 O O . PHE A 1 1072 ? 24.393 -28.693 6.400 1.00 97.50 1072 PHE A O 1
ATOM 7929 N N . GLY A 1 1073 ? 23.447 -30.584 7.120 1.00 97.38 1073 GLY A N 1
ATOM 7930 C CA . GLY A 1 1073 ? 22.171 -30.268 6.498 1.00 97.38 1073 GLY A CA 1
ATOM 7931 C C . GLY A 1 1073 ? 21.107 -31.320 6.735 1.00 97.38 1073 GLY A C 1
ATOM 7932 O O . GLY A 1 1073 ? 21.256 -32.209 7.572 1.00 97.38 1073 GLY A O 1
ATOM 7933 N N . HIS A 1 1074 ? 20.002 -31.200 6.011 1.00 97.56 1074 HIS A N 1
ATOM 7934 C CA . HIS A 1 1074 ? 18.937 -32.192 6.010 1.00 97.56 1074 HIS A CA 1
ATOM 7935 C C . HIS A 1 1074 ? 18.080 -32.071 4.738 1.00 97.56 1074 HIS A C 1
ATOM 7937 O O . HIS A 1 1074 ? 18.124 -31.075 4.011 1.00 97.56 1074 HIS A O 1
ATOM 7943 N N . THR A 1 1075 ? 17.273 -33.096 4.472 1.00 96.44 1075 THR A N 1
ATOM 7944 C CA . THR A 1 1075 ? 16.268 -33.136 3.400 1.00 96.44 1075 THR A CA 1
ATOM 7945 C C . THR A 1 1075 ? 14.848 -33.342 3.934 1.00 96.44 1075 THR A C 1
ATOM 7947 O O . THR A 1 1075 ? 14.648 -34.027 4.933 1.00 96.44 1075 THR A O 1
ATOM 7950 N N . GLY A 1 1076 ? 13.846 -32.767 3.276 1.00 96.12 1076 GLY A N 1
ATOM 7951 C CA . GLY A 1 1076 ? 12.443 -33.122 3.458 1.00 96.12 1076 GLY A CA 1
ATOM 7952 C C . GLY A 1 1076 ? 11.993 -34.132 2.406 1.00 96.12 1076 GLY A C 1
ATOM 7953 O O . GLY A 1 1076 ? 12.516 -34.171 1.284 1.00 96.12 1076 GLY A O 1
ATOM 7954 N N . PHE A 1 1077 ? 11.005 -34.952 2.765 1.00 95.38 1077 PHE A N 1
ATOM 7955 C CA . PHE A 1 1077 ? 10.368 -35.880 1.832 1.00 95.38 1077 PHE A CA 1
ATOM 7956 C C . PHE A 1 1077 ? 9.706 -35.115 0.679 1.00 95.38 1077 PHE A C 1
ATOM 7958 O O . PHE A 1 1077 ? 9.981 -35.413 -0.479 1.00 95.38 1077 PHE A O 1
ATOM 7965 N N . THR A 1 1078 ? 8.938 -34.075 0.993 1.00 96.25 1078 THR A N 1
ATOM 7966 C CA . THR A 1 1078 ? 8.124 -33.256 0.076 1.00 96.25 1078 THR A CA 1
ATOM 7967 C C . THR A 1 1078 ? 8.878 -32.577 -1.064 1.00 96.25 1078 THR A C 1
ATOM 7969 O O . THR A 1 1078 ? 8.252 -32.230 -2.060 1.00 96.25 1078 THR A O 1
ATOM 7972 N N . GLY A 1 1079 ? 10.202 -32.413 -0.969 1.00 95.31 1079 GLY A N 1
ATOM 7973 C CA . GLY A 1 1079 ? 11.001 -31.724 -1.991 1.00 95.31 1079 GLY A CA 1
ATOM 7974 C C . GLY A 1 1079 ? 12.067 -30.766 -1.458 1.00 95.31 1079 GLY A C 1
ATOM 7975 O O . GLY A 1 1079 ? 12.867 -30.240 -2.235 1.00 95.31 1079 GLY A O 1
ATOM 7976 N N . THR A 1 1080 ? 12.084 -30.534 -0.148 1.00 97.81 1080 THR A N 1
ATOM 7977 C CA . THR A 1 1080 ? 12.887 -29.499 0.506 1.00 97.81 1080 THR A CA 1
ATOM 7978 C C . THR A 1 1080 ? 14.292 -29.977 0.908 1.00 97.81 1080 THR A C 1
ATOM 7980 O O . THR A 1 1080 ? 14.550 -31.169 1.098 1.00 97.81 1080 THR A O 1
ATOM 7983 N N . SER A 1 1081 ? 15.234 -29.047 1.057 1.00 98.06 1081 SER A N 1
ATOM 7984 C CA . SER A 1 1081 ? 16.570 -29.291 1.612 1.00 98.06 1081 SER A CA 1
ATOM 7985 C C . SER A 1 1081 ? 17.221 -28.009 2.127 1.00 98.06 1081 SER A C 1
ATOM 7987 O O . SER A 1 1081 ? 17.049 -26.948 1.527 1.00 98.06 1081 SER A O 1
ATOM 7989 N N . ILE A 1 1082 ? 18.014 -28.139 3.188 1.00 98.38 1082 ILE A N 1
ATOM 7990 C CA . ILE A 1 1082 ? 18.888 -27.098 3.741 1.00 98.38 1082 ILE A CA 1
ATOM 7991 C C . ILE A 1 1082 ? 20.285 -27.692 3.930 1.00 98.38 1082 ILE A C 1
ATOM 7993 O O . ILE A 1 1082 ? 20.416 -28.764 4.520 1.00 98.38 1082 ILE A O 1
ATOM 7997 N N . TRP A 1 1083 ? 21.313 -27.006 3.436 1.00 98.19 1083 TRP A N 1
ATOM 7998 C CA . TRP A 1 1083 ? 22.719 -27.371 3.616 1.00 98.19 1083 TRP A CA 1
ATOM 7999 C C . TRP A 1 1083 ? 23.551 -26.133 3.935 1.00 98.19 1083 TRP A C 1
ATOM 8001 O O . TRP A 1 1083 ? 23.401 -25.091 3.298 1.00 98.19 1083 TRP A O 1
ATOM 8011 N N . ILE A 1 1084 ? 24.431 -26.256 4.924 1.00 98.31 1084 ILE A N 1
ATOM 8012 C CA . ILE A 1 1084 ? 25.301 -25.195 5.430 1.00 98.31 1084 ILE A CA 1
ATOM 8013 C C . ILE A 1 1084 ? 26.729 -25.733 5.440 1.00 98.31 1084 ILE A C 1
ATOM 8015 O O . ILE A 1 1084 ? 26.982 -26.850 5.887 1.00 98.31 1084 ILE A O 1
ATOM 8019 N N . ASP A 1 1085 ? 27.667 -24.944 4.935 1.00 96.50 1085 ASP A N 1
ATOM 8020 C CA . ASP A 1 1085 ? 29.078 -25.279 4.814 1.00 96.50 1085 ASP A CA 1
ATOM 8021 C C . ASP A 1 1085 ? 29.940 -24.183 5.459 1.00 96.50 1085 ASP A C 1
ATOM 8023 O O . ASP A 1 1085 ? 30.269 -23.183 4.807 1.00 96.50 1085 ASP A O 1
ATOM 8027 N N . PRO A 1 1086 ? 30.344 -24.375 6.730 1.00 93.38 1086 PRO A N 1
ATOM 8028 C CA . PRO A 1 1086 ? 31.213 -23.440 7.439 1.00 93.38 1086 PRO A CA 1
ATOM 8029 C C . PRO A 1 1086 ? 32.585 -23.258 6.780 1.00 93.38 1086 PRO A C 1
ATOM 8031 O O . PRO A 1 1086 ? 33.242 -22.247 7.005 1.00 93.38 1086 PRO A O 1
ATOM 8034 N N . GLU A 1 1087 ? 33.051 -24.213 5.966 1.00 92.38 1087 GLU A N 1
ATOM 8035 C CA . GLU A 1 1087 ? 34.345 -24.081 5.298 1.00 92.38 1087 GLU A CA 1
ATOM 8036 C C . GLU A 1 1087 ? 34.257 -23.148 4.089 1.00 92.38 1087 GLU A C 1
ATOM 8038 O O . GLU A 1 1087 ? 35.137 -22.303 3.914 1.00 92.38 1087 GLU A O 1
ATOM 8043 N N . LEU A 1 1088 ? 33.207 -23.277 3.268 1.00 93.44 1088 LEU A N 1
ATOM 8044 C CA . LEU A 1 1088 ? 32.943 -22.401 2.115 1.00 93.44 1088 LEU A CA 1
ATOM 8045 C C . LEU A 1 1088 ? 32.271 -21.064 2.490 1.00 93.44 1088 LEU A C 1
ATOM 8047 O O . LEU A 1 1088 ? 32.128 -20.200 1.614 1.00 93.44 1088 LEU A O 1
ATOM 8051 N N . GLU A 1 1089 ? 31.919 -20.893 3.770 1.00 93.69 1089 GLU A N 1
ATOM 8052 C CA . GLU A 1 1089 ? 31.147 -19.774 4.330 1.00 93.69 1089 GLU A CA 1
ATOM 8053 C C . GLU A 1 1089 ? 29.766 -19.646 3.663 1.00 93.69 1089 GLU A C 1
ATOM 8055 O O . GLU A 1 1089 ? 29.323 -18.536 3.376 1.00 93.69 1089 GLU A O 1
ATOM 8060 N N . LEU A 1 1090 ? 29.132 -20.777 3.332 1.00 95.75 1090 LEU A N 1
ATOM 8061 C CA . LEU A 1 1090 ? 28.033 -20.896 2.367 1.00 95.75 1090 LEU A CA 1
ATOM 8062 C C . LEU A 1 1090 ? 26.808 -21.584 2.988 1.00 95.75 1090 LEU A C 1
ATOM 8064 O O . LEU A 1 1090 ? 26.954 -22.566 3.710 1.00 95.75 1090 LEU A O 1
ATOM 8068 N N . PHE A 1 1091 ? 25.599 -21.165 2.616 1.00 97.69 1091 PHE A N 1
ATOM 8069 C CA . PHE A 1 1091 ? 24.386 -21.963 2.794 1.00 97.69 1091 PHE A CA 1
ATOM 8070 C C . PHE A 1 1091 ? 23.523 -22.003 1.530 1.00 97.69 1091 PHE A C 1
ATOM 8072 O O . PHE A 1 1091 ? 23.521 -21.075 0.717 1.00 97.69 1091 PHE A O 1
ATOM 8079 N N . VAL A 1 1092 ? 22.757 -23.085 1.398 1.00 98.38 1092 VAL A N 1
ATOM 8080 C CA . VAL A 1 1092 ? 21.788 -23.325 0.328 1.00 98.38 1092 VAL A CA 1
ATOM 8081 C C . VAL A 1 1092 ? 20.493 -23.840 0.946 1.00 98.38 1092 VAL A C 1
ATOM 8083 O O . VAL A 1 1092 ? 20.498 -24.826 1.683 1.00 98.38 1092 VAL A O 1
ATOM 8086 N N . VAL A 1 1093 ? 19.377 -23.189 0.625 1.00 98.56 1093 VAL A N 1
ATOM 8087 C CA . VAL A 1 1093 ? 18.028 -23.670 0.940 1.00 98.56 1093 VAL A CA 1
ATOM 8088 C C . VAL A 1 1093 ? 17.269 -23.819 -0.366 1.00 98.56 1093 VAL A C 1
ATOM 8090 O O . VAL A 1 1093 ? 17.133 -22.858 -1.116 1.00 98.56 1093 VAL A O 1
ATOM 8093 N N . LEU A 1 1094 ? 16.756 -25.014 -0.634 1.00 98.44 1094 LEU A N 1
ATOM 8094 C CA . LEU A 1 1094 ? 15.957 -25.323 -1.815 1.00 98.44 1094 LEU A CA 1
ATOM 8095 C C . LEU A 1 1094 ? 14.648 -25.956 -1.353 1.00 98.44 1094 LEU A C 1
ATOM 8097 O O . LEU A 1 1094 ? 14.669 -27.022 -0.743 1.00 98.44 1094 LEU A O 1
ATOM 8101 N N . LEU A 1 1095 ? 13.520 -25.317 -1.644 1.00 98.56 1095 LEU A N 1
ATOM 8102 C CA . LEU A 1 1095 ? 12.182 -25.833 -1.371 1.00 98.56 1095 LEU A CA 1
ATOM 8103 C C . LEU A 1 1095 ? 11.507 -26.204 -2.686 1.00 98.56 1095 LEU A C 1
ATOM 8105 O O . LEU A 1 1095 ? 11.530 -25.426 -3.635 1.00 98.56 1095 LEU A O 1
ATOM 8109 N N . THR A 1 1096 ? 10.914 -27.391 -2.743 1.00 97.81 1096 THR A N 1
ATOM 8110 C CA . THR A 1 1096 ? 10.058 -27.841 -3.846 1.00 97.81 1096 THR A CA 1
ATOM 8111 C C . THR A 1 1096 ? 8.929 -28.688 -3.269 1.00 97.81 1096 THR A C 1
ATOM 8113 O O . THR A 1 1096 ? 9.021 -29.144 -2.127 1.00 97.81 1096 THR A O 1
ATOM 8116 N N . ASN A 1 1097 ? 7.891 -28.925 -4.063 1.00 96.00 1097 ASN A N 1
ATOM 8117 C CA . ASN A 1 1097 ? 6.817 -29.874 -3.789 1.00 96.00 1097 ASN A CA 1
ATOM 8118 C C . ASN A 1 1097 ? 6.858 -31.035 -4.799 1.00 96.00 1097 ASN A C 1
ATOM 8120 O O . ASN A 1 1097 ? 5.907 -31.287 -5.532 1.00 96.00 1097 ASN A O 1
ATOM 8124 N N . ARG A 1 1098 ? 7.987 -31.755 -4.860 1.00 94.50 1098 ARG A N 1
ATOM 8125 C CA . ARG A 1 1098 ? 8.215 -32.875 -5.799 1.00 94.50 1098 ARG A CA 1
ATOM 8126 C C . ARG A 1 1098 ? 7.186 -34.007 -5.693 1.00 94.50 1098 ARG A C 1
ATOM 8128 O O . ARG A 1 1098 ? 7.088 -34.804 -6.619 1.00 94.50 1098 ARG A O 1
ATOM 8135 N N . VAL A 1 1099 ? 6.462 -34.083 -4.576 1.00 94.44 1099 VAL A N 1
ATOM 8136 C CA . VAL A 1 1099 ? 5.368 -35.035 -4.324 1.00 94.44 1099 VAL A CA 1
ATOM 8137 C C . VAL A 1 1099 ? 4.032 -34.634 -4.970 1.00 94.44 1099 VAL A C 1
ATOM 8139 O O . VAL A 1 1099 ? 3.130 -35.462 -4.997 1.00 94.44 1099 VAL A O 1
ATOM 8142 N N . ASP A 1 1100 ? 3.883 -33.422 -5.522 1.00 93.81 1100 ASP A N 1
ATOM 8143 C CA . ASP A 1 1100 ? 2.690 -33.047 -6.297 1.00 93.81 1100 ASP A CA 1
ATOM 8144 C C . ASP A 1 1100 ? 2.783 -33.587 -7.743 1.00 93.81 1100 ASP A C 1
ATOM 8146 O O . ASP A 1 1100 ? 3.729 -33.232 -8.459 1.00 93.81 1100 ASP A O 1
ATOM 8150 N N . PRO A 1 1101 ? 1.841 -34.420 -8.236 1.00 90.00 1101 PRO A N 1
ATOM 8151 C CA . PRO A 1 1101 ? 0.688 -35.001 -7.540 1.00 90.00 1101 PRO A CA 1
ATOM 8152 C C . PRO A 1 1101 ? 0.939 -36.415 -6.976 1.00 90.00 1101 PRO A C 1
ATOM 8154 O O . PRO A 1 1101 ? 0.026 -36.981 -6.380 1.00 90.00 1101 PRO A O 1
ATOM 8157 N N . SER A 1 1102 ? 2.115 -37.023 -7.195 1.00 89.31 1102 SER A N 1
ATOM 8158 C CA . SER A 1 1102 ? 2.475 -38.335 -6.625 1.00 89.31 1102 SER A CA 1
ATOM 8159 C C . SER A 1 1102 ? 3.853 -38.346 -5.955 1.00 89.31 1102 SER A C 1
ATOM 8161 O O . SER A 1 1102 ? 4.854 -37.894 -6.522 1.00 89.31 1102 SER A O 1
ATOM 8163 N N . ARG A 1 1103 ? 3.919 -39.017 -4.796 1.00 90.50 1103 ARG A N 1
ATOM 8164 C CA . ARG A 1 1103 ? 5.149 -39.358 -4.065 1.00 90.50 1103 ARG A CA 1
ATOM 8165 C C . ARG A 1 1103 ? 6.134 -40.272 -4.815 1.00 90.50 1103 ARG A C 1
ATOM 8167 O O . ARG A 1 1103 ? 7.263 -40.421 -4.348 1.00 90.50 1103 ARG A O 1
ATOM 8174 N N . ASP A 1 1104 ? 5.759 -40.842 -5.963 1.00 88.75 1104 ASP A N 1
ATOM 8175 C CA . ASP A 1 1104 ? 6.625 -41.700 -6.798 1.00 88.75 1104 ASP A CA 1
ATOM 8176 C C . ASP A 1 1104 ? 7.714 -40.927 -7.566 1.00 88.75 1104 ASP A C 1
ATOM 8178 O O . ASP A 1 1104 ? 8.662 -41.516 -8.094 1.00 88.75 1104 ASP A O 1
ATOM 8182 N N . ASN A 1 1105 ? 7.592 -39.601 -7.669 1.00 87.75 1105 ASN A N 1
ATOM 8183 C CA . ASN A 1 1105 ? 8.583 -38.774 -8.345 1.00 87.75 1105 ASN A CA 1
ATOM 8184 C C . ASN A 1 1105 ? 9.883 -38.693 -7.525 1.00 87.75 1105 ASN A C 1
ATOM 8186 O O . ASN A 1 1105 ? 9.902 -38.119 -6.436 1.00 87.75 1105 ASN A O 1
ATOM 8190 N N . ALA A 1 1106 ? 10.965 -39.244 -8.082 1.00 89.50 1106 ALA A N 1
ATOM 8191 C CA . ALA A 1 1106 ? 12.313 -39.266 -7.502 1.00 89.50 1106 ALA A CA 1
ATOM 8192 C C . ALA A 1 1106 ? 13.339 -38.426 -8.297 1.00 89.50 1106 ALA A C 1
ATOM 8194 O O . ALA A 1 1106 ? 14.550 -38.571 -8.111 1.00 89.50 1106 ALA A O 1
ATOM 8195 N N . ARG A 1 1107 ? 12.886 -37.564 -9.226 1.00 90.94 1107 ARG A N 1
ATOM 8196 C CA . ARG A 1 1107 ? 13.777 -36.688 -10.020 1.00 90.94 1107 ARG A CA 1
ATOM 8197 C C . ARG A 1 1107 ? 14.488 -35.642 -9.152 1.00 90.94 1107 ARG A C 1
ATOM 8199 O O . ARG A 1 1107 ? 15.533 -35.123 -9.541 1.00 90.94 1107 ARG A O 1
ATOM 8206 N N . ASP A 1 1108 ? 13.936 -35.347 -7.978 1.00 90.69 1108 ASP A N 1
ATOM 8207 C CA . ASP A 1 1108 ? 14.462 -34.376 -7.023 1.00 90.69 1108 ASP A CA 1
ATOM 8208 C C . ASP A 1 1108 ? 15.807 -34.797 -6.406 1.00 90.69 1108 ASP A C 1
ATOM 8210 O O . ASP A 1 1108 ? 16.608 -33.928 -6.070 1.00 90.69 1108 ASP A O 1
ATOM 8214 N N . ILE A 1 1109 ? 16.092 -36.101 -6.305 1.00 90.12 1109 ILE A N 1
ATOM 8215 C CA . ILE A 1 1109 ? 17.330 -36.638 -5.709 1.00 90.12 1109 ILE A CA 1
ATOM 8216 C C . ILE A 1 1109 ? 18.574 -36.083 -6.422 1.00 90.12 1109 ILE A C 1
ATOM 8218 O O . ILE A 1 1109 ? 19.447 -35.487 -5.788 1.00 90.12 1109 ILE A O 1
ATOM 8222 N N . GLU A 1 1110 ? 18.640 -36.239 -7.746 1.00 93.56 1110 GLU A N 1
ATOM 8223 C CA . GLU A 1 1110 ? 19.761 -35.736 -8.551 1.00 93.56 1110 GLU A CA 1
ATOM 8224 C C . GLU A 1 1110 ? 19.681 -34.215 -8.738 1.00 93.56 1110 GLU A C 1
ATOM 8226 O O . GLU A 1 1110 ? 20.697 -33.524 -8.706 1.00 93.56 1110 GLU A O 1
ATOM 8231 N N . PHE A 1 1111 ? 18.471 -33.660 -8.858 1.00 95.31 1111 PHE A N 1
ATOM 8232 C CA . PHE A 1 1111 ? 18.275 -32.216 -8.973 1.00 95.31 1111 PHE A CA 1
ATOM 8233 C C . PHE A 1 1111 ? 18.840 -31.447 -7.770 1.00 95.31 1111 PHE A C 1
ATOM 8235 O O . PHE A 1 1111 ? 19.598 -30.494 -7.960 1.00 95.31 1111 PHE A O 1
ATOM 8242 N N . ARG A 1 1112 ? 18.542 -31.887 -6.538 1.00 94.44 1112 ARG A N 1
ATOM 8243 C CA . ARG A 1 1112 ? 19.111 -31.304 -5.313 1.00 94.44 1112 ARG A CA 1
ATOM 8244 C C . ARG A 1 1112 ? 20.636 -31.375 -5.345 1.00 94.44 1112 ARG A C 1
ATOM 8246 O O . ARG A 1 1112 ? 21.279 -30.358 -5.097 1.00 94.44 1112 ARG A O 1
ATOM 8253 N N . ARG A 1 1113 ? 21.220 -32.528 -5.695 1.00 94.81 1113 ARG A N 1
ATOM 8254 C CA . ARG A 1 1113 ? 22.682 -32.701 -5.793 1.00 94.81 1113 ARG A CA 1
ATOM 8255 C C . ARG A 1 1113 ? 23.316 -31.681 -6.735 1.00 94.81 1113 ARG A C 1
ATOM 8257 O O . ARG A 1 1113 ? 24.186 -30.917 -6.322 1.00 94.81 1113 ARG A O 1
ATOM 8264 N N . VAL A 1 1114 ? 22.807 -31.596 -7.962 1.00 96.19 1114 VAL A N 1
ATOM 8265 C CA . VAL A 1 1114 ? 23.331 -30.688 -8.989 1.00 96.19 1114 VAL A CA 1
ATOM 8266 C C . VAL A 1 1114 ? 23.098 -29.212 -8.640 1.00 96.19 1114 VAL A C 1
ATOM 8268 O O . VAL A 1 1114 ? 23.925 -28.379 -9.009 1.00 96.19 1114 VAL A O 1
ATOM 8271 N N . VAL A 1 1115 ? 22.027 -28.853 -7.917 1.00 97.31 1115 VAL A N 1
ATOM 8272 C CA . VAL A 1 1115 ? 21.852 -27.484 -7.390 1.00 97.31 1115 VAL A CA 1
ATOM 8273 C C . VAL A 1 1115 ? 22.975 -27.131 -6.412 1.00 97.31 1115 VAL A C 1
ATOM 8275 O O . VAL A 1 1115 ? 23.637 -26.115 -6.619 1.00 97.31 1115 VAL A O 1
ATOM 8278 N N . HIS A 1 1116 ? 23.243 -27.968 -5.404 1.00 96.31 1116 HIS A N 1
ATOM 8279 C CA . HIS A 1 1116 ? 24.306 -27.705 -4.424 1.00 96.31 1116 HIS A CA 1
ATOM 8280 C C . HIS A 1 1116 ? 25.691 -27.631 -5.087 1.00 96.31 1116 HIS A C 1
ATOM 8282 O O . HIS A 1 1116 ? 26.451 -26.702 -4.813 1.00 96.31 1116 HIS A O 1
ATOM 8288 N N . ASP A 1 1117 ? 25.985 -28.527 -6.034 1.00 95.81 1117 ASP A N 1
ATOM 8289 C CA . ASP A 1 1117 ? 27.242 -28.495 -6.790 1.00 95.81 1117 ASP A CA 1
ATOM 8290 C C . ASP A 1 1117 ? 27.382 -27.247 -7.663 1.00 95.81 1117 ASP A C 1
ATOM 8292 O O . ASP A 1 1117 ? 28.455 -26.649 -7.719 1.00 95.81 1117 ASP A O 1
ATOM 8296 N N . ARG A 1 1118 ? 26.308 -26.798 -8.322 1.00 96.44 1118 ARG A N 1
ATOM 8297 C CA . ARG A 1 1118 ? 26.322 -25.556 -9.111 1.00 96.44 1118 ARG A CA 1
ATOM 8298 C C . ARG A 1 1118 ? 26.528 -24.319 -8.246 1.00 96.44 1118 ARG A C 1
ATOM 8300 O O . ARG A 1 1118 ? 27.220 -23.406 -8.687 1.00 96.44 1118 ARG A O 1
ATOM 8307 N N . VAL A 1 1119 ? 25.968 -24.291 -7.036 1.00 96.75 1119 VAL A N 1
ATOM 8308 C CA . VAL A 1 1119 ? 26.228 -23.211 -6.076 1.00 96.75 1119 VAL A CA 1
ATOM 8309 C C . VAL A 1 1119 ? 27.690 -23.228 -5.625 1.00 96.75 1119 VAL A C 1
ATOM 8311 O O . VAL A 1 1119 ? 28.332 -22.180 -5.626 1.00 96.75 1119 VAL A O 1
ATOM 8314 N N . ALA A 1 1120 ? 28.246 -24.397 -5.298 1.00 95.25 1120 ALA A N 1
ATOM 8315 C CA . ALA A 1 1120 ? 29.652 -24.515 -4.919 1.00 95.25 1120 ALA A CA 1
ATOM 8316 C C . ALA A 1 1120 ? 30.592 -24.109 -6.076 1.00 95.25 1120 ALA A C 1
ATOM 8318 O O . ALA A 1 1120 ? 31.537 -23.354 -5.868 1.00 95.25 1120 ALA A O 1
ATOM 8319 N N . LEU A 1 1121 ? 30.297 -24.513 -7.318 1.00 94.06 1121 LEU A N 1
ATOM 8320 C CA . LEU A 1 1121 ? 31.044 -24.103 -8.519 1.00 94.06 1121 LEU A CA 1
ATOM 8321 C C . LEU A 1 1121 ? 30.941 -22.607 -8.841 1.00 94.06 1121 LEU A C 1
ATOM 8323 O O . LEU A 1 1121 ? 31.793 -22.090 -9.561 1.00 94.06 1121 LEU A O 1
ATOM 8327 N N . ALA A 1 1122 ? 29.944 -21.899 -8.306 1.00 94.88 1122 ALA A N 1
ATOM 8328 C CA . ALA A 1 1122 ? 29.838 -20.450 -8.431 1.00 94.88 1122 ALA A CA 1
ATOM 8329 C C . ALA A 1 1122 ? 30.828 -19.689 -7.526 1.00 94.88 1122 ALA A C 1
ATOM 8331 O O . ALA A 1 1122 ? 30.748 -18.467 -7.448 1.00 94.88 1122 ALA A O 1
ATOM 8332 N N . ILE A 1 1123 ? 31.763 -20.375 -6.857 1.00 94.56 1123 ILE A N 1
ATOM 8333 C CA . ILE A 1 1123 ? 32.826 -19.795 -6.027 1.00 94.56 1123 ILE A CA 1
ATOM 8334 C C . ILE A 1 1123 ? 34.168 -19.816 -6.797 1.00 94.56 1123 ILE A C 1
ATOM 8336 O O . ILE A 1 1123 ? 34.905 -20.799 -6.722 1.00 94.56 1123 ILE A O 1
ATOM 8340 N N . PRO A 1 1124 ? 34.533 -18.749 -7.540 1.00 88.38 1124 PRO A N 1
ATOM 8341 C CA . PRO A 1 1124 ? 35.831 -18.647 -8.215 1.00 88.38 1124 PRO A CA 1
ATOM 8342 C C . PRO A 1 1124 ? 37.001 -18.280 -7.285 1.00 88.38 1124 PRO A C 1
ATOM 8344 O O . PRO A 1 1124 ? 38.156 -18.457 -7.669 1.00 88.38 1124 PRO A O 1
ATOM 8347 N N . ASP A 1 1125 ? 36.742 -17.742 -6.086 1.00 83.69 1125 ASP A N 1
ATOM 8348 C CA . ASP A 1 1125 ? 37.786 -17.176 -5.214 1.00 83.69 1125 ASP A CA 1
ATOM 8349 C C . ASP A 1 1125 ? 38.554 -18.205 -4.362 1.00 83.69 1125 ASP A C 1
ATOM 8351 O O . ASP A 1 1125 ? 39.448 -17.843 -3.592 1.00 83.69 1125 ASP A O 1
ATOM 8355 N N . ARG A 1 1126 ? 38.246 -19.497 -4.520 1.00 83.62 1126 ARG A N 1
ATOM 8356 C CA . ARG A 1 1126 ? 38.986 -20.624 -3.935 1.00 83.62 1126 ARG A CA 1
ATOM 8357 C C . ARG A 1 1126 ? 38.786 -21.904 -4.740 1.00 83.62 1126 ARG A C 1
ATOM 8359 O O . ARG A 1 1126 ? 37.792 -22.068 -5.438 1.00 83.62 1126 ARG A O 1
ATOM 8366 N N . THR A 1 1127 ? 39.710 -22.849 -4.592 1.00 78.31 1127 THR A N 1
ATOM 8367 C CA . THR A 1 1127 ? 39.582 -24.183 -5.189 1.00 78.31 1127 THR A CA 1
ATOM 8368 C C . THR A 1 1127 ? 38.465 -24.968 -4.505 1.00 78.31 1127 THR A C 1
ATOM 8370 O O . THR A 1 1127 ? 38.640 -25.440 -3.383 1.00 78.31 1127 THR A O 1
ATOM 8373 N N . VAL A 1 1128 ? 37.343 -25.149 -5.196 1.00 84.44 1128 VAL A N 1
ATOM 8374 C CA . VAL A 1 1128 ? 36.321 -26.137 -4.834 1.00 84.44 1128 VAL A CA 1
ATOM 8375 C C . VAL A 1 1128 ? 36.692 -27.467 -5.488 1.00 84.44 1128 VAL A C 1
ATOM 8377 O O . VAL A 1 1128 ? 36.925 -27.529 -6.696 1.00 84.44 1128 VAL A O 1
ATOM 8380 N N . ALA A 1 1129 ? 36.797 -28.525 -4.688 1.00 81.19 1129 ALA A N 1
ATOM 8381 C CA . ALA A 1 1129 ? 37.173 -29.862 -5.134 1.00 81.19 1129 ALA A CA 1
ATOM 8382 C C . ALA A 1 1129 ? 36.153 -30.890 -4.621 1.00 81.19 1129 ALA A C 1
ATOM 8384 O O . ALA A 1 1129 ? 35.624 -30.698 -3.524 1.00 81.19 1129 ALA A O 1
ATOM 8385 N N . PRO A 1 1130 ? 35.897 -31.987 -5.361 1.00 83.94 1130 PRO A N 1
ATOM 8386 C CA . PRO A 1 1130 ? 35.092 -33.090 -4.855 1.00 83.94 1130 PRO A CA 1
ATOM 8387 C C . PRO A 1 1130 ? 35.629 -33.601 -3.524 1.00 83.94 1130 PRO A C 1
ATOM 8389 O O . PRO A 1 1130 ? 36.847 -33.726 -3.345 1.00 83.94 1130 PRO A O 1
ATOM 8392 N N . ARG A 1 1131 ? 34.719 -33.928 -2.603 1.00 84.12 1131 ARG A N 1
ATOM 8393 C CA . ARG A 1 1131 ? 35.084 -34.637 -1.373 1.00 84.12 1131 ARG A CA 1
ATOM 8394 C C . ARG A 1 1131 ? 35.806 -35.944 -1.723 1.00 84.12 1131 ARG A C 1
ATOM 8396 O O . ARG A 1 1131 ? 35.544 -36.560 -2.757 1.00 84.12 1131 ARG A O 1
ATOM 8403 N N . GLY A 1 1132 ? 36.728 -36.355 -0.852 1.00 64.25 1132 GLY A N 1
ATOM 8404 C CA . GLY A 1 1132 ? 37.369 -37.665 -0.967 1.00 64.25 1132 GLY A CA 1
ATOM 8405 C C . GLY A 1 1132 ? 36.339 -38.808 -0.919 1.00 64.25 1132 GLY A C 1
ATOM 8406 O O . GLY A 1 1132 ? 35.257 -38.600 -0.364 1.00 64.25 1132 GLY A O 1
ATOM 8407 N N . PRO A 1 1133 ? 36.662 -39.971 -1.516 1.00 52.28 1133 PRO A N 1
ATOM 8408 C CA . PRO A 1 1133 ? 35.791 -41.147 -1.519 1.00 52.28 1133 PRO A CA 1
ATOM 8409 C C . PRO A 1 1133 ? 35.569 -41.731 -0.118 1.00 52.28 1133 PRO A C 1
ATOM 8411 O O . PRO A 1 1133 ? 36.504 -41.633 0.712 1.00 52.28 1133 PRO A O 1
#

Foldseek 3Di:
DDDVVVVLVVVVVVVPDDDDDDDDDDDDDDDDDDDDDDDDDDDDDDDDDDDDDDDDDDDDDDDDDDDDDDDDDDDDDDDDDDDDDDDDDDDDDDDDDDDDDPPPPVPPLPDDDPDDPFFFFDPDFDPVLVVCLVVVLVPDDLQLLLQLQEAAEDELADDDPPRPRLVVLLCSQQPRLHNAYEYFAYALLSLQVSQQVSQVRHPAFHAYEYALQAQAFCRGQPQDADPDVRHTPAGFGGFHALLLCLLLLDLVLLLLSLLLSLQSCVQSQHQEYQDDELAQQCDLFQQFCFSSANFNANVSSLVSRLSSVNSNVRNRHAYEYDAPPHDNRWNWFQLVEATEDADAPVCSVVHSNSNVLSCQVSPHQEYEYDQHHHCNYQNPPDGGLLLALCGQPVVVCPVSVRQHAYEYDACLGCHNCVPQNQQRSLCSNLLSHHLHDYHTPDSVSNSVSNVVCCVVVVDPSVSSSSSSSNSSSSCSSSPCVPPSHHDSLSSVDSGNHPVSNVSSLVSLLASKFWLFAQPVQWQVDDPDQWAEEEEEEDAPPPPLFPVLLVVLLVVLRVHYDYDYDYPPRDPVNLVVVLVVLVVGQEYEYEYEQANDRPPGGREDPPSVLVSQQVCQVPHHYEYEYAHSPQRCVSRVSRRTYMYSNHRDSSSSNSVSCRNNLVGWYNTFRSYANPPRGHGRRGDTGDRVPPDDDDDDDDDDDDDDDDDDDDDDDDDDDDDDDPPDLPAQPDPVPVVPPDQPPQADALVVQQFFPVLVSVLVVLLSVVCSVVLFQKKWKWKDFPLGTHDTAIGGALADDDPGHGAGLFFKEFQFQVLQVQFLVLLVLVCVQVVLFDQQDQLCVQVVLLCAQHVLSRRQGNVLLQQQQSQFAADDPCLVPAFALVRLSVVNSNGYGNDRGPPDRRNHQSSQQSSQSSSCSSPVHHRQVVCCVQPCQFLQQVQKGFQDDPVCQSRYRWAACCCPPPNGTHTSAWPDSVCVRNPQDGRRTGIMGGNLSVVSVLSCLLVLQWHDTDPGDVVNPDRPRDDDPVDTDRSGHSVSSCQQQDDPDPPGQDGRNWGFDDDLDLLAQQADSSKIWDGRLQQWIWIHHNVRSMIMTMDGRSRVHHSVSPSSSVVSNVSNVSSSVSRPPDDGDGDDD

Sequence (1133 aa):
MTSPFQRFLARRFLAFGALPALLLVGCAPELFPWGPSPRPDAAADVSGDPMVEGPDAVPTVADAMAPDQAADQTGGLAGDLAGGLAARGAELGEPERGGADAGAAAASVLRSSTGSLRPYYTVELDDDAREWVEETLASLSLEAAVGQLVFPWITGAYAADDDPDFIEAVDWVERWGIGGLAVSIGTPFDYAAKLNRLQLRAEIPLLVGSDFENGGPGMRINHTYALPSLLPEGGGTSFPPTMAFGAVGDEFEIQEFARITAMEARAVGVQMTFAPVLDVNSNPDNPIINVRSFGEDPEEVARLGRAYLRGAREGGLLTTAKHFPGHGDTGTDSHLGLPEVTADRARLDTFELVPFRAAVDDGVDAVMTAHVSLPAILGAGAPPATLAPEFLTHILREEMSFRGIIFTDALSMGAITTGFGNGQAAVLALEAGADVLLIPASVPEAIEAVLAAVREGRIPRARIDASVRRILEAKARVGLHRERMVSMEEVTRVVGAAEHTDAANRVASRSITLPRDRDGLIPLSGTRRRRVLSVTYGAAEDLPAGREFDTVLRGLVPAVSSVRIGPTAHEDELVSLLERATDFDVVLVSAYVPPTAGAGSVALPDAVAEFVRIVAGAHPTVLLSFGNPYLLKAVPEVGTYLVAWGDREVSQRAAALAVAGAAGIEGHLPITIPGLHQRGEGLIRTAPGSGVPGSGAQGPGAAPGATQGDPAGLSPLPAGMPLSPEGVPAPQAWRSLPISPLEANPELVGMDPGALEALDAYVLRALGDSVAPGAALAVGRRGQLVRLRGYGRLDWAPGSTAVTPLSIYDLASLTKVVGTTSAVMLLVEEGRLGLDDPVVRYLPEFGQGDPRKTSVTVRDLLLHRSGLPAYLPLYQELEGPAAFRLAVYNTSLAAAPKDATVYSDLGFMALAWIVEEVVGEPIDAFLERRVFRPLGMEDTQFRPDAAERPRIAPTEMDSAWRGYQVRGEVDDENAYAMGGVAGHAGLFSSVRDLAVFAAMLSNHGMANPCDYRPGRGAPCGARSVPIQLRFLDEGTVDLFTHRAEQGVSRALGWDTPEGQSSAGDLLSAKSFGHTGFTGTSIWIDPELELFVVLLTNRVDPSRDNARDIEFRRVVHDRVALAIPDRTVAPRGP

Secondary structure (DSSP, 8-state):
---HHHHHHHHHHTTS-------------------------------------------------------------------------------------SSSTTSSSS------SSPP--SS--HHHHHHHHHHHHH--HHHHHHTTEE-EEESS---TT-HHHHHHHHHHHTS--SEEEEES--HHHHHHHHHHHHTT-SSPPEEEE---TTGGGGTTT--EETTTTEE---S--PPPHHHHHHH--HHHHHHHHHHHHHHHHHTT--EE---B------TT-SSSGGGSS-S-HHHHHHHHHHHHHHHHHTT-EEEEEEET--TT-SS-TTTS--B----HHHHHHTTTHHHHHHHHTT-SEEEEP--B-HHHH-TTPPPGGG-HIIIIIIIIIIS---SEEE-S-TTSHHHHHHH-HHHHHHHHHHHT-SBEES-S-HHHHHHHHHHHHHTTSS-HHHHHHHHHHHHHHHHHTTTTT-----HHHHHHHTT-HHHHHHHHHHHHHH-EEEEESS--SS--SSS---EEEEEE--TT-TTTTHHHHHHHHHHSTTEEEEEE-TT--HHHHHHHHHHGGG-SEEEEEEEE---TT----SPPHHHHHHHHHHHHHS-EEEEEEE-TTGGGG-TT-SEEEE----SHHHHHHHHHHHTTSS-B-B--SS-BTTTB-TT----B--TT--PPP--------------------PPPPP-----STTSPPTTTTTTSPPPTT---GGGGT--HHHHHHHHHHHHHHHHTTS-SEEEEEEEETTEEEEEEEEEBSSSSTTPPBP-TT-EEE-TTHHIIIIIHHHHHHHHHTTSS-TTSBGGGT-GGGGSS-GGGGG-BHHHHHTT-S---S---GGGT--SHHHHHHHHHHPPPSS-TTT-----HHHHHHHHHHHHHHHTS-HHHHHIIIIITTTT-TT-EES--GGGTTTBPP--EETTTT-EE--SS-SSHHHHHTTS--SSS-EEEEHHHHHHHHHHHHTTTEEPPP---TT----TTS---S--EESS-HHHHHHHHS-SSTT--BSSS-B---SS-SSTTTS-TT-EEEE-TTS-EEEEETTTTEEEEEEE-TTSS-TT--THHHHHHHHHHHHHHT-TTS---PPP-

Solvent-accessible surface area (backbone atoms only — not comparable to full-atom values): 61432 Å² total; per-residue (Å²): 135,82,53,73,66,58,52,53,55,53,54,52,60,69,69,59,86,80,84,84,88,90,86,82,86,80,81,85,81,89,82,87,85,83,86,81,88,82,85,85,84,90,79,88,79,90,86,88,88,82,91,83,87,87,89,88,81,92,89,82,93,86,84,89,86,85,89,91,89,81,90,87,86,89,86,85,86,90,82,87,80,82,85,88,87,80,89,83,89,84,84,90,90,82,88,84,90,81,88,87,92,79,74,69,83,82,70,69,76,89,74,84,75,100,62,70,96,61,58,54,56,50,95,70,77,53,71,68,48,46,49,51,39,52,56,53,61,72,68,48,50,74,64,45,43,49,16,36,27,34,23,45,70,47,71,18,40,81,72,55,89,85,32,68,72,48,45,50,55,44,46,42,32,64,74,43,36,36,27,25,36,34,45,42,47,21,42,54,64,26,29,25,54,53,48,36,63,48,42,75,57,24,89,62,60,59,46,25,31,28,64,43,47,55,9,23,35,18,55,26,25,25,63,43,57,50,79,91,80,61,46,76,72,54,26,23,39,52,35,40,26,35,25,30,51,32,14,56,68,48,53,64,64,36,18,49,53,25,22,50,34,14,42,31,33,45,34,29,55,30,50,29,32,60,19,50,50,35,20,34,34,68,28,87,72,20,27,68,44,50,48,47,10,30,23,43,42,33,68,58,28,20,52,48,43,46,24,29,56,51,14,15,50,73,26,29,27,41,36,16,44,24,31,41,75,47,57,14,62,20,76,48,38,46,59,79,36,67,17,54,41,80,56,39,66,69,51,36,64,72,37,38,35,41,17,55,50,50,32,46,77,74,58,49,48,26,38,26,26,28,67,31,34,39,42,64,70,70,36,82,90,49,69,30,41,43,48,24,38,63,47,41,31,48,45,39,38,56,74,62,55,48,80,52,41,30,31,38,43,59,43,49,33,52,45,44,34,74,76,55,32,52,29,56,43,48,40,35,18,51,72,11,43,37,36,32,48,26,25,52,72,45,67,69,51,29,43,52,36,39,53,48,36,39,75,73,59,77,41,54,68,69,62,48,51,59,28,38,48,49,53,42,48,52,35,39,30,49,31,34,84,81,55,67,69,53,49,77,70,43,30,77,44,53,39,46,25,68,71,52,44,50,52,23,41,50,51,23,30,42,17,27,21,28,73,36,60,76,73,68,58,76,43,55,68,60,103,54,93,60,35,33,36,40,38,29,36,30,54,85,84,49,74,66,61,53,52,45,24,55,51,52,30,47,76,73,38,97,39,64,46,79,47,78,45,44,88,79,63,47,73,70,58,57,51,51,47,60,59,56,51,72,80,37,65,31,37,37,38,40,38,47,34,55,64,46,93,73,62,78,60,50,71,72,54,68,72,57,37,53,48,53,47,50,46,44,76,75,40,56,38,38,43,34,26,18,15,40,81,52,59,54,74,74,36,72,82,55,42,23,37,37,35,36,39,19,67,48,60,38,14,26,40,28,42,25,32,31,44,46,33,75,34,43,28,67,5,25,33,39,40,62,39,83,99,77,44,56,57,65,43,40,51,73,41,76,31,91,81,65,82,78,83,74,95,76,90,76,87,88,90,87,87,91,87,83,86,90,90,85,84,88,87,82,85,74,84,81,88,74,76,83,82,64,87,86,73,65,73,58,97,53,65,64,76,72,51,77,78,43,94,69,45,45,68,35,62,84,61,44,26,42,62,67,43,48,53,56,40,56,56,45,54,55,48,41,38,69,70,62,32,16,42,22,37,23,40,22,32,30,34,75,93,38,37,52,39,57,39,38,38,61,15,43,44,85,54,95,85,43,52,68,32,39,39,77,31,28,36,58,28,28,41,35,19,27,49,72,42,39,35,47,55,50,50,54,32,40,74,70,68,76,41,57,54,82,40,36,45,38,79,70,39,64,63,50,32,37,65,30,73,70,41,53,75,20,23,45,45,26,35,36,49,22,13,43,14,48,49,39,74,76,80,52,47,81,82,41,64,39,52,69,49,51,52,52,49,59,17,46,48,54,57,76,46,58,56,70,78,47,78,38,75,30,44,60,37,26,40,50,50,29,53,43,49,21,64,75,69,75,48,57,57,64,62,49,39,39,71,68,47,27,42,46,57,28,19,83,63,45,40,56,66,58,59,80,88,47,40,83,48,32,29,34,38,30,47,36,71,87,78,83,64,46,68,36,55,56,54,47,81,56,56,52,24,37,33,32,71,21,63,46,17,33,21,23,32,29,30,21,42,53,36,52,44,49,55,48,44,18,60,70,44,49,18,36,30,65,68,35,90,64,48,93,97,47,87,59,80,62,84,84,75,89,65,97,52,73,37,75,76,40,54,46,70,56,47,48,63,33,53,42,63,71,51,90,97,49,54,29,10,52,47,31,35,29,60,53,85,92,25,63,53,18,56,35,47,53,79,71,18,29,31,49,54,18,80,34,39,21,36,41,41,37,21,73,86,79,36,33,36,42,37,41,41,27,31,21,16,41,57,44,75,82,56,64,59,49,59,60,49,46,13,53,50,40,28,42,58,44,68,18,35,76,79,54,93,75,56,69,56,82,134